Protein AF-A0A354GM57-F1 (afdb_monomer)

Nearest PDB structures (foldseek):
  6i2p-assembly2_B  TM=9.527E-01  e=2.248E-04  Mycobacterium tuberculosis H37Rv
  2fum-assembly1_A  TM=9.411E-01  e=2.368E-04  Mycobacterium tuberculosis H37Rv
  6b2p-assembly1_A-2  TM=9.441E-01  e=2.629E-04  Mycobacterium tuberculosis
  2fum-assembly2_B  TM=9.438E-01  e=5.761E-04  Mycobacterium tuberculosis H37Rv
  1mru-assembly1_A  TM=8.391E-01  e=3.241E-04  Mycobacterium tuberculosis

Foldseek 3Di:
DVVPDDPLVVLQVVLQVVLCVLQVDGLDDDDDPVVVVVCLQPPQGDQSCVRVVVDDPLVSVLSSQSSPNDSVSHPVDVVVSCVSCVVVPPDDDDPDDPVPPPPDDVVVVVPPPDDPPPPPPDDDDPDDDDDDDDDDDDDDDDDDDDDDDDDDDDDDDDDDDDDDDDDDDDDDDDDDDDDDDDDDDDDDDDDDDDDDDDDDDPPDPVVPPPPPPDDPPDDDDDDDDDDDDDDDDDDDDDDDPDDDDDDQDDADDAAPQWAWDQDPQAIWIGGPAWIWGQGPQRATQFIDGPNFTWWDAWFADPVGDTAHIQFWWWQDPVGDIDTWGFPDWDDSHRQWIWTHTPFWIWIWGDHNFFIKIWIWGADQFWIKTKGKTQLQQWFWKQAPVRDIAGPPRADAPVTWDFRDDFWMWIDRFQKIKIKGKDQWDRWTWGWDDHPSTIIMTMTIAGGRGIMMMIIGMGGHPHGDDDDADAQWWAWGDQQLKIWIDALAWIWIQGQQRATQFIGGQLDTWAHAQDLQDRFKFKDDPGTHGFNPWDDNDRQWIKTHDDQWIWIWGDGRFKIKIKIWGQAQAKMKIKGKTDLLFFWKAAPVRDIAGPPRAAPPHDDDDFRQWMWIDRFFKIKIKHRWGDKDDDDVNGIIMTMRIGHHGDITMMMIGIDTDDPVRQVVSCVNRVHDHDHDFQWGWNPPFALDEFEAPFLWKRWGKTKIFGNDWFQFKWKAWAFAGPDDDGRHDIDTADDHTPDGIGIDTHMDTAAAFTKMKMFGHDPRDTPGIDIHRGYFYHAEEEFEAALQRFQLADAWDFAPVQQEWEDQLSHIDGCTPRGHNASCVPPPRRRHYYLRNLLQNLLCVPSVTHYYYYYHYYHLDDLVQLAPPHDSLCSRLVVLPSCADSRHQAYEYDYQQNPQVPALVVSLVSVLRSQVVSCVSRVHNHAYEFEQDHQFFPVRLDRPRSNVSSVVCCVVVSHFYAYHLSVQAQQQHPPRRGGDYGHPNVSNVNSNSRNVRVVVVVCVVNVD

Sequence (1008 aa):
DSHNVDIRCDIYSLGITFYFLLAGHSPFQDGSVAEKLIWHQVRQPKPISEIRPDVPEGLDAVLTKMIAKEPARRYQTPAELAEALAPYTQSPIDPPSDSEIPKVSPAARIAGFSEVNYATPRLPSPNTPTPAPARPASSGGLRQPSSDLDETNGRKDGRTAMVAGSPATMISPLAAPSSHREARGATLDLLRRPPWLLLAGAGAVLAALLLGGIALIIAMSFSHAPTSAPAAASVPSPSNPVTPPLEPSSPGSAVEGVSIQKEDDGLHVRTAKYEALIDPSGCLDSLRAGGVEFLRPGEPLNQGKSVARGAYFYSDKDGHLGAVKMSDVRQTAPNIVTARGDKFDVTYEFNPDGVTLLARNSTDFTAPFYIVLDSASVTDVLLASGERLAVPVAKNAVDPVDPKWDHSTWIAGRSRLDITWQDADGVKIWGPFGAAKSQVWHANVGTYQTAKIHLKPSVAAQEEKPVAPAGGVLLTRQGTTRRAQTDAYEAVVEGDGCLTHLRVDGVEFFKPGVGISRGAYFHQQDTEKLPDVGQPDARVITAQGERAAIRYEFGPEKMTWALENKTNNGMAFYVVFDAAIQAVKNGKDEWVKTPATALPGPLDPKWETTTWYAGRAWVKFTGGSRVWGPWEQKYQVWEASLAPHEKRTITVEVGLSSKEEAEKAAATAGVKPVLPSDLAVFTPLDYQVFQRKTRLNGSVLVHGRIRSAFDNLEYRLTGKPLEGAALEEWQPLPPAPGAKAFDAALSAPAGGWYKLEVRAMKDGKEIAHAAVDHVGVGEVFVGAGQSNSTSCGQERIQPTTGMVSTFSGTDWRLADDPQPGAHDDGLPGCTGGSFWPAFGDAMYEKYHVPIGVAVTGHSGTSINQWQPGGELFLWTVGRMNQLGREGFRAVLWHQGESDTGMPSAEYCGKMTALIQQSRKAAGWDVPWFVAQVSYHNPNDTMTAATRESQKKLWDTGVALEGPDTDTLIGDDRDNNGKGIHFSAKGLRAHGRIWAEKVGAWLDKVLGK

pLDDT: mean 76.46, std 22.53, range [24.78, 98.81]

Mean predicted aligned error: 20.32 Å

Radius of gyration: 37.94 Å; Cα contacts (8 Å, |Δi|>4): 2175; chains: 1; bounding box: 104×126×134 Å

Structure (mmCIF, N/CA/C/O backbone):
data_AF-A0A354GM57-F1
#
_entry.id   AF-A0A354GM57-F1
#
loop_
_atom_site.group_PDB
_atom_site.id
_atom_site.type_symbol
_atom_site.label_atom_id
_atom_site.label_alt_id
_atom_site.label_comp_id
_atom_site.label_asym_id
_atom_site.label_entity_id
_atom_site.label_seq_id
_atom_site.pdbx_PDB_ins_code
_atom_site.Cartn_x
_atom_site.Cartn_y
_atom_site.Cartn_z
_atom_site.occupancy
_atom_site.B_iso_or_equiv
_atom_site.auth_seq_id
_atom_site.auth_comp_id
_atom_site.auth_asym_id
_atom_site.auth_atom_id
_atom_site.pdbx_PDB_model_num
ATOM 1 N N . ASP A 1 1 ? 21.277 27.744 -19.179 1.00 48.50 1 ASP A N 1
ATOM 2 C CA . ASP A 1 1 ? 20.894 26.995 -20.386 1.00 48.50 1 ASP A CA 1
ATOM 3 C C . ASP A 1 1 ? 21.485 25.599 -20.271 1.00 48.50 1 ASP A C 1
ATOM 5 O O . ASP A 1 1 ? 22.673 25.494 -19.990 1.00 48.50 1 ASP A O 1
ATOM 9 N N . SER A 1 2 ? 20.656 24.563 -20.374 1.00 47.88 2 SER A N 1
ATOM 10 C CA . SER A 1 2 ? 21.044 23.155 -20.212 1.00 47.88 2 SER A CA 1
ATOM 11 C C . SER A 1 2 ? 21.584 22.522 -21.498 1.00 47.88 2 SER A C 1
ATOM 13 O O . SER A 1 2 ? 22.304 21.534 -21.420 1.00 47.88 2 SER A O 1
ATOM 15 N N . HIS A 1 3 ? 21.304 23.103 -22.669 1.00 43.41 3 HIS A N 1
ATOM 16 C CA . HIS A 1 3 ? 21.727 22.560 -23.970 1.00 43.41 3 HIS A CA 1
ATOM 17 C C . HIS A 1 3 ? 23.233 22.722 -24.246 1.00 43.41 3 HIS A C 1
ATOM 19 O O . HIS A 1 3 ? 23.750 22.159 -25.204 1.00 43.41 3 HIS A O 1
ATOM 25 N N . ASN A 1 4 ? 23.931 23.492 -23.405 1.00 66.44 4 ASN A N 1
ATOM 26 C CA . ASN A 1 4 ? 25.363 23.785 -23.484 1.00 66.44 4 ASN A CA 1
ATOM 27 C C . ASN A 1 4 ? 26.146 23.203 -22.282 1.00 66.44 4 ASN A C 1
ATOM 29 O O . ASN A 1 4 ? 27.149 23.772 -21.848 1.00 66.44 4 ASN A O 1
ATOM 33 N N . VAL A 1 5 ? 25.662 22.098 -21.700 1.00 81.19 5 VAL A N 1
ATOM 34 C CA . VAL A 1 5 ? 26.350 21.348 -20.633 1.00 81.19 5 VAL A CA 1
ATOM 35 C C . VAL A 1 5 ? 27.269 20.290 -21.250 1.00 81.19 5 VAL A C 1
ATOM 37 O O . VAL A 1 5 ? 26.874 19.576 -22.165 1.00 81.19 5 VAL A O 1
ATOM 40 N N . ASP A 1 6 ? 28.490 20.179 -20.728 1.00 89.19 6 ASP A N 1
ATOM 41 C CA . ASP A 1 6 ? 29.501 19.199 -21.139 1.00 89.19 6 ASP A CA 1
ATOM 42 C C . ASP A 1 6 ? 30.347 18.732 -19.936 1.00 89.19 6 ASP A C 1
ATOM 44 O O . ASP A 1 6 ? 30.116 19.160 -18.803 1.00 89.19 6 ASP A O 1
ATOM 48 N N . ILE A 1 7 ? 31.357 17.889 -20.190 1.00 91.19 7 ILE A N 1
ATOM 49 C CA . ILE A 1 7 ? 32.266 17.275 -19.197 1.00 91.19 7 ILE A CA 1
ATOM 50 C C . ILE A 1 7 ? 32.966 18.270 -18.251 1.00 91.19 7 ILE A C 1
ATOM 52 O O . ILE A 1 7 ? 33.455 17.901 -17.182 1.00 91.19 7 ILE A O 1
ATOM 56 N N . ARG A 1 8 ? 33.012 19.563 -18.600 1.00 94.44 8 ARG A N 1
ATOM 57 C CA . ARG A 1 8 ? 33.543 20.621 -17.726 1.00 94.44 8 ARG A CA 1
ATOM 58 C C . ARG A 1 8 ? 32.589 20.930 -16.567 1.00 94.44 8 ARG A C 1
ATOM 60 O O . ARG A 1 8 ? 32.969 21.663 -15.652 1.00 94.44 8 ARG A O 1
ATOM 67 N N . CYS A 1 9 ? 31.366 20.396 -16.585 1.00 91.81 9 CYS A N 1
ATOM 68 C CA . CYS A 1 9 ? 30.445 20.378 -15.451 1.00 91.81 9 CYS A CA 1
ATOM 69 C C . CYS A 1 9 ? 30.909 19.395 -14.366 1.00 91.81 9 CYS A C 1
ATOM 71 O O . CYS A 1 9 ? 30.947 19.770 -13.196 1.00 91.81 9 CYS A O 1
ATOM 73 N N . ASP A 1 10 ? 31.370 18.201 -14.745 1.00 93.31 10 ASP A N 1
ATOM 74 C CA . ASP A 1 10 ? 31.878 17.192 -13.802 1.00 93.31 10 ASP A CA 1
ATOM 75 C C . ASP A 1 10 ? 33.188 17.638 -13.144 1.00 93.31 10 ASP A C 1
ATOM 77 O O . ASP A 1 10 ? 33.395 17.468 -11.946 1.00 93.31 10 ASP A O 1
ATOM 81 N N . ILE A 1 11 ? 34.044 18.328 -13.905 1.00 96.62 11 ILE A N 1
ATOM 82 C CA . ILE A 1 11 ? 35.249 18.992 -13.380 1.00 96.62 11 ILE A CA 1
ATOM 83 C C . ILE A 1 11 ? 34.883 20.049 -12.319 1.00 96.62 11 ILE A C 1
ATOM 85 O O . ILE A 1 11 ? 35.608 20.215 -11.337 1.00 96.62 11 ILE A O 1
ATOM 89 N N . TYR A 1 12 ? 33.749 20.740 -12.477 1.00 95.31 12 TYR A N 1
ATOM 90 C CA . TYR A 1 12 ? 33.263 21.716 -11.499 1.00 95.31 12 TYR A CA 1
ATOM 91 C C . TYR A 1 12 ? 32.644 21.043 -10.269 1.00 95.31 12 TYR A C 1
ATOM 93 O O . TYR A 1 12 ? 32.977 21.432 -9.151 1.00 95.31 12 TYR A O 1
ATOM 101 N N . SER A 1 13 ? 31.781 20.034 -10.437 1.00 93.75 13 SER A N 1
ATOM 102 C CA . SER A 1 13 ? 31.153 19.328 -9.308 1.00 93.75 13 SER A CA 1
ATOM 103 C C . SER A 1 13 ? 32.197 18.595 -8.459 1.00 93.75 13 SER A C 1
ATOM 105 O O . SER A 1 13 ? 32.200 18.751 -7.237 1.00 93.75 13 SER A O 1
ATOM 107 N N . LEU A 1 14 ? 33.167 17.926 -9.093 1.00 95.69 14 LEU A N 1
ATOM 108 C CA . LEU A 1 14 ? 34.338 17.353 -8.426 1.00 95.69 14 LEU A CA 1
ATOM 109 C C . LEU A 1 14 ? 35.168 18.424 -7.703 1.00 95.69 14 LEU A C 1
ATOM 111 O O . LEU A 1 14 ? 35.652 18.173 -6.605 1.00 95.69 14 LEU A O 1
ATOM 115 N N . GLY A 1 15 ? 35.287 19.631 -8.267 1.00 96.69 15 GLY A N 1
ATOM 116 C CA . GLY A 1 15 ? 35.904 20.781 -7.600 1.00 96.69 15 GLY A CA 1
ATOM 117 C C . GLY A 1 15 ? 35.166 21.210 -6.328 1.00 96.69 15 GLY A C 1
ATOM 118 O O . GLY A 1 15 ? 35.801 21.455 -5.306 1.00 96.69 15 GLY A O 1
ATOM 119 N N . ILE A 1 16 ? 33.829 21.244 -6.338 1.00 96.00 16 ILE A N 1
ATOM 120 C CA . ILE A 1 16 ? 33.028 21.540 -5.136 1.00 96.00 16 ILE A CA 1
ATOM 121 C C . ILE A 1 16 ? 33.174 20.426 -4.084 1.00 96.00 16 ILE A C 1
ATOM 123 O O . ILE A 1 16 ? 33.327 20.727 -2.899 1.00 96.00 16 ILE A O 1
ATOM 127 N N . THR A 1 17 ? 33.207 19.153 -4.494 1.00 94.81 17 THR A N 1
ATOM 128 C CA . THR A 1 17 ? 33.476 18.024 -3.585 1.00 94.81 17 THR A CA 1
ATOM 129 C C . THR A 1 17 ? 34.893 18.079 -3.011 1.00 94.81 17 THR A C 1
ATOM 131 O O . THR A 1 17 ? 35.075 17.880 -1.812 1.00 94.81 17 THR A O 1
ATOM 134 N N . PHE A 1 18 ? 35.906 18.403 -3.818 1.00 94.81 18 PHE A N 1
ATOM 135 C CA . PHE A 1 18 ? 37.287 18.513 -3.348 1.00 94.81 18 PHE A CA 1
ATOM 136 C C . PHE A 1 18 ? 37.462 19.695 -2.384 1.00 94.81 18 PHE A C 1
ATOM 138 O O . PHE A 1 18 ? 38.101 19.550 -1.342 1.00 94.81 18 PHE A O 1
ATOM 145 N N . TYR A 1 19 ? 36.794 20.822 -2.652 1.00 94.75 19 TYR A N 1
ATOM 146 C CA . TYR A 1 19 ? 36.682 21.929 -1.704 1.00 94.75 19 TYR A CA 1
ATOM 147 C C . TYR A 1 19 ? 36.077 21.467 -0.372 1.00 94.75 19 TYR A C 1
ATOM 149 O O . TYR A 1 19 ? 36.625 21.774 0.684 1.00 94.75 19 TYR A O 1
ATOM 157 N N . PHE A 1 20 ? 34.980 20.700 -0.403 1.00 92.56 20 PHE A N 1
ATOM 158 C CA . PHE A 1 20 ? 34.350 20.167 0.808 1.00 92.56 20 PHE A CA 1
ATOM 159 C C . PHE A 1 20 ? 35.302 19.259 1.598 1.00 92.56 20 PHE A C 1
ATOM 161 O O . PHE A 1 20 ? 35.416 19.412 2.810 1.00 92.56 20 PHE A O 1
ATOM 168 N N . LEU A 1 21 ? 36.024 18.356 0.926 1.00 91.88 21 LEU A N 1
ATOM 169 C CA . LEU A 1 21 ? 36.997 17.459 1.565 1.00 91.88 21 LEU A CA 1
ATOM 170 C C . LEU A 1 21 ? 38.179 18.214 2.195 1.00 91.88 21 LEU A C 1
ATOM 172 O O . LEU A 1 21 ? 38.734 17.758 3.191 1.00 91.88 21 LEU A O 1
ATOM 176 N N . LEU A 1 22 ? 38.554 19.376 1.649 1.00 88.94 22 LEU A N 1
ATOM 177 C CA . LEU A 1 22 ? 39.604 20.221 2.219 1.00 88.94 22 LEU A CA 1
ATOM 178 C C . LEU A 1 22 ? 39.091 21.156 3.327 1.00 88.94 22 LEU A C 1
ATOM 180 O O . LEU A 1 22 ? 39.825 21.381 4.284 1.00 88.94 22 LEU A O 1
ATOM 184 N N . ALA A 1 23 ? 37.870 21.687 3.229 1.00 88.31 23 ALA A N 1
ATOM 185 C CA . ALA A 1 23 ? 37.313 22.663 4.176 1.00 88.31 23 ALA A CA 1
ATOM 186 C C . ALA A 1 23 ? 36.472 22.047 5.313 1.00 88.31 23 ALA A C 1
ATOM 188 O O . ALA A 1 23 ? 36.183 22.720 6.300 1.00 88.31 23 ALA A O 1
ATOM 189 N N . GLY A 1 24 ? 36.009 20.803 5.156 1.00 86.62 24 GLY A N 1
ATOM 190 C CA . GLY A 1 24 ? 34.974 20.191 5.999 1.00 86.62 24 GLY A CA 1
ATOM 191 C C . GLY A 1 24 ? 33.560 20.746 5.765 1.00 86.62 24 GLY A C 1
ATOM 192 O O . GLY A 1 24 ? 32.639 20.401 6.502 1.00 86.62 24 GLY A O 1
ATOM 193 N N . HIS A 1 25 ? 33.372 21.628 4.776 1.00 83.75 25 HIS A N 1
ATOM 194 C CA . HIS A 1 25 ? 32.104 22.308 4.511 1.00 83.75 25 HIS A CA 1
ATOM 195 C C . HIS A 1 25 ? 31.969 22.782 3.053 1.00 83.75 25 HIS A C 1
ATOM 197 O O . HIS A 1 25 ? 32.952 22.970 2.339 1.00 83.75 25 HIS A O 1
ATOM 203 N N . SER A 1 26 ? 30.734 23.060 2.619 1.00 89.06 26 SER A N 1
ATOM 204 C CA . SER A 1 26 ? 30.456 23.689 1.316 1.00 89.06 26 SER A CA 1
ATOM 205 C C . SER A 1 26 ? 31.133 25.068 1.197 1.00 89.06 26 SER A C 1
ATOM 207 O O . SER A 1 26 ? 31.157 25.802 2.190 1.00 89.06 26 SER A O 1
ATOM 209 N N . PRO A 1 27 ? 31.606 25.496 0.007 1.00 88.06 27 PRO A N 1
ATOM 210 C CA . PRO A 1 27 ? 32.046 26.879 -0.220 1.00 88.06 27 PRO A CA 1
ATOM 211 C C . PRO A 1 27 ? 30.946 27.928 0.029 1.00 88.06 27 PRO A C 1
ATOM 213 O O . PRO A 1 27 ? 31.255 29.104 0.219 1.00 88.06 27 PRO A O 1
ATOM 216 N N . PHE A 1 28 ? 29.675 27.512 0.059 1.00 90.38 28 PHE A N 1
ATOM 217 C CA . PHE A 1 28 ? 28.519 28.347 0.382 1.00 90.38 28 PHE A CA 1
ATOM 218 C C . PHE A 1 28 ? 27.686 27.688 1.492 1.00 90.38 28 PHE A C 1
ATOM 220 O O . PHE A 1 28 ? 26.851 26.819 1.228 1.00 90.38 28 PHE A O 1
ATOM 227 N N . GLN A 1 29 ? 27.938 28.083 2.743 1.00 78.75 29 GLN A N 1
ATOM 228 C CA . GLN A 1 29 ? 27.232 27.550 3.914 1.00 78.75 29 GLN A CA 1
ATOM 229 C C . GLN A 1 29 ? 25.835 28.178 4.076 1.00 78.75 29 GLN A C 1
ATOM 231 O O . GLN A 1 29 ? 24.847 27.458 4.233 1.00 78.75 29 GLN A O 1
ATOM 236 N N . ASP A 1 30 ? 25.753 29.508 3.985 1.00 82.31 30 ASP A N 1
ATOM 237 C CA . ASP A 1 30 ? 24.553 30.312 4.263 1.00 82.31 30 ASP A CA 1
ATOM 238 C C . ASP A 1 30 ? 23.496 30.255 3.148 1.00 82.31 30 ASP A C 1
ATOM 240 O O . ASP A 1 30 ? 23.795 29.873 2.018 1.00 82.31 30 ASP A O 1
ATOM 244 N N . GLY A 1 31 ? 22.283 30.731 3.439 1.00 76.19 31 GLY A N 1
ATOM 245 C CA . GLY A 1 31 ? 21.235 30.971 2.440 1.00 76.19 31 GLY A CA 1
ATOM 246 C C . GLY A 1 31 ? 20.398 29.746 2.054 1.00 76.19 31 GLY A C 1
ATOM 247 O O . GLY A 1 31 ? 20.739 28.591 2.334 1.00 76.19 31 GLY A O 1
ATOM 248 N N . SER A 1 32 ? 19.269 30.025 1.404 1.00 76.38 32 SER A N 1
ATOM 249 C CA . SER A 1 32 ? 18.342 29.033 0.852 1.00 76.38 32 SER A CA 1
ATOM 250 C C . SER A 1 32 ? 18.930 28.279 -0.349 1.00 76.38 32 SER A C 1
ATOM 252 O O . SER A 1 32 ? 19.927 28.689 -0.948 1.00 76.38 32 SER A O 1
ATOM 254 N N . VAL A 1 33 ? 18.280 27.183 -0.757 1.00 68.12 33 VAL A N 1
ATOM 255 C CA . VAL A 1 33 ? 18.670 26.411 -1.954 1.00 68.12 33 VAL A CA 1
ATOM 256 C C . VAL A 1 33 ? 18.680 27.292 -3.213 1.00 68.12 33 VAL A C 1
ATOM 258 O O . VAL A 1 33 ? 19.613 27.211 -4.008 1.00 68.12 33 VAL A O 1
ATOM 261 N N . ALA A 1 34 ? 17.701 28.191 -3.366 1.00 62.78 34 ALA A N 1
ATOM 262 C CA . ALA A 1 34 ? 17.635 29.120 -4.495 1.00 62.78 34 ALA A CA 1
ATOM 263 C C . ALA A 1 34 ? 18.804 30.125 -4.496 1.00 62.78 34 ALA A C 1
ATOM 265 O O . ALA A 1 34 ? 19.431 30.346 -5.533 1.00 62.78 34 ALA A O 1
ATOM 266 N N . GLU A 1 35 ? 19.154 30.689 -3.337 1.00 69.69 35 GLU A N 1
ATOM 267 C CA . GLU A 1 35 ? 20.312 31.584 -3.207 1.00 69.69 35 GLU A CA 1
ATOM 268 C C . GLU A 1 35 ? 21.626 30.848 -3.481 1.00 69.69 35 GLU A C 1
ATOM 270 O O . GLU A 1 35 ? 22.469 31.364 -4.212 1.00 69.69 35 GLU A O 1
ATOM 275 N N . LYS A 1 36 ? 21.779 29.610 -2.993 1.00 81.62 36 LYS A N 1
ATOM 276 C CA . LYS A 1 36 ? 22.944 28.760 -3.286 1.00 81.62 36 LYS A CA 1
ATOM 277 C C . LYS A 1 36 ? 23.068 28.459 -4.780 1.00 81.62 36 LYS A C 1
ATOM 279 O O . LYS A 1 36 ? 24.159 28.607 -5.326 1.00 81.62 36 LYS A O 1
ATOM 284 N N . LEU A 1 37 ? 21.972 28.133 -5.471 1.00 78.75 37 LEU A N 1
ATOM 285 C CA . LEU A 1 37 ? 21.959 27.945 -6.931 1.00 78.75 37 LEU A CA 1
ATOM 286 C C . LEU A 1 37 ? 22.379 29.215 -7.692 1.00 78.75 37 LEU A C 1
ATOM 288 O O . LEU A 1 37 ? 23.094 29.124 -8.694 1.00 78.75 37 LEU A O 1
ATOM 292 N N . ILE A 1 38 ? 21.996 30.403 -7.211 1.00 81.38 38 ILE A N 1
ATOM 293 C CA . ILE A 1 38 ? 22.457 31.688 -7.763 1.00 81.38 38 ILE A CA 1
ATOM 294 C C . ILE A 1 38 ? 23.948 31.903 -7.457 1.00 81.38 38 ILE A C 1
ATOM 296 O O . ILE A 1 38 ? 24.718 32.266 -8.344 1.00 81.38 38 ILE A O 1
ATOM 300 N N . TRP A 1 39 ? 24.406 31.640 -6.232 1.00 89.25 39 TRP A N 1
ATOM 301 C CA . TRP A 1 39 ? 25.803 31.824 -5.822 1.00 89.25 39 TRP A CA 1
ATOM 302 C C . TRP A 1 39 ? 26.769 30.860 -6.525 1.00 89.25 39 TRP A C 1
ATOM 304 O O . TRP A 1 39 ? 27.871 31.267 -6.903 1.00 89.25 39 TRP A O 1
ATOM 314 N N . HIS A 1 40 ? 26.347 29.628 -6.818 1.00 86.62 40 HIS A N 1
ATOM 315 C CA . HIS A 1 40 ? 27.110 28.717 -7.673 1.00 86.62 40 HIS A CA 1
ATOM 316 C C . HIS A 1 40 ? 27.365 29.303 -9.072 1.00 86.62 40 HIS A C 1
ATOM 318 O O . HIS A 1 40 ? 28.459 29.095 -9.603 1.00 86.62 40 HIS A O 1
ATOM 324 N N . GLN A 1 41 ? 26.460 30.137 -9.597 1.00 82.94 41 GLN A N 1
ATOM 325 C CA . GLN A 1 41 ? 26.657 30.890 -10.841 1.00 82.94 41 GLN A CA 1
ATOM 326 C C . GLN A 1 41 ? 27.506 32.163 -10.639 1.00 82.94 41 GLN A C 1
ATOM 328 O O . GLN A 1 41 ? 28.508 32.330 -11.331 1.00 82.94 41 GLN A O 1
ATOM 333 N N . VAL A 1 42 ? 27.154 33.047 -9.691 1.00 80.25 42 VAL A N 1
ATOM 334 C CA . VAL A 1 42 ? 27.689 34.433 -9.647 1.00 80.25 42 VAL A CA 1
ATOM 335 C C . VAL A 1 42 ? 28.699 34.739 -8.533 1.00 80.25 42 VAL A C 1
ATOM 337 O O . VAL A 1 42 ? 29.530 35.630 -8.695 1.00 80.25 42 VAL A O 1
ATOM 340 N N . ARG A 1 43 ? 28.653 34.043 -7.390 1.00 87.50 43 ARG A N 1
ATOM 341 C CA . ARG A 1 43 ? 29.475 34.357 -6.203 1.00 87.50 43 ARG A CA 1
ATOM 342 C C . ARG A 1 43 ? 30.771 33.556 -6.253 1.00 87.50 43 ARG A C 1
ATOM 344 O O . ARG A 1 43 ? 30.712 32.337 -6.387 1.00 87.50 43 ARG A O 1
ATOM 351 N N . GLN A 1 44 ? 31.934 34.191 -6.124 1.00 87.69 44 GLN A N 1
ATOM 352 C CA . GLN A 1 44 ? 33.180 33.426 -6.004 1.00 87.69 44 GLN A CA 1
ATOM 353 C C . GLN A 1 44 ? 33.264 32.733 -4.631 1.00 87.69 44 GLN A C 1
ATOM 355 O O . GLN A 1 44 ? 32.836 33.321 -3.632 1.00 87.69 44 GLN A O 1
ATOM 360 N N . PRO A 1 45 ? 33.767 31.487 -4.568 1.00 89.44 45 PRO A N 1
ATOM 361 C CA . PRO A 1 45 ? 34.101 30.836 -3.306 1.00 89.44 45 PRO A CA 1
ATOM 362 C C . PRO A 1 45 ? 35.303 31.537 -2.653 1.00 89.44 45 PRO A C 1
ATOM 364 O O . PRO A 1 45 ? 36.066 32.232 -3.325 1.00 89.44 45 PRO A O 1
ATOM 367 N N . LYS A 1 46 ? 35.478 31.352 -1.342 1.00 91.00 46 LYS A N 1
ATOM 368 C CA . LYS A 1 46 ? 36.696 31.783 -0.642 1.00 91.00 46 LYS A CA 1
ATOM 369 C C . LYS A 1 46 ? 37.867 30.878 -1.086 1.00 91.00 46 LYS A C 1
ATOM 371 O O . LYS A 1 46 ? 37.626 29.683 -1.201 1.00 91.00 46 LYS A O 1
ATOM 376 N N . PRO A 1 47 ? 39.093 31.367 -1.345 1.00 91.69 47 PRO A N 1
ATOM 377 C CA . PRO A 1 47 ? 40.246 30.501 -1.630 1.00 91.69 47 PRO A CA 1
ATOM 378 C C . PRO A 1 47 ? 40.480 29.479 -0.510 1.00 91.69 47 PRO A C 1
ATOM 380 O O . PRO A 1 47 ? 40.274 29.804 0.666 1.00 91.69 47 PRO A O 1
ATOM 383 N N . ILE A 1 48 ? 40.906 28.250 -0.838 1.00 94.00 48 ILE A N 1
ATOM 384 C CA . ILE A 1 48 ? 41.028 27.206 0.197 1.00 94.00 48 ILE A CA 1
ATOM 385 C C . ILE A 1 48 ? 42.204 27.482 1.142 1.00 94.00 48 ILE A C 1
ATOM 387 O O . ILE A 1 48 ? 42.101 27.189 2.331 1.00 94.00 48 ILE A O 1
ATOM 391 N N . SER A 1 49 ? 43.261 28.145 0.665 1.00 92.56 49 SER A N 1
ATOM 392 C CA . SER A 1 49 ? 44.385 28.624 1.486 1.00 92.56 49 SER A CA 1
ATOM 393 C C . SER A 1 49 ? 43.966 29.605 2.592 1.00 92.56 49 SER A C 1
ATOM 395 O O . SER A 1 49 ? 44.575 29.618 3.660 1.00 92.56 49 SER A O 1
ATOM 397 N N . GLU A 1 50 ? 42.877 30.366 2.415 1.00 92.19 50 GLU A N 1
ATOM 398 C CA . GLU A 1 50 ? 42.320 31.228 3.471 1.00 92.19 50 GLU A CA 1
ATOM 399 C C . GLU A 1 50 ? 41.486 30.463 4.526 1.00 92.19 50 GLU A C 1
ATOM 401 O O . GLU A 1 50 ? 40.913 31.078 5.432 1.00 92.19 50 GLU A O 1
ATOM 406 N N . ILE A 1 51 ? 41.343 29.142 4.396 1.00 90.88 51 ILE A N 1
ATOM 407 C CA . ILE A 1 51 ? 40.650 28.260 5.354 1.00 90.88 51 ILE A CA 1
ATOM 408 C C . ILE A 1 51 ? 41.631 27.233 5.925 1.00 90.88 51 ILE A C 1
ATOM 410 O O . ILE A 1 51 ? 41.647 26.999 7.132 1.00 90.88 51 ILE A O 1
ATOM 414 N N . ARG A 1 52 ? 42.480 26.667 5.063 1.00 88.25 52 ARG A N 1
ATOM 415 C CA . ARG A 1 52 ? 43.541 25.709 5.377 1.00 88.25 52 ARG A CA 1
ATOM 416 C C . ARG A 1 52 ? 44.878 26.209 4.809 1.00 88.25 52 ARG A C 1
ATOM 418 O O . ARG A 1 52 ? 45.239 25.838 3.693 1.00 88.25 52 ARG A O 1
ATOM 425 N N . PRO A 1 53 ? 45.623 27.046 5.561 1.00 89.44 53 PRO A N 1
ATOM 426 C CA . PRO A 1 53 ? 46.910 27.600 5.121 1.00 89.44 53 PRO A CA 1
ATOM 427 C C . PRO A 1 53 ? 48.027 26.563 4.920 1.00 89.44 53 PRO A C 1
ATOM 429 O O . PRO A 1 53 ? 49.115 26.918 4.479 1.00 89.44 53 PRO A O 1
ATOM 432 N N . ASP A 1 54 ? 47.783 25.299 5.274 1.00 85.94 54 ASP A N 1
ATOM 433 C CA . ASP A 1 54 ? 48.672 24.162 5.038 1.00 85.94 54 ASP A CA 1
ATOM 434 C C . ASP A 1 54 ? 48.454 23.486 3.666 1.00 85.94 54 ASP A C 1
ATOM 436 O O . ASP A 1 54 ? 49.238 22.623 3.273 1.00 85.94 54 ASP A O 1
ATOM 440 N N . VAL A 1 55 ? 47.423 23.886 2.907 1.00 90.12 55 VAL A N 1
ATOM 441 C CA . VAL A 1 55 ? 47.225 23.446 1.517 1.00 90.12 55 VAL A CA 1
ATOM 442 C C . VAL A 1 55 ? 48.287 24.091 0.609 1.00 90.12 55 VAL A C 1
ATOM 444 O O . VAL A 1 55 ? 48.409 25.317 0.607 1.00 90.12 55 VAL A O 1
ATOM 447 N N . PRO A 1 56 ? 49.031 23.315 -0.208 1.00 91.44 56 PRO A N 1
ATOM 448 C CA . PRO A 1 56 ? 50.003 23.871 -1.148 1.00 91.44 56 PRO A CA 1
ATOM 449 C C . PRO A 1 56 ? 49.371 24.857 -2.141 1.00 91.44 56 PRO A C 1
ATOM 451 O O . PRO A 1 56 ? 48.331 24.564 -2.727 1.00 91.44 56 PRO A O 1
ATOM 454 N N . GLU A 1 57 ? 50.041 25.984 -2.400 1.00 89.12 57 GLU A N 1
ATOM 455 C CA . GLU A 1 57 ? 49.564 27.065 -3.287 1.00 89.12 57 GLU A CA 1
ATOM 456 C C . GLU A 1 57 ? 49.102 26.553 -4.663 1.00 89.12 57 GLU A C 1
ATOM 458 O O . GLU A 1 57 ? 48.020 26.895 -5.141 1.00 89.12 57 GLU A O 1
ATOM 463 N N . GLY A 1 58 ? 49.883 25.662 -5.280 1.00 90.31 58 GLY A N 1
ATOM 464 C CA . GLY A 1 58 ? 49.534 25.070 -6.569 1.00 90.31 58 GLY A CA 1
ATOM 465 C C . GLY A 1 58 ? 48.292 24.170 -6.530 1.00 90.31 58 GLY A C 1
ATOM 466 O O . GLY A 1 58 ? 47.634 24.018 -7.556 1.00 90.31 58 GLY A O 1
ATOM 467 N N . LEU A 1 59 ? 47.922 23.614 -5.372 1.00 93.25 59 LEU A N 1
ATOM 468 C CA . LEU A 1 59 ? 46.706 22.814 -5.209 1.00 93.25 59 LEU A CA 1
ATOM 469 C C . LEU A 1 59 ? 45.461 23.703 -5.049 1.00 93.25 59 LEU A C 1
ATOM 471 O O . LEU A 1 59 ? 44.415 23.379 -5.611 1.00 93.25 59 LEU A O 1
ATOM 475 N N . ASP A 1 60 ? 45.584 24.860 -4.383 1.00 94.62 60 ASP A N 1
ATOM 476 C CA . ASP A 1 60 ? 44.550 25.911 -4.406 1.00 94.62 60 ASP A CA 1
ATOM 477 C C . ASP A 1 60 ? 44.375 26.467 -5.833 1.00 94.62 60 ASP A C 1
ATOM 479 O O . ASP A 1 60 ? 43.253 26.637 -6.304 1.00 94.62 60 ASP A O 1
ATOM 483 N N . ALA A 1 61 ? 45.465 26.640 -6.591 1.00 94.62 61 ALA A N 1
ATOM 484 C CA . ALA A 1 61 ? 45.394 27.046 -7.997 1.00 94.62 61 ALA A CA 1
ATOM 485 C C . ALA A 1 61 ? 44.662 26.015 -8.887 1.00 94.62 61 ALA A C 1
ATOM 487 O O . ALA A 1 61 ? 43.825 26.405 -9.708 1.00 94.62 61 ALA A O 1
ATOM 488 N N . VAL A 1 62 ? 44.916 24.709 -8.706 1.00 96.50 62 VAL A N 1
ATOM 489 C CA . VAL A 1 62 ? 44.165 23.627 -9.380 1.00 96.50 62 VAL A CA 1
ATOM 490 C C . VAL A 1 62 ? 42.681 23.694 -9.009 1.00 96.50 62 VAL A C 1
ATOM 492 O O . VAL A 1 62 ? 41.827 23.748 -9.897 1.00 96.50 62 VAL A O 1
ATOM 495 N N . LEU A 1 63 ? 42.367 23.754 -7.712 1.00 96.44 63 LEU A N 1
ATOM 496 C CA . LEU A 1 63 ? 40.998 23.795 -7.196 1.00 96.44 63 LEU A CA 1
ATOM 497 C C . LEU A 1 63 ? 40.226 25.031 -7.688 1.00 96.44 63 LEU A C 1
ATOM 499 O O . LEU A 1 63 ? 39.109 24.912 -8.191 1.00 96.44 63 LEU A O 1
ATOM 503 N N . THR A 1 64 ? 40.850 26.208 -7.619 1.00 95.81 64 THR A N 1
ATOM 504 C CA . THR A 1 64 ? 40.327 27.481 -8.133 1.00 95.81 64 THR A CA 1
ATOM 505 C C . THR A 1 64 ? 40.042 27.401 -9.635 1.00 95.81 64 THR A C 1
ATOM 507 O O . THR A 1 64 ? 39.021 27.919 -10.097 1.00 95.81 64 THR A O 1
ATOM 510 N N . LYS A 1 65 ? 40.884 26.699 -10.410 1.00 96.56 65 LYS A N 1
ATOM 511 C CA . LYS A 1 65 ? 40.640 26.462 -11.839 1.00 96.56 65 LYS A CA 1
ATOM 512 C C . LYS A 1 65 ? 39.479 25.485 -12.079 1.00 96.56 65 LYS A C 1
ATOM 514 O O . LYS A 1 65 ? 38.687 25.723 -12.987 1.00 96.56 65 LYS A O 1
ATOM 519 N N . MET A 1 66 ? 39.318 24.433 -11.269 1.00 97.25 66 MET A N 1
ATOM 520 C CA . MET A 1 66 ? 38.170 23.508 -11.354 1.00 97.25 66 MET A CA 1
ATOM 521 C C . MET A 1 66 ? 36.831 24.232 -11.127 1.00 97.25 66 MET A C 1
ATOM 523 O O . MET A 1 66 ? 35.903 24.095 -11.925 1.00 97.25 66 MET A O 1
ATOM 527 N N . ILE A 1 67 ? 36.744 25.049 -10.072 1.00 96.12 67 ILE A N 1
ATOM 528 C CA . ILE A 1 67 ? 35.506 25.731 -9.644 1.00 96.12 67 ILE A CA 1
ATOM 529 C C . ILE A 1 67 ? 35.259 27.081 -10.346 1.00 96.12 67 ILE A C 1
ATOM 531 O O . ILE A 1 67 ? 34.347 27.828 -9.974 1.00 96.12 67 ILE A O 1
ATOM 535 N N . ALA A 1 68 ? 36.035 27.399 -11.389 1.00 95.50 68 ALA A N 1
ATOM 536 C CA . ALA A 1 68 ? 35.881 28.618 -12.175 1.00 95.50 68 ALA A CA 1
ATOM 537 C C . ALA A 1 68 ? 34.479 28.715 -12.812 1.00 95.50 68 ALA A C 1
ATOM 539 O O . ALA A 1 68 ? 33.944 27.743 -13.353 1.00 95.50 68 ALA A O 1
ATOM 540 N N . LYS A 1 69 ? 33.863 29.903 -12.767 1.00 92.25 69 LYS A N 1
ATOM 541 C CA . LYS A 1 69 ? 32.476 30.100 -13.233 1.00 92.25 69 LYS A CA 1
ATOM 542 C C . LYS A 1 69 ? 32.323 29.894 -14.740 1.00 92.25 69 LYS A C 1
ATOM 544 O O . LYS A 1 69 ? 31.442 29.157 -15.164 1.00 92.25 69 LYS A O 1
ATOM 549 N N . GLU A 1 70 ? 33.216 30.483 -15.528 1.00 91.31 70 GLU A N 1
ATOM 550 C CA . GLU A 1 70 ? 33.284 30.295 -16.980 1.00 91.31 70 GLU A CA 1
ATOM 551 C C . GLU A 1 70 ? 33.899 28.921 -17.325 1.00 91.31 70 GLU A C 1
ATOM 553 O O . GLU A 1 70 ? 35.064 28.693 -16.986 1.00 91.31 70 GLU A O 1
ATOM 558 N N . PRO A 1 71 ? 33.195 28.016 -18.040 1.00 91.94 71 PRO A N 1
ATOM 559 C CA . PRO A 1 71 ? 33.729 26.695 -18.399 1.00 91.94 71 PRO A CA 1
ATOM 560 C C . PRO A 1 71 ? 35.027 26.753 -19.220 1.00 91.94 71 PRO A C 1
ATOM 562 O O . PRO A 1 71 ? 35.902 25.905 -19.063 1.00 91.94 71 PRO A O 1
ATOM 565 N N . ALA A 1 72 ? 35.204 27.798 -20.034 1.00 93.31 72 ALA A N 1
ATOM 566 C CA . ALA A 1 72 ? 36.422 28.038 -20.812 1.00 93.31 72 ALA A CA 1
ATOM 567 C C . ALA A 1 72 ? 37.675 28.328 -19.956 1.00 93.31 72 ALA A C 1
ATOM 569 O O . ALA A 1 72 ? 38.787 28.257 -20.471 1.00 93.31 72 ALA A O 1
ATOM 570 N N . ARG A 1 73 ? 37.522 28.642 -18.658 1.00 94.94 73 ARG A N 1
ATOM 571 C CA . ARG A 1 73 ? 38.649 28.826 -17.723 1.00 94.94 73 ARG A CA 1
ATOM 572 C C . ARG A 1 73 ? 39.005 27.558 -16.938 1.00 94.94 73 ARG A C 1
ATOM 574 O O . ARG A 1 73 ? 40.048 27.537 -16.291 1.00 94.94 73 ARG A O 1
ATOM 581 N N . ARG A 1 74 ? 38.170 26.513 -16.991 1.00 96.88 74 ARG A N 1
ATOM 582 C CA . ARG A 1 74 ? 38.421 25.221 -16.327 1.00 96.88 74 ARG A CA 1
ATOM 583 C C . ARG A 1 74 ? 39.495 24.418 -17.065 1.00 96.88 74 ARG A C 1
ATOM 585 O O . ARG A 1 74 ? 39.974 24.811 -18.130 1.00 96.88 74 ARG A O 1
ATOM 592 N N . TYR A 1 75 ? 39.879 23.274 -16.513 1.00 97.00 75 TYR A N 1
ATOM 593 C CA . TYR A 1 75 ? 40.429 22.192 -17.337 1.00 97.00 75 TYR A CA 1
ATOM 594 C C . TYR A 1 75 ? 39.368 21.776 -18.362 1.00 97.00 75 TYR A C 1
ATOM 596 O O . TYR A 1 75 ? 38.182 21.750 -18.026 1.00 97.00 75 TYR A O 1
ATOM 604 N N . GLN A 1 76 ? 39.761 21.548 -19.615 1.00 96.25 76 GLN A N 1
ATOM 605 C CA . GLN A 1 76 ? 38.805 21.231 -20.681 1.00 96.25 76 GLN A CA 1
ATOM 606 C C . GLN A 1 76 ? 38.498 19.727 -20.739 1.00 96.25 76 GLN A C 1
ATOM 608 O O . GLN A 1 76 ? 37.414 19.344 -21.172 1.00 96.25 76 GLN A O 1
ATOM 613 N N . THR A 1 77 ? 39.399 18.893 -20.217 1.00 95.38 77 THR A N 1
ATOM 614 C CA . THR A 1 77 ? 39.236 17.444 -20.058 1.00 95.38 77 THR A CA 1
ATOM 615 C C . THR A 1 77 ? 39.624 16.973 -18.645 1.00 95.38 77 THR A C 1
ATOM 617 O O . THR A 1 77 ? 40.473 17.591 -17.995 1.00 95.38 77 THR A O 1
ATOM 620 N N . PRO A 1 78 ? 39.070 15.842 -18.159 1.00 94.69 78 PRO A N 1
ATOM 621 C CA . PRO A 1 78 ? 39.524 15.207 -16.918 1.00 94.69 78 PRO A CA 1
ATOM 622 C C . PRO A 1 78 ? 40.990 14.742 -16.953 1.00 94.69 78 PRO A C 1
ATOM 624 O O . PRO A 1 78 ? 41.609 14.618 -15.900 1.00 94.69 78 PRO A O 1
ATOM 627 N N . ALA A 1 79 ? 41.561 14.514 -18.142 1.00 92.81 79 ALA A N 1
ATOM 628 C CA . ALA A 1 79 ? 42.965 14.138 -18.303 1.00 92.81 79 ALA A CA 1
ATOM 629 C C . ALA A 1 79 ? 43.914 15.282 -17.901 1.00 92.81 79 ALA A C 1
ATOM 631 O O . ALA A 1 79 ? 44.799 15.067 -17.080 1.00 92.81 79 ALA A O 1
ATOM 632 N N . GLU A 1 80 ? 43.671 16.513 -18.374 1.00 95.12 80 GLU A N 1
ATOM 633 C CA . GLU A 1 80 ? 44.450 17.693 -17.949 1.00 95.12 80 GLU A CA 1
ATOM 634 C C . GLU A 1 80 ? 44.372 17.927 -16.430 1.00 95.12 80 GLU A C 1
ATOM 636 O O . GLU A 1 80 ? 45.327 18.397 -15.812 1.00 95.12 80 GLU A O 1
ATOM 641 N N . LEU A 1 81 ? 43.218 17.626 -15.820 1.00 96.69 81 LEU A N 1
ATOM 642 C CA . LEU A 1 81 ? 43.035 17.707 -14.372 1.00 96.69 81 LEU A CA 1
ATOM 643 C C . LEU A 1 81 ? 43.859 16.631 -13.648 1.00 96.69 81 LEU A C 1
ATOM 645 O O . LEU A 1 81 ? 44.509 16.936 -12.651 1.00 96.69 81 LEU A O 1
ATOM 649 N N . ALA A 1 82 ? 43.861 15.392 -14.144 1.00 93.81 82 ALA A N 1
ATOM 650 C CA . ALA A 1 82 ? 44.662 14.309 -13.578 1.00 93.81 82 ALA A CA 1
ATOM 651 C C . ALA A 1 82 ? 46.170 14.604 -13.673 1.00 93.81 82 ALA A C 1
ATOM 653 O O . ALA A 1 82 ? 46.885 14.431 -12.688 1.00 93.81 82 ALA A O 1
ATOM 654 N N . GLU A 1 83 ? 46.643 15.132 -14.807 1.00 93.94 83 GLU A N 1
ATOM 655 C CA . GLU A 1 83 ? 48.027 15.604 -14.972 1.00 93.94 83 GLU A CA 1
ATOM 656 C C . GLU A 1 83 ? 48.372 16.733 -13.989 1.00 93.94 83 GLU A C 1
ATOM 658 O O . GLU A 1 83 ? 49.442 16.721 -13.383 1.00 93.94 83 GLU A O 1
ATOM 663 N N . ALA A 1 84 ? 47.455 17.682 -13.770 1.00 94.44 84 ALA A N 1
ATOM 664 C CA . ALA A 1 84 ? 47.654 18.777 -12.822 1.00 94.44 84 ALA A CA 1
ATOM 665 C C . ALA A 1 84 ? 47.604 18.341 -11.343 1.00 94.44 84 ALA A C 1
ATOM 667 O O . ALA A 1 84 ? 48.198 19.007 -10.493 1.00 94.44 84 ALA A O 1
ATOM 668 N N . LEU A 1 85 ? 46.925 17.233 -11.026 1.00 94.06 85 LEU A N 1
ATOM 669 C CA . LEU A 1 85 ? 46.875 16.641 -9.684 1.00 94.06 85 LEU A CA 1
ATOM 670 C C . LEU A 1 85 ? 48.044 15.682 -9.399 1.00 94.06 85 LEU A C 1
ATOM 672 O O . LEU A 1 85 ? 48.431 15.535 -8.240 1.00 94.06 85 LEU A O 1
ATOM 676 N N . ALA A 1 86 ? 48.640 15.072 -10.427 1.00 91.94 86 ALA A N 1
ATOM 677 C CA . ALA A 1 86 ? 49.704 14.072 -10.299 1.00 91.94 86 ALA A CA 1
ATOM 678 C C . ALA A 1 86 ? 50.923 14.474 -9.430 1.00 91.94 86 ALA A C 1
ATOM 680 O O . ALA A 1 86 ? 51.473 13.587 -8.773 1.00 91.94 86 ALA A O 1
ATOM 681 N N . PRO A 1 87 ? 51.362 15.751 -9.339 1.00 90.25 87 PRO A N 1
ATOM 682 C CA . PRO A 1 87 ? 52.427 16.148 -8.410 1.00 90.25 87 PRO A CA 1
ATOM 683 C C . PRO A 1 87 ? 52.069 15.950 -6.929 1.00 90.25 87 PRO A C 1
ATOM 685 O O . PRO A 1 87 ? 52.954 15.720 -6.109 1.00 90.25 87 PRO A O 1
ATOM 688 N N . TYR A 1 88 ? 50.781 16.012 -6.581 1.00 86.75 88 TYR A N 1
ATOM 689 C CA . TYR A 1 88 ? 50.291 15.951 -5.198 1.00 86.75 88 TYR A CA 1
ATOM 690 C C . TYR A 1 88 ? 49.976 14.523 -4.730 1.00 86.75 88 TYR A C 1
ATOM 692 O O . TYR A 1 88 ? 49.733 14.309 -3.546 1.00 86.75 88 TYR A O 1
ATOM 700 N N . THR A 1 89 ? 50.021 13.535 -5.630 1.00 82.44 89 THR A N 1
ATOM 701 C CA . THR A 1 89 ? 49.775 12.113 -5.325 1.00 82.44 89 THR A CA 1
ATOM 702 C C . THR A 1 89 ? 51.061 11.302 -5.110 1.00 82.44 89 THR A C 1
ATOM 704 O O . THR A 1 89 ? 51.003 10.077 -5.069 1.00 82.44 89 THR A O 1
ATOM 707 N N . GLN A 1 90 ? 52.229 11.953 -5.033 1.00 72.62 90 GLN A N 1
ATOM 708 C CA . GLN A 1 90 ? 53.539 11.280 -4.959 1.00 72.62 90 GLN A CA 1
ATOM 709 C C . GLN A 1 90 ? 53.992 10.936 -3.530 1.00 72.62 90 GLN A C 1
ATOM 711 O O . GLN A 1 90 ? 54.925 10.154 -3.359 1.00 72.62 90 GLN A O 1
ATOM 716 N N . SER A 1 91 ? 53.352 11.503 -2.505 1.00 67.06 91 SER A N 1
ATOM 717 C CA . SER A 1 91 ? 53.613 11.149 -1.107 1.00 67.06 91 SER A CA 1
ATOM 718 C C . SER A 1 91 ? 52.847 9.878 -0.734 1.00 67.06 91 SER A C 1
ATOM 720 O O . SER A 1 91 ? 51.617 9.883 -0.833 1.00 67.06 91 SER A O 1
ATOM 722 N N . PRO A 1 92 ? 53.511 8.811 -0.249 1.00 57.81 92 PRO A N 1
ATOM 723 C CA . PRO A 1 92 ? 52.821 7.722 0.426 1.00 57.81 92 PRO A CA 1
ATOM 724 C C . PRO A 1 92 ? 52.084 8.279 1.646 1.00 57.81 92 PRO A C 1
ATOM 726 O O . PRO A 1 92 ? 52.699 8.880 2.526 1.00 57.81 92 PRO A O 1
ATOM 729 N N . ILE A 1 93 ? 50.767 8.099 1.681 1.00 61.25 93 ILE A N 1
ATOM 730 C CA . ILE A 1 93 ? 49.964 8.333 2.878 1.00 61.25 93 ILE A CA 1
ATOM 731 C C . ILE A 1 93 ? 49.924 6.994 3.610 1.00 61.25 93 ILE A C 1
ATOM 733 O O . ILE A 1 93 ? 49.352 6.034 3.089 1.00 61.25 93 ILE A O 1
ATOM 737 N N . ASP A 1 94 ? 50.555 6.919 4.783 1.00 54.91 94 ASP A N 1
ATOM 738 C CA . ASP A 1 94 ? 50.386 5.768 5.672 1.00 54.91 94 ASP A CA 1
ATOM 739 C C . ASP A 1 94 ? 48.889 5.597 5.990 1.00 54.91 94 ASP A C 1
ATOM 741 O O . ASP A 1 94 ? 48.189 6.598 6.184 1.00 54.91 94 ASP A O 1
ATOM 745 N N . PRO A 1 95 ? 48.358 4.360 6.016 1.00 51.72 95 PRO A N 1
ATOM 746 C CA . PRO A 1 95 ? 46.942 4.145 6.282 1.00 51.72 95 PRO A CA 1
ATOM 747 C C . PRO A 1 95 ? 46.561 4.741 7.649 1.00 51.72 95 PRO A C 1
ATOM 749 O O . PRO A 1 95 ? 47.323 4.579 8.608 1.00 51.72 95 PRO A O 1
ATOM 752 N N . PRO A 1 96 ? 45.400 5.418 7.762 1.00 55.75 96 PRO A N 1
ATOM 753 C CA . PRO A 1 96 ? 44.954 6.002 9.025 1.00 55.75 96 PRO A CA 1
ATOM 754 C C . PRO A 1 96 ? 44.862 4.923 10.105 1.00 55.75 96 PRO A C 1
ATOM 756 O O . PRO A 1 96 ? 44.547 3.768 9.812 1.00 55.75 96 PRO A O 1
ATOM 759 N N . SER A 1 97 ? 45.131 5.294 11.357 1.00 62.25 97 SER A N 1
ATOM 760 C CA . SER A 1 97 ? 45.168 4.320 12.450 1.00 62.25 97 SER A CA 1
ATOM 761 C C . SER A 1 97 ? 43.802 3.652 12.675 1.00 62.25 97 SER A C 1
ATOM 763 O O . SER A 1 97 ? 42.758 4.242 12.395 1.00 62.25 97 SER A O 1
ATOM 765 N N . ASP A 1 98 ? 43.774 2.459 13.280 1.00 56.22 98 ASP A N 1
ATOM 766 C CA . ASP A 1 98 ? 42.523 1.772 13.673 1.00 56.22 98 ASP A CA 1
ATOM 767 C C . ASP A 1 98 ? 41.621 2.615 14.610 1.00 56.22 98 ASP A C 1
ATOM 769 O O . ASP A 1 98 ? 40.436 2.320 14.797 1.00 56.22 98 ASP A O 1
ATOM 773 N N . SER A 1 99 ? 42.178 3.667 15.219 1.00 54.78 99 SER A N 1
ATOM 774 C CA . SER A 1 99 ? 41.469 4.693 15.994 1.00 54.78 99 SER A CA 1
ATOM 775 C C . SER A 1 99 ? 40.773 5.763 15.142 1.00 54.78 99 SER A C 1
ATOM 777 O O . SER A 1 99 ? 39.797 6.349 15.607 1.00 54.78 99 SER A O 1
ATOM 779 N N . GLU A 1 100 ? 41.263 6.023 13.930 1.00 47.66 100 GLU A N 1
ATOM 780 C CA . GLU A 1 100 ? 40.791 7.065 13.005 1.00 47.66 100 GLU A CA 1
ATOM 781 C C . GLU A 1 100 ? 39.925 6.498 11.870 1.00 47.66 100 GLU A C 1
ATOM 783 O O . GLU A 1 100 ? 39.085 7.214 11.322 1.00 47.66 100 GLU A O 1
ATOM 788 N N . ILE A 1 101 ? 40.078 5.210 11.538 1.00 51.12 101 ILE A N 1
ATOM 789 C CA . ILE A 1 101 ? 39.194 4.509 10.599 1.00 51.12 101 ILE A CA 1
ATOM 790 C C . ILE A 1 101 ? 37.747 4.539 11.136 1.00 51.12 101 ILE A C 1
ATOM 792 O O . ILE A 1 101 ? 37.490 4.050 12.244 1.00 51.12 101 ILE A O 1
ATOM 796 N N . PRO A 1 102 ? 36.762 5.048 10.365 1.00 41.28 102 PRO A N 1
ATOM 797 C CA . PRO A 1 102 ? 35.364 5.037 10.777 1.00 41.28 102 PRO A CA 1
ATOM 798 C C . PRO A 1 102 ? 34.877 3.611 11.054 1.00 41.28 102 PRO A C 1
ATOM 800 O O . PRO A 1 102 ? 34.881 2.749 10.173 1.00 41.28 102 PRO A O 1
ATOM 803 N N . LYS A 1 103 ? 34.427 3.355 12.287 1.00 50.97 103 LYS A N 1
ATOM 804 C CA . LYS A 1 103 ? 33.924 2.040 12.707 1.00 50.97 103 LYS A CA 1
ATOM 805 C C . LYS A 1 103 ? 32.600 1.739 12.008 1.00 50.97 103 LYS A C 1
ATOM 807 O O . LYS A 1 103 ? 31.534 2.119 12.487 1.00 50.97 103 LYS A O 1
ATOM 812 N N . VAL A 1 104 ? 32.699 1.069 10.859 1.00 43.50 104 VAL A N 1
ATOM 813 C CA . VAL A 1 104 ? 31.568 0.727 9.987 1.00 43.50 104 VAL A CA 1
ATOM 814 C C . VAL A 1 104 ? 30.469 0.023 10.782 1.00 43.50 104 VAL A C 1
ATOM 816 O O . VAL A 1 104 ? 30.743 -0.907 11.546 1.00 43.50 104 VAL A O 1
ATOM 819 N N . SER A 1 105 ? 29.225 0.471 10.606 1.00 41.00 105 SER A N 1
ATOM 820 C CA . SER A 1 105 ? 28.090 -0.033 11.378 1.00 41.00 105 SER A CA 1
ATOM 821 C C . SER A 1 105 ? 27.831 -1.526 11.106 1.00 41.00 105 SER A C 1
ATOM 823 O O . SER A 1 105 ? 28.166 -2.028 10.027 1.00 41.00 105 SER A O 1
ATOM 825 N N . PRO A 1 106 ? 27.187 -2.263 12.035 1.00 39.81 106 PRO A N 1
ATOM 826 C CA . PRO A 1 106 ? 26.860 -3.676 11.825 1.00 39.81 106 PRO A CA 1
ATOM 827 C C . PRO A 1 106 ? 26.068 -3.946 10.536 1.00 39.81 106 PRO A C 1
ATOM 829 O O . PRO A 1 106 ? 26.272 -4.978 9.903 1.00 39.81 106 PRO A O 1
ATOM 832 N N . ALA A 1 107 ? 25.237 -2.995 10.093 1.00 38.88 107 ALA A N 1
ATOM 833 C CA . ALA A 1 107 ? 24.496 -3.084 8.835 1.00 38.88 107 ALA A CA 1
ATOM 834 C C . ALA A 1 107 ? 25.415 -3.237 7.605 1.00 38.88 107 ALA A C 1
ATOM 836 O O . ALA A 1 107 ? 25.120 -4.038 6.721 1.00 38.88 107 ALA A O 1
ATOM 837 N N . ALA A 1 108 ? 26.564 -2.551 7.575 1.00 38.62 108 ALA A N 1
ATOM 838 C CA . ALA A 1 108 ? 27.533 -2.673 6.484 1.00 38.62 108 ALA A CA 1
ATOM 839 C C . ALA A 1 108 ? 28.231 -4.046 6.455 1.00 38.62 108 ALA A C 1
ATOM 841 O O . ALA A 1 108 ? 28.605 -4.523 5.388 1.00 38.62 108 ALA A O 1
ATOM 842 N N . ARG A 1 109 ? 28.365 -4.714 7.611 1.00 42.16 109 ARG A N 1
ATOM 843 C CA . ARG A 1 109 ? 28.925 -6.076 7.706 1.00 42.16 109 ARG A CA 1
ATOM 844 C C . ARG A 1 109 ? 27.933 -7.164 7.280 1.00 42.16 109 ARG A C 1
ATOM 846 O O . ARG A 1 109 ? 28.353 -8.225 6.837 1.00 42.16 109 ARG A O 1
ATOM 853 N N . ILE A 1 110 ? 26.631 -6.897 7.384 1.00 41.75 110 ILE A N 1
ATOM 854 C CA . ILE A 1 110 ? 25.560 -7.813 6.951 1.00 41.75 110 ILE A CA 1
ATOM 855 C C . ILE A 1 110 ? 25.379 -7.789 5.419 1.00 41.75 110 ILE A C 1
ATOM 857 O O . ILE A 1 110 ? 24.865 -8.744 4.846 1.00 41.75 110 ILE A O 1
ATOM 861 N N . ALA A 1 111 ? 25.856 -6.742 4.735 1.00 34.53 111 ALA A N 1
ATOM 862 C CA . ALA A 1 111 ? 25.678 -6.520 3.296 1.00 34.53 111 ALA A CA 1
ATOM 863 C C . ALA A 1 111 ? 26.465 -7.469 2.357 1.00 34.53 111 ALA A C 1
ATOM 865 O O . ALA A 1 111 ? 26.481 -7.251 1.149 1.00 34.53 111 ALA A O 1
ATOM 866 N N . GLY A 1 112 ? 27.110 -8.521 2.872 1.00 33.97 112 GLY A N 1
ATOM 867 C CA . GLY A 1 112 ? 27.640 -9.605 2.035 1.00 33.97 112 GLY A CA 1
ATOM 868 C C . GLY A 1 112 ? 28.898 -9.280 1.223 1.00 33.97 112 GLY A C 1
ATOM 869 O O . GLY A 1 112 ? 29.238 -10.042 0.318 1.00 33.97 112 GLY A O 1
ATOM 870 N N . PHE A 1 113 ? 29.630 -8.212 1.559 1.00 31.58 113 PHE A N 1
ATOM 871 C CA . PHE A 1 113 ? 31.029 -8.071 1.145 1.00 31.58 113 PHE A CA 1
ATOM 872 C C . PHE A 1 113 ? 31.882 -9.125 1.865 1.00 31.58 113 PHE A C 1
ATOM 874 O O . PHE A 1 113 ? 32.538 -8.840 2.867 1.00 31.58 113 PHE A O 1
ATOM 881 N N . SER A 1 114 ? 31.865 -10.357 1.348 1.00 31.31 114 SER A N 1
ATOM 882 C CA . SER A 1 114 ? 32.910 -11.345 1.620 1.00 31.31 114 SER A CA 1
ATOM 883 C C . SER A 1 114 ? 34.267 -10.699 1.369 1.00 31.31 114 SER A C 1
ATOM 885 O O . SER A 1 114 ? 34.421 -9.966 0.390 1.00 31.31 114 SER A O 1
ATOM 887 N N . GLU A 1 115 ? 35.241 -10.968 2.238 1.00 32.69 115 GLU A N 1
ATOM 888 C CA . GLU A 1 115 ? 36.566 -10.358 2.154 1.00 32.69 115 GLU A CA 1
ATOM 889 C C . GLU A 1 115 ? 37.161 -10.548 0.755 1.00 32.69 115 GLU A C 1
ATOM 891 O O . GLU A 1 115 ? 37.577 -11.650 0.374 1.00 32.69 115 GLU A O 1
ATOM 896 N N . VAL A 1 116 ? 37.244 -9.450 -0.005 1.00 28.97 116 VAL A N 1
ATOM 897 C CA . VAL A 1 116 ? 38.149 -9.372 -1.147 1.00 28.97 116 VAL A CA 1
ATOM 898 C C . VAL A 1 116 ? 39.539 -9.452 -0.546 1.00 28.97 116 VAL A C 1
ATOM 900 O O . VAL A 1 116 ? 40.098 -8.457 -0.088 1.00 28.97 116 VAL A O 1
ATOM 903 N N . ASN A 1 117 ? 40.063 -10.675 -0.492 1.00 27.95 117 ASN A N 1
ATOM 904 C CA . ASN A 1 117 ? 41.428 -10.934 -0.089 1.00 27.95 117 ASN A CA 1
ATOM 905 C C . ASN A 1 117 ? 42.328 -10.099 -0.998 1.00 27.95 117 ASN A C 1
ATOM 907 O O . ASN A 1 117 ? 42.542 -10.447 -2.162 1.00 27.95 117 ASN A O 1
ATOM 911 N N . TYR A 1 118 ? 42.873 -9.011 -0.451 1.00 27.80 118 TYR A N 1
ATOM 912 C CA . TYR A 1 118 ? 44.019 -8.313 -1.012 1.00 27.80 118 TYR A CA 1
ATOM 913 C C . TYR A 1 118 ? 45.222 -9.248 -0.897 1.00 27.80 118 TYR A C 1
ATOM 915 O O . TYR A 1 118 ? 46.088 -9.098 -0.035 1.00 27.80 118 TYR A O 1
ATOM 923 N N . ALA A 1 119 ? 45.242 -10.255 -1.774 1.00 26.94 119 ALA A N 1
ATOM 924 C CA . ALA A 1 119 ? 46.373 -11.123 -2.005 1.00 26.94 119 ALA A CA 1
ATOM 925 C C . ALA A 1 119 ? 47.540 -10.219 -2.397 1.00 26.94 119 ALA A C 1
ATOM 927 O O . ALA A 1 119 ? 47.608 -9.715 -3.520 1.00 26.94 119 ALA A O 1
ATOM 928 N N . THR A 1 120 ? 48.411 -9.958 -1.423 1.00 30.56 120 THR A N 1
ATOM 929 C CA . THR A 1 120 ? 49.520 -9.019 -1.552 1.00 30.56 120 THR A CA 1
ATOM 930 C C . THR A 1 120 ? 50.323 -9.424 -2.784 1.00 30.56 120 THR A C 1
ATOM 932 O O . THR A 1 120 ? 50.717 -10.596 -2.851 1.00 30.56 120 THR A O 1
ATOM 935 N N . PRO A 1 121 ? 50.550 -8.533 -3.771 1.00 28.59 121 PRO A N 1
ATOM 936 C CA . PRO A 1 121 ? 51.249 -8.905 -4.992 1.00 28.59 121 PRO A CA 1
ATOM 937 C C . PRO A 1 121 ? 52.620 -9.490 -4.655 1.00 28.59 121 PRO A C 1
ATOM 939 O O . PRO A 1 121 ? 53.537 -8.773 -4.251 1.00 28.59 121 PRO A O 1
ATOM 942 N N . ARG A 1 122 ? 52.759 -10.816 -4.777 1.00 28.45 122 ARG A N 1
ATOM 943 C CA . ARG A 1 122 ? 54.035 -11.485 -4.525 1.00 28.45 122 ARG A CA 1
ATOM 944 C C . ARG A 1 122 ? 55.002 -11.032 -5.606 1.00 28.45 122 ARG A C 1
ATOM 946 O O . ARG A 1 122 ? 54.853 -11.417 -6.764 1.00 28.45 122 ARG A O 1
ATOM 953 N N . LEU A 1 123 ? 55.980 -10.219 -5.212 1.00 30.22 123 LEU A N 1
ATOM 954 C CA . LEU A 1 123 ? 57.085 -9.825 -6.076 1.00 30.22 123 LEU A CA 1
ATOM 955 C C . LEU A 1 123 ? 57.705 -11.086 -6.708 1.00 30.22 123 LEU A C 1
ATOM 957 O O . LEU A 1 123 ? 57.974 -12.049 -5.979 1.00 30.22 123 LEU A O 1
ATOM 961 N N . PRO A 1 124 ? 57.928 -11.117 -8.036 1.00 28.52 124 PRO A N 1
ATOM 962 C CA . PRO A 1 124 ? 58.558 -12.259 -8.683 1.00 28.52 124 PRO A CA 1
ATOM 963 C C . PRO A 1 124 ? 59.926 -12.555 -8.059 1.00 28.52 124 PRO A C 1
ATOM 965 O O . PRO A 1 124 ? 60.764 -11.665 -7.921 1.00 28.52 124 PRO A O 1
ATOM 968 N N . SER A 1 125 ? 60.168 -13.815 -7.690 1.00 30.47 125 SER A N 1
ATOM 969 C CA . SER A 1 125 ? 61.499 -14.238 -7.241 1.00 30.47 125 SER A CA 1
ATOM 970 C C . SER A 1 125 ? 62.484 -14.194 -8.424 1.00 30.47 125 SER A C 1
ATOM 972 O O . SER A 1 125 ? 62.124 -14.644 -9.513 1.00 30.47 125 SER A O 1
ATOM 974 N N . PRO A 1 126 ? 63.719 -13.685 -8.254 1.00 30.70 126 PRO A N 1
ATOM 975 C CA . PRO A 1 126 ? 64.575 -13.237 -9.363 1.00 30.70 126 PRO A CA 1
ATOM 976 C C . PRO A 1 126 ? 65.308 -14.364 -10.132 1.00 30.70 126 PRO A C 1
ATOM 978 O O . PRO A 1 126 ? 66.428 -14.160 -10.586 1.00 30.70 126 PRO A O 1
ATOM 981 N N . ASN A 1 127 ? 64.716 -15.559 -10.267 1.00 35.31 127 ASN A N 1
ATOM 982 C CA . ASN A 1 127 ? 65.360 -16.751 -10.844 1.00 35.31 127 ASN A CA 1
ATOM 983 C C . ASN A 1 127 ? 64.404 -17.633 -11.685 1.00 35.31 127 ASN A C 1
ATOM 985 O O . ASN A 1 127 ? 64.157 -18.783 -11.331 1.00 35.31 127 ASN A O 1
ATOM 989 N N . THR A 1 128 ? 63.934 -17.133 -12.836 1.00 31.31 128 THR A N 1
ATOM 990 C CA . THR A 1 128 ? 63.447 -17.976 -13.954 1.00 31.31 128 THR A CA 1
ATOM 991 C C . THR A 1 128 ? 63.799 -17.301 -15.295 1.00 31.31 128 THR A C 1
ATOM 993 O O . THR A 1 128 ? 63.569 -16.096 -15.407 1.00 31.31 128 THR A O 1
ATOM 996 N N . PRO A 1 129 ? 64.349 -17.998 -16.315 1.00 30.86 129 PRO A N 1
ATOM 997 C CA . PRO A 1 129 ? 64.779 -17.351 -17.563 1.00 30.86 129 PRO A CA 1
ATOM 998 C C . PRO A 1 129 ? 63.637 -16.946 -18.513 1.00 30.86 129 PRO A C 1
ATOM 1000 O O . PRO A 1 129 ? 62.652 -17.666 -18.669 1.00 30.86 129 PRO A O 1
ATOM 1003 N N . THR A 1 130 ? 63.819 -15.824 -19.214 1.00 29.97 130 THR A N 1
ATOM 1004 C CA . THR A 1 130 ? 62.850 -15.230 -20.154 1.00 29.97 130 THR A CA 1
ATOM 1005 C C . THR A 1 130 ? 62.910 -15.848 -21.565 1.00 29.97 130 THR A C 1
ATOM 1007 O O . THR A 1 130 ? 63.983 -15.847 -22.173 1.00 29.97 130 THR A O 1
ATOM 1010 N N . PRO A 1 131 ? 61.781 -16.279 -22.165 1.00 30.09 131 PRO A N 1
ATOM 1011 C CA . PRO A 1 131 ? 61.672 -16.513 -23.609 1.00 30.09 131 PRO A CA 1
ATOM 1012 C C . PRO A 1 131 ? 61.599 -15.185 -24.387 1.00 30.09 131 PRO A C 1
ATOM 1014 O O . PRO A 1 131 ? 60.900 -14.260 -23.978 1.00 30.09 131 PRO A O 1
ATOM 1017 N N . ALA A 1 132 ? 62.304 -15.073 -25.516 1.00 31.09 132 ALA A N 1
ATOM 1018 C CA . ALA A 1 132 ? 62.398 -13.820 -26.273 1.00 31.09 132 ALA A CA 1
ATOM 1019 C C . ALA A 1 132 ? 61.099 -13.454 -27.039 1.00 31.09 132 ALA A C 1
ATOM 1021 O O . ALA A 1 132 ? 60.420 -14.349 -27.547 1.00 31.09 132 ALA A O 1
ATOM 1022 N N . PRO A 1 133 ? 60.765 -12.154 -27.186 1.00 32.28 133 PRO A N 1
ATOM 1023 C CA . PRO A 1 133 ? 59.575 -11.709 -27.911 1.00 32.28 133 PRO A CA 1
ATOM 1024 C C . PRO A 1 133 ? 59.735 -11.809 -29.437 1.00 32.28 133 PRO A C 1
ATOM 1026 O O . PRO A 1 133 ? 60.799 -11.529 -29.994 1.00 32.28 133 PRO A O 1
ATOM 1029 N N . ALA A 1 134 ? 58.645 -12.144 -30.131 1.00 29.86 134 ALA A N 1
ATOM 1030 C CA . ALA A 1 134 ? 58.581 -12.112 -31.590 1.00 29.86 134 ALA A CA 1
ATOM 1031 C C . ALA A 1 134 ? 58.499 -10.668 -32.127 1.00 29.86 134 ALA A C 1
ATOM 1033 O O . ALA A 1 134 ? 57.880 -9.795 -31.520 1.00 29.86 134 ALA A O 1
ATOM 1034 N N . ARG A 1 135 ? 59.108 -10.414 -33.294 1.00 28.78 135 ARG A N 1
ATOM 1035 C CA . ARG A 1 135 ? 59.048 -9.109 -33.977 1.00 28.78 135 ARG A CA 1
ATOM 1036 C C . ARG A 1 135 ? 57.666 -8.858 -34.606 1.00 28.78 135 ARG A C 1
ATOM 1038 O O . ARG A 1 135 ? 57.151 -9.769 -35.253 1.00 28.78 135 ARG A O 1
ATOM 1045 N N . PRO A 1 136 ? 57.138 -7.620 -34.573 1.00 30.23 136 PRO A N 1
ATOM 1046 C CA . PRO A 1 136 ? 56.134 -7.187 -35.540 1.00 30.23 136 PRO A CA 1
ATOM 1047 C C . PRO A 1 136 ? 56.771 -7.017 -36.932 1.00 30.23 136 PRO A C 1
ATOM 1049 O O . PRO A 1 136 ? 57.932 -6.618 -37.052 1.00 30.23 136 PRO A O 1
ATOM 1052 N N . ALA A 1 137 ? 56.008 -7.302 -37.987 1.00 28.17 137 ALA A N 1
ATOM 1053 C CA . ALA A 1 137 ? 56.398 -7.018 -39.369 1.00 28.17 137 ALA A CA 1
ATOM 1054 C C . ALA A 1 137 ? 55.972 -5.598 -39.783 1.00 28.17 137 ALA A C 1
ATOM 1056 O O . ALA A 1 137 ? 54.993 -5.062 -39.267 1.00 28.17 137 ALA A O 1
ATOM 1057 N N . SER A 1 138 ? 56.685 -4.995 -40.737 1.00 27.06 138 SER A N 1
ATOM 1058 C CA . SER A 1 138 ? 56.396 -3.657 -41.265 1.00 27.06 138 SER A CA 1
ATOM 1059 C C . SER A 1 138 ? 56.494 -3.613 -42.792 1.00 27.06 138 SER A C 1
ATOM 1061 O O . SER A 1 138 ? 57.345 -4.289 -43.369 1.00 27.06 138 SER A O 1
ATOM 1063 N N . SER A 1 139 ? 55.637 -2.814 -43.446 1.00 29.88 139 SER A N 1
ATOM 1064 C CA . SER A 1 139 ? 55.932 -1.952 -44.621 1.00 29.88 139 SER A CA 1
ATOM 1065 C C . SER A 1 139 ? 54.658 -1.515 -45.376 1.00 29.88 139 SER A C 1
ATOM 1067 O O . SER A 1 139 ? 53.694 -2.266 -45.444 1.00 29.88 139 SER A O 1
ATOM 1069 N N . GLY A 1 140 ? 54.690 -0.304 -45.963 1.00 25.44 140 GLY A N 1
ATOM 1070 C CA . GLY A 1 140 ? 53.696 0.236 -46.917 1.00 25.44 140 GLY A CA 1
ATOM 1071 C C . GLY A 1 140 ? 52.354 0.710 -46.320 1.00 25.44 140 GLY A C 1
ATOM 1072 O O . GLY A 1 140 ? 51.586 -0.091 -45.816 1.00 25.44 140 GLY A O 1
ATOM 1073 N N . GLY A 1 141 ? 51.954 1.988 -46.360 1.00 24.78 141 GLY A N 1
ATOM 1074 C CA . GLY A 1 141 ? 52.678 3.218 -46.707 1.00 24.78 141 GLY A CA 1
ATOM 1075 C C . GLY A 1 141 ? 52.450 3.757 -48.128 1.00 24.78 141 GLY A C 1
ATOM 1076 O O . GLY A 1 141 ? 52.980 3.168 -49.063 1.00 24.78 141 GLY A O 1
ATOM 1077 N N . LEU A 1 142 ? 51.762 4.911 -48.260 1.00 26.31 142 LEU A N 1
ATOM 1078 C CA . LEU A 1 142 ? 52.093 6.046 -49.160 1.00 26.31 142 LEU A CA 1
ATOM 1079 C C . LEU A 1 142 ? 51.058 7.208 -49.107 1.00 26.31 142 LEU A C 1
ATOM 1081 O O . LEU A 1 142 ? 49.860 6.971 -49.145 1.00 26.31 142 LEU A O 1
ATOM 1085 N N . ARG A 1 143 ? 51.581 8.449 -49.176 1.00 24.94 143 ARG A N 1
ATOM 1086 C CA . ARG A 1 143 ? 51.000 9.706 -49.735 1.00 24.94 143 ARG A CA 1
ATOM 1087 C C . ARG A 1 143 ? 49.799 10.426 -49.077 1.00 24.94 143 ARG A C 1
ATOM 1089 O O . ARG A 1 143 ? 48.655 10.008 -49.180 1.00 24.94 143 ARG A O 1
ATOM 1096 N N . GLN A 1 144 ? 50.084 11.655 -48.624 1.00 28.67 144 GLN A N 1
ATOM 1097 C CA . GLN A 1 144 ? 49.215 12.837 -48.796 1.00 28.67 144 GLN A CA 1
ATOM 1098 C C . GLN A 1 144 ? 49.195 13.294 -50.276 1.00 28.67 144 GLN A C 1
ATOM 1100 O O . GLN A 1 144 ? 50.101 12.936 -51.040 1.00 28.67 144 GLN A O 1
ATOM 1105 N N . PRO A 1 145 ? 48.186 14.082 -50.683 1.00 32.41 145 PRO A N 1
ATOM 1106 C CA . PRO A 1 145 ? 48.361 15.524 -50.975 1.00 32.41 145 PRO A CA 1
ATOM 1107 C C . PRO A 1 145 ? 47.483 16.378 -50.026 1.00 32.41 145 PRO A C 1
ATOM 1109 O O . PRO A 1 145 ? 46.467 15.881 -49.553 1.00 32.41 145 PRO A O 1
ATOM 1112 N N . SER A 1 146 ? 47.873 17.554 -49.518 1.00 27.77 146 SER A N 1
ATOM 1113 C CA . SER A 1 146 ? 48.348 18.826 -50.119 1.00 27.77 146 SER A CA 1
ATOM 1114 C C . SER A 1 146 ? 47.217 19.784 -50.529 1.00 27.77 146 SER A C 1
ATOM 1116 O O . SER A 1 146 ? 46.143 19.353 -50.933 1.00 27.77 146 SER A O 1
ATOM 1118 N N . SER A 1 147 ? 47.469 21.083 -50.360 1.00 30.28 147 SER A N 1
ATOM 1119 C CA . SER A 1 147 ? 46.514 22.192 -50.471 1.00 30.28 147 SER A CA 1
ATOM 1120 C C . SER A 1 147 ? 46.355 22.747 -51.896 1.00 30.28 147 SER A C 1
ATOM 1122 O O . SER A 1 147 ? 47.019 22.296 -52.827 1.00 30.28 147 SER A O 1
ATOM 1124 N N . ASP A 1 148 ? 45.501 23.774 -51.987 1.00 28.70 148 ASP A N 1
ATOM 1125 C CA . ASP A 1 148 ? 45.429 24.810 -53.027 1.00 28.70 148 ASP A CA 1
ATOM 1126 C C . ASP A 1 148 ? 44.788 24.440 -54.377 1.00 28.70 148 ASP A C 1
ATOM 1128 O O . ASP A 1 148 ? 45.329 23.677 -55.173 1.00 28.70 148 ASP A O 1
ATOM 1132 N N . LEU A 1 149 ? 43.661 25.100 -54.676 1.00 29.02 149 LEU A N 1
ATOM 1133 C CA . LEU A 1 149 ? 43.554 26.041 -55.802 1.00 29.02 149 LEU A CA 1
ATOM 1134 C C . LEU A 1 149 ? 42.328 26.967 -55.631 1.00 29.02 149 LEU A C 1
ATOM 1136 O O . LEU A 1 149 ? 41.458 26.701 -54.802 1.00 29.02 149 LEU A O 1
ATOM 1140 N N . ASP A 1 150 ? 42.309 28.074 -56.377 1.00 26.67 150 ASP A N 1
ATOM 1141 C CA . ASP A 1 150 ? 41.485 29.274 -56.134 1.00 26.67 150 ASP A CA 1
ATOM 1142 C C . ASP A 1 150 ? 40.582 29.637 -57.346 1.00 26.67 150 ASP A C 1
ATOM 1144 O O . ASP A 1 150 ? 40.711 29.033 -58.408 1.00 26.67 150 ASP A O 1
ATOM 1148 N N . GLU A 1 151 ? 39.706 30.638 -57.173 1.00 30.09 151 GLU A N 1
ATOM 1149 C CA . GLU A 1 151 ? 38.909 31.403 -58.163 1.00 30.09 151 GLU A CA 1
ATOM 1150 C C . GLU A 1 151 ? 38.027 30.626 -59.189 1.00 30.09 151 GLU A C 1
ATOM 1152 O O . GLU A 1 151 ? 38.477 29.832 -60.007 1.00 30.09 151 GLU A O 1
ATOM 1157 N N . THR A 1 152 ? 36.730 30.930 -59.362 1.00 27.89 152 THR A N 1
ATOM 1158 C CA . THR A 1 152 ? 36.296 32.150 -60.083 1.00 27.89 152 THR A CA 1
ATOM 1159 C C . THR A 1 152 ? 34.763 32.378 -60.096 1.00 27.89 152 THR A C 1
ATOM 1161 O O . THR A 1 152 ? 33.966 31.458 -60.229 1.00 27.89 152 THR A O 1
ATOM 1164 N N . ASN A 1 153 ? 34.384 33.663 -60.041 1.00 28.28 153 ASN A N 1
ATOM 1165 C CA . ASN A 1 153 ? 33.196 34.364 -60.587 1.00 28.28 153 ASN A CA 1
ATOM 1166 C C . ASN A 1 153 ? 31.889 33.641 -61.030 1.00 28.28 153 ASN A C 1
ATOM 1168 O O . ASN A 1 153 ? 31.863 32.863 -61.977 1.00 28.28 153 ASN A O 1
ATOM 1172 N N . GLY A 1 154 ? 30.752 34.186 -60.560 1.00 26.31 154 GLY A N 1
ATOM 1173 C CA . GLY A 1 154 ? 29.427 34.133 -61.214 1.00 26.31 154 GLY A CA 1
ATOM 1174 C C . GLY A 1 154 ? 28.403 35.021 -60.477 1.00 26.31 154 GLY A C 1
ATOM 1175 O O . GLY A 1 154 ? 28.257 34.885 -59.267 1.00 26.31 154 GLY A O 1
ATOM 1176 N N . ARG A 1 155 ? 27.744 35.996 -61.135 1.00 26.55 155 ARG A N 1
ATOM 1177 C CA . ARG A 1 155 ? 27.034 37.105 -60.438 1.00 26.55 155 ARG A CA 1
ATOM 1178 C C . ARG A 1 155 ? 25.774 37.603 -61.170 1.00 26.55 155 ARG A C 1
ATOM 1180 O O . ARG A 1 155 ? 25.796 37.653 -62.396 1.00 26.55 155 ARG A O 1
ATOM 1187 N N . LYS A 1 156 ? 24.820 38.155 -60.386 1.00 28.33 156 LYS A N 1
ATOM 1188 C CA . LYS A 1 156 ? 23.530 38.821 -60.744 1.00 28.33 156 LYS A CA 1
ATOM 1189 C C . LYS A 1 156 ? 22.332 37.854 -60.849 1.00 28.33 156 LYS A C 1
ATOM 1191 O O . LYS A 1 156 ? 22.552 36.683 -61.119 1.00 28.33 156 LYS A O 1
ATOM 1196 N N . ASP A 1 157 ? 21.073 38.233 -60.586 1.00 29.70 157 ASP A N 1
ATOM 1197 C CA . ASP A 1 157 ? 20.403 39.536 -60.314 1.00 29.70 157 ASP A CA 1
ATOM 1198 C C . ASP A 1 157 ? 19.534 39.469 -59.016 1.00 29.70 157 ASP A C 1
ATOM 1200 O O . ASP A 1 157 ? 19.415 38.404 -58.423 1.00 29.70 157 ASP A O 1
ATOM 1204 N N . GLY A 1 158 ? 18.898 40.524 -58.471 1.00 28.44 158 GLY A N 1
ATOM 1205 C CA . GLY A 1 158 ? 18.955 41.951 -58.830 1.00 28.44 158 GLY A CA 1
ATOM 1206 C C . GLY A 1 158 ? 17.829 42.863 -58.279 1.00 28.44 158 GLY A C 1
ATOM 1207 O O . GLY A 1 158 ? 17.129 43.467 -59.081 1.00 28.44 158 GLY A O 1
ATOM 1208 N N . ARG A 1 159 ? 17.770 43.096 -56.946 1.00 31.09 159 ARG A N 1
ATOM 1209 C CA . ARG A 1 159 ? 17.027 44.203 -56.251 1.00 31.09 159 ARG A CA 1
ATOM 1210 C C . ARG A 1 159 ? 15.478 44.106 -56.244 1.00 31.09 159 ARG A C 1
ATOM 1212 O O . ARG A 1 159 ? 14.921 43.327 -56.999 1.00 31.09 159 ARG A O 1
ATOM 1219 N N . THR A 1 160 ? 14.691 44.822 -55.418 1.00 28.05 160 THR A N 1
ATOM 1220 C CA . THR A 1 160 ? 14.870 45.811 -54.302 1.00 28.05 160 THR A CA 1
ATOM 1221 C C . THR A 1 160 ? 13.632 45.674 -53.371 1.00 28.05 160 THR A C 1
ATOM 1223 O O . THR A 1 160 ? 12.646 45.106 -53.824 1.00 28.05 160 THR A O 1
ATOM 1226 N N . ALA A 1 161 ? 13.499 46.168 -52.129 1.00 30.20 161 ALA A N 1
ATOM 1227 C CA . ALA A 1 161 ? 14.310 46.955 -51.172 1.00 30.20 161 ALA A CA 1
ATOM 1228 C C . ALA A 1 161 ? 13.906 46.491 -49.731 1.00 30.20 161 ALA A C 1
ATOM 1230 O O . ALA A 1 161 ? 13.610 45.309 -49.610 1.00 30.20 161 ALA A O 1
ATOM 1231 N N . MET A 1 162 ? 13.795 47.214 -48.596 1.00 27.92 162 MET A N 1
ATOM 1232 C CA . MET A 1 162 ? 14.126 48.540 -47.988 1.00 27.92 162 MET A CA 1
ATOM 1233 C C . MET A 1 162 ? 13.920 48.317 -46.448 1.00 27.92 162 MET A C 1
ATOM 1235 O O . MET A 1 162 ? 13.103 47.469 -46.108 1.00 27.92 162 MET A O 1
ATOM 1239 N N . VAL A 1 163 ? 14.488 49.007 -45.444 1.00 28.50 163 VAL A N 1
ATOM 1240 C CA . VAL A 1 163 ? 15.606 49.968 -45.279 1.00 28.50 163 VAL A CA 1
ATOM 1241 C C . VAL A 1 163 ? 15.906 50.109 -43.755 1.00 28.50 163 VAL A C 1
ATOM 1243 O O . VAL A 1 163 ? 15.165 49.556 -42.950 1.00 28.50 163 VAL A O 1
ATOM 1246 N N . ALA A 1 164 ? 16.919 50.904 -43.372 1.00 29.02 164 ALA A N 1
ATOM 1247 C CA . ALA A 1 164 ? 17.319 51.302 -42.001 1.00 29.02 164 ALA A CA 1
ATOM 1248 C C . ALA A 1 164 ? 18.000 50.226 -41.108 1.00 29.02 164 ALA A C 1
ATOM 1250 O O . ALA A 1 164 ? 17.670 49.050 -41.167 1.00 29.02 164 ALA A O 1
ATOM 1251 N N . GLY A 1 165 ? 18.975 50.576 -40.252 1.00 27.05 165 GLY A N 1
ATOM 1252 C CA . GLY A 1 165 ? 19.653 51.879 -40.113 1.00 27.05 165 GLY A CA 1
ATOM 1253 C C . GLY A 1 165 ? 20.404 52.070 -38.781 1.00 27.05 165 GLY A C 1
ATOM 1254 O O . GLY A 1 165 ? 19.801 52.491 -37.801 1.00 27.05 165 GLY A O 1
ATOM 1255 N N . SER A 1 166 ? 21.715 51.812 -38.764 1.00 27.05 166 SER A N 1
ATOM 1256 C CA . SER A 1 166 ? 22.651 52.008 -37.624 1.00 27.05 166 SER A CA 1
ATOM 1257 C C . SER A 1 166 ? 23.611 53.201 -37.915 1.00 27.05 166 SER A C 1
ATOM 1259 O O . SER A 1 166 ? 23.405 53.827 -38.959 1.00 27.05 166 SER A O 1
ATOM 1261 N N . PRO A 1 167 ? 24.703 53.512 -37.154 1.00 51.06 167 PRO A N 1
ATOM 1262 C CA . PRO A 1 167 ? 25.198 52.998 -35.852 1.00 51.06 167 PRO A CA 1
ATOM 1263 C C . PRO A 1 167 ? 25.788 54.065 -34.860 1.00 51.06 167 PRO A C 1
ATOM 1265 O O . PRO A 1 167 ? 25.957 55.225 -35.216 1.00 51.06 167 PRO A O 1
ATOM 1268 N N . ALA A 1 168 ? 26.269 53.598 -33.686 1.00 27.20 168 ALA A N 1
ATOM 1269 C CA . ALA A 1 168 ? 27.342 54.191 -32.836 1.00 27.20 168 ALA A CA 1
ATOM 1270 C C . ALA A 1 168 ? 27.066 55.576 -32.159 1.00 27.20 168 ALA A C 1
ATOM 1272 O O . ALA A 1 168 ? 26.063 56.214 -32.443 1.00 27.20 168 ALA A O 1
ATOM 1273 N N . THR A 1 169 ? 27.845 56.103 -31.188 1.00 27.70 169 THR A N 1
ATOM 1274 C CA . THR A 1 169 ? 29.200 55.774 -30.656 1.00 27.70 169 THR A CA 1
ATOM 1275 C C . THR A 1 169 ? 29.309 56.070 -29.134 1.00 27.70 169 THR A C 1
ATOM 1277 O O . THR A 1 169 ? 28.438 56.725 -28.572 1.00 27.70 169 THR A O 1
ATOM 1280 N N . MET A 1 170 ? 30.378 55.612 -28.462 1.00 31.23 170 MET A N 1
ATOM 1281 C CA . MET A 1 170 ? 30.745 55.962 -27.067 1.00 31.23 170 MET A CA 1
ATOM 1282 C C . MET A 1 170 ? 31.157 57.439 -26.878 1.00 31.23 170 MET A C 1
ATOM 1284 O O . MET A 1 170 ? 31.628 58.040 -27.838 1.00 31.23 170 MET A O 1
ATOM 1288 N N . ILE A 1 171 ? 31.106 57.952 -25.630 1.00 28.44 171 ILE A N 1
ATOM 1289 C CA . ILE A 1 171 ? 32.148 58.762 -24.931 1.00 28.44 171 ILE A CA 1
ATOM 1290 C C . ILE A 1 171 ? 31.671 59.149 -23.505 1.00 28.44 171 ILE A C 1
ATOM 1292 O O . ILE A 1 171 ? 30.495 59.436 -23.306 1.00 28.44 171 ILE A O 1
ATOM 1296 N N . SER A 1 172 ? 32.592 59.203 -22.531 1.00 28.95 172 SER A N 1
ATOM 1297 C CA . SER A 1 172 ? 32.402 59.799 -21.184 1.00 28.95 172 SER A CA 1
ATOM 1298 C C . SER A 1 172 ? 33.273 61.056 -21.038 1.00 28.95 172 SER A C 1
ATOM 1300 O O . SER A 1 172 ? 34.331 61.103 -21.670 1.00 28.95 172 SER A O 1
ATOM 1302 N N . PRO A 1 173 ? 32.914 62.044 -20.186 1.00 40.28 173 PRO A N 1
ATOM 1303 C CA . PRO A 1 173 ? 33.780 62.275 -19.011 1.00 40.28 173 PRO A CA 1
ATOM 1304 C C . PRO A 1 173 ? 33.131 62.893 -17.738 1.00 40.28 173 PRO A C 1
ATOM 1306 O O . PRO A 1 173 ? 32.189 63.668 -17.807 1.00 40.28 173 PRO A O 1
ATOM 1309 N N . LEU A 1 174 ? 33.763 62.577 -16.597 1.00 26.25 174 LEU A N 1
ATOM 1310 C CA . LEU A 1 174 ? 34.033 63.351 -15.359 1.00 26.25 174 LEU A CA 1
ATOM 1311 C C . LEU A 1 174 ? 33.030 64.330 -14.675 1.00 26.25 174 LEU A C 1
ATOM 1313 O O . LEU A 1 174 ? 32.442 65.213 -15.283 1.00 26.25 174 LEU A O 1
ATOM 1317 N N . ALA A 1 175 ? 33.169 64.313 -13.334 1.00 25.45 175 ALA A N 1
ATOM 1318 C CA . ALA A 1 175 ? 33.129 65.424 -12.357 1.00 25.45 175 ALA A CA 1
ATOM 1319 C C . ALA A 1 175 ? 31.850 65.703 -11.527 1.00 25.45 175 ALA A C 1
ATOM 1321 O O . ALA A 1 175 ? 30.733 65.783 -12.020 1.00 25.45 175 ALA A O 1
ATOM 1322 N N . ALA A 1 176 ? 32.088 65.929 -10.226 1.00 29.50 176 ALA A N 1
ATOM 1323 C CA . ALA A 1 176 ? 31.210 66.597 -9.252 1.00 29.50 176 ALA A CA 1
ATOM 1324 C C . ALA A 1 176 ? 31.817 67.982 -8.903 1.00 29.50 176 ALA A C 1
ATOM 1326 O O . ALA A 1 176 ? 32.961 68.226 -9.308 1.00 29.50 176 ALA A O 1
ATOM 1327 N N . PRO A 1 177 ? 31.136 68.885 -8.155 1.00 39.84 177 PRO A N 1
ATOM 1328 C CA . PRO A 1 177 ? 31.298 68.855 -6.682 1.00 39.84 177 PRO A CA 1
ATOM 1329 C C . PRO A 1 177 ? 30.163 69.481 -5.814 1.00 39.84 177 PRO A C 1
ATOM 1331 O O . PRO A 1 177 ? 29.370 70.282 -6.291 1.00 39.84 177 PRO A O 1
ATOM 1334 N N . SER A 1 178 ? 30.250 69.264 -4.484 1.00 30.17 178 SER A N 1
ATOM 1335 C CA . SER A 1 178 ? 29.876 70.195 -3.371 1.00 30.17 178 SER A CA 1
ATOM 1336 C C . SER A 1 178 ? 28.412 70.670 -3.156 1.00 30.17 178 SER A C 1
ATOM 1338 O O . SER A 1 178 ? 27.652 70.778 -4.103 1.00 30.17 178 SER A O 1
ATOM 1340 N N . SER A 1 179 ? 27.962 71.075 -1.950 1.00 29.91 179 SER A N 1
ATOM 1341 C CA . SER A 1 179 ? 28.350 70.776 -0.542 1.00 29.91 179 SER A CA 1
ATOM 1342 C C . SER A 1 179 ? 27.330 71.393 0.460 1.00 29.91 179 SER A C 1
ATOM 1344 O O . SER A 1 179 ? 26.552 72.256 0.069 1.00 29.91 179 SER A O 1
ATOM 1346 N N . HIS A 1 180 ? 27.437 71.036 1.761 1.00 31.19 180 HIS A N 1
ATOM 1347 C CA . HIS A 1 180 ? 26.981 71.820 2.946 1.00 31.19 180 HIS A CA 1
ATOM 1348 C C . HIS A 1 180 ? 25.457 71.951 3.225 1.00 31.19 180 HIS A C 1
ATOM 1350 O O . HIS A 1 180 ? 24.664 71.827 2.305 1.00 31.19 180 HIS A O 1
ATOM 1356 N N . ARG A 1 181 ? 24.931 72.196 4.451 1.00 32.31 181 ARG A N 1
ATOM 1357 C CA . ARG A 1 181 ? 25.347 72.323 5.900 1.00 32.31 181 ARG A CA 1
ATOM 1358 C C . ARG A 1 181 ? 24.029 72.181 6.740 1.00 32.31 181 ARG A C 1
ATOM 1360 O O . ARG A 1 181 ? 22.976 72.204 6.118 1.00 32.31 181 ARG A O 1
ATOM 1367 N N . GLU A 1 182 ? 23.875 72.051 8.070 1.00 31.09 182 GLU A N 1
ATOM 1368 C CA . GLU A 1 182 ? 24.633 71.951 9.353 1.00 31.09 182 GLU A CA 1
ATOM 1369 C C . GLU A 1 182 ? 23.599 71.462 10.432 1.00 31.09 182 GLU A C 1
ATOM 1371 O O . GLU A 1 182 ? 22.406 71.551 10.161 1.00 31.09 182 GLU A O 1
ATOM 1376 N N . ALA A 1 183 ? 23.859 71.070 11.694 1.00 29.89 183 ALA A N 1
ATOM 1377 C CA . ALA A 1 183 ? 24.917 70.321 12.405 1.00 29.89 183 ALA A CA 1
ATOM 1378 C C . ALA A 1 183 ? 24.491 70.168 13.906 1.00 29.89 183 ALA A C 1
ATOM 1380 O O . ALA A 1 183 ? 23.311 70.326 14.210 1.00 29.89 183 ALA A O 1
ATOM 1381 N N . ARG A 1 184 ? 25.448 69.953 14.838 1.00 28.06 184 ARG A N 1
ATOM 1382 C CA . ARG A 1 184 ? 25.304 69.603 16.286 1.00 28.06 184 ARG A CA 1
ATOM 1383 C C . ARG A 1 184 ? 24.873 68.133 16.503 1.00 28.06 184 ARG A C 1
ATOM 1385 O O . ARG A 1 184 ? 23.871 67.718 15.943 1.00 28.06 184 ARG A O 1
ATOM 1392 N N . GLY A 1 185 ? 25.561 67.264 17.259 1.00 26.11 185 GLY A N 1
ATOM 1393 C CA . GLY A 1 185 ? 26.779 67.390 18.090 1.00 26.11 185 GLY A CA 1
ATOM 1394 C C . GLY A 1 185 ? 26.487 67.749 19.560 1.00 26.11 185 GLY A C 1
ATOM 1395 O O . GLY A 1 185 ? 25.599 68.560 19.795 1.00 26.11 185 GLY A O 1
ATOM 1396 N N . ALA A 1 186 ? 27.196 67.249 20.585 1.00 30.28 186 ALA A N 1
ATOM 1397 C CA . ALA A 1 186 ? 28.269 66.229 20.691 1.00 30.28 186 ALA A CA 1
ATOM 1398 C C . ALA A 1 186 ? 28.407 65.813 22.198 1.00 30.28 186 ALA A C 1
ATOM 1400 O O . ALA A 1 186 ? 27.752 66.429 23.033 1.00 30.28 186 ALA A O 1
ATOM 1401 N N . THR A 1 187 ? 29.198 64.835 22.680 1.00 29.55 187 THR A N 1
ATOM 1402 C CA . THR A 1 187 ? 30.259 63.989 22.072 1.00 29.55 187 THR A CA 1
ATOM 1403 C C . THR A 1 187 ? 30.039 62.499 22.477 1.00 29.55 187 THR A C 1
ATOM 1405 O O . THR A 1 187 ? 28.950 62.038 22.166 1.00 29.55 187 THR A O 1
ATOM 1408 N N . LEU A 1 188 ? 30.866 61.655 23.137 1.00 27.59 188 LEU A N 1
ATOM 1409 C CA . LEU A 1 188 ? 32.252 61.632 23.682 1.00 27.59 188 LEU A CA 1
ATOM 1410 C C . LEU A 1 188 ? 32.699 60.142 23.824 1.00 27.59 188 LEU A C 1
ATOM 1412 O O . LEU A 1 188 ? 31.839 59.278 23.971 1.00 27.59 188 LEU A O 1
ATOM 1416 N N . ASP A 1 189 ? 34.003 59.835 23.799 1.00 28.88 189 ASP A N 1
ATOM 1417 C CA . ASP A 1 189 ? 34.603 58.481 23.921 1.00 28.88 189 ASP A CA 1
ATOM 1418 C C . ASP A 1 189 ? 35.921 58.533 24.741 1.00 28.88 189 ASP A C 1
ATOM 1420 O O . ASP A 1 189 ? 36.583 59.573 24.745 1.00 28.88 189 ASP A O 1
ATOM 1424 N N . LEU A 1 190 ? 36.299 57.460 25.465 1.00 25.36 190 LEU A N 1
ATOM 1425 C CA . LEU A 1 190 ? 37.410 57.482 26.443 1.00 25.36 190 LEU A CA 1
ATOM 1426 C C . LEU A 1 190 ? 38.174 56.145 26.692 1.00 25.36 190 LEU A C 1
ATOM 1428 O O . LEU A 1 190 ? 38.341 55.678 27.813 1.00 25.36 190 LEU A O 1
ATOM 1432 N N . LEU A 1 191 ? 38.721 55.573 25.617 1.00 30.62 191 LEU A N 1
ATOM 1433 C CA . LEU A 1 191 ? 40.095 55.020 25.509 1.00 30.62 191 LEU A CA 1
ATOM 1434 C C . LEU A 1 191 ? 40.755 54.163 26.647 1.00 30.62 191 LEU A C 1
ATOM 1436 O O . LEU A 1 191 ? 41.383 54.689 27.558 1.00 30.62 191 LEU A O 1
ATOM 1440 N N . ARG A 1 192 ? 40.939 52.863 26.328 1.00 30.88 192 ARG A N 1
ATOM 1441 C CA . ARG A 1 192 ? 42.223 52.082 26.313 1.00 30.88 192 ARG A CA 1
ATOM 1442 C C . ARG A 1 192 ? 42.930 51.533 27.598 1.00 30.88 192 ARG A C 1
ATOM 1444 O O . ARG A 1 192 ? 43.682 52.253 28.240 1.00 30.88 192 ARG A O 1
ATOM 1451 N N . ARG A 1 193 ? 43.034 50.177 27.608 1.00 30.78 193 ARG A N 1
ATOM 1452 C CA . ARG A 1 193 ? 44.257 49.308 27.783 1.00 30.78 193 ARG A CA 1
ATOM 1453 C C . ARG A 1 193 ? 44.872 49.084 29.193 1.00 30.78 193 ARG A C 1
ATOM 1455 O O . ARG A 1 193 ? 44.760 49.974 30.023 1.00 30.78 193 ARG A O 1
ATOM 1462 N N . PRO A 1 194 ? 45.707 48.023 29.410 1.00 39.66 194 PRO A N 1
ATOM 1463 C CA . PRO A 1 194 ? 45.852 46.678 28.781 1.00 39.66 194 PRO A CA 1
ATOM 1464 C C . PRO A 1 194 ? 45.880 45.528 29.868 1.00 39.66 194 PRO A C 1
ATOM 1466 O O . PRO A 1 194 ? 45.397 45.784 30.966 1.00 39.66 194 PRO A O 1
ATOM 1469 N N . PRO A 1 195 ? 46.364 44.272 29.630 1.00 45.38 195 PRO A N 1
ATOM 1470 C CA . PRO A 1 195 ? 45.966 43.114 30.464 1.00 45.38 195 PRO A CA 1
ATOM 1471 C C . PRO A 1 195 ? 47.091 42.295 31.155 1.00 45.38 195 PRO A C 1
ATOM 1473 O O . PRO A 1 195 ? 47.871 41.633 30.474 1.00 45.38 195 PRO A O 1
ATOM 1476 N N . TRP A 1 196 ? 47.128 42.251 32.496 1.00 30.22 196 TRP A N 1
ATOM 1477 C CA . TRP A 1 196 ? 47.671 41.140 33.320 1.00 30.22 196 TRP A CA 1
ATOM 1478 C C . TRP A 1 196 ? 47.348 41.350 34.818 1.00 30.22 196 TRP A C 1
ATOM 1480 O O . TRP A 1 196 ? 47.037 42.469 35.216 1.00 30.22 196 TRP A O 1
ATOM 1490 N N . LEU A 1 197 ? 47.469 40.279 35.625 1.00 30.33 197 LEU A N 1
ATOM 1491 C CA . LEU A 1 197 ? 47.102 40.160 37.058 1.00 30.33 197 LEU A CA 1
ATOM 1492 C C . LEU A 1 197 ? 45.572 40.154 37.330 1.00 30.33 197 LEU A C 1
ATOM 1494 O O . LEU A 1 197 ? 44.842 40.962 36.774 1.00 30.33 197 LEU A O 1
ATOM 1498 N N . LEU A 1 198 ? 45.013 39.293 38.194 1.00 27.48 198 LEU A N 1
ATOM 1499 C CA . LEU A 1 198 ? 45.548 38.062 38.801 1.00 27.48 198 LEU A CA 1
ATOM 1500 C C . LEU A 1 198 ? 44.408 37.084 39.178 1.00 27.48 198 LEU A C 1
ATOM 1502 O O . LEU A 1 198 ? 43.232 37.435 39.190 1.00 27.48 198 LEU A O 1
ATOM 1506 N N . LEU A 1 199 ? 44.794 35.850 39.502 1.00 32.44 199 LEU A N 1
ATOM 1507 C CA . LEU A 1 199 ? 43.952 34.721 39.910 1.00 32.44 199 LEU A CA 1
ATOM 1508 C C . LEU A 1 199 ? 43.102 34.991 41.172 1.00 32.44 199 LEU A C 1
ATOM 1510 O O . LEU A 1 199 ? 43.655 35.069 42.265 1.00 32.44 199 LEU A O 1
ATOM 1514 N N . ALA A 1 200 ? 41.770 34.983 41.041 1.00 30.77 200 ALA A N 1
ATOM 1515 C CA . ALA A 1 200 ? 40.817 34.572 42.086 1.00 30.77 200 ALA A CA 1
ATOM 1516 C C . ALA A 1 200 ? 39.423 34.341 41.462 1.00 30.77 200 ALA A C 1
ATOM 1518 O O . ALA A 1 200 ? 38.865 35.255 40.865 1.00 30.77 200 ALA A O 1
ATOM 1519 N N . GLY A 1 201 ? 38.845 33.136 41.579 1.00 31.73 201 GLY A N 1
ATOM 1520 C CA . GLY A 1 201 ? 37.496 32.862 41.042 1.00 31.73 201 GLY A CA 1
ATOM 1521 C C . GLY A 1 201 ? 37.122 31.384 40.876 1.00 31.73 201 GLY A C 1
ATOM 1522 O O . GLY A 1 201 ? 35.949 31.028 40.968 1.00 31.73 201 GLY A O 1
ATOM 1523 N N . ALA A 1 202 ? 38.107 30.497 40.714 1.00 36.31 202 ALA A N 1
ATOM 1524 C CA . ALA A 1 202 ? 37.891 29.050 40.734 1.00 36.31 202 ALA A CA 1
ATOM 1525 C C . ALA A 1 202 ? 37.628 28.557 42.174 1.00 36.31 202 ALA A C 1
ATOM 1527 O O . ALA A 1 202 ? 38.541 28.098 42.854 1.00 36.31 202 ALA A O 1
ATOM 1528 N N . GLY A 1 203 ? 36.387 28.697 42.659 1.00 34.03 203 GLY A N 1
ATOM 1529 C CA . GLY A 1 203 ? 36.025 28.278 44.024 1.00 34.03 203 GLY A CA 1
ATOM 1530 C C . GLY A 1 203 ? 34.532 28.177 44.371 1.00 34.03 203 GLY A C 1
ATOM 1531 O O . GLY A 1 203 ? 34.199 27.536 45.360 1.00 34.03 203 GLY A O 1
ATOM 1532 N N . ALA A 1 204 ? 33.617 28.755 43.581 1.00 35.50 204 ALA A N 1
ATOM 1533 C CA . ALA A 1 204 ? 32.214 28.912 44.001 1.00 35.50 204 ALA A CA 1
ATOM 1534 C C . ALA A 1 204 ? 31.267 27.724 43.704 1.00 35.50 204 ALA A C 1
ATOM 1536 O O . ALA A 1 204 ? 30.185 27.669 44.276 1.00 35.50 204 ALA A O 1
ATOM 1537 N N . VAL A 1 205 ? 31.639 26.783 42.824 1.00 36.06 205 VAL A N 1
ATOM 1538 C CA . VAL A 1 205 ? 30.729 25.703 42.357 1.00 36.06 205 VAL A CA 1
ATOM 1539 C C . VAL A 1 205 ? 31.115 24.314 42.893 1.00 36.06 205 VAL A C 1
ATOM 1541 O O . VAL A 1 205 ? 30.259 23.450 43.056 1.00 36.06 205 VAL A O 1
ATOM 1544 N N . LEU A 1 206 ? 32.382 24.104 43.264 1.00 32.34 206 LEU A N 1
ATOM 1545 C CA . LEU A 1 206 ? 32.881 22.822 43.791 1.00 32.34 206 LEU A CA 1
ATOM 1546 C C . LEU A 1 206 ? 32.524 22.563 45.270 1.00 32.34 206 LEU A C 1
ATOM 1548 O O . LEU A 1 206 ? 32.685 21.446 45.750 1.00 32.34 206 LEU A O 1
ATOM 1552 N N . ALA A 1 207 ? 32.007 23.567 45.987 1.00 34.28 207 ALA A N 1
ATOM 1553 C CA . ALA A 1 207 ? 31.640 23.455 47.402 1.00 34.28 207 ALA A CA 1
ATOM 1554 C C . ALA A 1 207 ? 30.228 22.875 47.648 1.00 34.28 207 ALA A C 1
ATOM 1556 O O . ALA A 1 207 ? 29.950 22.389 48.742 1.00 34.28 207 ALA A O 1
ATOM 1557 N N . ALA A 1 208 ? 29.337 22.899 46.649 1.00 37.44 208 ALA A N 1
ATOM 1558 C CA . ALA A 1 208 ? 27.933 22.497 46.812 1.00 37.44 208 ALA A CA 1
ATOM 1559 C C . ALA A 1 208 ? 27.682 20.979 46.675 1.00 37.44 208 ALA A C 1
ATOM 1561 O O . ALA A 1 208 ? 26.629 20.495 47.078 1.00 37.44 208 ALA A O 1
A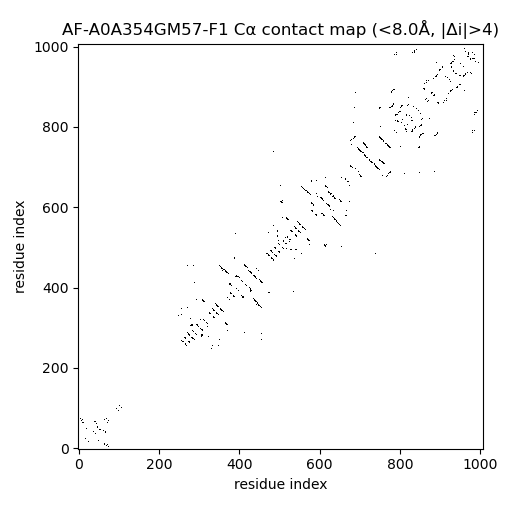TOM 1562 N N . LEU A 1 209 ? 28.643 20.219 46.133 1.00 38.72 209 LEU A N 1
ATOM 1563 C CA . LEU A 1 209 ? 28.528 18.769 45.894 1.00 38.72 209 LEU A CA 1
ATOM 1564 C C . LEU A 1 209 ? 29.351 17.910 46.876 1.00 38.72 209 LEU A C 1
ATOM 1566 O O . LEU A 1 209 ? 29.479 16.705 46.683 1.00 38.72 209 LEU A O 1
ATOM 1570 N N . LEU A 1 210 ? 29.887 18.514 47.944 1.00 34.72 210 LEU A N 1
ATOM 1571 C CA . LEU A 1 210 ? 30.721 17.845 48.957 1.00 34.72 210 LEU A CA 1
ATOM 1572 C C . LEU A 1 210 ? 30.153 17.904 50.389 1.00 34.72 210 LEU A C 1
ATOM 1574 O O . LEU A 1 210 ? 30.827 17.499 51.331 1.00 34.72 210 LEU A O 1
ATOM 1578 N N . LEU A 1 211 ? 28.906 18.362 50.558 1.00 35.38 211 LEU A N 1
ATOM 1579 C CA . LEU A 1 211 ? 28.219 18.484 51.858 1.00 35.38 211 LEU A CA 1
ATOM 1580 C C . LEU A 1 211 ? 26.837 17.792 51.886 1.00 35.38 211 LEU A C 1
ATOM 1582 O O . LEU A 1 211 ? 25.926 18.230 52.581 1.00 35.38 211 LEU A O 1
ATOM 1586 N N . GLY A 1 212 ? 26.684 16.703 51.123 1.00 33.12 212 GLY A N 1
ATOM 1587 C CA . GLY A 1 212 ? 25.512 15.807 51.172 1.00 33.12 212 GLY A CA 1
ATOM 1588 C C . GLY A 1 212 ? 25.819 14.373 51.633 1.00 33.12 212 GLY A C 1
ATOM 1589 O O . GLY A 1 212 ? 24.906 13.626 51.974 1.00 33.12 212 GLY A O 1
ATOM 1590 N N . GLY A 1 213 ? 27.096 13.980 51.658 1.00 36.38 213 GLY A N 1
ATOM 1591 C CA . GLY A 1 213 ? 27.562 12.716 52.232 1.00 36.38 213 GLY A CA 1
ATOM 1592 C C . GLY A 1 213 ? 28.140 12.915 53.636 1.00 36.38 213 GLY A C 1
ATOM 1593 O O . GLY A 1 213 ? 28.565 14.012 53.978 1.00 36.38 213 GLY A O 1
ATOM 1594 N N . ILE A 1 214 ? 28.216 11.832 54.419 1.00 36.81 214 ILE A N 1
ATOM 1595 C CA . ILE A 1 214 ? 28.754 11.807 55.798 1.00 36.81 214 ILE A CA 1
ATOM 1596 C C . ILE A 1 214 ? 27.866 12.558 56.819 1.00 36.81 214 ILE A C 1
ATOM 1598 O O . ILE A 1 214 ? 28.314 13.434 57.552 1.00 36.81 214 ILE A O 1
ATOM 1602 N N . ALA A 1 215 ? 26.594 12.153 56.913 1.00 28.27 215 ALA A N 1
ATOM 1603 C CA . ALA A 1 215 ? 25.698 12.521 58.023 1.00 28.27 215 ALA A CA 1
ATOM 1604 C C . ALA A 1 215 ? 24.761 11.374 58.482 1.00 28.27 215 ALA A C 1
ATOM 1606 O O . ALA A 1 215 ? 23.727 11.624 59.094 1.00 28.27 215 ALA A O 1
ATOM 1607 N N . LEU A 1 216 ? 25.106 10.108 58.191 1.00 29.59 216 LEU A N 1
ATOM 1608 C CA . LEU A 1 216 ? 24.339 8.931 58.642 1.00 29.59 216 LEU A CA 1
ATOM 1609 C C . LEU A 1 216 ? 25.232 7.724 58.999 1.00 29.59 216 LEU A C 1
ATOM 1611 O O . LEU A 1 216 ? 24.908 6.575 58.711 1.00 29.59 216 LEU A O 1
ATOM 1615 N N . ILE A 1 217 ? 26.383 7.987 59.622 1.00 28.14 217 ILE A N 1
ATOM 1616 C CA . ILE A 1 217 ? 27.255 6.968 60.220 1.00 28.14 217 ILE A CA 1
ATOM 1617 C C . ILE A 1 217 ? 27.598 7.422 61.646 1.00 28.14 217 ILE A C 1
ATOM 1619 O O . ILE A 1 217 ? 27.973 8.571 61.851 1.00 28.14 217 ILE A O 1
ATOM 1623 N N . ILE A 1 218 ? 27.477 6.495 62.604 1.00 27.62 218 ILE A N 1
ATOM 1624 C CA . ILE A 1 218 ? 27.686 6.667 64.056 1.00 27.62 218 ILE A CA 1
ATOM 1625 C C . ILE A 1 218 ? 26.632 7.558 64.742 1.00 27.62 218 ILE A C 1
ATOM 1627 O O . ILE A 1 218 ? 26.855 8.718 65.077 1.00 27.62 218 ILE A O 1
ATOM 1631 N N . ALA A 1 219 ? 25.510 6.923 65.089 1.00 27.31 219 ALA A N 1
ATOM 1632 C CA . ALA A 1 219 ? 24.763 7.238 66.301 1.00 27.31 219 ALA A CA 1
ATOM 1633 C C . ALA A 1 219 ? 24.671 5.967 67.170 1.00 27.31 219 ALA A C 1
ATOM 1635 O O . ALA A 1 219 ? 23.883 5.073 66.891 1.00 27.31 219 ALA A O 1
ATOM 1636 N N . MET A 1 220 ? 25.508 5.922 68.210 1.00 27.38 220 MET A N 1
ATOM 1637 C CA . MET A 1 220 ? 25.450 5.037 69.389 1.00 27.38 220 MET A CA 1
ATOM 1638 C C . MET A 1 220 ? 25.512 3.508 69.187 1.00 27.38 220 MET A C 1
ATOM 1640 O O . MET A 1 220 ? 24.528 2.811 68.966 1.00 27.38 220 MET A O 1
ATOM 1644 N N . SER A 1 221 ? 26.719 2.995 69.422 1.00 27.38 221 SER A N 1
ATOM 1645 C CA . SER A 1 221 ? 27.065 1.603 69.714 1.00 27.38 221 SER A CA 1
ATOM 1646 C C . SER A 1 221 ? 26.296 1.003 70.900 1.00 27.38 221 SER A C 1
ATOM 1648 O O . SER A 1 221 ? 26.016 1.709 71.864 1.00 27.38 221 SER A O 1
ATOM 1650 N N . PHE A 1 222 ? 26.192 -0.330 70.936 1.00 29.91 222 PHE A N 1
ATOM 1651 C CA . PHE A 1 222 ? 26.716 -1.115 72.066 1.00 29.91 222 PHE A CA 1
ATOM 1652 C C . PHE A 1 222 ? 27.176 -2.505 71.596 1.00 29.91 222 PHE A C 1
ATOM 1654 O O . PHE A 1 222 ? 26.745 -2.994 70.554 1.00 29.91 222 PHE A O 1
ATOM 1661 N N . SER A 1 223 ? 28.098 -3.112 72.344 1.00 29.55 223 SER A N 1
ATOM 1662 C CA . SER A 1 223 ? 28.852 -4.310 71.943 1.00 29.55 223 SER A CA 1
ATOM 1663 C C . SER A 1 223 ? 28.559 -5.502 72.859 1.00 29.55 223 SER A C 1
ATOM 1665 O O . SER A 1 223 ? 28.306 -5.285 74.043 1.00 29.55 223 SER A O 1
ATOM 1667 N N . HIS A 1 224 ? 28.681 -6.733 72.340 1.00 30.39 224 HIS A N 1
ATOM 1668 C CA . HIS A 1 224 ? 29.572 -7.818 72.819 1.00 30.39 224 HIS A CA 1
ATOM 1669 C C . HIS A 1 224 ? 29.149 -9.206 72.283 1.00 30.39 224 HIS A C 1
ATOM 1671 O O . HIS A 1 224 ? 27.993 -9.452 71.959 1.00 30.39 224 HIS A O 1
ATOM 1677 N N . ALA A 1 225 ? 30.122 -10.115 72.215 1.00 27.06 225 ALA A N 1
ATOM 1678 C CA . ALA A 1 225 ? 30.019 -11.553 71.928 1.00 27.06 225 ALA A CA 1
ATOM 1679 C C . ALA A 1 225 ? 31.150 -12.253 72.733 1.00 27.06 225 ALA A C 1
ATOM 1681 O O . ALA A 1 225 ? 31.821 -11.554 73.500 1.00 27.06 225 ALA A O 1
ATOM 1682 N N . PRO A 1 226 ? 31.527 -13.528 72.501 1.00 54.62 226 PRO A N 1
ATOM 1683 C CA . PRO A 1 226 ? 30.788 -14.742 72.099 1.00 54.62 226 PRO A CA 1
ATOM 1684 C C . PRO A 1 226 ? 30.840 -15.810 73.243 1.00 54.62 226 PRO A C 1
ATOM 1686 O O . PRO A 1 226 ? 31.334 -15.523 74.328 1.00 54.62 226 PRO A O 1
ATOM 1689 N N . THR A 1 227 ? 30.361 -17.060 73.127 1.00 28.64 227 THR A N 1
ATOM 1690 C CA . THR A 1 227 ? 31.128 -18.221 72.593 1.00 28.64 227 THR A CA 1
ATOM 1691 C C . THR A 1 227 ? 30.465 -19.577 72.924 1.00 28.64 227 THR A C 1
ATOM 1693 O O . THR A 1 227 ? 29.654 -19.679 73.840 1.00 28.64 227 THR A O 1
ATOM 1696 N N . SER A 1 228 ? 30.978 -20.629 72.265 1.00 28.11 228 SER A N 1
ATOM 1697 C CA . SER A 1 228 ? 31.010 -22.051 72.671 1.00 28.11 228 SER A CA 1
ATOM 1698 C C . SER A 1 228 ? 29.843 -22.968 72.274 1.00 28.11 228 SER A C 1
ATOM 1700 O O . SER A 1 228 ? 28.684 -22.575 72.198 1.00 28.11 228 SER A O 1
ATOM 1702 N N . ALA A 1 229 ? 30.214 -24.223 72.005 1.00 32.44 229 ALA A N 1
ATOM 1703 C CA . ALA A 1 229 ? 29.357 -25.359 71.681 1.00 32.44 229 ALA A CA 1
ATOM 1704 C C . ALA A 1 229 ? 29.886 -26.614 72.412 1.00 32.44 229 ALA A C 1
ATOM 1706 O O . ALA A 1 229 ? 31.073 -26.649 72.750 1.00 32.44 229 ALA A O 1
ATOM 1707 N N . PRO A 1 230 ? 29.063 -27.656 72.626 1.00 35.47 230 PRO A N 1
ATOM 1708 C CA . PRO A 1 230 ? 29.522 -28.997 72.986 1.00 35.47 230 PRO A CA 1
ATOM 1709 C C . PRO A 1 230 ? 29.531 -29.964 71.780 1.00 35.47 230 PRO A C 1
ATOM 1711 O O . PRO A 1 230 ? 29.039 -29.648 70.698 1.00 35.47 230 PRO A O 1
ATOM 1714 N N . ALA A 1 231 ? 30.132 -31.144 71.969 1.00 27.97 231 ALA A N 1
ATOM 1715 C CA . ALA A 1 231 ? 30.449 -32.111 70.911 1.00 27.97 231 ALA A CA 1
ATOM 1716 C C . ALA A 1 231 ? 29.381 -33.214 70.696 1.00 27.97 231 ALA A C 1
ATOM 1718 O O . ALA A 1 231 ? 28.361 -33.267 71.380 1.00 27.97 231 ALA A O 1
ATOM 1719 N N . ALA A 1 232 ? 29.627 -34.090 69.715 1.00 35.34 232 ALA A N 1
ATOM 1720 C CA . ALA A 1 232 ? 28.686 -35.088 69.192 1.00 35.34 232 ALA A CA 1
ATOM 1721 C C . ALA A 1 232 ? 28.588 -36.403 69.998 1.00 35.34 232 ALA A C 1
ATOM 1723 O O . ALA A 1 232 ? 29.527 -36.782 70.699 1.00 35.34 232 ALA A O 1
ATOM 1724 N N . ALA A 1 233 ? 27.497 -37.159 69.792 1.00 27.83 233 ALA A N 1
ATOM 1725 C CA . ALA A 1 233 ? 27.370 -38.559 70.216 1.00 27.83 233 ALA A CA 1
ATOM 1726 C C . ALA A 1 233 ? 26.418 -39.400 69.325 1.00 27.83 233 ALA A C 1
ATOM 1728 O O . ALA A 1 233 ? 25.237 -39.091 69.226 1.00 27.83 233 ALA A O 1
ATOM 1729 N N . SER A 1 234 ? 26.948 -40.509 68.781 1.00 27.16 234 SER A N 1
ATOM 1730 C CA . SER A 1 234 ? 26.286 -41.782 68.379 1.00 27.16 234 SER A CA 1
ATOM 1731 C C . SER A 1 234 ? 25.097 -41.837 67.384 1.00 27.16 234 SER A C 1
ATOM 1733 O O . SER A 1 234 ? 24.129 -41.094 67.458 1.00 27.16 234 SER A O 1
ATOM 1735 N N . VAL A 1 235 ? 25.160 -42.847 66.501 1.00 35.22 235 VAL A N 1
ATOM 1736 C CA . VAL A 1 235 ? 24.146 -43.272 65.502 1.00 35.22 235 VAL A CA 1
ATOM 1737 C C . VAL A 1 235 ? 23.103 -44.234 66.127 1.00 35.22 235 VAL A C 1
ATOM 1739 O O . VAL A 1 235 ? 23.378 -44.777 67.200 1.00 35.22 235 VAL A O 1
ATOM 1742 N N . PRO A 1 236 ? 21.939 -44.499 65.485 1.00 27.56 236 PRO A N 1
ATOM 1743 C CA . PRO A 1 236 ? 21.861 -45.623 64.529 1.00 27.56 236 PRO A CA 1
ATOM 1744 C C . PRO A 1 236 ? 20.988 -45.377 63.274 1.00 27.56 236 PRO A C 1
ATOM 1746 O O . PRO A 1 236 ? 20.023 -44.618 63.299 1.00 27.56 236 PRO A O 1
ATOM 1749 N N . SER A 1 237 ? 21.296 -46.082 62.179 1.00 31.34 237 SER A N 1
ATOM 1750 C CA . SER A 1 237 ? 20.431 -46.194 60.985 1.00 31.34 237 SER A CA 1
ATOM 1751 C C . SER A 1 237 ? 19.287 -47.198 61.212 1.00 31.34 237 SER A C 1
ATOM 1753 O O . SER A 1 237 ? 19.421 -48.077 62.067 1.00 31.34 237 SER A O 1
ATOM 1755 N N . PRO A 1 238 ? 18.206 -47.157 60.404 1.00 34.62 238 PRO A N 1
ATOM 1756 C CA . PRO A 1 238 ? 18.096 -48.199 59.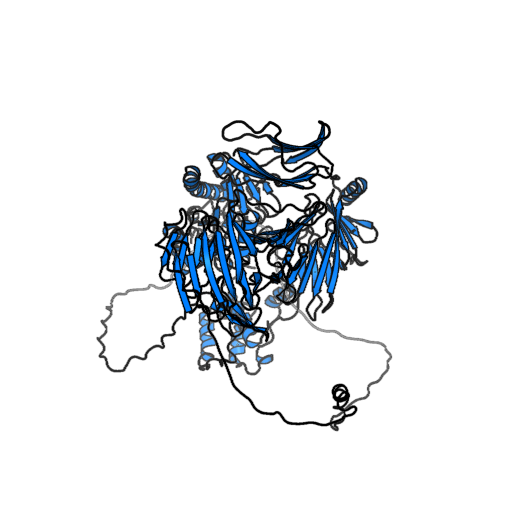368 1.00 34.62 238 PRO A CA 1
ATOM 1757 C C . PRO A 1 238 ? 17.408 -47.803 58.035 1.00 34.62 238 PRO A C 1
ATOM 1759 O O . PRO A 1 238 ? 16.569 -46.914 57.974 1.00 34.62 238 PRO A O 1
ATOM 1762 N N . SER A 1 239 ? 17.731 -48.588 56.996 1.00 25.98 239 SER A N 1
ATOM 1763 C CA . SER A 1 239 ? 16.918 -48.948 55.808 1.00 25.98 239 SER A CA 1
ATOM 1764 C C . SER A 1 239 ? 16.220 -47.869 54.953 1.00 25.98 239 SER A C 1
ATOM 1766 O O . SER A 1 239 ? 15.154 -47.366 55.300 1.00 25.98 239 SER A O 1
ATOM 1768 N N . ASN A 1 240 ? 16.703 -47.716 53.712 1.00 30.00 240 ASN A N 1
ATOM 1769 C CA . ASN A 1 240 ? 15.891 -47.258 52.577 1.00 30.00 240 ASN A CA 1
ATOM 1770 C C . ASN A 1 240 ? 14.834 -48.316 52.194 1.00 30.00 240 ASN A C 1
ATOM 1772 O O . ASN A 1 240 ? 15.190 -49.495 52.098 1.00 30.00 240 ASN A O 1
ATOM 1776 N N . PRO A 1 241 ? 13.608 -47.925 51.805 1.00 31.64 241 PRO A N 1
ATOM 1777 C CA . PRO A 1 241 ? 12.825 -48.679 50.836 1.00 31.64 241 PRO A CA 1
ATOM 1778 C C . PRO A 1 241 ? 13.339 -48.352 49.423 1.00 31.64 241 PRO A C 1
ATOM 1780 O O . PRO A 1 241 ? 13.101 -47.266 48.899 1.00 31.64 241 PRO A O 1
ATOM 1783 N N . VAL A 1 242 ? 14.072 -49.275 48.796 1.00 33.03 242 VAL A N 1
ATOM 1784 C CA . VAL A 1 242 ? 14.442 -49.140 47.377 1.00 33.03 242 VAL A CA 1
ATOM 1785 C C . VAL A 1 242 ? 13.257 -49.581 46.524 1.00 33.03 242 VAL A C 1
ATOM 1787 O O . VAL A 1 242 ? 13.018 -50.776 46.362 1.00 33.03 242 VAL A O 1
ATOM 1790 N N . THR A 1 243 ? 12.528 -48.622 45.956 1.00 31.34 243 THR A N 1
ATOM 1791 C CA . THR A 1 243 ? 11.622 -48.902 44.835 1.00 31.34 243 THR A CA 1
ATOM 1792 C C . THR A 1 243 ? 12.480 -49.291 43.624 1.00 31.34 243 THR A C 1
ATOM 1794 O O . THR A 1 243 ? 13.389 -48.529 43.280 1.00 31.34 243 THR A O 1
ATOM 1797 N N . PRO A 1 244 ? 12.264 -50.456 42.986 1.00 32.94 244 PRO A N 1
ATOM 1798 C CA . PRO A 1 244 ? 13.061 -50.856 41.831 1.00 32.94 244 PRO A CA 1
ATOM 1799 C C . PRO A 1 244 ? 12.818 -49.913 40.639 1.00 32.94 244 PRO A C 1
ATOM 1801 O O . PRO A 1 244 ? 11.737 -49.325 40.537 1.00 32.94 244 PRO A O 1
ATOM 1804 N N . PRO A 1 245 ? 13.786 -49.774 39.712 1.00 35.31 245 PRO A N 1
ATOM 1805 C CA . PRO A 1 245 ? 13.542 -49.104 38.441 1.00 35.31 245 PRO A CA 1
ATOM 1806 C C . PRO A 1 245 ? 12.391 -49.786 37.697 1.00 35.31 245 PRO A C 1
ATOM 1808 O O . PRO A 1 245 ? 12.331 -51.014 37.648 1.00 35.31 245 PRO A O 1
ATOM 1811 N N . LEU A 1 246 ? 11.505 -48.995 37.089 1.00 33.38 246 LEU A N 1
ATOM 1812 C CA . LEU A 1 246 ? 10.552 -49.522 36.115 1.00 33.38 246 LEU A CA 1
ATOM 1813 C C . LEU A 1 246 ? 11.336 -50.126 34.944 1.00 33.38 246 LEU A C 1
ATOM 1815 O O . LEU A 1 246 ? 12.181 -49.452 34.350 1.00 33.38 246 LEU A O 1
ATOM 1819 N N . GLU A 1 247 ? 11.065 -51.392 34.632 1.00 30.53 247 GLU A N 1
ATOM 1820 C CA . GLU A 1 247 ? 11.627 -52.043 33.451 1.00 30.53 247 GLU A CA 1
ATOM 1821 C C . GLU A 1 247 ? 11.172 -51.305 32.180 1.00 30.53 247 GLU A C 1
ATOM 1823 O O . GLU A 1 247 ? 10.037 -50.817 32.128 1.00 30.53 247 GLU A O 1
ATOM 1828 N N . PRO A 1 248 ? 12.021 -51.212 31.140 1.00 33.56 248 PRO A N 1
ATOM 1829 C CA . PRO A 1 248 ? 11.597 -50.666 29.862 1.00 33.56 248 PRO A CA 1
ATOM 1830 C C . PRO A 1 248 ? 10.508 -51.566 29.272 1.00 33.56 248 PRO A C 1
ATOM 1832 O O . PRO A 1 248 ? 10.757 -52.722 28.921 1.00 33.56 248 PRO A O 1
ATOM 1835 N N . SER A 1 249 ? 9.296 -51.027 29.154 1.00 32.72 249 SER A N 1
ATOM 1836 C CA . SER A 1 249 ? 8.212 -51.673 28.424 1.00 32.72 249 SER A CA 1
ATOM 1837 C C . SER A 1 249 ? 8.629 -51.946 26.975 1.00 32.72 249 SER A C 1
ATOM 1839 O O . SER A 1 249 ? 9.462 -51.244 26.397 1.00 32.72 249 SER A O 1
ATOM 1841 N N . SER A 1 250 ? 8.061 -53.004 26.388 1.00 35.62 250 SER A N 1
ATOM 1842 C CA . SER A 1 250 ? 8.338 -53.405 25.005 1.00 35.62 250 SER A CA 1
ATOM 1843 C C . SER A 1 250 ? 8.171 -52.226 24.035 1.00 35.62 250 SER A C 1
ATOM 1845 O O . SER A 1 250 ? 7.284 -51.400 24.262 1.00 35.62 250 SER A O 1
ATOM 1847 N N . PRO A 1 251 ? 8.973 -52.140 22.952 1.00 39.00 251 PRO A N 1
ATOM 1848 C CA . PRO A 1 251 ? 8.906 -51.025 22.011 1.00 39.00 251 PRO A CA 1
ATOM 1849 C C . PRO A 1 251 ? 7.480 -50.872 21.478 1.00 39.00 251 PRO A C 1
ATOM 1851 O O . PRO A 1 251 ? 6.971 -51.746 20.775 1.00 39.00 251 PRO A O 1
ATOM 1854 N N . GLY A 1 252 ? 6.831 -49.775 21.873 1.00 39.31 252 GLY A N 1
ATOM 1855 C CA . GLY A 1 252 ? 5.437 -49.510 21.541 1.00 39.31 252 GLY A CA 1
ATOM 1856 C C . GLY A 1 252 ? 5.218 -49.407 20.034 1.00 39.31 252 GLY A C 1
ATOM 1857 O O . GLY A 1 252 ? 6.122 -49.035 19.283 1.00 39.31 252 GLY A O 1
ATOM 1858 N N . SER A 1 253 ? 3.998 -49.710 19.593 1.00 47.47 253 SER A N 1
ATOM 1859 C CA . SER A 1 253 ? 3.566 -49.425 18.225 1.00 47.47 253 SER A CA 1
ATOM 1860 C C . SER A 1 253 ? 3.794 -47.950 17.887 1.00 47.47 253 SER A C 1
ATOM 1862 O O . SER A 1 253 ? 3.580 -47.083 18.736 1.00 47.47 253 SER A O 1
ATOM 1864 N N . ALA A 1 254 ? 4.193 -47.663 16.647 1.00 58.78 254 ALA A N 1
ATOM 1865 C CA . ALA A 1 254 ? 4.305 -46.289 16.168 1.00 58.78 254 ALA A CA 1
ATOM 1866 C C . ALA A 1 254 ? 2.980 -45.535 16.380 1.00 58.78 254 ALA A C 1
ATOM 1868 O O . ALA A 1 254 ? 1.908 -46.074 16.098 1.00 58.78 254 ALA A O 1
ATOM 1869 N N . VAL A 1 255 ? 3.059 -44.298 16.875 1.00 73.75 255 VAL A N 1
ATOM 1870 C CA . VAL A 1 255 ? 1.882 -43.438 17.038 1.00 73.75 255 VAL A CA 1
ATOM 1871 C C . VAL A 1 255 ? 1.450 -42.955 15.659 1.00 73.75 255 VAL A C 1
ATOM 1873 O O . VAL A 1 255 ? 2.206 -42.280 14.959 1.00 73.75 255 VAL A O 1
ATOM 1876 N N . GLU A 1 256 ? 0.239 -43.331 15.255 1.00 77.06 256 GLU A N 1
ATOM 1877 C CA . GLU A 1 256 ? -0.309 -42.991 13.946 1.00 77.06 256 GLU A CA 1
ATOM 1878 C C . GLU A 1 256 ? -0.347 -41.464 13.754 1.00 77.06 256 GLU A C 1
ATOM 1880 O O . GLU A 1 256 ? -0.831 -40.725 14.608 1.00 77.06 256 GLU A O 1
ATOM 1885 N N . GLY A 1 257 ? 0.213 -40.982 12.640 1.00 81.94 257 GLY A N 1
ATOM 1886 C CA . GLY A 1 257 ? 0.306 -39.550 12.334 1.00 81.94 257 GLY A CA 1
ATOM 1887 C C . GLY A 1 257 ? 1.515 -38.802 12.918 1.00 81.94 257 GLY A C 1
ATOM 1888 O O . GLY A 1 257 ? 1.634 -37.605 12.654 1.00 81.94 257 GLY A O 1
ATOM 1889 N N . VAL A 1 258 ? 2.426 -39.464 13.649 1.00 91.50 258 VAL A N 1
ATOM 1890 C CA . VAL A 1 258 ? 3.686 -38.866 14.141 1.00 91.50 258 VAL A CA 1
ATOM 1891 C C . VAL A 1 258 ? 4.897 -39.595 13.553 1.00 91.50 258 VAL A C 1
ATOM 1893 O O . VAL A 1 258 ? 5.066 -40.797 13.745 1.00 91.50 258 VAL A O 1
ATOM 1896 N N . SER A 1 259 ? 5.778 -38.862 12.868 1.00 91.38 259 SER A N 1
ATOM 1897 C CA . SER A 1 259 ? 7.073 -39.367 12.397 1.00 91.38 259 SER A CA 1
ATOM 1898 C C . SER A 1 259 ? 8.209 -38.578 13.041 1.00 91.38 259 SER A C 1
ATOM 1900 O O . SER A 1 259 ? 8.194 -37.351 12.986 1.00 91.38 259 SER A O 1
ATOM 1902 N N . ILE A 1 260 ? 9.190 -39.273 13.624 1.00 93.19 260 ILE A N 1
ATOM 1903 C CA . ILE A 1 260 ? 10.455 -38.687 14.087 1.00 93.19 260 ILE A CA 1
ATOM 1904 C C . ILE A 1 260 ? 11.588 -39.274 13.240 1.00 93.19 260 ILE A C 1
ATOM 1906 O O . ILE A 1 260 ? 11.699 -40.494 13.111 1.00 93.19 260 ILE A O 1
ATOM 1910 N N . GLN A 1 261 ? 12.420 -38.410 12.662 1.00 91.50 261 GLN A N 1
ATOM 1911 C CA . GLN A 1 261 ? 13.579 -38.762 11.843 1.00 91.50 261 GLN A CA 1
ATOM 1912 C C . GLN A 1 261 ? 14.827 -38.091 12.418 1.00 91.50 261 GLN A C 1
ATOM 1914 O O . GLN A 1 261 ? 14.764 -36.957 12.886 1.00 91.50 261 GLN A O 1
ATOM 1919 N N . LYS A 1 262 ? 15.963 -38.795 12.410 1.00 91.31 262 LYS A N 1
ATOM 1920 C CA . LYS A 1 262 ? 17.243 -38.237 12.855 1.00 91.31 262 LYS A CA 1
ATOM 1921 C C . LYS A 1 262 ? 18.058 -37.790 11.648 1.00 91.31 262 LYS A C 1
ATOM 1923 O O . LYS A 1 262 ? 18.373 -38.613 10.792 1.00 91.31 262 LYS A O 1
ATOM 1928 N N . GLU A 1 263 ? 18.418 -36.516 11.637 1.00 91.12 263 GLU A N 1
ATOM 1929 C CA . GLU A 1 263 ? 19.240 -35.856 10.621 1.00 91.12 263 GLU A CA 1
ATOM 1930 C C . GLU A 1 263 ? 20.470 -35.223 11.322 1.00 91.12 263 GLU A C 1
ATOM 1932 O O . GLU A 1 263 ? 20.605 -35.318 12.549 1.00 91.12 263 GLU A O 1
ATOM 1937 N N . ASP A 1 264 ? 21.413 -34.635 10.579 1.00 83.81 264 ASP A N 1
ATOM 1938 C CA . ASP A 1 264 ? 22.674 -34.121 11.158 1.00 83.81 264 ASP A CA 1
ATOM 1939 C C . ASP A 1 264 ? 22.467 -32.911 12.095 1.00 83.81 264 ASP A C 1
ATOM 1941 O O . ASP A 1 264 ? 23.272 -32.668 12.997 1.00 83.81 264 ASP A O 1
ATOM 1945 N N . ASP A 1 265 ? 21.373 -32.171 11.905 1.00 81.56 265 ASP A N 1
ATOM 1946 C CA . ASP A 1 265 ? 20.965 -30.993 12.676 1.00 81.56 265 ASP A CA 1
ATOM 1947 C C . ASP A 1 265 ? 19.933 -31.295 13.781 1.00 81.56 265 ASP A C 1
ATOM 1949 O O . ASP A 1 265 ? 19.534 -30.376 14.495 1.00 81.56 265 ASP A O 1
ATOM 1953 N N . GLY A 1 266 ? 19.531 -32.560 13.983 1.00 89.38 266 GLY A N 1
ATOM 1954 C CA . GLY A 1 266 ? 18.704 -32.961 15.128 1.00 89.38 266 GLY A CA 1
ATOM 1955 C C . GLY A 1 266 ? 17.691 -34.083 14.874 1.00 89.38 266 GLY A C 1
ATOM 1956 O O . GLY A 1 266 ? 17.885 -34.982 14.055 1.00 89.38 266 GLY A O 1
ATOM 1957 N N . LEU A 1 267 ? 16.603 -34.057 15.646 1.00 92.50 267 LEU A N 1
ATOM 1958 C CA . LEU A 1 267 ? 15.444 -34.943 15.529 1.00 92.50 267 LEU A CA 1
ATOM 1959 C C . LEU A 1 267 ? 14.270 -34.161 14.926 1.00 92.50 267 LEU A C 1
ATOM 1961 O O . LEU A 1 267 ? 13.594 -33.404 15.626 1.00 92.50 267 LEU A O 1
ATOM 1965 N N . HIS A 1 268 ? 14.035 -34.348 13.628 1.00 92.88 268 HIS A N 1
ATOM 1966 C CA . HIS A 1 268 ? 12.919 -33.757 12.890 1.00 92.88 268 HIS A CA 1
ATOM 1967 C C . HIS A 1 268 ? 11.634 -34.518 13.186 1.00 92.88 268 HIS A C 1
ATOM 1969 O O . HIS A 1 268 ? 11.571 -35.735 13.015 1.00 92.88 268 HIS A O 1
ATOM 1975 N N . VAL A 1 269 ? 10.588 -33.800 13.579 1.00 93.44 269 VAL A N 1
ATOM 1976 C CA . VAL A 1 269 ? 9.249 -34.338 13.824 1.00 93.44 269 VAL A CA 1
ATOM 1977 C C . VAL A 1 269 ? 8.300 -33.802 12.761 1.00 93.44 269 VAL A C 1
ATOM 1979 O O . VAL A 1 269 ? 8.208 -32.592 12.561 1.00 93.44 269 VAL A O 1
ATOM 1982 N N . ARG A 1 270 ? 7.572 -34.691 12.084 1.00 91.88 270 ARG A N 1
ATOM 1983 C CA . ARG A 1 270 ? 6.588 -34.331 11.053 1.00 91.88 270 ARG A CA 1
ATOM 1984 C C . ARG A 1 270 ? 5.241 -34.985 11.370 1.00 91.88 270 ARG A C 1
ATOM 1986 O O . ARG A 1 270 ? 5.179 -36.177 11.678 1.00 91.88 270 ARG A O 1
ATOM 1993 N N . THR A 1 271 ? 4.174 -34.192 11.299 1.00 91.88 271 THR A N 1
ATOM 1994 C CA . THR A 1 271 ? 2.774 -34.608 11.494 1.00 91.88 271 THR A CA 1
ATOM 1995 C C . THR A 1 271 ? 1.891 -34.015 10.389 1.00 91.88 271 THR A C 1
ATOM 1997 O O . THR A 1 271 ? 2.356 -33.226 9.569 1.00 91.88 271 THR A O 1
ATOM 2000 N N . ALA A 1 272 ? 0.596 -34.341 10.375 1.00 85.25 272 ALA A N 1
ATOM 2001 C CA . ALA A 1 272 ? -0.357 -33.744 9.433 1.00 85.25 272 ALA A CA 1
ATOM 2002 C C . ALA A 1 272 ? -0.705 -32.263 9.722 1.00 85.25 272 ALA A C 1
ATOM 2004 O O . ALA A 1 272 ? -1.332 -31.617 8.881 1.00 85.25 272 ALA A O 1
ATOM 2005 N N . LYS A 1 273 ? -0.343 -31.725 10.899 1.00 86.00 273 LYS A N 1
ATOM 2006 C CA . LYS A 1 273 ? -0.688 -30.353 11.331 1.00 86.00 273 LYS A CA 1
ATOM 2007 C C . LYS A 1 273 ? 0.522 -29.442 11.522 1.00 86.00 273 LYS A C 1
ATOM 2009 O O . LYS A 1 273 ? 0.410 -28.237 11.293 1.00 86.00 273 LYS A O 1
ATOM 2014 N N . TYR A 1 274 ? 1.652 -30.007 11.942 1.00 93.81 274 TYR A N 1
ATOM 2015 C CA . TYR A 1 274 ? 2.856 -29.256 12.278 1.00 93.81 274 TYR A CA 1
ATOM 2016 C C . TYR A 1 274 ? 4.155 -30.027 12.009 1.00 93.81 274 TYR A C 1
ATOM 2018 O O . TYR A 1 274 ? 4.186 -31.263 11.996 1.00 93.81 274 TYR A O 1
ATOM 2026 N N . GLU A 1 275 ? 5.236 -29.266 11.866 1.00 93.06 275 GLU A N 1
ATOM 2027 C CA . GLU A 1 275 ? 6.621 -29.744 11.858 1.00 93.06 275 GLU A CA 1
ATOM 2028 C C . GLU A 1 275 ? 7.346 -29.200 13.096 1.00 93.06 275 GLU A C 1
ATOM 2030 O O . GLU A 1 275 ? 7.013 -28.117 13.583 1.00 93.06 275 GLU A O 1
ATOM 2035 N N . ALA A 1 276 ? 8.330 -29.932 13.614 1.00 92.44 276 ALA A N 1
ATOM 2036 C CA . ALA A 1 276 ? 9.183 -29.479 14.708 1.00 92.44 276 ALA A CA 1
ATOM 2037 C C . ALA A 1 276 ? 10.599 -30.065 14.608 1.00 92.44 276 ALA A C 1
ATOM 2039 O O . ALA A 1 276 ? 10.822 -31.045 13.899 1.00 92.44 276 ALA A O 1
ATOM 2040 N N . LEU A 1 277 ? 11.548 -29.490 15.346 1.00 90.00 277 LEU A N 1
ATOM 2041 C CA . LEU A 1 277 ? 12.932 -29.969 15.439 1.00 90.00 277 LEU A CA 1
ATOM 2042 C C . LEU A 1 277 ? 13.379 -29.963 16.903 1.00 90.00 277 LEU A C 1
ATOM 2044 O O . LEU A 1 277 ? 13.198 -28.951 17.574 1.00 90.00 277 LEU A O 1
ATOM 2048 N N . ILE A 1 278 ? 13.979 -31.054 17.390 1.00 89.50 278 ILE A N 1
ATOM 2049 C CA . ILE A 1 278 ? 14.819 -31.027 18.600 1.00 89.50 278 ILE A CA 1
ATOM 2050 C C . ILE A 1 278 ? 16.285 -31.018 18.166 1.00 89.50 278 ILE A C 1
ATOM 2052 O O . ILE A 1 278 ? 16.723 -31.962 17.510 1.00 89.50 278 ILE A O 1
ATOM 2056 N N . ASP A 1 279 ? 17.040 -29.981 18.522 1.00 84.69 279 ASP A N 1
ATOM 2057 C CA . ASP A 1 279 ? 18.449 -29.847 18.130 1.00 84.69 279 ASP A CA 1
ATOM 2058 C C . ASP A 1 279 ? 19.387 -30.792 18.926 1.00 84.69 279 ASP A C 1
ATOM 2060 O O . ASP A 1 279 ? 18.976 -31.436 19.902 1.00 84.69 279 ASP A O 1
ATOM 2064 N N . PRO A 1 280 ? 20.689 -30.870 18.581 1.00 84.88 280 PRO A N 1
ATOM 2065 C CA . PRO A 1 280 ? 21.660 -31.667 19.326 1.00 84.88 280 PRO A CA 1
ATOM 2066 C C . PRO A 1 280 ? 21.963 -31.130 20.738 1.00 84.88 280 PRO A C 1
ATOM 2068 O O . PRO A 1 280 ? 22.631 -31.824 21.505 1.00 84.88 280 PRO A O 1
ATOM 2071 N N . SER A 1 281 ? 21.502 -29.921 21.099 1.00 76.69 281 SER A N 1
ATOM 2072 C CA . SER A 1 281 ? 21.563 -29.386 22.469 1.00 76.69 281 SER A CA 1
ATOM 2073 C C . SER A 1 281 ? 20.327 -29.718 23.316 1.00 76.69 281 SER A C 1
ATOM 2075 O O . SER A 1 281 ? 20.304 -29.392 24.504 1.00 76.69 281 SER A O 1
ATOM 2077 N N . GLY A 1 282 ? 19.337 -30.414 22.742 1.00 79.44 282 GLY A N 1
ATOM 2078 C CA . GLY A 1 282 ? 18.123 -30.866 23.419 1.00 79.44 282 GLY A CA 1
ATOM 2079 C C . GLY A 1 282 ? 17.018 -29.814 23.523 1.00 79.44 282 GLY A C 1
ATOM 2080 O O . GLY A 1 282 ? 16.111 -29.990 24.338 1.00 79.44 282 GLY A O 1
ATOM 2081 N N . CYS A 1 283 ? 17.085 -28.742 22.732 1.00 80.88 283 CYS A N 1
ATOM 2082 C CA . CYS A 1 283 ? 16.115 -27.648 22.675 1.00 80.88 283 CYS A CA 1
ATOM 2083 C C . CYS A 1 283 ? 15.106 -27.840 21.532 1.00 80.88 283 CYS A C 1
ATOM 2085 O O . CYS A 1 283 ? 15.446 -28.383 20.482 1.00 80.88 283 CYS A O 1
ATOM 2087 N N . LEU A 1 284 ? 13.871 -27.360 21.720 1.00 85.88 284 LEU A N 1
ATOM 2088 C CA . LEU A 1 284 ? 12.851 -27.307 20.666 1.00 85.88 284 LEU A CA 1
ATOM 2089 C C . LEU A 1 284 ? 13.168 -26.170 19.684 1.00 85.88 284 LEU A C 1
ATOM 2091 O O . LEU A 1 284 ? 12.763 -25.029 19.888 1.00 85.88 284 LEU A O 1
ATOM 2095 N N . ASP A 1 285 ? 13.908 -26.484 18.626 1.00 80.62 285 ASP A N 1
ATOM 2096 C CA . ASP A 1 285 ? 14.494 -25.493 17.726 1.00 80.62 285 ASP A CA 1
ATOM 2097 C C . ASP A 1 285 ? 13.505 -24.948 16.680 1.00 80.62 285 ASP A C 1
ATOM 2099 O O . ASP A 1 285 ? 13.595 -23.807 16.235 1.00 80.62 285 ASP A O 1
ATOM 2103 N N . SER A 1 286 ? 12.509 -25.738 16.290 1.00 85.69 286 SER A N 1
ATOM 2104 C CA . SER A 1 286 ? 11.482 -25.309 15.337 1.00 85.69 286 SER A CA 1
ATOM 2105 C C . SER A 1 286 ? 10.112 -25.804 15.771 1.00 85.69 286 SER A C 1
ATOM 2107 O O . SER A 1 286 ? 9.995 -26.897 16.330 1.00 85.69 286 SER A O 1
ATOM 2109 N N . LEU A 1 287 ? 9.083 -24.998 15.505 1.00 91.56 287 LEU A N 1
ATOM 2110 C CA . LEU A 1 287 ? 7.683 -25.393 15.608 1.00 91.56 287 LEU A CA 1
ATOM 2111 C C . LEU A 1 287 ? 6.883 -24.621 14.553 1.00 91.56 287 LEU A C 1
ATOM 2113 O O . LEU A 1 287 ? 6.670 -23.410 14.672 1.00 91.56 287 LEU A O 1
ATOM 2117 N N . ARG A 1 288 ? 6.444 -25.332 13.510 1.00 89.81 288 ARG A N 1
ATOM 2118 C CA . ARG A 1 288 ? 5.811 -24.761 12.313 1.00 89.81 288 ARG A CA 1
ATOM 2119 C C . ARG A 1 288 ? 4.406 -25.279 12.101 1.00 89.81 288 ARG A C 1
ATOM 2121 O O . ARG A 1 288 ? 4.201 -26.485 12.133 1.00 89.81 288 ARG A O 1
ATOM 2128 N N . ALA A 1 289 ? 3.473 -24.400 11.745 1.00 90.38 289 ALA A N 1
ATOM 2129 C CA . ALA A 1 289 ? 2.164 -24.793 11.213 1.00 90.38 289 ALA A CA 1
ATOM 2130 C C . ALA A 1 289 ? 1.852 -24.016 9.932 1.00 90.38 289 ALA A C 1
ATOM 2132 O O . ALA A 1 289 ? 2.100 -22.812 9.846 1.00 90.38 289 ALA A O 1
ATOM 2133 N N . GLY A 1 290 ? 1.325 -24.700 8.912 1.00 80.38 290 GLY A N 1
ATOM 2134 C CA . GLY A 1 290 ? 0.985 -24.079 7.623 1.00 80.38 290 GLY A CA 1
ATOM 2135 C C . GLY A 1 290 ? 2.174 -23.450 6.881 1.00 80.38 290 GLY A C 1
ATOM 2136 O O . GLY A 1 290 ? 1.971 -22.530 6.094 1.00 80.38 290 GLY A O 1
ATOM 2137 N N . GLY A 1 291 ? 3.403 -23.904 7.160 1.00 79.75 291 GLY A N 1
ATOM 2138 C CA . GLY A 1 291 ? 4.648 -23.323 6.641 1.00 79.75 291 GLY A CA 1
ATOM 2139 C C . GLY A 1 291 ? 5.157 -22.089 7.402 1.00 79.75 291 GLY A C 1
ATOM 2140 O O . GLY A 1 291 ? 6.184 -21.532 7.022 1.00 79.75 291 GLY A O 1
ATOM 2141 N N . VAL A 1 292 ? 4.476 -21.663 8.471 1.00 81.25 292 VAL A N 1
ATOM 2142 C CA . VAL A 1 292 ? 4.868 -20.515 9.302 1.00 81.25 292 VAL A CA 1
ATOM 2143 C C . VAL A 1 292 ? 5.602 -20.994 10.554 1.00 81.25 292 VAL A C 1
ATOM 2145 O O . VAL A 1 292 ? 5.084 -21.837 11.281 1.00 81.25 292 VAL A O 1
ATOM 2148 N N . GLU A 1 293 ? 6.793 -20.447 10.799 1.00 87.94 293 GLU A N 1
ATOM 2149 C CA . GLU A 1 293 ? 7.614 -20.670 11.999 1.00 87.94 293 GLU A CA 1
ATOM 2150 C C . GLU A 1 293 ? 7.143 -19.784 13.158 1.00 87.94 293 GLU A C 1
ATOM 2152 O O . GLU A 1 293 ? 6.990 -18.573 12.982 1.00 87.94 293 GLU A O 1
ATOM 2157 N N . PHE A 1 294 ? 6.955 -20.371 14.344 1.00 87.06 294 PHE A N 1
ATOM 2158 C CA . PHE A 1 294 ? 6.623 -19.624 15.565 1.00 87.06 294 PHE A CA 1
ATOM 2159 C C . PHE A 1 294 ? 7.848 -19.293 16.424 1.00 87.06 294 PHE A C 1
ATOM 2161 O O . PHE A 1 294 ? 7.825 -18.300 17.154 1.00 87.06 294 PHE A O 1
ATOM 2168 N N . LEU A 1 295 ? 8.907 -20.110 16.369 1.00 85.38 295 LEU A N 1
ATOM 2169 C CA . LEU A 1 295 ? 10.059 -19.997 17.267 1.00 85.38 295 LEU A CA 1
ATOM 2170 C C . LEU A 1 295 ? 11.184 -19.156 16.655 1.00 85.38 295 LEU A C 1
ATOM 2172 O O . LEU A 1 295 ? 11.562 -19.312 15.493 1.00 85.38 295 LEU A O 1
ATOM 2176 N N . ARG A 1 296 ? 11.748 -18.253 17.459 1.00 73.25 296 ARG A N 1
ATOM 2177 C CA . ARG A 1 296 ? 12.786 -17.319 17.004 1.00 73.25 296 ARG A CA 1
ATOM 2178 C C . ARG A 1 296 ? 14.165 -18.004 16.876 1.00 73.25 296 ARG A C 1
ATOM 2180 O O . ARG A 1 296 ? 14.560 -18.723 17.795 1.00 73.25 296 ARG A O 1
ATOM 2187 N N . PRO A 1 297 ? 14.944 -17.721 15.806 1.00 59.81 297 PRO A N 1
ATOM 2188 C CA . PRO A 1 297 ? 16.394 -17.935 15.742 1.00 59.81 297 PRO A CA 1
ATOM 2189 C C . PRO A 1 297 ? 17.163 -17.553 17.017 1.00 59.81 297 PRO A C 1
ATOM 2191 O O . PRO A 1 297 ? 16.877 -16.531 17.633 1.00 59.81 297 PRO A O 1
ATOM 2194 N N . GLY A 1 298 ? 18.164 -18.353 17.392 1.00 57.59 298 GLY A N 1
ATOM 2195 C CA . GLY A 1 298 ? 19.016 -18.078 18.546 1.00 57.59 298 GLY A CA 1
ATOM 2196 C C . GLY A 1 298 ? 19.760 -16.748 18.397 1.00 57.59 298 GLY A C 1
ATOM 2197 O O . GLY A 1 298 ? 20.427 -16.512 17.392 1.00 57.59 298 GLY A O 1
ATOM 2198 N N . GLU A 1 299 ? 19.642 -15.884 19.403 1.00 52.59 299 GLU A N 1
ATOM 2199 C CA . GLU A 1 299 ? 20.326 -14.588 19.492 1.00 52.59 299 GLU A CA 1
ATOM 2200 C C . GLU A 1 299 ? 21.335 -14.630 20.663 1.00 52.59 299 GLU A C 1
ATOM 2202 O O . GLU A 1 299 ? 21.142 -15.391 21.621 1.00 52.59 299 GLU A O 1
ATOM 2207 N N . PRO A 1 300 ? 22.412 -13.824 20.646 1.00 51.16 300 PRO A N 1
ATOM 2208 C CA . PRO A 1 300 ? 23.331 -13.738 21.775 1.00 51.16 300 PRO A CA 1
ATOM 2209 C C . PRO A 1 300 ? 22.677 -13.047 22.981 1.00 51.16 300 PRO A C 1
ATOM 2211 O O . PRO A 1 300 ? 22.211 -11.909 22.896 1.00 51.16 300 PRO A O 1
ATOM 2214 N N . LEU A 1 301 ? 22.719 -13.706 24.140 1.00 50.44 301 LEU A N 1
ATOM 2215 C CA . LEU A 1 301 ? 22.506 -13.058 25.434 1.00 50.44 301 LEU A CA 1
ATOM 2216 C C . LEU A 1 301 ? 23.607 -12.015 25.693 1.00 50.44 301 LEU A C 1
ATOM 2218 O O . LEU A 1 301 ? 24.736 -12.135 25.199 1.00 50.44 301 LEU A O 1
ATOM 2222 N N . ASN A 1 302 ? 23.317 -11.032 26.553 1.00 44.50 302 ASN A N 1
ATOM 2223 C CA . ASN A 1 302 ? 24.362 -10.204 27.162 1.00 44.50 302 ASN A CA 1
ATOM 2224 C C . ASN A 1 302 ? 25.466 -11.109 27.746 1.00 44.50 302 ASN A C 1
ATOM 2226 O O . ASN A 1 302 ? 25.172 -12.164 28.302 1.00 44.50 302 ASN A O 1
ATOM 2230 N N . GLN A 1 303 ? 26.729 -10.685 27.623 1.00 41.44 303 GLN A N 1
ATOM 2231 C CA . GLN A 1 303 ? 27.943 -11.502 27.836 1.00 41.44 303 GLN A CA 1
ATOM 2232 C C . GLN A 1 303 ? 28.289 -12.508 26.710 1.00 41.44 303 GLN A C 1
ATOM 2234 O O . GLN A 1 303 ? 29.246 -13.264 26.854 1.00 41.44 303 GLN A O 1
ATOM 2239 N N . GLY A 1 304 ? 27.586 -12.500 25.569 1.00 42.66 304 GLY A N 1
ATOM 2240 C CA . GLY A 1 304 ? 28.055 -13.149 24.334 1.00 42.66 304 GLY A CA 1
ATOM 2241 C C . GLY A 1 304 ? 27.846 -14.665 24.250 1.00 42.66 304 GLY A C 1
ATOM 2242 O O . GLY A 1 304 ? 28.517 -15.330 23.464 1.00 42.66 304 GLY A O 1
ATOM 2243 N N . LYS A 1 305 ? 26.922 -15.228 25.037 1.00 48.28 305 LYS A N 1
ATOM 2244 C CA . LYS A 1 305 ? 26.512 -16.638 24.925 1.00 48.28 305 LYS A CA 1
ATOM 2245 C C . LYS A 1 305 ? 25.303 -16.744 23.996 1.00 48.28 305 LYS A C 1
ATOM 2247 O O . LYS A 1 305 ? 24.284 -16.114 24.266 1.00 48.28 305 LYS A O 1
ATOM 2252 N N . SER A 1 306 ? 25.391 -17.548 22.938 1.00 50.03 306 SER A N 1
ATOM 2253 C CA . SER A 1 306 ? 24.211 -17.886 22.130 1.00 50.03 306 SER A CA 1
ATOM 2254 C C . SER A 1 306 ? 23.306 -18.848 22.895 1.00 50.03 306 SER A C 1
ATOM 2256 O O . SER A 1 306 ? 23.791 -19.815 23.483 1.00 50.03 306 SER A O 1
ATOM 2258 N N . VAL A 1 307 ? 21.999 -18.611 22.839 1.00 53.62 307 VAL A N 1
ATOM 2259 C CA . VAL A 1 307 ? 20.983 -19.659 23.020 1.00 53.62 307 VAL A CA 1
ATOM 2260 C C . VAL A 1 307 ? 20.682 -20.317 21.664 1.00 53.62 307 VAL A C 1
ATOM 2262 O O . VAL A 1 307 ? 20.952 -19.715 20.622 1.00 53.62 307 VAL A O 1
ATOM 2265 N N . ALA A 1 308 ? 20.166 -21.550 21.668 1.00 50.28 308 ALA A N 1
ATOM 2266 C CA . ALA A 1 308 ? 19.547 -22.171 20.488 1.00 50.28 308 ALA A CA 1
ATOM 2267 C C . ALA A 1 308 ? 18.118 -21.617 20.274 1.00 50.28 308 ALA A C 1
ATOM 2269 O O . ALA A 1 308 ? 17.667 -20.758 21.044 1.00 50.28 308 ALA A O 1
ATOM 2270 N N . ARG A 1 309 ? 17.386 -22.064 19.244 1.00 54.62 309 ARG A N 1
ATOM 2271 C CA . ARG A 1 309 ? 15.973 -21.668 19.107 1.00 54.62 309 ARG A CA 1
ATOM 2272 C C . ARG A 1 309 ? 15.114 -22.404 20.140 1.00 54.62 309 ARG A C 1
ATOM 2274 O O . ARG A 1 309 ? 15.465 -23.498 20.575 1.00 54.62 309 ARG A O 1
ATOM 2281 N N . GLY A 1 310 ? 14.038 -21.751 20.592 1.00 54.97 310 GLY A N 1
ATOM 2282 C CA . GLY A 1 310 ? 13.141 -22.259 21.648 1.00 54.97 310 GLY A CA 1
ATOM 2283 C C . GLY A 1 310 ? 13.840 -22.718 22.939 1.00 54.97 310 GLY A C 1
ATOM 2284 O O . GLY A 1 310 ? 13.290 -23.532 23.678 1.00 54.97 310 GLY A O 1
ATOM 2285 N N . ALA A 1 311 ? 15.062 -22.236 23.187 1.00 54.28 311 ALA A N 1
ATOM 2286 C CA . ALA A 1 311 ? 15.982 -22.836 24.142 1.00 54.28 311 ALA A CA 1
ATOM 2287 C C . ALA A 1 311 ? 15.762 -22.405 25.592 1.00 54.28 311 ALA A C 1
ATOM 2289 O O . ALA A 1 311 ? 15.355 -21.282 25.894 1.00 54.28 311 ALA A O 1
ATOM 2290 N N . TYR A 1 312 ? 16.143 -23.302 26.497 1.00 62.47 312 TYR A N 1
ATOM 2291 C CA . TYR A 1 312 ? 15.978 -23.125 27.932 1.00 62.47 312 TYR A CA 1
ATOM 2292 C C . TYR A 1 312 ? 17.136 -22.329 28.519 1.00 62.47 312 TYR A C 1
ATOM 2294 O O . TYR A 1 312 ? 18.303 -22.719 28.442 1.00 62.47 312 TYR A O 1
ATOM 2302 N N . PHE A 1 313 ? 16.798 -21.217 29.157 1.00 60.12 313 PHE A N 1
ATOM 2303 C CA . PHE A 1 313 ? 17.699 -20.454 30.005 1.00 60.12 313 PHE A CA 1
ATOM 2304 C C . PHE A 1 313 ? 17.077 -20.305 31.390 1.00 60.12 313 PHE A C 1
ATOM 2306 O O . PHE A 1 313 ? 15.865 -20.209 31.524 1.00 60.12 313 PHE A O 1
ATOM 2313 N N . TYR A 1 314 ? 17.905 -20.312 32.426 1.00 62.12 314 TYR A N 1
ATOM 2314 C CA . TYR A 1 314 ? 17.490 -20.081 33.806 1.00 62.12 314 TYR A CA 1
ATOM 2315 C C . TYR A 1 314 ? 17.995 -18.705 34.254 1.00 62.12 314 TYR A C 1
ATOM 2317 O O . TYR A 1 314 ? 19.023 -18.236 33.765 1.00 62.12 314 TYR A O 1
ATOM 2325 N N . SER A 1 315 ? 17.302 -18.088 35.211 1.00 60.72 315 SER A N 1
ATOM 2326 C CA . SER A 1 315 ? 17.911 -17.104 36.112 1.00 60.72 315 SER A CA 1
ATOM 2327 C C . SER A 1 315 ? 18.294 -17.829 37.394 1.00 60.72 315 SER A C 1
ATOM 2329 O O . SER A 1 315 ? 17.482 -18.601 37.908 1.00 60.72 315 SER A O 1
ATOM 2331 N N . ASP A 1 316 ? 19.495 -17.601 37.926 1.00 64.62 316 ASP A N 1
ATOM 2332 C CA . ASP A 1 316 ? 19.772 -17.964 39.319 1.00 64.62 316 ASP A CA 1
ATOM 2333 C C . ASP A 1 316 ? 19.152 -16.955 40.299 1.00 64.62 316 ASP A C 1
ATOM 2335 O O . ASP A 1 316 ? 18.598 -15.920 39.910 1.00 64.62 316 ASP A O 1
ATOM 2339 N N . LYS A 1 317 ? 19.249 -17.290 41.590 1.00 61.75 317 LYS A N 1
ATOM 2340 C CA . LYS A 1 317 ? 18.803 -16.481 42.735 1.00 61.75 317 LYS A CA 1
ATOM 2341 C C . LYS A 1 317 ? 19.407 -15.066 42.781 1.00 61.75 317 LYS A C 1
ATOM 2343 O O . LYS A 1 317 ? 18.837 -14.197 43.431 1.00 61.75 317 LYS A O 1
ATOM 2348 N N . ASP A 1 318 ? 20.553 -14.861 42.128 1.00 65.06 318 ASP A N 1
ATOM 2349 C CA . ASP A 1 318 ? 21.306 -13.606 42.104 1.00 65.06 318 ASP A CA 1
ATOM 2350 C C . ASP A 1 318 ? 21.020 -12.807 40.807 1.00 65.06 318 ASP A C 1
ATOM 2352 O O . ASP A 1 318 ? 21.549 -11.714 40.611 1.00 65.06 318 ASP A O 1
ATOM 2356 N N . GLY A 1 319 ? 20.141 -13.327 39.934 1.00 60.16 319 GLY A N 1
ATOM 2357 C CA . GLY A 1 319 ? 19.648 -12.672 38.719 1.00 60.16 319 GLY A CA 1
ATOM 2358 C C . GLY A 1 319 ? 20.421 -12.997 37.436 1.00 60.16 319 GLY A C 1
ATOM 2359 O O . GLY A 1 319 ? 20.148 -12.389 36.397 1.00 60.16 319 GLY A O 1
ATOM 2360 N N . HIS A 1 320 ? 21.393 -13.916 37.462 1.00 63.00 320 HIS A N 1
ATOM 2361 C CA . HIS A 1 320 ? 22.215 -14.197 36.283 1.00 63.00 320 HIS A CA 1
ATOM 2362 C C . HIS A 1 320 ? 21.516 -15.156 35.321 1.00 63.00 320 HIS A C 1
ATOM 2364 O O . HIS A 1 320 ? 21.165 -16.280 35.685 1.00 63.00 320 HIS A O 1
ATOM 2370 N N . LEU A 1 321 ? 21.388 -14.733 34.061 1.00 61.84 321 LEU A N 1
ATOM 2371 C CA . LEU A 1 321 ? 20.866 -15.567 32.983 1.00 61.84 321 LEU A CA 1
ATOM 2372 C C . LEU A 1 321 ? 21.937 -16.534 32.458 1.00 61.84 321 LEU A C 1
ATOM 2374 O O . LEU A 1 321 ? 23.030 -16.121 32.060 1.00 61.84 321 LEU A O 1
ATOM 2378 N N . GLY A 1 322 ? 21.600 -17.821 32.389 1.00 63.50 322 GLY A N 1
ATOM 2379 C CA . GLY A 1 322 ? 22.439 -18.853 31.783 1.00 63.50 322 GLY A CA 1
ATOM 2380 C C . GLY A 1 322 ? 21.629 -19.810 30.915 1.00 63.50 322 GLY A C 1
ATOM 2381 O O . GLY A 1 322 ? 20.547 -20.234 31.304 1.00 63.50 322 GLY A O 1
ATOM 2382 N N . ALA A 1 323 ? 22.159 -20.184 29.750 1.00 66.44 323 ALA A N 1
ATOM 2383 C CA . ALA A 1 323 ? 21.601 -21.284 28.965 1.00 66.44 323 ALA A CA 1
ATOM 2384 C C . ALA A 1 323 ? 21.775 -22.614 29.723 1.00 66.44 323 ALA A C 1
ATOM 2386 O O . ALA A 1 323 ? 22.839 -22.872 30.295 1.00 66.44 323 ALA A O 1
ATOM 2387 N N . VAL A 1 324 ? 20.742 -23.454 29.720 1.00 68.62 324 VAL A N 1
ATOM 2388 C CA . VAL A 1 324 ? 20.810 -24.836 30.208 1.00 68.62 324 VAL A CA 1
ATOM 2389 C C . VAL A 1 324 ? 21.417 -25.686 29.099 1.00 68.62 324 VAL A C 1
ATOM 2391 O O . VAL A 1 324 ? 20.960 -25.629 27.960 1.00 68.62 324 VAL A O 1
ATOM 2394 N N . LYS A 1 325 ? 22.440 -26.486 29.413 1.00 67.38 325 LYS A N 1
ATOM 2395 C CA . LYS A 1 325 ? 22.993 -27.447 28.454 1.00 67.38 325 LYS A CA 1
ATOM 2396 C C . LYS A 1 325 ? 22.443 -28.832 28.764 1.00 67.38 325 LYS A C 1
ATOM 2398 O O . LYS A 1 325 ? 22.841 -29.431 29.764 1.00 67.38 325 LYS A O 1
ATOM 2403 N N . MET A 1 326 ? 21.601 -29.365 27.881 1.00 79.88 326 MET A N 1
ATOM 2404 C CA . MET A 1 326 ? 21.269 -30.785 27.943 1.00 79.88 326 MET A CA 1
ATOM 2405 C C . MET A 1 326 ? 22.500 -31.588 27.500 1.00 79.88 326 MET A C 1
ATOM 2407 O O . MET A 1 326 ? 23.189 -31.239 26.539 1.00 79.88 326 MET A O 1
ATOM 2411 N N . SER A 1 327 ? 22.836 -32.620 28.265 1.00 77.12 327 SER A N 1
ATOM 2412 C CA . SER A 1 327 ? 24.016 -33.470 28.077 1.00 77.12 327 SER A CA 1
ATOM 2413 C C . SER A 1 327 ? 23.663 -34.874 27.587 1.00 77.12 327 SER A C 1
ATOM 2415 O O . SER A 1 327 ? 24.538 -35.575 27.082 1.00 77.12 327 SER A O 1
ATOM 2417 N N . ASP A 1 328 ? 22.390 -35.265 27.693 1.00 87.06 328 ASP A N 1
ATOM 2418 C CA . ASP A 1 328 ? 21.875 -36.564 27.270 1.00 87.06 328 ASP A CA 1
ATOM 2419 C C . ASP A 1 328 ? 20.518 -36.382 26.569 1.00 87.06 328 ASP A C 1
ATOM 2421 O O . ASP A 1 328 ? 19.509 -36.106 27.219 1.00 87.06 328 ASP A O 1
ATOM 2425 N N . VAL A 1 329 ? 20.502 -36.499 25.236 1.00 89.81 329 VAL A N 1
ATOM 2426 C CA . VAL A 1 329 ? 19.306 -36.342 24.387 1.00 89.81 329 VAL A CA 1
ATOM 2427 C C . VAL A 1 329 ? 19.003 -37.676 23.712 1.00 89.81 329 VAL A C 1
ATOM 2429 O O . VAL A 1 329 ? 19.834 -38.209 22.974 1.00 89.81 329 VAL A O 1
ATOM 2432 N N . ARG A 1 330 ? 17.820 -38.242 23.974 1.00 90.75 330 ARG A N 1
ATOM 2433 C CA . ARG A 1 330 ? 17.418 -39.573 23.489 1.00 90.75 330 ARG A CA 1
ATOM 2434 C C . ARG A 1 330 ? 15.959 -39.596 23.066 1.00 90.75 330 ARG A C 1
ATOM 2436 O O . ARG A 1 330 ? 15.098 -39.147 23.812 1.00 90.75 330 ARG A O 1
ATOM 2443 N N . GLN A 1 331 ? 15.676 -40.220 21.928 1.00 92.19 331 GLN A N 1
ATOM 2444 C CA . GLN A 1 331 ? 14.341 -40.740 21.644 1.00 92.19 331 GLN A CA 1
ATOM 2445 C C . GLN A 1 331 ? 14.137 -42.001 22.500 1.00 92.19 331 GLN A C 1
ATOM 2447 O O . GLN A 1 331 ? 14.915 -42.949 22.393 1.00 92.19 331 GLN A O 1
ATOM 2452 N N . THR A 1 332 ? 13.151 -41.990 23.396 1.00 89.88 332 THR A N 1
ATOM 2453 C CA . THR A 1 332 ? 12.898 -43.064 24.379 1.00 89.88 332 THR A CA 1
ATOM 2454 C C . THR A 1 332 ? 11.665 -43.902 24.051 1.00 89.88 332 THR A C 1
ATOM 2456 O O . THR A 1 332 ? 11.568 -45.040 24.502 1.00 89.88 332 THR A O 1
ATOM 2459 N N . ALA A 1 333 ? 10.760 -43.376 23.226 1.00 90.12 333 ALA A N 1
ATOM 2460 C CA . ALA A 1 333 ? 9.649 -44.096 22.604 1.00 90.12 333 ALA A CA 1
ATOM 2461 C C . ALA A 1 333 ? 9.417 -43.530 21.184 1.00 90.12 333 ALA A C 1
ATOM 2463 O O . ALA A 1 333 ? 9.981 -42.478 20.868 1.00 90.12 333 ALA A O 1
ATOM 2464 N N . PRO A 1 334 ? 8.595 -44.157 20.316 1.00 89.06 334 PRO A N 1
ATOM 2465 C CA . PRO A 1 334 ? 8.411 -43.707 18.930 1.00 89.06 334 PRO A CA 1
ATOM 2466 C C . PRO A 1 334 ? 8.072 -42.216 18.785 1.00 89.06 334 PRO A C 1
ATOM 2468 O O . PRO A 1 334 ? 8.561 -41.572 17.862 1.00 89.06 334 PRO A O 1
ATOM 2471 N N . ASN A 1 335 ? 7.307 -41.663 19.729 1.00 93.62 335 ASN A N 1
ATOM 2472 C CA . ASN A 1 335 ? 6.886 -40.263 19.777 1.00 93.62 335 ASN A CA 1
ATOM 2473 C C . ASN A 1 335 ? 7.441 -39.470 20.982 1.00 93.62 335 ASN A C 1
ATOM 2475 O O . ASN A 1 335 ? 6.987 -38.350 21.215 1.00 93.62 335 ASN A O 1
ATOM 2479 N N . ILE A 1 336 ? 8.382 -40.024 21.762 1.00 94.69 336 ILE A N 1
ATOM 2480 C CA . ILE A 1 336 ? 8.906 -39.383 22.983 1.00 94.69 336 ILE A CA 1
ATOM 2481 C C . ILE A 1 336 ? 10.409 -39.133 22.867 1.00 94.69 336 ILE A C 1
ATOM 2483 O O . ILE A 1 336 ? 11.185 -40.052 22.594 1.00 94.69 336 ILE A O 1
ATOM 2487 N N . VAL A 1 337 ? 10.818 -37.894 23.143 1.00 93.38 337 VAL A N 1
ATOM 2488 C CA . VAL A 1 337 ? 12.220 -37.472 23.254 1.00 93.38 337 VAL A CA 1
ATOM 2489 C C . VAL A 1 337 ? 12.466 -36.932 24.662 1.00 93.38 337 VAL A C 1
ATOM 2491 O O . VAL A 1 337 ? 11.730 -36.077 25.140 1.00 93.38 337 VAL A O 1
ATOM 2494 N N . THR A 1 338 ? 13.516 -37.400 25.331 1.00 92.69 338 THR A N 1
ATOM 2495 C CA . THR A 1 338 ? 13.979 -36.866 26.620 1.00 92.69 338 THR A CA 1
ATOM 2496 C C . THR A 1 338 ? 15.321 -36.172 26.442 1.00 92.69 338 THR A C 1
ATOM 2498 O O . THR A 1 338 ? 16.248 -36.780 25.902 1.00 92.69 338 THR A O 1
ATOM 2501 N N . ALA A 1 339 ? 15.443 -34.950 26.948 1.00 89.81 339 ALA A N 1
ATOM 2502 C CA . ALA A 1 339 ? 16.685 -34.197 27.034 1.00 89.81 339 ALA A CA 1
ATOM 2503 C C . ALA A 1 339 ? 16.980 -33.878 28.509 1.00 89.81 339 ALA A C 1
ATOM 2505 O O . ALA A 1 339 ? 16.149 -33.280 29.190 1.00 89.81 339 ALA A O 1
ATOM 2506 N N . ARG A 1 340 ? 18.136 -34.316 29.018 1.00 88.12 340 ARG A N 1
ATOM 2507 C CA . ARG A 1 340 ? 18.525 -34.166 30.432 1.00 88.12 340 ARG A CA 1
ATOM 2508 C C . ARG A 1 340 ? 19.704 -33.223 30.593 1.00 88.12 340 ARG A C 1
ATOM 2510 O O . ARG A 1 340 ? 20.673 -33.335 29.840 1.00 88.12 340 ARG A O 1
ATOM 2517 N N . GLY A 1 341 ? 19.639 -32.328 31.572 1.00 82.75 341 GLY A N 1
ATOM 2518 C CA . GLY A 1 341 ? 20.620 -31.266 31.800 1.00 82.75 341 GLY A CA 1
ATOM 2519 C C . GLY A 1 341 ? 21.080 -31.158 33.251 1.00 82.75 341 GLY A C 1
ATOM 2520 O O . GLY A 1 341 ? 20.750 -31.973 34.105 1.00 82.75 341 GLY A O 1
ATOM 2521 N N . ASP A 1 342 ? 21.874 -30.127 33.535 1.00 76.38 342 ASP A N 1
ATOM 2522 C CA . ASP A 1 342 ? 22.420 -29.866 34.873 1.00 76.38 342 ASP A CA 1
ATOM 2523 C C . ASP A 1 342 ? 21.433 -29.155 35.819 1.00 76.38 342 ASP A C 1
ATOM 2525 O O . ASP A 1 342 ? 21.656 -29.124 37.028 1.00 76.38 342 ASP A O 1
ATOM 2529 N N . LYS A 1 343 ? 20.356 -28.572 35.273 1.00 76.94 343 LYS A N 1
ATOM 2530 C CA . LYS A 1 343 ? 19.333 -27.810 36.022 1.00 76.94 343 LYS A CA 1
ATOM 2531 C C . LYS A 1 343 ? 17.892 -28.171 35.676 1.00 76.94 343 LYS A C 1
ATOM 2533 O O . LYS A 1 343 ? 17.012 -27.957 36.502 1.00 76.94 343 LYS A O 1
ATOM 2538 N N . PHE A 1 344 ? 17.656 -28.716 34.486 1.00 81.62 344 PHE A N 1
ATOM 2539 C CA . PHE A 1 344 ? 16.342 -29.158 34.035 1.00 81.62 344 PHE A CA 1
ATOM 2540 C C . PHE A 1 344 ? 16.443 -30.500 33.314 1.00 81.62 344 PHE A C 1
ATOM 2542 O O . PHE A 1 344 ? 17.403 -30.730 32.580 1.00 81.62 344 PHE A O 1
ATOM 2549 N N . ASP A 1 345 ? 15.406 -31.322 33.459 1.00 87.38 345 ASP A N 1
ATOM 2550 C CA . ASP A 1 345 ? 15.096 -32.408 32.528 1.00 87.38 345 ASP A CA 1
ATOM 2551 C C . ASP A 1 345 ? 13.831 -32.029 31.746 1.00 87.38 345 ASP A C 1
ATOM 2553 O O . ASP A 1 345 ? 12.831 -31.622 32.341 1.00 87.38 345 ASP A O 1
ATOM 2557 N N . VAL A 1 346 ? 13.850 -32.181 30.421 1.00 88.81 346 VAL A N 1
ATOM 2558 C CA . VAL A 1 346 ? 12.699 -31.923 29.543 1.00 88.81 346 VAL A CA 1
ATOM 2559 C C . VAL A 1 346 ? 12.309 -33.211 28.823 1.00 88.81 346 VAL A C 1
ATOM 2561 O O . VAL A 1 346 ? 13.136 -33.856 28.178 1.00 88.81 346 VAL A O 1
ATOM 2564 N N . THR A 1 347 ? 11.037 -33.596 28.920 1.00 93.19 347 THR A N 1
ATOM 2565 C CA . THR A 1 347 ? 10.456 -34.679 28.109 1.00 93.19 347 THR A CA 1
ATOM 2566 C C . THR A 1 347 ? 9.450 -34.100 27.128 1.00 93.19 347 THR A C 1
ATOM 2568 O O . THR A 1 347 ? 8.477 -33.481 27.552 1.00 93.19 347 THR A O 1
ATOM 2571 N N . TYR A 1 348 ? 9.677 -34.326 25.838 1.00 93.88 348 TYR A N 1
ATOM 2572 C CA . TYR A 1 348 ? 8.766 -34.009 24.747 1.00 93.88 348 TYR A CA 1
ATOM 2573 C C . TYR A 1 348 ? 7.962 -35.255 24.383 1.00 93.88 348 TYR A C 1
ATOM 2575 O O . TYR A 1 348 ? 8.540 -36.277 24.016 1.00 93.88 348 TYR A O 1
ATOM 2583 N N . GLU A 1 349 ? 6.641 -35.162 24.441 1.00 96.00 349 GLU A N 1
ATOM 2584 C CA . GLU A 1 349 ? 5.708 -36.168 23.939 1.00 96.00 349 GLU A CA 1
ATOM 2585 C C . GLU A 1 349 ? 4.953 -35.564 22.749 1.00 96.00 349 GLU A C 1
ATOM 2587 O O . GLU A 1 349 ? 4.102 -34.681 22.899 1.00 96.00 349 GLU A O 1
ATOM 2592 N N . PHE A 1 350 ? 5.303 -36.015 21.547 1.00 94.62 350 PHE A N 1
ATOM 2593 C CA . PHE A 1 350 ? 4.712 -35.543 20.299 1.00 94.62 350 PHE A CA 1
ATOM 2594 C C . PHE A 1 350 ? 3.425 -36.318 19.991 1.00 94.62 350 PHE A C 1
ATOM 2596 O O . PHE A 1 350 ? 3.372 -37.542 20.110 1.00 94.62 350 PHE A O 1
ATOM 2603 N N . ASN A 1 351 ? 2.383 -35.605 19.579 1.00 93.75 351 ASN A N 1
ATOM 2604 C CA . ASN A 1 351 ? 1.063 -36.137 19.244 1.00 93.75 351 ASN A CA 1
ATOM 2605 C C . ASN A 1 351 ? 0.596 -35.505 17.919 1.00 93.75 351 ASN A C 1
ATOM 2607 O O . ASN A 1 351 ? 1.058 -34.416 17.592 1.00 93.75 351 ASN A O 1
ATOM 2611 N N . PRO A 1 352 ? -0.353 -36.093 17.166 1.00 90.69 352 PRO A N 1
ATOM 2612 C CA . PRO A 1 352 ? -0.810 -35.520 15.888 1.00 90.69 352 PRO A CA 1
ATOM 2613 C C . PRO A 1 352 ? -1.351 -34.077 15.967 1.00 90.69 352 PRO A C 1
ATOM 2615 O O . PRO A 1 352 ? -1.366 -33.371 14.960 1.00 90.69 352 PRO A O 1
ATOM 2618 N N . ASP A 1 353 ? -1.768 -33.642 17.162 1.00 89.56 353 ASP A N 1
ATOM 2619 C CA . ASP A 1 353 ? -2.377 -32.335 17.444 1.00 89.56 353 ASP A CA 1
ATOM 2620 C C . ASP A 1 353 ? -1.462 -31.349 18.203 1.00 89.56 353 ASP A C 1
ATOM 2622 O O . ASP A 1 353 ? -1.881 -30.226 18.490 1.00 89.56 353 ASP A O 1
ATOM 2626 N N . GLY A 1 354 ? -0.233 -31.741 18.557 1.00 92.56 354 GLY A N 1
ATOM 2627 C CA . GLY A 1 354 ? 0.716 -30.880 19.270 1.00 92.56 354 GLY A CA 1
ATOM 2628 C C . GLY A 1 354 ? 1.758 -31.639 20.094 1.00 92.56 354 GLY A C 1
ATOM 2629 O O . GLY A 1 354 ? 1.796 -32.867 20.105 1.00 92.56 354 GLY A O 1
ATOM 2630 N N . VAL A 1 355 ? 2.591 -30.901 20.828 1.00 94.50 355 VAL A N 1
ATOM 2631 C CA . VAL A 1 355 ? 3.620 -31.455 21.723 1.00 94.50 355 VAL A CA 1
ATOM 2632 C C . VAL A 1 355 ? 3.326 -31.116 23.185 1.00 94.50 355 VAL A C 1
ATOM 2634 O O . VAL A 1 355 ? 3.020 -29.972 23.527 1.00 94.50 355 VAL A O 1
ATOM 2637 N N . THR A 1 356 ? 3.436 -32.116 24.059 1.00 93.88 356 THR A N 1
ATOM 2638 C CA . THR A 1 356 ? 3.474 -31.939 25.516 1.00 93.88 356 THR A CA 1
ATOM 2639 C C . THR A 1 356 ? 4.931 -31.872 25.964 1.00 93.88 356 THR A C 1
ATOM 2641 O O . THR A 1 356 ? 5.725 -32.739 25.609 1.00 93.88 356 THR A O 1
ATOM 2644 N N . LEU A 1 357 ? 5.280 -30.868 26.761 1.00 91.50 357 LEU A N 1
ATOM 2645 C CA . LEU A 1 357 ? 6.568 -30.726 27.425 1.00 91.50 357 LEU A CA 1
ATOM 2646 C C . LEU A 1 357 ? 6.372 -30.954 28.926 1.00 91.50 357 LEU A C 1
ATOM 2648 O O . LEU A 1 357 ? 5.563 -30.276 29.559 1.00 91.50 357 LEU A O 1
ATOM 2652 N N . LEU A 1 358 ? 7.137 -31.878 29.500 1.00 91.38 358 LEU A N 1
ATOM 2653 C CA . LEU A 1 358 ? 7.299 -32.029 30.946 1.00 91.38 358 LEU A CA 1
ATOM 2654 C C . LEU A 1 358 ? 8.665 -31.453 31.318 1.00 91.38 358 LEU A C 1
ATOM 2656 O O . LEU A 1 358 ? 9.690 -32.086 31.062 1.00 91.38 358 LEU A O 1
ATOM 2660 N N . ALA A 1 359 ? 8.671 -30.243 31.872 1.00 88.06 359 ALA A N 1
ATOM 2661 C CA . ALA A 1 359 ? 9.867 -29.510 32.265 1.00 88.06 359 ALA A CA 1
ATOM 2662 C C . ALA A 1 359 ? 10.076 -29.641 33.778 1.00 88.06 359 ALA A C 1
ATOM 2664 O O . ALA A 1 359 ? 9.456 -28.936 34.578 1.00 88.06 359 ALA A O 1
ATOM 2665 N N . ARG A 1 360 ? 10.947 -30.569 34.176 1.00 89.25 360 ARG A N 1
ATOM 2666 C CA . ARG A 1 360 ? 11.326 -30.785 35.571 1.00 89.25 360 ARG A CA 1
ATOM 2667 C C . ARG A 1 360 ? 12.461 -29.851 35.953 1.00 89.25 360 ARG A C 1
ATOM 2669 O O . ARG A 1 360 ? 13.531 -29.928 35.357 1.00 89.25 360 ARG A O 1
ATOM 2676 N N . ASN A 1 361 ? 12.249 -29.031 36.976 1.00 86.88 361 ASN A N 1
ATOM 2677 C CA . ASN A 1 361 ? 13.326 -28.315 37.648 1.00 86.88 361 ASN A CA 1
ATOM 2678 C C . ASN A 1 361 ? 14.088 -29.293 38.560 1.00 86.88 361 ASN A C 1
ATOM 2680 O O . ASN A 1 361 ? 13.479 -30.048 39.322 1.00 86.88 361 ASN A O 1
ATOM 2684 N N . SER A 1 362 ? 15.416 -29.270 38.485 1.00 85.12 362 SER A N 1
ATOM 2685 C CA . SER A 1 362 ? 16.320 -30.115 39.274 1.00 85.12 362 SER A CA 1
ATOM 2686 C C . SER A 1 362 ? 17.222 -29.308 40.221 1.00 85.12 362 SER A C 1
ATOM 2688 O O . SER A 1 362 ? 18.127 -29.884 40.823 1.00 85.12 362 SER A O 1
ATOM 2690 N N . THR A 1 363 ? 16.988 -27.999 40.385 1.00 83.06 363 THR A N 1
ATOM 2691 C CA . THR A 1 363 ? 17.709 -27.141 41.343 1.00 83.06 363 THR A CA 1
ATOM 2692 C C . THR A 1 363 ? 16.950 -26.954 42.662 1.00 83.06 363 THR A C 1
ATOM 2694 O O . THR A 1 363 ? 15.765 -27.273 42.792 1.00 83.06 363 THR A O 1
ATOM 2697 N N . ASP A 1 364 ? 17.652 -26.405 43.657 1.00 83.44 364 ASP A N 1
ATOM 2698 C CA . ASP A 1 364 ? 17.138 -26.041 44.977 1.00 83.44 364 ASP A CA 1
ATOM 2699 C C . ASP A 1 364 ? 16.335 -24.721 44.995 1.00 83.44 364 ASP A C 1
ATOM 2701 O O . ASP A 1 364 ? 15.732 -24.383 46.016 1.00 83.44 364 ASP A O 1
ATOM 2705 N N . PHE A 1 365 ? 16.246 -24.004 43.870 1.00 80.62 365 PHE A N 1
ATOM 2706 C CA . PHE A 1 365 ? 15.532 -22.729 43.731 1.00 80.62 365 PHE A CA 1
ATOM 2707 C C . PHE A 1 365 ? 14.463 -22.776 42.630 1.00 80.62 365 PHE A C 1
ATOM 2709 O O . PHE A 1 365 ? 14.587 -23.506 41.652 1.00 80.62 365 PHE A O 1
ATOM 2716 N N . THR A 1 366 ? 13.420 -21.950 42.747 1.00 80.50 366 THR A N 1
ATOM 2717 C CA . THR A 1 366 ? 12.438 -21.753 41.670 1.00 80.50 366 THR A CA 1
ATOM 2718 C C . THR A 1 366 ? 13.132 -21.214 40.421 1.00 80.50 366 THR A C 1
ATOM 2720 O O . THR A 1 366 ? 13.670 -20.107 40.442 1.00 80.50 366 THR A O 1
ATOM 2723 N N . ALA A 1 367 ? 13.109 -21.984 39.334 1.00 77.56 367 ALA A N 1
ATOM 2724 C CA . ALA A 1 367 ? 13.792 -21.659 38.090 1.00 77.56 367 ALA A CA 1
ATOM 2725 C C . ALA A 1 367 ? 12.767 -21.309 36.992 1.00 77.56 367 ALA A C 1
ATOM 2727 O O . ALA A 1 367 ? 11.783 -22.034 36.817 1.00 77.56 367 ALA A O 1
ATOM 2728 N N . PRO A 1 368 ? 12.957 -20.209 36.243 1.00 76.50 368 PRO A N 1
ATOM 2729 C CA . PRO A 1 368 ? 12.073 -19.864 35.139 1.00 76.50 368 PRO A CA 1
ATOM 2730 C C . PRO A 1 368 ? 12.333 -20.750 33.912 1.00 76.50 368 PRO A C 1
ATOM 2732 O O . PRO A 1 368 ? 13.464 -21.147 33.638 1.00 76.50 368 PRO A O 1
ATOM 2735 N N . PHE A 1 369 ? 11.265 -21.023 33.171 1.00 78.31 369 PHE A N 1
ATOM 2736 C CA . PHE A 1 369 ? 11.227 -21.722 31.892 1.00 78.31 369 PHE A CA 1
ATOM 2737 C C . PHE A 1 369 ? 10.656 -20.769 30.834 1.00 78.31 369 PHE A C 1
ATOM 2739 O O . PHE A 1 369 ? 9.713 -20.025 31.117 1.00 78.31 369 PHE A O 1
ATOM 2746 N N . TYR A 1 370 ? 11.206 -20.790 29.619 1.00 79.31 370 TYR A N 1
ATOM 2747 C CA . TYR A 1 370 ? 10.913 -19.793 28.587 1.00 79.31 370 TYR A CA 1
ATOM 2748 C C . TYR A 1 370 ? 10.619 -20.411 27.220 1.00 79.31 370 TYR A C 1
ATOM 2750 O O . TYR A 1 370 ? 11.167 -21.452 26.865 1.00 79.31 370 TYR A O 1
ATOM 2758 N N . ILE A 1 371 ? 9.807 -19.709 26.428 1.00 81.31 371 ILE A N 1
ATOM 2759 C CA . ILE A 1 371 ? 9.589 -19.953 24.998 1.00 81.31 371 ILE A CA 1
ATOM 2760 C C . ILE A 1 371 ? 9.749 -18.611 24.274 1.00 81.31 371 ILE A C 1
ATOM 2762 O O . ILE A 1 371 ? 9.060 -17.645 24.604 1.00 81.31 371 ILE A O 1
ATOM 2766 N N . VAL A 1 372 ? 10.665 -18.538 23.302 1.00 80.19 372 VAL A N 1
ATOM 2767 C CA . VAL A 1 372 ? 10.974 -17.303 22.557 1.00 80.19 372 VAL A CA 1
ATOM 2768 C C . VAL A 1 372 ? 10.326 -17.342 21.173 1.00 80.19 372 VAL A C 1
ATOM 2770 O O . VAL A 1 372 ? 10.640 -18.204 20.350 1.00 80.19 372 VAL A O 1
ATOM 2773 N N . LEU A 1 373 ? 9.433 -16.387 20.924 1.00 82.88 373 LEU A N 1
ATOM 2774 C CA . LEU A 1 373 ? 8.565 -16.325 19.751 1.00 82.88 373 LEU A CA 1
ATOM 2775 C C . LEU A 1 373 ? 9.043 -15.263 18.752 1.00 82.88 373 LEU A C 1
ATOM 2777 O O . LEU A 1 373 ? 9.551 -14.201 19.136 1.00 82.88 373 LEU A O 1
ATOM 2781 N N . ASP A 1 374 ? 8.890 -15.554 17.460 1.00 77.25 374 ASP A N 1
ATOM 2782 C CA . ASP A 1 374 ? 9.369 -14.691 16.380 1.00 77.25 374 ASP A CA 1
ATOM 2783 C C . ASP A 1 374 ? 8.429 -13.501 16.118 1.00 77.25 374 ASP A C 1
ATOM 2785 O O . ASP A 1 374 ? 7.422 -13.616 15.425 1.00 77.25 374 ASP A O 1
ATOM 2789 N N . SER A 1 375 ? 8.801 -12.314 16.610 1.00 69.69 375 SER A N 1
ATOM 2790 C CA . SER A 1 375 ? 8.076 -11.042 16.398 1.00 69.69 375 SER A CA 1
ATOM 2791 C C . SER A 1 375 ? 7.995 -10.562 14.931 1.00 69.69 375 SER A C 1
ATOM 2793 O O . SER A 1 375 ? 7.504 -9.452 14.676 1.00 69.69 375 SER A O 1
ATOM 2795 N N . ALA A 1 376 ? 8.525 -11.335 13.974 1.00 64.50 376 ALA A N 1
ATOM 2796 C CA . ALA A 1 376 ? 8.419 -11.075 12.541 1.00 64.50 376 ALA A CA 1
ATOM 2797 C C . ALA A 1 376 ? 7.301 -11.896 11.868 1.00 64.50 376 ALA A C 1
ATOM 2799 O O . ALA A 1 376 ? 6.666 -11.370 10.954 1.00 64.50 376 ALA A O 1
ATOM 2800 N N . SER A 1 377 ? 7.025 -13.125 12.327 1.00 70.94 377 SER A N 1
ATOM 2801 C CA . SER A 1 377 ? 5.892 -13.949 11.875 1.00 70.94 377 SER A CA 1
ATOM 2802 C C . SER A 1 377 ? 4.644 -13.808 12.757 1.00 70.94 377 SER A C 1
ATOM 2804 O O . SER A 1 377 ? 3.530 -13.744 12.235 1.00 70.94 377 SER A O 1
ATOM 2806 N N . VAL A 1 378 ? 4.817 -13.738 14.081 1.00 77.69 378 VAL A N 1
ATOM 2807 C CA . VAL A 1 378 ? 3.722 -13.691 15.058 1.00 77.69 378 VAL A CA 1
ATOM 2808 C C . VAL A 1 378 ? 3.232 -12.249 15.211 1.00 77.69 378 VAL A C 1
ATOM 2810 O O . VAL A 1 378 ? 3.981 -11.360 15.624 1.00 77.69 378 VAL A O 1
ATOM 2813 N N . THR A 1 379 ? 1.970 -12.005 14.855 1.00 69.69 379 THR A N 1
ATOM 2814 C CA . THR A 1 379 ? 1.361 -10.666 14.782 1.00 69.69 379 THR A CA 1
ATOM 2815 C C . THR A 1 379 ? 0.546 -10.304 16.015 1.00 69.69 379 THR A C 1
ATOM 2817 O O . THR A 1 379 ? 0.482 -9.125 16.368 1.00 69.69 379 THR A O 1
ATOM 2820 N N . ASP A 1 380 ? -0.048 -11.292 16.686 1.00 76.50 380 ASP A N 1
ATOM 2821 C CA . ASP A 1 380 ? -0.939 -11.098 17.832 1.00 76.50 380 ASP A CA 1
ATOM 2822 C C . ASP A 1 380 ? -0.802 -12.235 18.858 1.00 76.50 380 ASP A C 1
ATOM 2824 O O . ASP A 1 380 ? -0.406 -13.354 18.524 1.00 76.50 380 ASP A O 1
ATOM 2828 N N . VAL A 1 381 ? -1.245 -11.970 20.086 1.00 79.75 381 VAL A N 1
ATOM 2829 C CA . VAL A 1 381 ? -1.673 -12.987 21.051 1.00 79.75 381 VAL A CA 1
ATOM 2830 C C . VAL A 1 381 ? -3.126 -12.726 21.453 1.00 79.75 381 VAL A C 1
ATOM 2832 O O . VAL A 1 381 ? -3.520 -11.586 21.687 1.00 79.75 381 VAL A O 1
ATOM 2835 N N . LEU A 1 382 ? -3.930 -13.780 21.533 1.00 77.44 382 LEU A N 1
ATOM 2836 C CA . LEU A 1 382 ? -5.246 -13.783 22.160 1.00 77.44 382 LEU A CA 1
ATOM 2837 C C . LEU A 1 382 ? -5.093 -14.383 23.562 1.00 77.44 382 LEU A C 1
ATOM 2839 O O . LEU A 1 382 ? -4.604 -15.505 23.715 1.00 77.44 382 LEU A O 1
ATOM 2843 N N . LEU A 1 383 ? -5.478 -13.627 24.585 1.00 72.12 383 LEU A N 1
ATOM 2844 C CA . LEU A 1 383 ? -5.500 -14.091 25.971 1.00 72.12 383 LEU A CA 1
ATOM 2845 C C . LEU A 1 383 ? -6.796 -14.864 26.261 1.00 72.12 383 LEU A C 1
ATOM 2847 O O . LEU A 1 383 ? -7.814 -14.649 25.600 1.00 72.12 383 LEU A O 1
ATOM 2851 N N . ALA A 1 384 ? -6.799 -15.693 27.310 1.00 66.00 384 ALA A N 1
ATOM 2852 C CA . ALA A 1 384 ? -7.986 -16.424 27.775 1.00 66.00 384 ALA A CA 1
ATOM 2853 C C . ALA A 1 384 ? -9.205 -15.526 28.110 1.00 66.00 384 ALA A C 1
ATOM 2855 O O . ALA A 1 384 ? -10.336 -16.003 28.162 1.00 66.00 384 ALA A O 1
ATOM 2856 N N . SER A 1 385 ? -8.997 -14.218 28.301 1.00 58.38 385 SER A N 1
ATOM 2857 C CA . SER A 1 385 ? -10.047 -13.198 28.455 1.00 58.38 385 SER A CA 1
ATOM 2858 C C . SER A 1 385 ? -10.799 -12.852 27.158 1.00 58.38 385 SER A C 1
ATOM 2860 O O . SER A 1 385 ? -11.779 -12.111 27.209 1.00 58.38 385 SER A O 1
ATOM 2862 N N . GLY A 1 386 ? -10.334 -13.330 25.998 1.00 61.38 386 GLY A N 1
ATOM 2863 C CA . GLY A 1 386 ? -10.767 -12.864 24.676 1.00 61.38 386 GLY A CA 1
ATOM 2864 C C . GLY A 1 386 ? -10.084 -11.565 24.222 1.00 61.38 386 GLY A C 1
ATOM 2865 O O . GLY A 1 386 ? -10.397 -11.045 23.153 1.00 61.38 386 GLY A O 1
ATOM 2866 N N . GLU A 1 387 ? -9.148 -11.031 25.008 1.00 62.09 387 GLU A N 1
ATOM 2867 C CA . GLU A 1 387 ? -8.377 -9.835 24.665 1.00 62.09 387 GLU A CA 1
ATOM 2868 C C . GLU A 1 387 ? -7.284 -10.167 23.639 1.00 62.09 387 GLU A C 1
ATOM 2870 O O . GLU A 1 387 ? -6.395 -10.979 23.905 1.00 62.09 387 GLU A O 1
ATOM 2875 N N . ARG A 1 388 ? -7.350 -9.544 22.455 1.00 70.25 388 ARG A N 1
ATOM 2876 C CA . ARG A 1 388 ? -6.348 -9.688 21.388 1.00 70.25 388 ARG A CA 1
ATOM 2877 C C . ARG A 1 388 ? -5.354 -8.529 21.446 1.00 70.25 388 ARG A C 1
ATOM 2879 O O . ARG A 1 388 ? -5.715 -7.385 21.175 1.00 70.25 388 ARG A O 1
ATOM 2886 N N . LEU A 1 389 ? -4.106 -8.838 21.780 1.00 66.75 389 LEU A N 1
ATOM 2887 C CA . LEU A 1 389 ? -2.997 -7.894 21.895 1.00 66.75 389 LEU A CA 1
ATOM 2888 C C . LEU A 1 389 ? -2.040 -8.077 20.714 1.00 66.75 389 LEU A C 1
ATOM 2890 O O . LEU A 1 389 ? -1.549 -9.178 20.467 1.00 66.75 389 LEU A O 1
ATOM 2894 N N . ALA A 1 390 ? -1.750 -6.998 19.988 1.00 63.28 390 ALA A N 1
ATOM 2895 C CA . ALA A 1 390 ? -0.761 -7.026 18.913 1.00 63.28 390 ALA A CA 1
ATOM 2896 C C . ALA A 1 390 ? 0.662 -7.217 19.473 1.00 63.28 390 ALA A C 1
ATOM 2898 O O . ALA A 1 390 ? 0.991 -6.728 20.551 1.00 63.28 390 ALA A O 1
ATOM 2899 N N . VAL A 1 391 ? 1.529 -7.891 18.718 1.00 64.75 391 VAL A N 1
ATOM 2900 C CA . VAL A 1 391 ? 2.945 -8.093 19.061 1.00 64.75 391 VAL A CA 1
ATOM 2901 C C . VAL A 1 391 ? 3.776 -6.861 18.642 1.00 64.75 391 VAL A C 1
ATOM 2903 O O . VAL A 1 391 ? 3.729 -6.466 17.465 1.00 64.75 391 VAL A O 1
ATOM 2906 N N . PRO A 1 392 ? 4.589 -6.255 19.539 1.00 58.28 392 PRO A N 1
ATOM 2907 C CA . PRO A 1 392 ? 4.945 -6.693 20.898 1.00 58.28 392 PRO A CA 1
ATOM 2908 C C . PRO A 1 392 ? 3.906 -6.350 21.980 1.00 58.28 392 PRO A C 1
ATOM 2910 O O . PRO A 1 392 ? 3.304 -5.284 21.963 1.00 58.28 392 PRO A O 1
ATOM 2913 N N . VAL A 1 393 ? 3.775 -7.250 22.957 1.00 59.94 393 VAL A N 1
ATOM 2914 C CA . VAL A 1 393 ? 2.697 -7.302 23.960 1.00 59.94 393 VAL A CA 1
ATOM 2915 C C . VAL A 1 393 ? 3.050 -6.550 25.253 1.00 59.94 393 VAL A C 1
ATOM 2917 O O . VAL A 1 393 ? 2.167 -6.057 25.949 1.00 59.94 393 VAL A O 1
ATOM 2920 N N . ALA A 1 394 ? 4.341 -6.446 25.581 1.00 60.09 394 ALA A N 1
ATOM 2921 C CA . ALA A 1 394 ? 4.849 -5.787 26.788 1.00 60.09 394 ALA A CA 1
ATOM 2922 C C . ALA A 1 394 ? 6.070 -4.899 26.484 1.00 60.09 394 ALA A C 1
ATOM 2924 O O . ALA A 1 394 ? 6.615 -4.932 25.376 1.00 60.09 394 ALA A O 1
ATOM 2925 N N . LYS A 1 395 ? 6.508 -4.101 27.472 1.00 54.28 395 LYS A N 1
ATOM 2926 C CA . LYS A 1 395 ? 7.562 -3.082 27.284 1.00 54.28 395 LYS A CA 1
ATOM 2927 C C . LYS A 1 395 ? 8.975 -3.547 27.642 1.00 54.28 395 LYS A C 1
ATOM 2929 O O . LYS A 1 395 ? 9.931 -2.981 27.115 1.00 54.28 395 LYS A O 1
ATOM 2934 N N . ASN A 1 396 ? 9.118 -4.478 28.589 1.00 63.16 396 ASN A N 1
ATOM 2935 C CA . ASN A 1 396 ? 10.367 -5.156 28.978 1.00 63.16 396 ASN A CA 1
ATOM 2936 C C . ASN A 1 396 ? 10.054 -6.262 30.016 1.00 63.16 396 ASN A C 1
ATOM 2938 O O . ASN A 1 396 ? 8.899 -6.477 30.369 1.00 63.16 396 ASN A O 1
ATOM 2942 N N . ALA A 1 397 ? 11.077 -6.950 30.537 1.00 59.94 397 ALA A N 1
ATOM 2943 C CA . ALA A 1 397 ? 10.929 -7.984 31.573 1.00 59.94 397 ALA A CA 1
ATOM 2944 C C . ALA A 1 397 ? 10.504 -7.464 32.971 1.00 59.94 397 ALA A C 1
ATOM 2946 O O . ALA A 1 397 ? 10.125 -8.264 33.826 1.00 59.94 397 ALA A O 1
ATOM 2947 N N . VAL A 1 398 ? 10.589 -6.150 33.223 1.00 60.31 398 VAL A N 1
ATOM 2948 C CA . VAL A 1 398 ? 10.225 -5.502 34.503 1.00 60.31 398 VAL A CA 1
ATOM 2949 C C . VAL A 1 398 ? 8.751 -5.074 34.519 1.00 60.31 398 VAL A C 1
ATOM 2951 O O . VAL A 1 398 ? 8.129 -5.074 35.576 1.00 60.31 398 VAL A O 1
ATOM 2954 N N . ASP A 1 399 ? 8.184 -4.789 33.343 1.00 63.62 399 ASP A N 1
ATOM 2955 C CA . ASP A 1 399 ? 6.769 -4.465 33.098 1.00 63.62 399 ASP A CA 1
ATOM 2956 C C . ASP A 1 399 ? 6.112 -5.550 32.204 1.00 63.62 399 ASP A C 1
ATOM 2958 O O . ASP A 1 399 ? 5.812 -5.284 31.033 1.00 63.62 399 ASP A O 1
ATOM 2962 N N . PRO A 1 400 ? 5.980 -6.807 32.694 1.00 67.88 400 PRO A N 1
ATOM 2963 C CA . PRO A 1 400 ? 5.407 -7.924 31.945 1.00 67.88 400 PRO A CA 1
ATOM 2964 C C . PRO A 1 400 ? 3.874 -7.888 31.947 1.00 67.88 400 PRO A C 1
ATOM 2966 O O . PRO A 1 400 ? 3.251 -7.467 32.923 1.00 67.88 400 PRO A O 1
ATOM 2969 N N . VAL A 1 401 ? 3.258 -8.458 30.911 1.00 69.88 401 VAL A N 1
ATOM 2970 C CA . VAL A 1 401 ? 1.840 -8.833 30.972 1.00 69.88 401 VAL A CA 1
ATOM 2971 C C . VAL A 1 401 ? 1.709 -10.122 31.785 1.00 69.88 401 VAL A C 1
ATOM 2973 O O . VAL A 1 401 ? 2.420 -11.099 31.545 1.00 69.88 401 VAL A O 1
ATOM 2976 N N . ASP A 1 402 ? 0.803 -10.100 32.759 1.00 68.25 402 ASP A N 1
ATOM 2977 C CA . ASP A 1 402 ? 0.392 -11.222 33.609 1.00 68.25 402 ASP A CA 1
ATOM 2978 C C . ASP A 1 402 ? -0.891 -11.838 33.013 1.00 68.25 402 ASP A C 1
ATOM 2980 O O . ASP A 1 402 ? -1.983 -11.308 33.259 1.00 68.25 402 ASP A O 1
ATOM 2984 N N . PRO A 1 403 ? -0.794 -12.891 32.170 1.00 62.53 403 PRO A N 1
ATOM 2985 C CA . PRO A 1 403 ? -1.953 -13.649 31.720 1.00 62.53 403 PRO A CA 1
ATOM 2986 C C . PRO A 1 403 ? -2.520 -14.430 32.907 1.00 62.53 403 PRO A C 1
ATOM 2988 O O . PRO A 1 403 ? -2.158 -15.575 33.175 1.00 62.53 403 PRO A O 1
ATOM 2991 N N . LYS A 1 404 ? -3.433 -13.789 33.634 1.00 55.84 404 LYS A N 1
ATOM 2992 C CA . LYS A 1 404 ? -4.220 -14.452 34.671 1.00 55.84 404 LYS A CA 1
ATOM 2993 C C . LYS A 1 404 ? -5.080 -15.523 33.996 1.00 55.84 404 LYS A C 1
ATOM 2995 O O . LYS A 1 404 ? -5.866 -15.192 33.108 1.00 55.84 404 LYS A O 1
ATOM 3000 N N . TRP A 1 405 ? -4.940 -16.761 34.477 1.00 60.62 405 TRP A N 1
ATOM 3001 C CA . TRP A 1 405 ? -5.500 -18.013 33.932 1.00 60.62 405 TRP A CA 1
ATOM 3002 C C . TRP A 1 405 ? -4.718 -18.626 32.748 1.00 60.62 405 TRP A C 1
ATOM 3004 O O . TRP A 1 405 ? -3.818 -18.021 32.179 1.00 60.62 405 TRP A O 1
ATOM 3014 N N . ASP A 1 406 ? -5.003 -19.895 32.458 1.00 66.00 406 ASP A N 1
ATOM 3015 C CA . ASP A 1 406 ? -4.054 -20.951 32.059 1.00 66.00 406 ASP A CA 1
ATOM 3016 C C . ASP A 1 406 ? -3.815 -21.142 30.543 1.00 66.00 406 ASP A C 1
ATOM 3018 O O . ASP A 1 406 ? -3.337 -22.197 30.108 1.00 66.00 406 ASP A O 1
ATOM 3022 N N . HIS A 1 407 ? -4.136 -20.136 29.720 1.00 81.38 407 HIS A N 1
ATOM 3023 C CA . HIS A 1 407 ? -4.112 -20.241 28.254 1.00 81.38 407 HIS A CA 1
ATOM 3024 C C . HIS A 1 407 ? -3.731 -18.936 27.526 1.00 81.38 407 HIS A C 1
ATOM 3026 O O . HIS A 1 407 ? -4.107 -17.833 27.925 1.00 81.38 407 HIS A O 1
ATOM 3032 N N . SER A 1 408 ? -3.012 -19.080 26.406 1.00 85.62 408 SER A N 1
ATOM 3033 C CA . SER A 1 408 ? -2.804 -18.034 25.390 1.00 85.62 408 SER A CA 1
ATOM 3034 C C . SER A 1 408 ? -2.740 -18.635 23.976 1.00 85.62 408 SER A C 1
ATOM 3036 O O . SER A 1 408 ? -2.127 -19.688 23.792 1.00 85.62 408 SER A O 1
ATOM 3038 N N . THR A 1 409 ? -3.312 -17.962 22.972 1.00 89.19 409 THR A N 1
ATOM 3039 C CA . THR A 1 409 ? -3.223 -18.342 21.546 1.00 89.19 409 THR A CA 1
ATOM 3040 C C . THR A 1 409 ? -2.392 -17.320 20.781 1.00 89.19 409 THR A C 1
ATOM 3042 O O . THR A 1 409 ? -2.785 -16.163 20.663 1.00 89.19 409 THR A O 1
ATOM 3045 N N . TRP A 1 410 ? -1.274 -17.731 20.198 1.00 88.38 410 TRP A N 1
ATOM 3046 C CA . TRP A 1 410 ? -0.410 -16.859 19.398 1.00 88.38 410 TRP A CA 1
ATOM 3047 C C . TRP A 1 410 ? -0.755 -16.986 17.915 1.00 88.38 410 TRP A C 1
ATOM 3049 O O . TRP A 1 410 ? -0.949 -18.097 17.423 1.00 88.38 410 TRP A O 1
ATOM 3059 N N . ILE A 1 411 ? -0.865 -15.862 17.205 1.00 85.56 411 ILE A N 1
ATOM 3060 C CA . ILE A 1 411 ? -1.428 -15.793 15.848 1.00 85.56 411 ILE A CA 1
ATOM 3061 C C . ILE A 1 411 ? -0.363 -15.308 14.862 1.00 85.56 411 ILE A C 1
ATOM 3063 O O . ILE A 1 411 ? 0.304 -14.301 15.095 1.00 85.56 411 ILE A O 1
ATOM 3067 N N . ALA A 1 412 ? -0.236 -16.020 13.743 1.00 79.31 412 ALA A N 1
ATOM 3068 C CA . ALA A 1 412 ? 0.654 -15.702 12.634 1.00 79.31 412 ALA A CA 1
ATOM 3069 C C . ALA A 1 412 ? -0.113 -15.878 11.306 1.00 79.31 412 ALA A C 1
ATOM 3071 O O . ALA A 1 412 ? -0.077 -16.929 10.656 1.00 79.31 412 ALA A O 1
ATOM 3072 N N . GLY A 1 4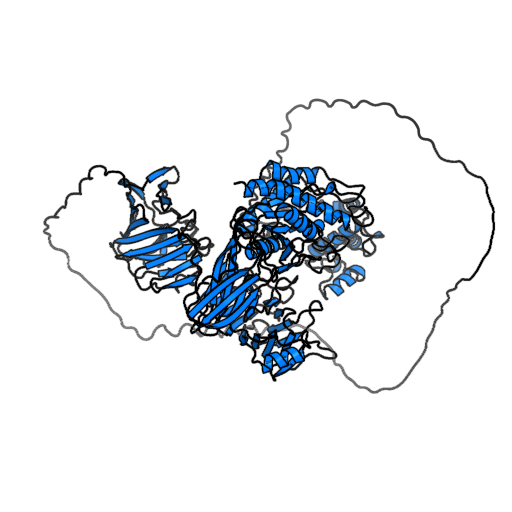13 ? -0.900 -14.858 10.947 1.00 75.25 413 GLY A N 1
ATOM 3073 C CA . GLY A 1 413 ? -1.858 -14.911 9.838 1.00 75.25 413 GLY A CA 1
ATOM 3074 C C . GLY A 1 413 ? -2.939 -15.976 10.063 1.00 75.25 413 GLY A C 1
ATOM 3075 O O . GLY A 1 413 ? -3.717 -15.898 11.013 1.00 75.25 413 GLY A O 1
ATOM 3076 N N . ARG A 1 414 ? -2.981 -17.011 9.209 1.00 79.25 414 ARG A N 1
ATOM 3077 C CA . ARG A 1 414 ? -3.882 -18.170 9.396 1.00 79.25 414 ARG A CA 1
ATOM 3078 C C . ARG A 1 414 ? -3.371 -19.205 10.399 1.00 79.25 414 ARG A C 1
ATOM 3080 O O . ARG A 1 414 ? -4.172 -20.019 10.860 1.00 79.25 414 ARG A O 1
ATOM 3087 N N . SER A 1 415 ? -2.078 -19.222 10.710 1.00 87.25 415 SER A N 1
ATOM 3088 C CA . SER A 1 415 ? -1.503 -20.196 11.640 1.00 87.25 415 SER A CA 1
ATOM 3089 C C . SER A 1 415 ? -1.683 -19.729 13.085 1.00 87.25 415 SER A C 1
ATOM 3091 O O . SER A 1 415 ? -1.582 -18.537 13.377 1.00 87.25 415 SER A O 1
ATOM 3093 N N . ARG A 1 416 ? -1.933 -20.670 14.000 1.00 91.19 416 ARG A N 1
ATOM 3094 C CA . ARG A 1 416 ? -2.040 -20.417 15.445 1.00 91.19 416 ARG A CA 1
ATOM 3095 C C . ARG A 1 416 ? -1.158 -21.372 16.238 1.00 91.19 416 ARG A C 1
ATOM 3097 O O . ARG A 1 416 ? -0.908 -22.491 15.793 1.00 91.19 416 ARG A O 1
ATOM 3104 N N . LEU A 1 417 ? -0.756 -20.942 17.427 1.00 92.31 417 LEU A N 1
ATOM 3105 C CA . LEU A 1 417 ? -0.085 -21.752 18.434 1.00 92.31 417 LEU A CA 1
ATOM 3106 C C . LEU A 1 417 ? -0.759 -21.524 19.791 1.00 92.31 417 LEU A C 1
ATOM 3108 O O . LEU A 1 417 ? -0.563 -20.483 20.418 1.00 92.31 417 LEU A O 1
ATOM 3112 N N . ASP A 1 418 ? -1.548 -22.495 20.243 1.00 92.25 418 ASP A N 1
ATOM 3113 C CA . ASP A 1 418 ? -2.100 -22.492 21.598 1.00 92.25 418 ASP A CA 1
ATOM 3114 C C . ASP A 1 418 ? -1.048 -22.982 22.598 1.00 92.25 418 ASP A C 1
ATOM 3116 O O . ASP A 1 418 ? -0.468 -24.057 22.420 1.00 92.25 418 ASP A O 1
ATOM 3120 N N . ILE A 1 419 ? -0.831 -22.203 23.659 1.00 90.44 419 ILE A N 1
ATOM 3121 C CA . ILE A 1 419 ? 0.040 -22.527 24.791 1.00 90.44 419 ILE A CA 1
ATOM 3122 C C . ILE A 1 419 ? -0.833 -22.599 26.047 1.00 90.44 419 ILE A C 1
ATOM 3124 O O . ILE A 1 419 ? -1.426 -21.597 26.453 1.00 90.44 419 ILE A O 1
ATOM 3128 N N . THR A 1 420 ? -0.901 -23.783 26.659 1.00 89.25 420 THR A N 1
ATOM 3129 C CA . THR A 1 420 ? -1.595 -24.038 27.939 1.00 89.25 420 THR A CA 1
ATOM 3130 C C . THR A 1 420 ? -0.655 -24.725 28.918 1.00 89.25 420 THR A C 1
ATOM 3132 O O . THR A 1 420 ? 0.155 -25.550 28.486 1.00 89.25 420 THR A O 1
ATOM 3135 N N . TRP A 1 421 ? -0.779 -24.459 30.217 1.00 87.69 421 TRP A N 1
ATOM 3136 C CA . TRP A 1 421 ? 0.139 -24.985 31.233 1.00 87.69 421 TRP A CA 1
ATOM 3137 C C . TRP A 1 421 ? -0.574 -25.545 32.469 1.00 87.69 421 TRP A C 1
ATOM 3139 O O . TRP A 1 421 ? -1.698 -25.178 32.792 1.00 87.69 421 TRP A O 1
ATOM 3149 N N . GLN A 1 422 ? 0.106 -26.457 33.158 1.00 84.44 422 GLN A N 1
ATOM 3150 C CA . GLN A 1 422 ? -0.293 -27.083 34.416 1.00 84.44 422 GLN A CA 1
ATOM 3151 C C . GLN A 1 422 ? 0.931 -27.132 35.343 1.00 84.44 422 GLN A C 1
ATOM 3153 O O . GLN A 1 422 ? 2.066 -27.239 34.868 1.00 84.44 422 GLN A O 1
ATOM 3158 N N . ASP A 1 423 ? 0.695 -27.036 36.653 1.00 79.31 423 ASP A N 1
ATOM 3159 C CA . ASP A 1 423 ? 1.721 -27.136 37.704 1.00 79.31 423 ASP A CA 1
ATOM 3160 C C . ASP A 1 423 ? 2.895 -26.138 37.545 1.00 79.31 423 ASP A C 1
ATOM 3162 O O . ASP A 1 423 ? 4.057 -26.460 37.797 1.00 79.31 423 ASP A O 1
ATOM 3166 N N . ALA A 1 424 ? 2.587 -24.911 37.101 1.00 74.81 424 ALA A N 1
ATOM 3167 C CA . ALA A 1 424 ? 3.555 -23.840 36.859 1.00 74.81 424 ALA A CA 1
ATOM 3168 C C . ALA A 1 424 ? 3.017 -22.469 37.309 1.00 74.81 424 ALA A C 1
ATOM 3170 O O . ALA A 1 424 ? 1.892 -22.098 36.969 1.00 74.81 424 ALA A O 1
ATOM 3171 N N . ASP A 1 425 ? 3.839 -21.707 38.035 1.00 75.12 425 ASP A N 1
ATOM 3172 C CA . ASP A 1 425 ? 3.433 -20.479 38.733 1.00 75.12 425 ASP A CA 1
ATOM 3173 C C . ASP A 1 425 ? 3.932 -19.194 38.055 1.00 75.12 425 ASP A C 1
ATOM 3175 O O . ASP A 1 425 ? 4.975 -19.160 37.395 1.00 75.12 425 ASP A O 1
ATOM 3179 N N . GLY A 1 426 ? 3.226 -18.083 38.294 1.00 73.88 426 GLY A N 1
ATOM 3180 C CA . GLY A 1 426 ? 3.675 -16.731 37.933 1.00 73.88 426 GLY A CA 1
ATOM 3181 C C . GLY A 1 426 ? 4.023 -16.564 36.451 1.00 73.88 426 GLY A C 1
ATOM 3182 O O . GLY A 1 426 ? 5.067 -15.983 36.132 1.00 73.88 426 GLY A O 1
ATOM 3183 N N . VAL A 1 427 ? 3.183 -17.126 35.577 1.00 79.88 427 VAL A N 1
ATOM 3184 C CA . VAL A 1 427 ? 3.338 -17.073 34.120 1.00 79.88 427 VAL A CA 1
ATOM 3185 C C . VAL A 1 427 ? 3.259 -15.632 33.622 1.00 79.88 427 VAL A C 1
ATOM 3187 O O . VAL A 1 427 ? 2.496 -14.823 34.141 1.00 79.88 427 VAL A O 1
ATOM 3190 N N . LYS A 1 428 ? 4.105 -15.290 32.649 1.00 79.12 428 LYS A N 1
ATOM 3191 C CA . LYS A 1 428 ? 4.308 -13.923 32.156 1.00 79.12 428 LYS A CA 1
ATOM 3192 C C . LYS A 1 428 ? 4.539 -13.909 30.652 1.00 79.12 428 LYS A C 1
ATOM 3194 O O . LYS A 1 428 ? 5.172 -14.808 30.103 1.00 79.12 428 LYS A O 1
ATOM 3199 N N . ILE A 1 429 ? 4.103 -12.835 30.008 1.00 79.81 429 ILE A N 1
ATOM 3200 C CA . ILE A 1 429 ? 4.450 -12.505 28.626 1.00 79.81 429 ILE A CA 1
ATOM 3201 C C . ILE A 1 429 ? 5.256 -11.208 28.643 1.00 79.81 429 ILE A C 1
ATOM 3203 O O . ILE A 1 429 ? 4.803 -10.194 29.178 1.00 79.81 429 ILE A O 1
ATOM 3207 N N . TRP A 1 430 ? 6.467 -11.235 28.083 1.00 74.19 430 TRP A N 1
ATOM 3208 C CA . TRP A 1 430 ? 7.347 -10.070 28.066 1.00 74.19 430 TRP A CA 1
ATOM 3209 C C . TRP A 1 430 ? 8.243 -9.975 26.825 1.00 74.19 430 TRP A C 1
ATOM 3211 O O . TRP A 1 430 ? 8.405 -10.910 26.048 1.00 74.19 430 TRP A O 1
ATOM 3221 N N . GLY A 1 431 ? 8.818 -8.795 26.627 1.00 71.25 431 GLY A N 1
ATOM 3222 C CA . GLY A 1 431 ? 9.719 -8.436 25.533 1.00 71.25 431 GLY A CA 1
ATOM 3223 C C . GLY A 1 431 ? 9.839 -6.909 25.465 1.00 71.25 431 GLY A C 1
ATOM 3224 O O . GLY A 1 431 ? 9.229 -6.244 26.299 1.00 71.25 431 GLY A O 1
ATOM 3225 N N . PRO A 1 432 ? 10.599 -6.322 24.526 1.00 67.25 432 PRO A N 1
ATOM 3226 C CA . PRO A 1 432 ? 11.444 -6.982 23.535 1.00 67.25 432 PRO A CA 1
ATOM 3227 C C . PRO A 1 432 ? 12.633 -7.722 24.165 1.00 67.25 432 PRO A C 1
ATOM 3229 O O . PRO A 1 432 ? 13.276 -7.216 25.083 1.00 67.25 432 PRO A O 1
ATOM 3232 N N . PHE A 1 433 ? 12.952 -8.902 23.635 1.00 63.03 433 PHE A N 1
ATOM 3233 C CA . PHE A 1 433 ? 14.148 -9.675 23.981 1.00 63.03 433 PHE A CA 1
ATOM 3234 C C . PHE A 1 433 ? 15.115 -9.749 22.789 1.00 63.03 433 PHE A C 1
ATOM 3236 O O . PHE A 1 433 ? 14.699 -10.010 21.659 1.00 63.03 433 PHE A O 1
ATOM 3243 N N . GLY A 1 434 ? 16.407 -9.522 23.046 1.00 60.69 434 GLY A N 1
ATOM 3244 C CA . GLY A 1 434 ? 17.455 -9.499 22.018 1.00 60.69 434 GLY A CA 1
ATOM 3245 C C . GLY A 1 434 ? 17.328 -8.352 21.003 1.00 60.69 434 GLY A C 1
ATOM 3246 O O . GLY A 1 434 ? 16.410 -7.530 21.056 1.00 60.69 434 GLY A O 1
ATOM 3247 N N . ALA A 1 435 ? 18.257 -8.302 20.044 1.00 53.78 435 ALA A N 1
ATOM 3248 C CA . ALA A 1 435 ? 18.263 -7.284 18.987 1.00 53.78 435 ALA A CA 1
ATOM 3249 C C . ALA A 1 435 ? 17.044 -7.394 18.047 1.00 53.78 435 ALA A C 1
ATOM 3251 O O . ALA A 1 435 ? 16.548 -6.383 17.553 1.00 53.78 435 ALA A O 1
ATOM 3252 N N . ALA A 1 436 ? 16.517 -8.608 17.855 1.00 52.34 436 ALA A N 1
ATOM 3253 C CA . ALA A 1 436 ? 15.335 -8.889 17.038 1.00 52.34 436 ALA A CA 1
ATOM 3254 C C . ALA A 1 436 ? 13.991 -8.437 17.651 1.00 52.34 436 ALA A C 1
ATOM 3256 O O . ALA A 1 436 ? 12.950 -8.603 17.015 1.00 52.34 436 ALA A O 1
ATOM 3257 N N . LYS A 1 437 ? 13.987 -7.871 18.868 1.00 64.38 437 LYS A N 1
ATOM 3258 C CA . LYS A 1 437 ? 12.776 -7.471 19.608 1.00 64.38 437 LYS A CA 1
ATOM 3259 C C . LYS A 1 437 ? 11.751 -8.614 19.781 1.00 64.38 437 LYS A C 1
ATOM 3261 O O . LYS A 1 437 ? 10.538 -8.399 19.716 1.00 64.38 437 LYS A O 1
ATOM 3266 N N . SER A 1 438 ? 12.242 -9.828 20.027 1.00 71.69 438 SER A N 1
ATOM 3267 C CA . SER A 1 438 ? 11.453 -11.055 20.219 1.00 71.69 438 SER A CA 1
ATOM 3268 C C . SER A 1 438 ? 10.465 -10.938 21.385 1.00 71.69 438 SER A C 1
ATOM 3270 O O . SER A 1 438 ? 10.679 -10.137 22.300 1.00 71.69 438 SER A O 1
ATOM 3272 N N . GLN A 1 439 ? 9.399 -11.739 21.377 1.00 78.25 439 GLN A N 1
ATOM 3273 C CA . GLN A 1 439 ? 8.551 -11.943 22.558 1.00 78.25 439 GLN A CA 1
ATOM 3274 C C . GLN A 1 439 ? 8.954 -13.221 23.288 1.00 78.25 439 GLN A C 1
ATOM 3276 O O . GLN A 1 439 ? 9.502 -14.149 22.695 1.00 78.25 439 GLN A O 1
ATOM 3281 N N . VAL A 1 440 ? 8.686 -13.250 24.587 1.00 78.56 440 VAL A N 1
ATOM 3282 C CA . VAL A 1 440 ? 9.027 -14.341 25.488 1.00 78.56 440 VAL A CA 1
ATOM 3283 C C . VAL A 1 440 ? 7.796 -14.682 26.320 1.00 78.56 440 VAL A C 1
ATOM 3285 O O . VAL A 1 440 ? 7.276 -13.839 27.052 1.00 78.56 440 VAL A O 1
ATOM 3288 N N . TRP A 1 441 ? 7.345 -15.928 26.220 1.00 83.62 441 TRP A N 1
ATOM 3289 C CA . TRP A 1 441 ? 6.443 -16.536 27.195 1.00 83.62 441 TRP A CA 1
ATOM 3290 C C . TRP A 1 441 ? 7.297 -17.186 28.298 1.00 83.62 441 TRP A C 1
ATOM 3292 O O . TRP A 1 441 ? 8.320 -17.809 28.008 1.00 83.62 441 TRP A O 1
ATOM 3302 N N . HIS A 1 442 ? 6.918 -16.992 29.560 1.00 82.69 442 HIS A N 1
ATOM 3303 C CA . HIS A 1 442 ? 7.677 -17.342 30.770 1.00 82.69 442 HIS A CA 1
ATOM 3304 C C . HIS A 1 442 ? 6.763 -18.093 31.732 1.00 82.69 442 HIS A C 1
ATOM 3306 O O . HIS A 1 442 ? 5.686 -17.589 32.028 1.00 82.69 442 HIS A O 1
ATOM 3312 N N . ALA A 1 443 ? 7.224 -19.191 32.329 1.00 83.31 443 ALA A N 1
ATOM 3313 C CA . ALA A 1 443 ? 6.601 -19.816 33.501 1.00 83.31 443 ALA A CA 1
ATOM 3314 C C . ALA A 1 443 ? 7.646 -20.097 34.593 1.00 83.31 443 ALA A C 1
ATOM 3316 O O . ALA A 1 443 ? 8.785 -20.424 34.271 1.00 83.31 443 ALA A O 1
ATOM 3317 N N . ASN A 1 444 ? 7.300 -19.983 35.880 1.00 83.44 444 ASN A N 1
ATOM 3318 C CA . ASN A 1 444 ? 8.206 -20.393 36.960 1.00 83.44 444 ASN A CA 1
ATOM 3319 C C . ASN A 1 444 ? 7.944 -21.851 37.343 1.00 83.44 444 ASN A C 1
ATOM 3321 O O . ASN A 1 444 ? 6.800 -22.236 37.586 1.00 83.44 444 ASN A O 1
ATOM 3325 N N . VAL A 1 445 ? 9.013 -22.639 37.450 1.00 85.56 445 VAL A N 1
ATOM 3326 C CA . VAL A 1 445 ? 8.967 -24.031 37.907 1.00 85.56 445 VAL A CA 1
ATOM 3327 C C . VAL A 1 445 ? 9.599 -24.095 39.295 1.00 85.56 445 VAL A C 1
ATOM 3329 O O . VAL A 1 445 ? 10.785 -23.795 39.458 1.00 85.56 445 VAL A O 1
ATOM 3332 N N . GLY A 1 446 ? 8.817 -24.442 40.318 1.00 84.25 446 GLY A N 1
ATOM 3333 C CA . GLY A 1 446 ? 9.303 -24.469 41.698 1.00 84.25 446 GLY A CA 1
ATOM 3334 C C . GLY A 1 446 ? 10.418 -25.491 41.930 1.00 84.25 446 GLY A C 1
ATOM 3335 O O . GLY A 1 446 ? 10.630 -26.410 41.135 1.00 84.25 446 GLY A O 1
ATOM 3336 N N . THR A 1 447 ? 11.144 -25.322 43.034 1.00 86.44 447 THR A N 1
ATOM 3337 C CA . THR A 1 447 ? 12.197 -26.234 43.508 1.00 86.44 447 THR A CA 1
ATOM 3338 C C . THR A 1 447 ? 11.755 -27.705 43.432 1.00 86.44 447 THR A C 1
ATOM 3340 O O . THR A 1 447 ? 10.772 -28.096 44.060 1.00 86.44 447 THR A O 1
ATOM 3343 N N . TYR A 1 448 ? 12.483 -28.518 42.659 1.00 87.31 448 TYR A N 1
ATOM 3344 C CA . TYR A 1 448 ? 12.207 -29.941 42.375 1.00 87.31 448 TYR A CA 1
ATOM 3345 C C . TYR A 1 448 ? 10.834 -30.297 41.755 1.00 87.31 448 TYR A C 1
ATOM 3347 O O . TYR A 1 448 ? 10.496 -31.483 41.666 1.00 87.31 448 TYR A O 1
ATOM 3355 N N . GLN A 1 449 ? 10.042 -29.315 41.309 1.00 89.31 449 GLN A N 1
ATOM 3356 C CA . GLN A 1 449 ? 8.737 -29.530 40.671 1.00 89.31 449 GLN A CA 1
ATOM 3357 C C . GLN A 1 449 ? 8.859 -29.821 39.165 1.00 89.31 449 GLN A C 1
ATOM 3359 O O . GLN A 1 449 ? 9.929 -29.716 38.565 1.00 89.31 449 GLN A O 1
ATOM 3364 N N . THR A 1 450 ? 7.747 -30.215 38.539 1.00 88.62 450 THR A N 1
ATOM 3365 C CA . THR A 1 450 ? 7.643 -30.417 37.086 1.00 88.62 450 THR A CA 1
ATOM 3366 C C . THR A 1 450 ? 6.479 -29.605 36.547 1.00 88.62 450 THR A C 1
ATOM 3368 O O . THR A 1 450 ? 5.336 -29.904 36.871 1.00 88.62 450 THR A O 1
ATOM 3371 N N . ALA A 1 451 ? 6.779 -28.614 35.711 1.00 86.62 451 ALA A N 1
ATOM 3372 C CA . ALA A 1 451 ? 5.773 -27.894 34.945 1.00 86.62 451 ALA A CA 1
ATOM 3373 C C . ALA A 1 451 ? 5.393 -28.707 33.705 1.00 86.62 451 ALA A C 1
ATOM 3375 O O . ALA A 1 451 ? 6.255 -29.294 33.041 1.00 86.62 451 ALA A O 1
ATOM 3376 N N . LYS A 1 452 ? 4.106 -28.713 33.364 1.00 90.25 452 LYS A N 1
ATOM 3377 C CA . LYS A 1 452 ? 3.573 -29.407 32.192 1.00 90.25 452 LYS A CA 1
ATOM 3378 C C . LYS A 1 452 ? 2.973 -28.392 31.229 1.00 90.25 452 LYS A C 1
ATOM 3380 O O . LYS A 1 452 ? 2.039 -27.680 31.576 1.00 90.25 452 LYS A O 1
ATOM 3385 N N . ILE A 1 453 ? 3.514 -28.315 30.020 1.00 89.19 453 ILE A N 1
ATOM 3386 C CA . ILE A 1 453 ? 3.162 -27.302 29.019 1.00 89.19 453 ILE A CA 1
ATOM 3387 C C . ILE A 1 453 ? 2.710 -28.024 27.753 1.00 89.19 453 ILE A C 1
ATOM 3389 O O . ILE A 1 453 ? 3.402 -28.913 27.269 1.00 89.19 453 ILE A O 1
ATOM 3393 N N . HIS A 1 454 ? 1.563 -27.649 27.196 1.00 92.06 454 HIS A N 1
ATOM 3394 C CA . HIS A 1 454 ? 1.113 -28.141 25.896 1.00 92.06 454 HIS A CA 1
ATOM 3395 C C . HIS A 1 454 ? 1.216 -27.027 24.858 1.00 92.06 454 HIS A C 1
ATOM 3397 O O . HIS A 1 454 ? 0.712 -25.924 25.079 1.00 92.06 454 HIS A O 1
ATOM 3403 N N . LEU A 1 455 ? 1.827 -27.351 23.720 1.00 93.56 455 LEU A N 1
ATOM 3404 C CA . LEU A 1 455 ? 1.919 -26.509 22.534 1.00 93.56 455 LEU A CA 1
ATOM 3405 C C . LEU A 1 455 ? 1.096 -27.170 21.427 1.00 93.56 455 LEU A C 1
ATOM 3407 O O . LEU A 1 455 ? 1.445 -28.263 20.975 1.00 93.56 455 LEU A O 1
ATOM 3411 N N . LYS A 1 456 ? -0.000 -26.538 20.999 1.00 94.75 456 LYS A N 1
ATOM 3412 C CA . LYS A 1 456 ? -0.899 -27.066 19.956 1.00 94.75 456 LYS A CA 1
ATOM 3413 C C . LYS A 1 456 ? -0.905 -26.128 18.746 1.00 94.75 456 LYS A C 1
ATOM 3415 O O . LYS A 1 456 ? -1.596 -25.108 18.769 1.00 94.75 456 LYS A O 1
ATOM 3420 N N . PRO A 1 457 ? -0.123 -26.427 17.696 1.00 93.31 457 PRO A N 1
ATOM 3421 C CA . PRO A 1 457 ? -0.148 -25.651 16.467 1.00 93.31 457 PRO A CA 1
ATOM 3422 C C . PRO A 1 457 ? -1.379 -26.005 15.621 1.00 93.31 457 PRO A C 1
ATOM 3424 O O . PRO A 1 457 ? -1.777 -27.168 15.529 1.00 93.31 457 PRO A O 1
ATOM 3427 N N . SER A 1 458 ? -1.978 -25.017 14.961 1.00 90.25 458 SER A N 1
ATOM 3428 C CA . SER A 1 458 ? -3.110 -25.223 14.051 1.00 90.25 458 SER A CA 1
ATOM 3429 C C . SER A 1 458 ? -3.116 -24.217 12.894 1.00 90.25 458 SER A C 1
ATOM 3431 O O . SER A 1 458 ? -2.353 -23.251 12.882 1.00 90.25 458 SER A O 1
ATOM 3433 N N . VAL A 1 459 ? -3.964 -24.457 11.889 1.00 83.12 459 VAL A N 1
ATOM 3434 C CA . VAL A 1 459 ? -4.139 -23.572 10.728 1.00 83.12 459 VAL A CA 1
ATOM 3435 C C . VAL A 1 459 ? -5.628 -23.355 10.487 1.00 83.12 459 VAL A C 1
ATOM 3437 O O . VAL A 1 459 ? -6.382 -24.309 10.303 1.00 83.12 459 VAL A O 1
ATOM 3440 N N . ALA A 1 460 ? -6.054 -22.096 10.472 1.00 74.19 460 ALA A N 1
ATOM 3441 C CA . ALA A 1 460 ? -7.437 -21.713 10.237 1.00 74.19 460 ALA A CA 1
ATOM 3442 C C . ALA A 1 460 ? -7.812 -21.771 8.744 1.00 74.19 460 ALA A C 1
ATOM 3444 O O . ALA A 1 460 ? -7.001 -21.479 7.856 1.00 74.19 460 ALA A O 1
ATOM 3445 N N . ALA A 1 461 ? -9.072 -22.115 8.461 1.00 60.44 461 ALA A N 1
ATOM 3446 C CA . ALA A 1 461 ? -9.605 -22.170 7.097 1.00 60.44 461 ALA A CA 1
ATOM 3447 C C . ALA A 1 461 ? -9.585 -20.792 6.405 1.00 60.44 461 ALA A C 1
ATOM 3449 O O . ALA A 1 461 ? -9.293 -20.697 5.215 1.00 60.44 461 ALA A O 1
ATOM 3450 N N . GLN A 1 462 ? -9.835 -19.728 7.171 1.00 45.28 462 GLN A N 1
ATOM 3451 C CA . GLN A 1 462 ? -9.727 -18.329 6.760 1.00 45.28 462 GLN A CA 1
ATOM 3452 C C . GLN A 1 462 ? -8.935 -17.540 7.812 1.00 45.28 462 GLN A C 1
ATOM 3454 O O . GLN A 1 462 ? -8.699 -18.023 8.919 1.00 45.28 462 GLN A O 1
ATOM 3459 N N . GLU A 1 463 ? -8.490 -16.341 7.452 1.00 50.94 463 GLU A N 1
ATOM 3460 C CA . GLU A 1 463 ? -7.784 -15.434 8.356 1.00 50.94 463 GLU A CA 1
ATOM 3461 C C . GLU A 1 463 ? -8.797 -14.649 9.201 1.00 50.94 463 GLU A C 1
ATOM 3463 O O . GLU A 1 463 ? -9.643 -13.936 8.661 1.00 50.94 463 GLU A O 1
ATOM 3468 N N . GLU A 1 464 ? -8.740 -14.798 10.527 1.00 48.41 464 GLU A N 1
ATOM 3469 C CA . GLU A 1 464 ? -9.628 -14.079 11.447 1.00 48.41 464 GLU A CA 1
ATOM 3470 C C . GLU A 1 464 ? -9.205 -12.611 11.546 1.00 48.41 464 GLU A C 1
ATOM 3472 O O . GLU A 1 464 ? -8.336 -12.239 12.347 1.00 48.41 464 GLU A O 1
ATOM 3477 N N . LYS A 1 465 ? -9.854 -11.775 10.724 1.00 48.78 465 LYS A N 1
ATOM 3478 C CA . LYS A 1 465 ? -9.803 -10.318 10.849 1.00 48.78 465 LYS A CA 1
ATOM 3479 C C . LYS A 1 465 ? -10.190 -9.916 12.280 1.00 48.78 465 LYS A C 1
ATOM 3481 O O . LYS A 1 465 ? -11.245 -10.342 12.755 1.00 48.78 465 LYS A O 1
ATOM 3486 N N . PRO A 1 466 ? -9.377 -9.103 12.974 1.00 50.78 466 PRO A N 1
ATOM 3487 C CA . PRO A 1 466 ? -9.772 -8.545 14.259 1.00 50.78 466 PRO A CA 1
ATOM 3488 C C . PRO A 1 466 ? -11.050 -7.711 14.109 1.00 50.78 466 PRO A C 1
ATOM 3490 O O . PRO A 1 466 ? -11.146 -6.886 13.202 1.00 50.78 466 PRO A O 1
ATOM 3493 N N . VAL A 1 467 ? -12.014 -7.896 15.010 1.00 49.88 467 VAL A N 1
ATOM 3494 C CA . VAL A 1 467 ? -13.226 -7.069 15.081 1.00 49.88 467 VAL A CA 1
ATOM 3495 C C . VAL A 1 467 ? -13.056 -6.072 16.221 1.00 49.88 467 VAL A C 1
ATOM 3497 O O . VAL A 1 467 ? -12.684 -6.456 17.330 1.00 49.88 467 VAL A O 1
ATOM 3500 N N . ALA A 1 468 ? -13.319 -4.791 15.963 1.00 49.38 468 ALA A N 1
ATOM 3501 C CA . ALA A 1 468 ? -13.313 -3.780 17.013 1.00 49.38 468 ALA A CA 1
ATOM 3502 C C . ALA A 1 468 ? -14.442 -4.066 18.026 1.00 49.38 468 ALA A C 1
ATOM 3504 O O . ALA A 1 468 ? -15.590 -4.239 17.604 1.00 49.38 468 ALA A O 1
ATOM 3505 N N . PRO A 1 469 ? -14.180 -4.086 19.348 1.00 50.53 469 PRO A N 1
ATOM 3506 C CA . PRO A 1 469 ? -15.265 -4.057 20.323 1.00 50.53 469 PRO A CA 1
ATOM 3507 C C . PRO A 1 469 ? -16.057 -2.752 20.144 1.00 50.53 469 PRO A C 1
ATOM 3509 O O . PRO A 1 469 ? -15.464 -1.700 19.902 1.00 50.53 469 PRO A O 1
ATOM 3512 N N . ALA A 1 470 ? -17.388 -2.812 20.238 1.00 49.91 470 ALA A N 1
ATOM 3513 C CA . ALA A 1 470 ? -18.265 -1.671 19.953 1.00 49.91 470 ALA A CA 1
ATOM 3514 C C . ALA A 1 470 ? -17.951 -0.460 20.856 1.00 49.91 470 ALA A C 1
ATOM 3516 O O . ALA A 1 470 ? -17.766 -0.619 22.064 1.00 49.91 470 ALA A O 1
ATOM 3517 N N . GLY A 1 471 ? -17.871 0.747 20.281 1.00 57.59 471 GLY A N 1
ATOM 3518 C CA . GLY A 1 471 ? -17.395 1.944 20.986 1.00 57.59 471 GLY A CA 1
ATOM 3519 C C . GLY A 1 471 ? -15.906 1.900 21.364 1.00 57.59 471 GLY A C 1
ATOM 3520 O O . GLY A 1 471 ? -15.457 2.678 22.205 1.00 57.59 471 GLY A O 1
ATOM 3521 N N . GLY A 1 472 ? -15.143 0.968 20.793 1.00 69.19 472 GLY A N 1
ATOM 3522 C CA . GLY A 1 472 ? -13.730 0.746 21.068 1.00 69.19 472 GLY A CA 1
ATOM 3523 C C . GLY A 1 472 ? -12.795 1.295 19.994 1.00 69.19 472 GLY A C 1
ATOM 3524 O O . GLY A 1 472 ? -13.152 2.117 19.150 1.00 69.19 472 GLY A O 1
ATOM 3525 N N . VAL A 1 473 ? -11.554 0.819 20.060 1.00 76.00 473 VAL A N 1
ATOM 3526 C CA . VAL A 1 473 ? -10.485 1.125 19.109 1.00 76.00 473 VAL A CA 1
ATOM 3527 C C . VAL A 1 473 ? -9.776 -0.174 18.789 1.00 76.00 473 VAL A C 1
ATOM 3529 O O . VAL A 1 473 ? -9.412 -0.918 19.699 1.00 76.00 473 VAL A O 1
ATOM 3532 N N . LEU A 1 474 ? -9.572 -0.424 17.503 1.00 73.56 474 LEU A N 1
ATOM 3533 C CA . LEU A 1 474 ? -8.815 -1.549 16.994 1.00 73.56 474 LEU A CA 1
ATOM 3534 C C . LEU A 1 474 ? -7.520 -1.037 16.356 1.00 73.56 474 LEU A C 1
ATOM 3536 O O . LEU A 1 474 ? -7.567 -0.316 15.360 1.00 73.56 474 LEU A O 1
ATOM 3540 N N . LEU A 1 475 ? -6.371 -1.426 16.911 1.00 69.44 475 LEU A N 1
ATOM 3541 C CA . LEU A 1 475 ? -5.072 -1.268 16.257 1.00 69.44 475 LEU A CA 1
ATOM 3542 C C . LEU A 1 475 ? -4.681 -2.578 15.568 1.00 69.44 475 LEU A C 1
ATOM 3544 O O . LEU A 1 475 ? -4.524 -3.607 16.219 1.00 69.44 475 LEU A O 1
ATOM 3548 N N . THR A 1 476 ? -4.474 -2.521 14.255 1.00 61.41 476 THR A N 1
ATOM 3549 C CA . THR A 1 476 ? -3.976 -3.638 13.435 1.00 61.41 476 THR A CA 1
ATOM 3550 C C . THR A 1 476 ? -2.605 -3.314 12.842 1.00 61.41 476 THR A C 1
ATOM 3552 O O . THR A 1 476 ? -2.215 -2.146 12.730 1.00 61.41 476 THR A O 1
ATOM 3555 N N . ARG A 1 477 ? -1.854 -4.350 12.455 1.00 58.91 477 ARG A N 1
ATOM 3556 C CA . ARG A 1 477 ? -0.515 -4.241 11.861 1.00 58.91 477 ARG A CA 1
ATOM 3557 C C . ARG A 1 477 ? -0.479 -4.944 10.507 1.00 58.91 477 ARG A C 1
ATOM 3559 O O . ARG A 1 477 ? -0.899 -6.089 10.401 1.00 58.91 477 ARG A O 1
ATOM 3566 N N . GLN A 1 478 ? 0.087 -4.282 9.499 1.00 49.72 478 GLN A N 1
ATOM 3567 C CA . GLN A 1 478 ? 0.322 -4.853 8.172 1.00 49.72 478 GLN A CA 1
ATOM 3568 C C . GLN A 1 478 ? 1.768 -4.543 7.763 1.00 49.72 478 GLN A C 1
ATOM 3570 O O . GLN A 1 478 ? 2.095 -3.430 7.353 1.00 49.72 478 GLN A O 1
ATOM 3575 N N . GLY A 1 479 ? 2.664 -5.518 7.948 1.00 52.50 479 GLY A N 1
ATOM 3576 C CA . GLY A 1 479 ? 4.107 -5.327 7.772 1.00 52.50 479 GLY A CA 1
ATOM 3577 C C . GLY A 1 479 ? 4.691 -4.331 8.784 1.00 52.50 479 GLY A C 1
ATOM 3578 O O . GLY A 1 479 ? 4.707 -4.587 9.996 1.00 52.50 479 GLY A O 1
ATOM 3579 N N . THR A 1 480 ? 5.192 -3.199 8.286 1.00 56.25 480 THR A N 1
ATOM 3580 C CA . THR A 1 480 ? 5.670 -2.070 9.103 1.00 56.25 480 THR A CA 1
ATOM 3581 C C . THR A 1 480 ? 4.542 -1.117 9.511 1.00 56.25 480 THR A C 1
ATOM 3583 O O . THR A 1 480 ? 4.589 -0.556 10.606 1.00 56.25 480 THR A O 1
ATOM 3586 N N . THR A 1 481 ? 3.509 -0.981 8.680 1.00 60.34 481 THR A N 1
ATOM 3587 C CA . THR A 1 481 ? 2.373 -0.071 8.870 1.00 60.34 481 THR A CA 1
ATOM 3588 C C . THR A 1 481 ? 1.471 -0.502 10.031 1.00 60.34 481 THR A C 1
ATOM 3590 O O . THR A 1 481 ? 1.286 -1.695 10.299 1.00 60.34 481 THR A O 1
ATOM 3593 N N . ARG A 1 482 ? 0.877 0.479 10.716 1.00 72.19 482 ARG A N 1
ATOM 3594 C CA . ARG A 1 482 ? -0.208 0.305 11.692 1.00 72.19 482 ARG A CA 1
ATOM 3595 C C . ARG A 1 482 ? -1.468 1.016 11.211 1.00 72.19 482 ARG A C 1
ATOM 3597 O O . ARG A 1 482 ? -1.381 2.120 10.677 1.00 72.19 482 ARG A O 1
ATOM 3604 N N . ARG A 1 483 ? -2.636 0.420 11.448 1.00 78.25 483 ARG A N 1
ATOM 3605 C CA . ARG A 1 483 ? -3.944 1.011 11.133 1.00 78.25 483 ARG A CA 1
ATOM 3606 C C . ARG A 1 483 ? -4.829 1.003 12.371 1.00 78.25 483 ARG A C 1
ATOM 3608 O O . ARG A 1 483 ? -5.106 -0.062 12.921 1.00 78.25 483 ARG A O 1
ATOM 3615 N N . ALA A 1 484 ? -5.264 2.188 12.780 1.00 81.81 484 ALA A N 1
ATOM 3616 C CA . ALA A 1 484 ? -6.287 2.391 13.791 1.00 81.81 484 ALA A CA 1
ATOM 3617 C C . ALA A 1 484 ? -7.669 2.445 13.134 1.00 81.81 484 ALA A C 1
ATOM 3619 O O . ALA A 1 484 ? -7.841 3.075 12.088 1.00 81.81 484 ALA A O 1
ATOM 3620 N N . GLN A 1 485 ? -8.655 1.812 13.760 1.00 79.12 485 GLN A N 1
ATOM 3621 C CA . GLN A 1 485 ? -10.038 1.779 13.300 1.00 79.12 485 GLN A CA 1
ATOM 3622 C C . GLN A 1 485 ? -10.983 1.907 14.500 1.00 79.12 485 GLN A C 1
ATOM 3624 O O . GLN A 1 485 ? -10.805 1.235 15.517 1.00 79.12 485 GLN A O 1
ATOM 3629 N N . THR A 1 486 ? -11.969 2.793 14.388 1.00 79.50 486 THR A N 1
ATOM 3630 C CA . THR A 1 486 ? -13.002 3.050 15.407 1.00 79.50 486 THR A CA 1
ATOM 3631 C C . THR A 1 486 ? -14.369 3.157 14.733 1.00 79.50 486 THR A C 1
ATOM 3633 O O . THR A 1 486 ? -14.452 3.112 13.507 1.00 79.50 486 THR A O 1
ATOM 3636 N N . ASP A 1 487 ? -15.447 3.365 15.490 1.00 73.62 487 ASP A N 1
ATOM 3637 C CA . ASP A 1 487 ? -16.763 3.646 14.898 1.00 73.62 487 ASP A CA 1
ATOM 3638 C C . ASP A 1 487 ? -16.802 5.000 14.146 1.00 73.62 487 ASP A C 1
ATOM 3640 O O . ASP A 1 487 ? -17.532 5.138 13.160 1.00 73.62 487 ASP A O 1
ATOM 3644 N N . ALA A 1 488 ? -15.960 5.979 14.515 1.00 80.25 488 ALA A N 1
ATOM 3645 C CA . ALA A 1 488 ? -15.969 7.336 13.945 1.00 80.25 488 ALA A CA 1
ATOM 3646 C C . ALA A 1 488 ? -14.901 7.603 12.862 1.00 80.25 488 ALA A C 1
ATOM 3648 O O . ALA A 1 488 ? -15.188 8.310 11.895 1.00 80.25 488 ALA A O 1
ATOM 3649 N N . TYR A 1 489 ? -13.701 7.009 12.951 1.00 86.50 489 TYR A N 1
ATOM 3650 C CA . TYR A 1 489 ? -12.615 7.251 11.983 1.00 86.50 489 TYR A CA 1
ATOM 3651 C C . TYR A 1 489 ? -11.747 6.020 11.685 1.00 86.50 489 TYR A C 1
ATOM 3653 O O . TYR A 1 489 ? -11.948 4.937 12.239 1.00 86.50 489 TYR A O 1
ATOM 3661 N N . GLU A 1 490 ? -10.799 6.188 10.763 1.00 86.00 490 GLU A N 1
ATOM 3662 C CA . GLU A 1 490 ? -9.651 5.306 10.531 1.00 86.00 490 GLU A CA 1
ATOM 3663 C C . GLU A 1 490 ? -8.391 6.152 10.387 1.00 86.00 490 GLU A C 1
ATOM 3665 O O . GLU A 1 490 ? -8.440 7.224 9.785 1.00 86.00 490 GLU A O 1
ATOM 3670 N N . ALA A 1 491 ? -7.266 5.679 10.913 1.00 88.69 491 ALA A N 1
ATOM 3671 C CA . ALA A 1 491 ? -5.978 6.352 10.780 1.00 88.69 491 ALA A CA 1
ATOM 3672 C C . ALA A 1 491 ? -4.874 5.349 10.432 1.00 88.69 491 ALA A C 1
ATOM 3674 O O . ALA A 1 491 ? -4.925 4.196 10.863 1.00 88.69 491 ALA A O 1
ATOM 3675 N N . VAL A 1 492 ? -3.868 5.775 9.669 1.00 83.31 492 VAL A N 1
ATOM 3676 C CA . VAL A 1 492 ? -2.739 4.923 9.260 1.00 83.31 492 VAL A CA 1
ATOM 3677 C C . VAL A 1 492 ? -1.423 5.586 9.641 1.00 83.31 492 VAL A C 1
ATOM 3679 O O . VAL A 1 492 ? -1.180 6.725 9.255 1.00 83.31 492 VAL A O 1
ATOM 3682 N N . VAL A 1 493 ? -0.569 4.862 10.368 1.00 83.00 493 VAL A N 1
ATOM 3683 C CA . VAL A 1 493 ? 0.812 5.264 10.669 1.00 83.00 493 VAL A CA 1
ATOM 3684 C C . VAL A 1 493 ? 1.760 4.348 9.897 1.00 83.00 493 VAL A C 1
ATOM 3686 O O . VAL A 1 493 ? 1.719 3.125 10.063 1.00 83.00 493 VAL A O 1
ATOM 3689 N N . GLU A 1 494 ? 2.594 4.925 9.036 1.00 77.44 494 GLU A N 1
ATOM 3690 C CA . GLU A 1 494 ? 3.563 4.186 8.219 1.00 77.44 494 GLU A CA 1
ATOM 3691 C C . GLU A 1 494 ? 4.808 3.759 9.015 1.00 77.44 494 GLU A C 1
ATOM 3693 O O . GLU A 1 494 ? 5.020 4.142 10.167 1.00 77.44 494 GLU A O 1
ATOM 3698 N N . GLY A 1 495 ? 5.650 2.925 8.396 1.00 66.44 495 GLY A N 1
ATOM 3699 C CA . GLY A 1 495 ? 6.879 2.399 9.004 1.00 66.44 495 GLY A CA 1
ATOM 3700 C C . GLY A 1 495 ? 7.968 3.436 9.308 1.00 66.44 495 GLY A C 1
ATOM 3701 O O . GLY A 1 495 ? 8.973 3.083 9.917 1.00 66.44 495 GLY A O 1
ATOM 3702 N N . ASP A 1 496 ? 7.783 4.689 8.889 1.00 73.81 496 ASP A N 1
ATOM 3703 C CA . ASP A 1 496 ? 8.617 5.843 9.241 1.00 73.81 496 ASP A CA 1
ATOM 3704 C C . ASP A 1 496 ? 7.992 6.723 10.342 1.00 73.81 496 ASP A C 1
ATOM 3706 O O . ASP A 1 496 ? 8.544 7.771 10.673 1.00 73.81 496 ASP A O 1
ATOM 3710 N N . GLY A 1 497 ? 6.852 6.309 10.905 1.00 81.19 497 GLY A N 1
ATOM 3711 C CA . GLY A 1 497 ? 6.150 7.000 11.982 1.00 81.19 497 GLY A CA 1
ATOM 3712 C C . GLY A 1 497 ? 5.258 8.166 11.560 1.00 81.19 497 GLY A C 1
ATOM 3713 O O . GLY A 1 497 ? 4.601 8.740 12.434 1.00 81.19 497 GLY A O 1
ATOM 3714 N N . CYS A 1 498 ? 5.189 8.513 10.271 1.00 85.81 498 CYS A N 1
ATOM 3715 C CA . CYS A 1 498 ? 4.258 9.528 9.773 1.00 85.81 498 CYS A CA 1
ATOM 3716 C C . CYS A 1 498 ? 2.819 8.991 9.798 1.00 85.81 498 CYS A C 1
ATOM 3718 O O . CYS A 1 498 ? 2.582 7.825 9.472 1.00 85.81 498 CYS A O 1
ATOM 3720 N N . LEU A 1 499 ? 1.847 9.834 10.163 1.00 89.81 499 LEU A N 1
ATOM 3721 C CA . LEU A 1 499 ? 0.424 9.491 10.067 1.00 89.81 499 LEU A CA 1
ATOM 3722 C C . LEU A 1 499 ? -0.086 9.967 8.702 1.00 89.81 499 LEU A C 1
ATOM 3724 O O . LEU A 1 499 ? -0.290 11.163 8.487 1.00 89.81 499 LEU A O 1
ATOM 3728 N N . THR A 1 500 ? -0.243 9.030 7.768 1.00 82.88 500 THR A N 1
ATOM 3729 C CA . THR A 1 500 ? -0.362 9.332 6.332 1.00 82.88 500 THR A CA 1
ATOM 3730 C C . THR A 1 500 ? -1.802 9.375 5.821 1.00 82.88 500 THR A C 1
ATOM 3732 O O . THR A 1 500 ? -2.071 10.053 4.832 1.00 82.88 500 THR A O 1
ATOM 3735 N N . HIS A 1 501 ? -2.739 8.747 6.540 1.00 83.00 501 HIS A N 1
ATOM 3736 C CA . HIS A 1 501 ? -4.177 8.770 6.251 1.00 83.00 501 HIS A CA 1
ATOM 3737 C C . HIS A 1 501 ? -4.998 9.034 7.518 1.00 83.00 501 HIS A C 1
ATOM 3739 O O . HIS A 1 501 ? -4.755 8.393 8.542 1.00 83.00 501 HIS A O 1
ATOM 3745 N N . LEU A 1 502 ? -6.018 9.890 7.427 1.00 91.62 502 LEU A N 1
ATOM 3746 C CA . LEU A 1 502 ? -7.050 10.077 8.450 1.00 91.62 502 LEU A CA 1
ATOM 3747 C C . LEU A 1 502 ? -8.411 10.193 7.757 1.00 91.62 502 LEU A C 1
ATOM 3749 O O . LEU A 1 502 ? -8.712 11.206 7.127 1.00 91.62 502 LEU A O 1
ATOM 3753 N N . ARG A 1 503 ? -9.245 9.159 7.895 1.00 86.06 503 ARG A N 1
ATOM 3754 C CA . ARG A 1 503 ? -10.558 9.065 7.246 1.00 86.06 503 ARG A CA 1
ATOM 3755 C C . ARG A 1 503 ? -11.679 9.167 8.261 1.00 86.06 503 ARG A C 1
ATOM 3757 O O . ARG A 1 503 ? -11.725 8.372 9.195 1.00 86.06 503 ARG A O 1
ATOM 3764 N N . VAL A 1 504 ? -12.612 10.089 8.048 1.00 86.69 504 VAL A N 1
ATOM 3765 C CA . VAL A 1 504 ? -13.813 10.261 8.881 1.00 86.69 504 VAL A CA 1
ATOM 3766 C C . VAL A 1 504 ? -15.032 10.034 7.994 1.00 86.69 504 VAL A C 1
ATOM 3768 O O . VAL A 1 504 ? -15.208 10.733 6.999 1.00 86.69 504 VAL A O 1
ATOM 3771 N N . ASP A 1 505 ? -15.834 9.012 8.312 1.00 77.25 505 ASP A N 1
ATOM 3772 C CA . ASP A 1 505 ? -16.975 8.566 7.487 1.00 77.25 505 ASP A CA 1
ATOM 3773 C C . ASP A 1 505 ? -16.619 8.452 5.985 1.00 77.25 505 ASP A C 1
ATOM 3775 O O . ASP A 1 505 ? -17.274 9.007 5.099 1.00 77.25 505 ASP A O 1
ATOM 3779 N N . GLY A 1 506 ? -15.502 7.764 5.719 1.00 71.50 506 GLY A N 1
ATOM 3780 C CA . GLY A 1 506 ? -14.949 7.500 4.386 1.00 71.50 506 GLY A CA 1
ATOM 3781 C C . GLY A 1 506 ? -14.150 8.649 3.767 1.00 71.50 506 GLY A C 1
ATOM 3782 O O . GLY A 1 506 ? -13.340 8.407 2.876 1.00 71.50 506 GLY A O 1
ATOM 3783 N N . VAL A 1 507 ? -14.325 9.882 4.247 1.00 78.75 507 VAL A N 1
ATOM 3784 C CA . VAL A 1 507 ? -13.680 11.072 3.683 1.00 78.75 507 VAL A CA 1
ATOM 3785 C C . VAL A 1 507 ? -12.246 11.185 4.195 1.00 78.75 507 VAL A C 1
ATOM 3787 O O . VAL A 1 507 ? -12.036 11.291 5.401 1.00 78.75 507 VAL A O 1
ATOM 3790 N N . GLU A 1 508 ? -11.269 11.160 3.289 1.00 85.69 508 GLU A N 1
ATOM 3791 C CA . GLU A 1 508 ? -9.846 11.380 3.584 1.00 85.69 508 GLU A CA 1
ATOM 3792 C C . GLU A 1 508 ? -9.572 12.859 3.890 1.00 85.69 508 GLU A C 1
ATOM 3794 O O . GLU A 1 508 ? -9.950 13.741 3.120 1.00 85.69 508 GLU A O 1
ATOM 3799 N N . PHE A 1 509 ? -8.899 13.128 5.011 1.00 90.56 509 PHE A N 1
ATOM 3800 C CA . PHE A 1 509 ? -8.518 14.483 5.418 1.00 90.56 509 PHE A CA 1
ATOM 3801 C C . PHE A 1 509 ? -7.096 14.840 4.998 1.00 90.56 509 PHE A C 1
ATOM 3803 O O . PHE A 1 509 ? -6.829 15.999 4.681 1.00 90.56 509 PHE A O 1
ATOM 3810 N N . PHE A 1 510 ? -6.169 13.883 5.028 1.00 90.00 510 PHE A N 1
ATOM 3811 C CA . PHE A 1 510 ? -4.746 14.153 4.818 1.00 90.00 510 PHE A CA 1
ATOM 3812 C C . PHE A 1 510 ? -4.340 13.881 3.377 1.00 90.00 510 PHE A C 1
ATOM 3814 O O . PHE A 1 510 ? -4.883 12.987 2.731 1.00 90.00 510 PHE A O 1
ATOM 3821 N N . LYS A 1 511 ? -3.347 14.624 2.883 1.00 82.19 511 LYS A N 1
ATOM 3822 C CA . LYS A 1 511 ? -2.723 14.339 1.593 1.00 82.19 511 LYS A CA 1
ATOM 3823 C C . LYS A 1 511 ? -1.498 13.428 1.788 1.00 82.19 511 LYS A C 1
ATOM 3825 O O . LYS A 1 511 ? -0.439 13.919 2.189 1.00 82.19 511 LYS A O 1
ATOM 3830 N N . PRO A 1 512 ? -1.588 12.118 1.496 1.00 62.34 512 PRO A N 1
ATOM 3831 C CA . PRO A 1 512 ? -0.413 11.261 1.405 1.00 62.34 512 PRO A CA 1
ATOM 3832 C C . PRO A 1 512 ? 0.329 11.488 0.083 1.00 62.34 512 PRO A C 1
ATOM 3834 O O . PRO A 1 512 ? -0.260 11.909 -0.920 1.00 62.34 512 PRO A O 1
ATOM 3837 N N . GLY A 1 513 ? 1.608 11.109 0.077 1.00 59.00 513 GLY A N 1
ATOM 3838 C CA . GLY A 1 513 ? 2.377 10.899 -1.149 1.00 59.00 513 GLY A CA 1
ATOM 3839 C C . GLY A 1 513 ? 2.710 12.165 -1.936 1.00 59.00 513 GLY A C 1
ATOM 3840 O O . GLY A 1 513 ? 2.674 12.129 -3.160 1.00 59.00 513 GLY A O 1
ATOM 3841 N N . VAL A 1 514 ? 3.019 13.269 -1.256 1.00 50.72 514 VAL A N 1
ATOM 3842 C CA . VAL A 1 514 ? 3.637 14.448 -1.883 1.00 50.72 514 VAL A CA 1
ATOM 3843 C C . VAL A 1 514 ? 5.157 14.347 -1.720 1.00 50.72 514 VAL A C 1
ATOM 3845 O O . VAL A 1 514 ? 5.624 13.770 -0.738 1.00 50.72 514 VAL A O 1
ATOM 3848 N N . GLY A 1 515 ? 5.944 14.914 -2.640 1.00 51.06 515 GLY A N 1
ATOM 3849 C CA . GLY A 1 515 ? 7.387 14.638 -2.780 1.00 51.06 515 GLY A CA 1
ATOM 3850 C C . GLY A 1 515 ? 8.279 14.865 -1.545 1.00 51.06 515 GLY A C 1
ATOM 3851 O O . GLY A 1 515 ? 9.397 14.367 -1.514 1.00 51.06 515 GLY A O 1
ATOM 3852 N N . ILE A 1 516 ? 7.797 15.575 -0.516 1.00 49.41 516 ILE A N 1
ATOM 3853 C CA . ILE A 1 516 ? 8.455 15.702 0.802 1.00 49.41 516 ILE A CA 1
ATOM 3854 C C . ILE A 1 516 ? 7.495 15.521 2.000 1.00 49.41 516 ILE A C 1
ATOM 3856 O O . ILE A 1 516 ? 7.885 15.775 3.140 1.00 49.41 516 ILE A O 1
ATOM 3860 N N . SER A 1 517 ? 6.239 15.110 1.774 1.00 53.75 517 SER A N 1
ATOM 3861 C CA . SER A 1 517 ? 5.180 15.081 2.798 1.00 53.75 517 SER A CA 1
ATOM 3862 C C . SER A 1 517 ? 4.232 13.884 2.666 1.00 53.75 517 SER A C 1
ATOM 3864 O O . SER A 1 517 ? 3.767 13.543 1.577 1.00 53.75 517 SER A O 1
ATOM 3866 N N . ARG A 1 518 ? 3.891 13.271 3.805 1.00 65.56 518 ARG A N 1
ATOM 3867 C CA . ARG A 1 518 ? 2.928 12.166 3.902 1.00 65.56 518 ARG A CA 1
ATOM 3868 C C . ARG A 1 518 ? 1.933 12.426 5.035 1.00 65.56 518 ARG A C 1
ATOM 3870 O O . ARG A 1 518 ? 2.066 11.866 6.117 1.00 65.56 518 ARG A O 1
ATOM 3877 N N . GLY A 1 519 ? 0.957 13.303 4.808 1.00 76.56 519 GLY A N 1
ATOM 3878 C CA . GLY A 1 519 ? -0.017 13.685 5.834 1.00 76.56 519 GLY A CA 1
ATOM 3879 C C . GLY A 1 519 ? 0.621 14.468 6.987 1.00 76.56 519 GLY A C 1
ATOM 3880 O O . GLY A 1 519 ? 0.792 15.681 6.867 1.00 76.56 519 GLY A O 1
ATOM 3881 N N . ALA A 1 520 ? 0.951 13.791 8.093 1.00 85.19 520 ALA A N 1
ATOM 3882 C CA . ALA A 1 520 ? 1.467 14.390 9.327 1.00 85.19 520 ALA A CA 1
ATOM 3883 C C . ALA A 1 520 ? 2.924 13.979 9.645 1.00 85.19 520 ALA A C 1
ATOM 3885 O O . ALA A 1 520 ? 3.218 12.787 9.760 1.00 85.19 520 ALA A O 1
ATOM 3886 N N . TYR A 1 521 ? 3.826 14.960 9.803 1.00 91.12 521 TYR A N 1
ATOM 3887 C CA . TYR A 1 521 ? 5.286 14.759 9.884 1.00 91.12 521 TYR A CA 1
ATOM 3888 C C . TYR A 1 521 ? 6.028 15.928 10.570 1.00 91.12 521 TYR A C 1
ATOM 3890 O O . TYR A 1 521 ? 5.521 17.049 10.622 1.00 91.12 521 TYR A O 1
ATOM 3898 N N . PHE A 1 522 ? 7.251 15.694 11.070 1.00 92.38 522 PHE A N 1
ATOM 3899 C CA . PHE A 1 522 ? 8.140 16.764 11.560 1.00 92.38 522 PHE A CA 1
ATOM 3900 C C . PHE A 1 522 ? 9.067 17.291 10.460 1.00 92.38 522 PHE A C 1
ATOM 3902 O O . PHE A 1 522 ? 9.458 16.556 9.553 1.00 92.38 522 PHE A O 1
ATOM 3909 N N . HIS A 1 523 ? 9.478 18.551 10.593 1.00 88.94 523 HIS A N 1
ATOM 3910 C CA . HIS A 1 523 ? 10.415 19.220 9.699 1.00 88.94 523 HIS A CA 1
ATOM 3911 C C . HIS A 1 523 ? 11.278 20.240 10.458 1.00 88.94 523 HIS A C 1
ATOM 3913 O O . HIS A 1 523 ? 10.766 21.039 11.248 1.00 88.94 523 HIS A O 1
ATOM 3919 N N . GLN A 1 524 ? 12.579 20.283 10.166 1.00 84.25 524 GLN A N 1
ATOM 3920 C CA . GLN A 1 524 ? 13.489 21.315 10.690 1.00 84.25 524 GLN A CA 1
ATOM 3921 C C . GLN A 1 524 ? 14.394 21.886 9.594 1.00 84.25 524 GLN A C 1
ATOM 3923 O O . GLN A 1 524 ? 14.352 23.084 9.326 1.00 84.25 524 GLN A O 1
ATOM 3928 N N . GLN A 1 525 ? 15.174 21.020 8.951 1.00 77.88 525 GLN A N 1
ATOM 3929 C CA . GLN A 1 525 ? 15.945 21.325 7.737 1.00 77.88 525 GLN A CA 1
ATOM 3930 C C . GLN A 1 525 ? 15.360 20.553 6.553 1.00 77.88 525 GLN A C 1
ATOM 3932 O O . GLN A 1 525 ? 15.077 21.144 5.517 1.00 77.88 525 GLN A O 1
ATOM 3937 N N . ASP A 1 526 ? 15.085 19.273 6.796 1.00 78.56 526 ASP A N 1
ATOM 3938 C CA . ASP A 1 526 ? 14.371 18.342 5.930 1.00 78.56 526 ASP A CA 1
ATOM 3939 C C . ASP A 1 526 ? 13.226 17.688 6.732 1.00 78.56 526 ASP A C 1
ATOM 3941 O O . ASP A 1 526 ? 13.057 17.954 7.930 1.00 78.56 526 ASP A O 1
ATOM 3945 N N . THR A 1 527 ? 12.468 16.798 6.089 1.00 82.12 527 THR A N 1
ATOM 3946 C CA . THR A 1 527 ? 11.466 15.933 6.733 1.00 82.12 527 THR A CA 1
ATOM 3947 C C . THR A 1 527 ? 12.127 14.877 7.627 1.00 82.12 527 THR A C 1
ATOM 3949 O O . THR A 1 527 ? 12.981 14.111 7.178 1.00 82.12 527 THR A O 1
ATOM 3952 N N . GLU A 1 528 ? 11.711 14.801 8.893 1.00 85.75 528 GLU A N 1
ATOM 3953 C CA . GLU A 1 528 ? 12.209 13.798 9.841 1.00 85.75 528 GLU A CA 1
ATOM 3954 C C . GLU A 1 528 ? 11.557 12.430 9.606 1.00 85.75 528 GLU A C 1
ATOM 3956 O O . GLU A 1 528 ? 10.337 12.330 9.474 1.00 85.75 528 GLU A O 1
ATOM 3961 N N . LYS A 1 529 ? 12.358 11.360 9.659 1.00 80.62 529 LYS A N 1
ATOM 3962 C CA . LYS A 1 529 ? 11.869 9.973 9.727 1.00 80.62 529 LYS A CA 1
ATOM 3963 C C . LYS A 1 529 ? 11.985 9.466 11.165 1.00 80.62 529 LYS A C 1
ATOM 3965 O O . LYS A 1 529 ? 12.987 9.720 11.836 1.00 80.62 529 LYS A O 1
ATOM 3970 N N . LEU A 1 530 ? 10.979 8.732 11.633 1.00 86.81 530 LEU A N 1
ATOM 3971 C CA . LEU A 1 530 ? 10.867 8.207 12.997 1.00 86.81 530 LEU A CA 1
ATOM 3972 C C . LEU A 1 530 ? 10.862 6.658 12.986 1.00 86.81 530 LEU A C 1
ATOM 3974 O O . LEU A 1 530 ? 9.853 6.041 13.329 1.00 86.81 530 LEU A O 1
ATOM 3978 N N . PRO A 1 531 ? 11.964 6.005 12.561 1.00 74.94 531 PRO A N 1
ATOM 3979 C CA . PRO A 1 531 ? 11.984 4.579 12.220 1.00 74.94 531 PRO A CA 1
ATOM 3980 C C . PRO A 1 531 ? 11.751 3.619 13.399 1.00 74.94 531 PRO A C 1
ATOM 3982 O O . PRO A 1 531 ? 11.424 2.454 13.172 1.00 74.94 531 PRO A O 1
ATOM 3985 N N . ASP A 1 532 ? 11.903 4.058 14.653 1.00 76.75 532 ASP A N 1
ATOM 3986 C CA . ASP A 1 532 ? 11.585 3.227 15.822 1.00 76.75 532 ASP A CA 1
ATOM 3987 C C . ASP A 1 532 ? 10.076 3.271 16.124 1.00 76.75 532 ASP A C 1
ATOM 3989 O O . ASP A 1 532 ? 9.629 3.890 17.092 1.00 76.75 532 ASP A O 1
ATOM 3993 N N . VAL A 1 533 ? 9.281 2.639 15.250 1.00 76.25 533 VAL A N 1
ATOM 3994 C CA . VAL A 1 533 ? 7.819 2.531 15.385 1.00 76.25 533 VAL A CA 1
ATOM 3995 C C . VAL A 1 533 ? 7.446 1.355 16.297 1.00 76.25 533 VAL A C 1
ATOM 3997 O O . VAL A 1 533 ? 7.567 0.181 15.933 1.00 76.25 533 VAL A O 1
ATOM 4000 N N . GLY A 1 534 ? 6.955 1.682 17.489 1.00 69.50 534 GLY A N 1
ATOM 4001 C CA . GLY A 1 534 ? 6.468 0.761 18.515 1.00 69.50 534 GLY A CA 1
ATOM 4002 C C . GLY A 1 534 ? 4.979 0.937 18.826 1.00 69.50 534 GLY A C 1
ATOM 4003 O O . GLY A 1 534 ? 4.355 1.931 18.460 1.00 69.50 534 GLY A O 1
ATOM 4004 N N . GLN A 1 535 ? 4.410 -0.037 19.532 1.00 71.75 535 GLN A N 1
ATOM 4005 C CA . GLN A 1 535 ? 3.009 -0.055 19.959 1.00 71.75 535 GLN A CA 1
ATOM 4006 C C . GLN A 1 535 ?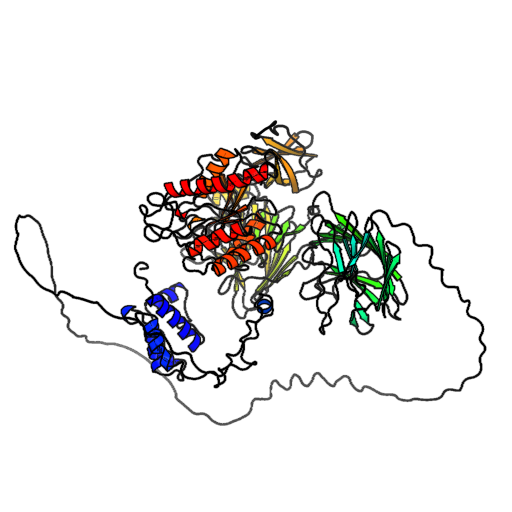 2.968 -0.483 21.437 1.00 71.75 535 GLN A C 1
ATOM 4008 O O . GLN A 1 535 ? 2.902 -1.675 21.712 1.00 71.75 535 GLN A O 1
ATOM 4013 N N . PRO A 1 536 ? 3.137 0.447 22.399 1.00 64.31 536 PRO A N 1
ATOM 4014 C CA . PRO A 1 536 ? 3.344 0.110 23.814 1.00 64.31 536 PRO A CA 1
ATOM 4015 C C . PRO A 1 536 ? 2.051 -0.145 24.613 1.00 64.31 536 PRO A C 1
ATOM 4017 O O . PRO A 1 536 ? 2.128 -0.303 25.832 1.00 64.31 536 PRO A O 1
ATOM 4020 N N . ASP A 1 537 ? 0.890 -0.103 23.953 1.00 64.88 537 ASP A N 1
ATOM 4021 C CA . ASP A 1 537 ? -0.453 -0.334 24.500 1.00 64.88 537 ASP A CA 1
ATOM 4022 C C . ASP A 1 537 ? -1.435 -0.610 23.335 1.00 64.88 537 ASP A C 1
ATOM 4024 O O . ASP A 1 537 ? -1.177 -0.218 22.191 1.00 64.88 537 ASP A O 1
ATOM 4028 N N . ALA A 1 538 ? -2.572 -1.261 23.610 1.00 65.25 538 ALA A N 1
ATOM 4029 C CA . ALA A 1 538 ? -3.599 -1.607 22.620 1.00 65.25 538 ALA A CA 1
ATOM 4030 C C . ALA A 1 538 ? -4.203 -0.401 21.860 1.00 65.25 538 ALA A C 1
ATOM 4032 O O . ALA A 1 538 ? -4.817 -0.589 20.811 1.00 65.25 538 ALA A O 1
ATOM 4033 N N . ARG A 1 539 ? -4.023 0.829 22.361 1.00 80.25 539 ARG A N 1
ATOM 4034 C CA . ARG A 1 539 ? -4.520 2.091 21.785 1.00 80.25 539 ARG A CA 1
ATOM 4035 C C . ARG A 1 539 ? -3.422 3.110 21.470 1.00 80.25 539 ARG A C 1
ATOM 4037 O O . ARG A 1 539 ? -3.739 4.261 21.166 1.00 80.25 539 ARG A O 1
ATOM 4044 N N . VAL A 1 540 ? -2.144 2.731 21.539 1.00 82.62 540 VAL A N 1
ATOM 4045 C CA . VAL A 1 540 ? -1.016 3.674 21.435 1.00 82.62 540 VAL A CA 1
ATOM 4046 C C . VAL A 1 540 ? -0.014 3.247 20.372 1.00 82.62 540 VAL A C 1
ATOM 4048 O O . VAL A 1 540 ? 0.441 2.108 20.360 1.00 82.62 540 VAL A O 1
ATOM 4051 N N . ILE A 1 541 ? 0.419 4.197 19.544 1.00 84.19 541 ILE A N 1
ATOM 4052 C CA . ILE A 1 541 ? 1.572 4.045 18.648 1.00 84.19 541 ILE A CA 1
ATOM 4053 C C . ILE A 1 541 ? 2.616 5.092 19.036 1.00 84.19 541 ILE A C 1
ATOM 4055 O O . ILE A 1 541 ? 2.318 6.281 19.121 1.00 84.19 541 ILE A O 1
ATOM 4059 N N . THR A 1 542 ? 3.853 4.663 19.249 1.00 89.38 542 THR A N 1
ATOM 4060 C CA . THR A 1 542 ? 5.016 5.544 19.426 1.00 89.38 542 THR A CA 1
ATOM 4061 C C . THR A 1 542 ? 5.907 5.450 18.204 1.00 89.38 542 THR A C 1
ATOM 4063 O O . THR A 1 542 ? 6.173 4.341 17.751 1.00 89.38 542 THR A O 1
ATOM 4066 N N . ALA A 1 543 ? 6.436 6.566 17.719 1.00 89.62 543 ALA A N 1
ATOM 4067 C CA . ALA A 1 543 ? 7.494 6.564 16.718 1.00 89.62 543 ALA A CA 1
ATOM 4068 C C . ALA A 1 543 ? 8.617 7.516 17.137 1.00 89.62 543 ALA A C 1
ATOM 4070 O O . ALA A 1 543 ? 8.355 8.623 17.616 1.00 89.62 543 ALA A O 1
ATOM 4071 N N . GLN A 1 544 ? 9.871 7.089 16.983 1.00 91.69 544 GLN A N 1
ATOM 4072 C CA . GLN A 1 544 ? 11.033 7.887 17.375 1.00 91.69 544 GLN A CA 1
ATOM 4073 C C . GLN A 1 544 ? 12.110 7.935 16.294 1.00 91.69 544 GLN A C 1
ATOM 4075 O O . GLN A 1 544 ? 12.409 6.936 15.641 1.00 91.69 544 GLN A O 1
ATOM 4080 N N . GLY A 1 545 ? 12.738 9.103 16.175 1.00 89.56 545 GLY A N 1
ATOM 4081 C CA . GLY A 1 545 ? 14.004 9.311 15.481 1.00 89.56 545 GLY A CA 1
ATOM 4082 C C . GLY A 1 545 ? 15.017 10.004 16.398 1.00 89.56 545 GLY A C 1
ATOM 4083 O O . GLY A 1 545 ? 14.785 10.171 17.602 1.00 89.56 545 GLY A O 1
ATOM 4084 N N . GLU A 1 546 ? 16.139 10.428 15.818 1.00 90.38 546 GLU A N 1
ATOM 4085 C CA . GLU A 1 546 ? 17.211 11.132 16.536 1.00 90.38 546 GLU A CA 1
ATOM 4086 C C . GLU A 1 546 ? 16.776 12.538 16.974 1.00 90.38 546 GLU A C 1
ATOM 4088 O O . GLU A 1 546 ? 16.936 12.908 18.135 1.00 90.38 546 GLU A O 1
ATOM 4093 N N . ARG A 1 547 ? 16.174 13.305 16.053 1.00 93.94 547 ARG A N 1
ATOM 4094 C CA . ARG A 1 547 ? 15.797 14.714 16.261 1.00 93.94 547 ARG A CA 1
ATOM 4095 C C . ARG A 1 547 ? 14.396 14.908 16.861 1.00 93.94 547 ARG A C 1
ATOM 4097 O O . ARG A 1 547 ? 14.126 15.969 17.419 1.00 93.94 547 ARG A O 1
ATOM 4104 N N . ALA A 1 548 ? 13.521 13.902 16.798 1.00 96.31 548 ALA A N 1
ATOM 4105 C CA . ALA A 1 548 ? 12.122 14.014 17.225 1.00 96.31 548 ALA A CA 1
ATOM 4106 C C . ALA A 1 548 ? 11.527 12.696 17.762 1.00 96.31 548 ALA A C 1
ATOM 4108 O O . ALA A 1 548 ? 12.099 11.612 17.602 1.00 96.31 548 ALA A O 1
ATOM 4109 N N . ALA A 1 549 ? 10.358 12.787 18.397 1.00 96.88 549 ALA A N 1
ATOM 4110 C CA . ALA A 1 549 ? 9.488 11.653 18.708 1.00 96.88 549 ALA A CA 1
ATOM 4111 C C . ALA A 1 549 ? 8.004 12.057 18.707 1.00 96.88 549 ALA A C 1
ATOM 4113 O O . ALA A 1 549 ? 7.656 13.221 18.906 1.00 96.88 549 ALA A O 1
ATOM 4114 N N . ILE A 1 550 ? 7.128 11.069 18.516 1.00 97.88 550 ILE A N 1
ATOM 4115 C CA . ILE A 1 550 ? 5.676 11.211 18.641 1.00 97.88 550 ILE A CA 1
ATOM 4116 C C . ILE A 1 550 ? 5.063 10.007 19.356 1.00 97.88 550 ILE A C 1
ATOM 4118 O O . ILE A 1 550 ? 5.496 8.866 19.182 1.00 97.88 550 ILE A O 1
ATOM 4122 N N . ARG A 1 551 ? 4.016 10.258 20.142 1.00 96.81 551 ARG A N 1
ATOM 4123 C CA . ARG A 1 551 ? 3.130 9.232 20.698 1.00 96.81 551 ARG A CA 1
ATOM 4124 C C . ARG A 1 551 ? 1.688 9.557 20.330 1.00 96.81 551 ARG A C 1
ATOM 4126 O O . ARG A 1 551 ? 1.093 10.463 20.913 1.00 96.81 551 ARG A O 1
ATOM 4133 N N . TYR A 1 552 ? 1.138 8.795 19.395 1.00 97.00 552 TYR A N 1
ATOM 4134 C CA . TYR A 1 552 ? -0.277 8.790 19.051 1.00 97.00 552 TYR A CA 1
ATOM 4135 C C . TYR A 1 552 ? -1.048 7.922 20.051 1.00 97.00 552 TYR A C 1
ATOM 4137 O O . TYR A 1 552 ? -0.682 6.772 20.289 1.00 97.00 552 TYR A O 1
ATOM 4145 N N . GLU A 1 553 ? -2.132 8.447 20.604 1.00 95.19 553 GLU A N 1
ATOM 4146 C CA . GLU A 1 553 ? -3.133 7.701 21.363 1.00 95.19 553 GLU A CA 1
ATOM 4147 C C . GLU A 1 553 ? -4.481 7.816 20.661 1.00 95.19 553 GLU A C 1
ATOM 4149 O O . GLU A 1 553 ? -4.893 8.913 20.273 1.00 95.19 553 GLU A O 1
ATOM 4154 N N . PHE A 1 554 ? -5.157 6.684 20.505 1.00 91.44 554 PHE A N 1
ATOM 4155 C CA . PHE A 1 554 ? -6.399 6.556 19.760 1.00 91.44 554 PHE A CA 1
ATOM 4156 C C . PHE A 1 554 ? -7.548 6.240 20.727 1.00 91.44 554 PHE A C 1
ATOM 4158 O O . PHE A 1 554 ? -7.548 5.218 21.411 1.00 91.44 554 PHE A O 1
ATOM 4165 N N . GLY A 1 555 ? -8.540 7.125 20.791 1.00 88.62 555 GLY A N 1
ATOM 4166 C CA . GLY A 1 555 ? -9.848 6.900 21.411 1.00 88.62 555 GLY A CA 1
ATOM 4167 C C . GLY A 1 555 ? -10.953 6.822 20.346 1.00 88.62 555 GLY A C 1
ATOM 4168 O O . GLY A 1 555 ? -10.664 7.039 19.170 1.00 88.62 555 GLY A O 1
ATOM 4169 N N . PRO A 1 556 ? -12.216 6.535 20.714 1.00 83.69 556 PRO A N 1
ATOM 4170 C CA . PRO A 1 556 ? -13.274 6.237 19.740 1.00 83.69 556 PRO A CA 1
ATOM 4171 C C . PRO A 1 556 ? -13.589 7.390 18.772 1.00 83.69 556 PRO A C 1
ATOM 4173 O O . PRO A 1 556 ? -13.693 7.164 17.569 1.00 83.69 556 PRO A O 1
ATOM 4176 N N . GLU A 1 557 ? -13.660 8.626 19.279 1.00 88.69 557 GLU A N 1
ATOM 4177 C CA . GLU A 1 557 ? -14.002 9.852 18.520 1.00 88.69 557 GLU A CA 1
ATOM 4178 C C . GLU A 1 557 ? -12.908 10.940 18.614 1.00 88.69 557 GLU A C 1
ATOM 4180 O O . GLU A 1 557 ? -13.053 12.058 18.120 1.00 88.69 557 GLU A O 1
ATOM 4185 N N . LYS A 1 558 ? -11.790 10.627 19.277 1.00 94.19 558 LYS A N 1
ATOM 4186 C CA . LYS A 1 558 ? -10.696 11.561 19.557 1.00 94.19 558 LYS A CA 1
ATOM 4187 C C . LYS A 1 558 ? -9.356 10.837 19.589 1.00 94.19 558 LYS A C 1
ATOM 4189 O O . LYS A 1 558 ? -9.259 9.732 20.113 1.00 94.19 558 LYS A O 1
ATOM 4194 N N . MET A 1 559 ? -8.316 11.512 19.119 1.00 96.94 559 MET A N 1
ATOM 4195 C CA . MET A 1 559 ? -6.915 11.155 19.303 1.00 96.94 559 MET A CA 1
ATOM 4196 C C . MET A 1 559 ? -6.185 12.202 20.155 1.00 96.94 559 MET A C 1
ATOM 4198 O O . MET A 1 559 ? -6.569 13.377 20.211 1.00 96.94 559 MET A O 1
ATOM 4202 N N . THR A 1 560 ? -5.084 11.777 20.767 1.00 97.50 560 THR A N 1
ATOM 4203 C CA . THR A 1 560 ? -4.132 12.645 21.470 1.00 97.50 560 THR A CA 1
ATOM 4204 C C . THR A 1 560 ? -2.734 12.356 20.935 1.00 97.50 560 THR A C 1
ATOM 4206 O O . THR A 1 560 ? -2.294 11.211 20.978 1.00 97.50 560 THR A O 1
ATOM 4209 N N . TRP A 1 561 ? -2.026 13.358 20.414 1.00 98.00 561 TRP A N 1
ATOM 4210 C CA . TRP A 1 561 ? -0.670 13.196 19.880 1.00 98.00 561 TRP A CA 1
ATOM 4211 C C . TRP A 1 561 ? 0.314 13.984 20.747 1.00 98.00 561 TRP A C 1
ATOM 4213 O O . TRP A 1 561 ? 0.278 15.212 20.761 1.00 98.00 561 TRP A O 1
ATOM 4223 N N . ALA A 1 562 ? 1.194 13.302 21.478 1.00 97.94 562 ALA A N 1
ATOM 4224 C CA . ALA A 1 562 ? 2.290 13.958 22.188 1.00 97.94 562 ALA A CA 1
ATOM 4225 C C . ALA A 1 562 ? 3.502 14.068 21.253 1.00 97.94 562 ALA A C 1
ATOM 4227 O O . ALA A 1 562 ? 4.113 13.055 20.914 1.00 97.94 562 ALA A O 1
ATOM 4228 N N . LEU A 1 563 ? 3.807 15.291 20.823 1.00 98.12 563 LEU A N 1
ATOM 4229 C CA . LEU A 1 563 ? 4.963 15.666 20.011 1.00 98.12 563 LEU A CA 1
ATOM 4230 C C . LEU A 1 563 ? 6.166 15.963 20.914 1.00 98.12 563 LEU A C 1
ATOM 4232 O O . LEU A 1 563 ? 5.995 16.557 21.978 1.00 98.12 563 LEU A O 1
ATOM 4236 N N . GLU A 1 564 ? 7.376 15.633 20.470 1.00 98.06 564 GLU A N 1
ATOM 4237 C CA . GLU A 1 564 ? 8.625 15.951 21.168 1.00 98.06 564 GLU A CA 1
ATOM 4238 C C . GLU A 1 564 ? 9.728 16.346 20.180 1.00 98.06 564 GLU A C 1
ATOM 4240 O O . GLU A 1 564 ? 10.147 15.544 19.343 1.00 98.06 564 GLU A O 1
ATOM 4245 N N . ASN A 1 565 ? 10.231 17.575 20.318 1.00 97.62 565 ASN A N 1
ATOM 4246 C CA . ASN A 1 565 ? 11.464 18.033 19.681 1.00 97.62 565 ASN A CA 1
ATOM 4247 C C . ASN A 1 565 ? 12.648 17.686 20.596 1.00 97.62 565 ASN A C 1
ATOM 4249 O O . ASN A 1 565 ? 12.664 18.103 21.750 1.00 97.62 565 ASN A O 1
ATOM 4253 N N . LYS A 1 566 ? 13.651 16.958 20.092 1.00 96.69 566 LYS A N 1
ATOM 4254 C CA . LYS A 1 566 ? 14.853 16.558 20.857 1.00 96.69 566 LYS A CA 1
ATOM 4255 C C . LYS A 1 566 ? 16.062 17.473 20.602 1.00 96.69 566 LYS A C 1
ATOM 4257 O O . LYS A 1 566 ? 17.160 17.203 21.086 1.00 96.69 566 LYS A O 1
ATOM 4262 N N . THR A 1 567 ? 15.901 18.518 19.787 1.00 96.12 567 THR A N 1
ATOM 4263 C CA . THR A 1 567 ? 17.009 19.352 19.297 1.00 96.12 567 THR A CA 1
ATOM 4264 C C . THR A 1 567 ? 17.149 20.676 20.050 1.00 96.12 567 THR A C 1
ATOM 4266 O O . THR A 1 567 ? 16.204 21.192 20.644 1.00 96.12 567 THR A O 1
ATOM 4269 N N . ASN A 1 568 ? 18.337 21.279 19.937 1.00 95.81 568 ASN A N 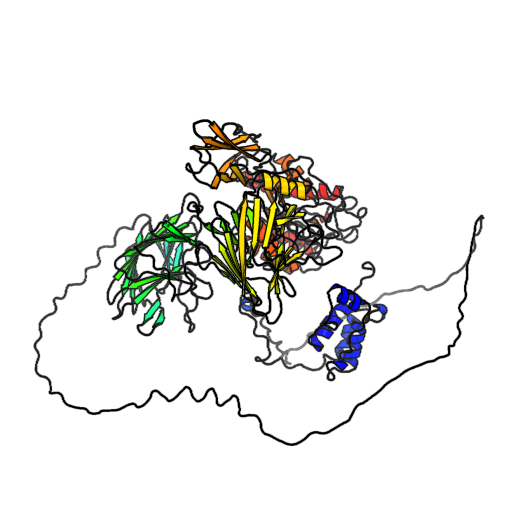1
ATOM 4270 C CA . ASN A 1 568 ? 18.625 22.642 20.402 1.00 95.81 568 ASN A CA 1
ATOM 4271 C C . ASN A 1 568 ? 18.007 23.747 19.512 1.00 95.81 568 ASN A C 1
ATOM 4273 O O . ASN A 1 568 ? 18.177 24.927 19.807 1.00 95.81 568 ASN A O 1
ATOM 4277 N N . ASN A 1 569 ? 17.310 23.381 18.432 1.00 94.19 569 ASN A N 1
ATOM 4278 C CA . ASN A 1 569 ? 16.722 24.290 17.448 1.00 94.19 569 ASN A CA 1
ATOM 4279 C C . ASN A 1 569 ? 15.186 24.225 17.509 1.00 94.19 569 ASN A C 1
ATOM 4281 O O . ASN A 1 569 ? 14.618 23.263 18.023 1.00 94.19 569 ASN A O 1
ATOM 4285 N N . GLY A 1 570 ? 14.496 25.228 16.961 1.00 92.56 570 GLY A N 1
ATOM 4286 C CA . GLY A 1 570 ? 13.049 25.131 16.734 1.00 92.56 570 GLY A CA 1
ATOM 4287 C C . GLY A 1 570 ? 12.717 24.067 15.679 1.00 92.56 570 GLY A C 1
ATOM 4288 O O . GLY A 1 570 ? 13.512 23.821 14.771 1.00 92.56 570 GLY A O 1
ATOM 4289 N N . MET A 1 571 ? 11.558 23.425 15.789 1.00 94.44 571 MET A N 1
ATOM 4290 C CA . MET A 1 571 ? 11.113 22.365 14.876 1.00 94.44 571 MET A CA 1
ATOM 4291 C C . MET A 1 571 ? 9.629 22.534 14.560 1.00 94.44 571 MET A C 1
ATOM 4293 O O . MET A 1 571 ? 8.840 22.813 15.455 1.00 94.44 571 MET A O 1
ATOM 4297 N N . ALA A 1 572 ? 9.228 22.348 13.306 1.00 92.31 572 ALA A N 1
ATOM 4298 C CA . ALA A 1 572 ? 7.821 22.327 12.930 1.00 92.31 572 ALA A CA 1
ATOM 4299 C C . ALA A 1 572 ? 7.284 20.890 12.922 1.00 92.31 572 ALA A C 1
ATOM 4301 O O . ALA A 1 572 ? 7.994 19.950 12.564 1.00 92.31 572 ALA A O 1
ATOM 4302 N N . PHE A 1 573 ? 6.011 20.732 13.267 1.00 94.56 573 PHE A N 1
ATOM 4303 C CA . PHE A 1 573 ? 5.214 19.563 12.924 1.00 94.56 573 PHE A CA 1
ATOM 4304 C C . PHE A 1 573 ? 4.076 20.017 12.010 1.00 94.56 573 PHE A C 1
ATOM 4306 O O . PHE A 1 573 ? 3.295 20.898 12.380 1.00 94.56 573 PHE A O 1
ATOM 4313 N N . TYR A 1 574 ? 4.012 19.446 10.811 1.00 91.88 574 TYR A N 1
ATOM 4314 C CA . TYR A 1 574 ? 3.070 19.812 9.761 1.00 91.88 574 TYR A CA 1
ATOM 4315 C C . TYR A 1 574 ? 1.994 18.740 9.588 1.00 91.88 574 TYR A C 1
ATOM 4317 O O . TYR A 1 574 ? 2.269 17.549 9.715 1.00 91.88 574 TYR A O 1
ATOM 4325 N N . VAL A 1 575 ? 0.789 19.175 9.221 1.00 92.62 575 VAL A N 1
ATOM 4326 C CA . VAL A 1 575 ? -0.291 18.339 8.680 1.00 92.62 575 VAL A CA 1
ATOM 4327 C C . VAL A 1 575 ? -0.727 18.950 7.352 1.00 92.62 575 VAL A C 1
ATOM 4329 O O . VAL A 1 575 ? -1.150 20.108 7.323 1.00 92.62 575 VAL A O 1
ATOM 4332 N N . VAL A 1 576 ? -0.623 18.192 6.258 1.00 89.50 576 VAL A N 1
ATOM 4333 C CA . VAL A 1 576 ? -1.076 18.620 4.924 1.00 89.50 576 VAL A CA 1
ATOM 4334 C C . VAL A 1 576 ? -2.445 18.022 4.629 1.00 89.50 576 VAL A C 1
ATOM 4336 O O . VAL A 1 576 ? -2.617 16.801 4.633 1.00 89.50 576 VAL A O 1
ATOM 4339 N N . PHE A 1 577 ? -3.414 18.889 4.348 1.00 90.12 577 PHE A N 1
ATOM 4340 C CA . PHE A 1 577 ? -4.783 18.502 4.019 1.00 90.12 577 PHE A CA 1
ATOM 4341 C C . PHE A 1 577 ? -4.967 18.237 2.523 1.00 90.12 577 PHE A C 1
ATOM 4343 O O . PHE A 1 577 ? -4.390 18.934 1.683 1.00 90.12 577 PHE A O 1
ATOM 4350 N N . ASP A 1 578 ? -5.804 17.254 2.188 1.00 86.25 578 ASP A N 1
ATOM 4351 C CA . ASP A 1 578 ? -6.200 16.998 0.801 1.00 86.25 578 ASP A CA 1
ATOM 4352 C C . ASP A 1 578 ? -7.122 18.106 0.251 1.00 86.25 578 ASP A C 1
ATOM 4354 O O . ASP A 1 578 ? -7.789 18.820 0.998 1.00 86.25 578 ASP A O 1
ATOM 4358 N N . ALA A 1 579 ? -7.191 18.248 -1.074 1.00 79.81 579 ALA A N 1
ATOM 4359 C CA . ALA A 1 579 ? -8.061 19.215 -1.747 1.00 79.81 579 ALA A CA 1
ATOM 4360 C C . ALA A 1 579 ? -9.575 18.917 -1.604 1.00 79.81 579 ALA A C 1
ATOM 4362 O O . ALA A 1 579 ? -10.404 19.767 -1.943 1.00 79.81 579 ALA A O 1
ATOM 4363 N N . ALA A 1 580 ? -9.956 17.748 -1.076 1.00 76.81 580 ALA A N 1
ATOM 4364 C CA . ALA A 1 580 ? -11.306 17.476 -0.576 1.00 76.81 580 ALA A CA 1
ATOM 4365 C C . ALA A 1 580 ? -11.701 18.361 0.630 1.00 76.81 580 ALA A C 1
ATOM 4367 O O . ALA A 1 580 ? -12.890 18.567 0.883 1.00 76.81 580 ALA A O 1
ATOM 4368 N N . ILE A 1 581 ? -10.723 18.919 1.353 1.00 88.19 581 ILE A N 1
ATOM 4369 C CA . ILE A 1 581 ? -10.927 19.848 2.468 1.00 88.19 581 ILE A CA 1
ATOM 4370 C C . ILE A 1 581 ? -11.146 21.249 1.906 1.00 88.19 581 ILE A C 1
ATOM 4372 O O . ILE A 1 581 ? -10.247 21.847 1.311 1.00 88.19 581 ILE A O 1
ATOM 4376 N N . GLN A 1 582 ? -12.359 21.772 2.090 1.00 83.94 582 GLN A N 1
ATOM 4377 C CA . GLN A 1 582 ? -12.874 22.920 1.326 1.00 83.94 582 GLN A CA 1
ATOM 4378 C C . GLN A 1 582 ? -13.262 24.132 2.193 1.00 83.94 582 GLN A C 1
ATOM 4380 O O . GLN A 1 582 ? -13.392 25.250 1.681 1.00 83.94 582 GLN A O 1
ATOM 4385 N N . ALA A 1 583 ? -13.400 23.938 3.507 1.00 91.50 583 ALA A N 1
ATOM 4386 C CA . ALA A 1 583 ? -13.583 25.015 4.473 1.00 91.50 583 ALA A CA 1
ATOM 4387 C C . ALA A 1 583 ? -12.925 24.684 5.822 1.00 91.50 583 ALA A C 1
ATOM 4389 O O . ALA A 1 583 ? -12.769 23.519 6.193 1.00 91.50 583 ALA A O 1
ATOM 4390 N N . VAL A 1 584 ? -12.574 25.722 6.579 1.00 92.31 584 VAL A N 1
ATOM 4391 C CA . VAL A 1 584 ? -12.020 25.627 7.934 1.00 92.31 584 VAL A CA 1
ATOM 4392 C C . VAL A 1 584 ? -12.626 26.711 8.828 1.00 92.31 584 VAL A C 1
ATOM 4394 O O . VAL A 1 584 ? -12.765 27.856 8.406 1.00 92.31 584 VAL A O 1
ATOM 4397 N N . LYS A 1 585 ? -12.989 26.362 10.064 1.00 90.88 585 LYS A N 1
ATOM 4398 C CA . LYS A 1 585 ? -13.247 27.320 11.148 1.00 90.88 585 LYS A CA 1
ATOM 4399 C C . LYS A 1 585 ? -11.969 27.521 11.957 1.00 90.88 585 LYS A C 1
ATOM 4401 O O . LYS A 1 585 ? -11.304 26.539 12.297 1.00 90.88 585 LYS A O 1
ATOM 4406 N N . ASN A 1 586 ? -11.656 28.757 12.330 1.00 87.00 586 ASN A N 1
ATOM 4407 C CA . ASN A 1 586 ? -10.627 29.024 13.341 1.00 87.00 586 ASN A CA 1
ATOM 4408 C C . ASN A 1 586 ? -11.199 28.928 14.776 1.00 87.00 586 ASN A C 1
ATOM 4410 O O . ASN A 1 586 ? -12.389 28.686 14.974 1.00 87.00 586 ASN A O 1
ATOM 4414 N N . GLY A 1 587 ? -10.359 29.155 15.791 1.00 81.31 587 GLY A N 1
ATOM 4415 C CA . GLY A 1 587 ? -10.733 29.114 17.214 1.00 81.31 587 GLY A CA 1
ATOM 4416 C C . GLY A 1 587 ? -11.721 30.189 17.705 1.00 81.31 587 GLY A C 1
ATOM 4417 O O . GLY A 1 587 ? -11.917 30.304 18.911 1.00 81.31 587 GLY A O 1
ATOM 4418 N N . LYS A 1 588 ? -12.321 30.981 16.807 1.00 84.31 588 LYS A N 1
ATOM 4419 C CA . LYS A 1 588 ? -13.419 31.927 17.077 1.00 84.31 588 LYS A CA 1
ATOM 4420 C C . LYS A 1 588 ? -14.706 31.581 16.302 1.00 84.31 588 LYS A C 1
ATOM 4422 O O . LYS A 1 588 ? -15.585 32.429 16.181 1.00 84.31 588 LYS A O 1
ATOM 4427 N N . ASP A 1 589 ? -14.776 30.387 15.707 1.00 84.50 589 ASP A N 1
ATOM 4428 C CA . ASP A 1 589 ? -15.822 29.952 14.764 1.00 84.50 589 ASP A CA 1
ATOM 4429 C C . ASP A 1 589 ? -15.932 30.799 13.469 1.00 84.50 589 ASP A C 1
ATOM 4431 O O . ASP A 1 589 ? -16.906 30.686 12.720 1.00 84.50 589 ASP A O 1
ATOM 4435 N N . GLU A 1 590 ? -14.913 31.608 13.146 1.00 88.06 590 GLU A N 1
ATOM 4436 C CA . GLU A 1 590 ? -14.830 32.342 11.875 1.00 88.06 590 GLU A CA 1
ATOM 4437 C C . GLU A 1 590 ? -14.510 31.352 10.733 1.00 88.06 590 GLU A C 1
ATOM 4439 O O . GLU A 1 590 ? -13.480 30.670 10.762 1.00 88.06 590 GLU A O 1
ATOM 4444 N N . TRP A 1 591 ? -15.393 31.264 9.730 1.00 89.00 591 TRP A N 1
ATOM 4445 C CA . TRP A 1 591 ? -15.236 30.391 8.558 1.00 89.00 591 TRP A CA 1
ATOM 4446 C C . TRP A 1 591 ? -14.299 30.996 7.505 1.00 89.00 591 TRP A C 1
ATOM 4448 O O . TRP A 1 591 ? -14.434 32.162 7.132 1.00 89.00 591 TRP A O 1
ATOM 4458 N N . VAL A 1 592 ? -13.407 30.171 6.957 1.00 88.81 592 VAL A N 1
ATOM 4459 C CA . VAL A 1 592 ? -12.465 30.520 5.887 1.00 88.81 592 VAL A CA 1
ATOM 4460 C C . VAL A 1 592 ? -12.474 29.419 4.821 1.00 88.81 592 VAL A C 1
ATOM 4462 O O . VAL A 1 592 ? -12.505 28.228 5.138 1.00 88.81 592 VAL A O 1
ATOM 4465 N N . LYS A 1 593 ? -12.449 29.805 3.541 1.00 89.62 593 LYS A N 1
ATOM 4466 C CA . LYS A 1 593 ? -12.292 28.872 2.416 1.00 89.62 593 LYS A CA 1
ATOM 4467 C C . LYS A 1 593 ? -10.851 28.365 2.342 1.00 89.62 593 LYS A C 1
ATOM 4469 O O . LYS A 1 593 ? -9.918 29.148 2.506 1.00 89.62 593 LYS A O 1
ATOM 4474 N N . THR A 1 594 ? -10.667 27.083 2.043 1.00 87.12 594 THR A N 1
ATOM 4475 C CA . THR A 1 594 ? -9.345 26.506 1.764 1.00 87.12 594 THR A CA 1
ATOM 4476 C C . THR A 1 594 ? -9.047 26.462 0.253 1.00 87.12 594 THR A C 1
ATOM 4478 O O . THR A 1 594 ? -9.971 26.283 -0.548 1.00 87.12 594 THR A O 1
ATOM 4481 N N . PRO A 1 595 ? -7.774 26.613 -0.169 1.00 83.06 595 PRO A N 1
ATOM 4482 C CA . PRO A 1 595 ? -6.619 27.044 0.623 1.00 83.06 595 PRO A CA 1
ATOM 4483 C C . PRO A 1 595 ? -6.782 28.467 1.188 1.00 83.06 595 PRO A C 1
ATOM 4485 O O . PRO A 1 595 ? -7.190 29.385 0.480 1.00 83.06 595 PRO A O 1
ATOM 4488 N N . ALA A 1 596 ? -6.471 28.644 2.473 1.00 76.06 596 ALA A N 1
ATOM 4489 C CA . ALA A 1 596 ? -6.586 29.922 3.165 1.00 76.06 596 ALA A CA 1
ATOM 4490 C C . ALA A 1 596 ? -5.355 30.786 2.844 1.00 76.06 596 ALA A C 1
ATOM 4492 O O . ALA A 1 596 ? -4.274 30.588 3.405 1.00 76.06 596 ALA A O 1
ATOM 4493 N N . THR A 1 597 ? -5.525 31.719 1.905 1.00 65.62 597 THR A N 1
ATOM 4494 C CA . THR A 1 597 ? -4.472 32.604 1.385 1.00 65.62 597 THR A CA 1
ATOM 4495 C C . THR A 1 597 ? -4.207 33.797 2.305 1.00 65.62 597 THR A C 1
ATOM 4497 O O . THR A 1 597 ? -5.092 34.622 2.528 1.00 65.62 597 THR A O 1
ATOM 4500 N N . ALA A 1 598 ? -2.964 33.945 2.763 1.00 55.19 598 ALA A N 1
ATOM 4501 C CA . ALA A 1 598 ? -2.522 35.046 3.620 1.00 55.19 598 ALA A CA 1
ATOM 4502 C C . ALA A 1 598 ? -1.932 36.220 2.806 1.00 55.19 598 ALA A C 1
ATOM 4504 O O . ALA A 1 598 ? -0.715 36.399 2.757 1.00 55.19 598 ALA A O 1
ATOM 4505 N N . LEU A 1 599 ? -2.773 37.019 2.132 1.00 39.84 599 LEU A N 1
ATOM 4506 C CA . LEU A 1 599 ? -2.334 38.239 1.434 1.00 39.84 599 LEU A CA 1
ATOM 4507 C C . LEU A 1 599 ? -3.343 39.397 1.572 1.00 39.84 599 LEU A C 1
ATOM 4509 O O . LEU A 1 599 ? -4.533 39.166 1.366 1.00 39.84 599 LEU A O 1
ATOM 4513 N N . PRO A 1 600 ? -2.896 40.648 1.827 1.00 44.31 600 PRO A N 1
ATOM 4514 C CA . PRO A 1 600 ? -1.524 41.093 2.096 1.00 44.31 600 PRO A CA 1
ATOM 4515 C C . PRO A 1 600 ? -1.241 41.217 3.610 1.00 44.31 600 PRO A C 1
ATOM 4517 O O . PRO A 1 600 ? -1.358 42.295 4.189 1.00 44.31 600 PRO A O 1
ATOM 4520 N N . GLY A 1 601 ? -0.840 40.122 4.261 1.00 45.19 601 GLY A N 1
ATOM 4521 C CA . GLY A 1 601 ? -0.443 40.116 5.675 1.00 45.19 601 GLY A CA 1
ATOM 4522 C C . GLY A 1 601 ? -0.405 38.701 6.265 1.00 45.19 601 GLY A C 1
ATOM 4523 O O . GLY A 1 601 ? -1.038 37.806 5.705 1.00 45.19 601 GLY A O 1
ATOM 4524 N N . PRO A 1 602 ? 0.333 38.464 7.367 1.00 44.19 602 PRO A N 1
ATOM 4525 C CA . PRO A 1 602 ? 0.335 37.169 8.040 1.00 44.19 602 PRO A CA 1
ATOM 4526 C C . PRO A 1 602 ? -1.032 36.869 8.674 1.00 44.19 602 PRO A C 1
ATOM 4528 O O . PRO A 1 602 ? -1.695 37.763 9.197 1.00 44.19 602 PRO A O 1
ATOM 4531 N N . LEU A 1 603 ? -1.422 35.591 8.679 1.00 49.44 603 LEU A N 1
ATOM 4532 C CA . LEU A 1 603 ? -2.542 35.101 9.484 1.00 49.44 603 LEU A CA 1
ATOM 4533 C C . LEU A 1 603 ? -2.122 35.050 10.964 1.00 49.44 603 LEU A C 1
ATOM 4535 O O . LEU A 1 603 ? -1.499 34.086 11.401 1.00 49.44 603 LEU A O 1
ATOM 4539 N N . ASP A 1 604 ? -2.476 36.094 11.711 1.00 54.22 604 ASP A N 1
ATOM 4540 C CA . ASP A 1 604 ? -2.488 36.152 13.179 1.00 54.22 604 ASP A CA 1
ATOM 4541 C C . ASP A 1 604 ? -3.874 36.724 13.570 1.00 54.22 604 ASP A C 1
ATOM 4543 O O . ASP A 1 604 ? -4.298 37.718 12.971 1.00 54.22 604 ASP A O 1
ATOM 4547 N N . PRO A 1 605 ? -4.688 36.082 14.432 1.00 54.97 605 PRO A N 1
ATOM 4548 C CA . PRO A 1 605 ? -4.335 35.343 15.642 1.00 54.97 605 PRO A CA 1
ATOM 4549 C C . PRO A 1 605 ? -3.690 33.982 15.388 1.00 54.97 605 PRO A C 1
ATOM 4551 O O . PRO A 1 605 ? -3.932 33.354 14.360 1.00 54.97 605 PRO A O 1
ATOM 4554 N N . LYS A 1 606 ? -2.976 33.469 16.392 1.00 65.56 606 LYS A N 1
ATOM 4555 C CA . LYS A 1 606 ? -2.575 32.063 16.478 1.00 65.56 606 LYS A CA 1
ATOM 4556 C C . LYS A 1 606 ? -3.775 31.136 16.232 1.00 65.56 606 LYS A C 1
ATOM 4558 O O . LYS A 1 606 ? -4.764 31.177 16.968 1.00 65.56 606 LYS A O 1
ATOM 4563 N N . TRP A 1 607 ? -3.681 30.241 15.254 1.00 77.38 607 TRP A N 1
ATOM 4564 C CA . TRP A 1 607 ? -4.703 29.210 15.022 1.00 77.38 607 TRP A CA 1
ATOM 4565 C C . TRP A 1 607 ? -4.414 27.980 15.903 1.00 77.38 607 TRP A C 1
ATOM 4567 O O . TRP A 1 607 ? -4.179 26.876 15.418 1.00 77.38 607 TRP A O 1
ATOM 4577 N N . GLU A 1 608 ? -4.409 28.191 17.228 1.00 85.06 608 GLU A N 1
ATOM 4578 C CA . GLU A 1 608 ? -4.187 27.131 18.229 1.00 85.06 608 GLU A CA 1
ATOM 4579 C C . GLU A 1 608 ? -5.285 26.055 18.168 1.00 85.06 608 GLU A C 1
ATOM 4581 O O . GLU A 1 608 ? -5.008 24.882 18.416 1.00 85.06 608 GLU A O 1
ATOM 4586 N N . THR A 1 609 ? -6.512 26.442 17.794 1.00 91.81 609 THR A N 1
ATOM 4587 C CA . THR A 1 609 ? -7.640 25.540 17.504 1.00 91.81 609 THR A CA 1
ATOM 4588 C C . THR A 1 609 ? -8.178 25.799 16.097 1.00 91.81 609 THR A C 1
ATOM 4590 O O . THR A 1 609 ? -8.349 26.954 15.703 1.00 91.81 609 THR A O 1
ATOM 4593 N N . THR A 1 610 ? -8.463 24.730 15.350 1.00 93.50 610 THR A N 1
ATOM 4594 C CA . THR A 1 610 ? -8.993 24.771 13.973 1.00 93.50 610 THR A CA 1
ATOM 4595 C C . THR A 1 610 ? -9.894 23.572 13.701 1.00 93.50 610 THR A C 1
ATOM 4597 O O . THR A 1 610 ? -9.467 22.449 13.975 1.00 93.50 610 THR A O 1
ATOM 4600 N N . THR A 1 611 ? -11.065 23.772 13.094 1.00 95.25 611 THR A N 1
ATOM 4601 C CA . THR A 1 611 ? -11.957 22.681 12.658 1.00 95.25 611 THR A CA 1
ATOM 4602 C C . THR A 1 611 ? -12.081 22.675 11.141 1.00 95.25 611 THR A C 1
ATOM 4604 O O . THR A 1 611 ? -12.560 23.640 10.551 1.00 95.25 611 THR A O 1
ATOM 4607 N N . TRP A 1 612 ? -11.646 21.591 10.512 1.00 94.50 612 TRP A N 1
ATOM 4608 C CA . TRP A 1 612 ? -11.571 21.408 9.064 1.00 94.50 612 TRP A CA 1
ATOM 4609 C C . TRP A 1 612 ? -12.773 20.615 8.572 1.00 94.50 612 TRP A C 1
ATOM 4611 O O . TRP A 1 612 ? -13.169 19.658 9.232 1.00 94.50 612 TRP A O 1
ATOM 4621 N N . TYR A 1 613 ? -13.328 20.990 7.420 1.00 92.25 613 TYR A N 1
ATOM 4622 C CA . TYR A 1 613 ? -14.564 20.423 6.884 1.00 92.25 613 TYR A CA 1
ATOM 4623 C C . TYR A 1 613 ? -14.374 19.911 5.450 1.00 92.25 613 TYR A C 1
ATOM 4625 O O . TYR A 1 613 ? -13.948 20.650 4.556 1.00 92.25 613 TYR A O 1
ATOM 4633 N N . ALA A 1 614 ? -14.785 18.662 5.228 1.00 86.19 614 ALA A N 1
ATOM 4634 C CA . ALA A 1 614 ? -14.966 18.062 3.909 1.00 86.19 614 ALA A CA 1
ATOM 4635 C C . ALA A 1 614 ? -16.411 17.547 3.805 1.00 86.19 614 ALA A C 1
ATOM 4637 O O . ALA A 1 614 ? -16.730 16.396 4.115 1.00 86.19 614 ALA A O 1
ATOM 4638 N N . GLY A 1 615 ? -17.316 18.457 3.430 1.00 78.00 615 GLY A N 1
ATOM 4639 C CA . GLY A 1 615 ? -18.752 18.203 3.315 1.00 78.00 615 GLY A CA 1
ATOM 4640 C C . GLY A 1 615 ? -19.390 17.722 4.624 1.00 78.00 615 GLY A C 1
ATOM 4641 O O . GLY A 1 615 ? -19.687 18.516 5.521 1.00 78.00 615 GLY A O 1
ATOM 4642 N N . ARG A 1 616 ? -19.612 16.407 4.712 1.00 78.81 616 ARG A N 1
ATOM 4643 C CA . ARG A 1 616 ? -20.332 15.742 5.808 1.00 78.81 616 ARG A CA 1
ATOM 4644 C C . ARG A 1 616 ? -19.500 15.474 7.060 1.00 78.81 616 ARG A C 1
ATOM 4646 O O . ARG A 1 616 ? -20.081 15.210 8.108 1.00 78.81 616 ARG A O 1
ATOM 4653 N N . ALA A 1 617 ? -18.177 15.508 6.945 1.00 89.25 617 ALA A N 1
ATOM 4654 C CA . ALA A 1 617 ? -17.250 15.150 8.011 1.00 89.25 617 ALA A CA 1
ATOM 4655 C C . ALA A 1 617 ? -16.380 16.344 8.422 1.00 89.25 617 ALA A C 1
ATOM 4657 O O . ALA A 1 617 ? -16.108 17.239 7.611 1.00 89.25 617 ALA A O 1
ATOM 4658 N N . TRP A 1 618 ? -15.896 16.317 9.665 1.00 93.44 618 TRP A N 1
ATOM 4659 C CA . TRP A 1 618 ? -14.928 17.281 10.177 1.00 93.44 618 TRP A CA 1
ATOM 4660 C C . TRP A 1 618 ? -13.847 16.650 11.062 1.00 93.44 618 TRP A C 1
ATOM 4662 O O . TRP A 1 618 ? -14.047 15.610 11.693 1.00 93.44 618 TRP A O 1
ATOM 4672 N N . VAL A 1 619 ? -12.702 17.334 11.131 1.00 96.62 619 VAL A N 1
ATOM 4673 C CA . VAL A 1 619 ? -11.599 17.051 12.061 1.00 96.62 619 VAL A CA 1
ATOM 4674 C C . VAL A 1 619 ? -11.172 18.355 12.730 1.00 96.62 619 VAL A C 1
ATOM 4676 O O . VAL A 1 619 ? -10.894 19.348 12.056 1.00 96.62 619 VAL A O 1
ATOM 4679 N N . LYS A 1 620 ? -11.103 18.364 14.061 1.00 96.69 620 LYS A N 1
ATOM 4680 C CA . LYS A 1 620 ? -10.729 19.515 14.885 1.00 96.69 620 LYS A CA 1
ATOM 4681 C C . LYS A 1 620 ? -9.379 19.282 15.550 1.00 96.69 620 LYS A C 1
ATOM 4683 O O . LYS A 1 620 ? -9.234 18.390 16.379 1.00 96.69 620 LYS A O 1
ATOM 4688 N N . PHE A 1 621 ? -8.415 20.134 15.229 1.00 96.38 621 PHE A N 1
ATOM 4689 C CA . PHE A 1 621 ? -7.096 20.176 15.853 1.00 96.38 621 PHE A CA 1
ATOM 4690 C C . PHE A 1 621 ? -7.065 21.231 16.954 1.00 96.38 621 PHE A C 1
ATOM 4692 O O . PHE A 1 621 ? -7.565 22.338 16.760 1.00 96.38 621 PHE A O 1
ATOM 4699 N N . THR A 1 622 ? -6.433 20.903 18.080 1.00 95.06 622 THR A N 1
ATOM 4700 C CA . THR A 1 622 ? -6.178 21.802 19.216 1.00 95.06 622 THR A CA 1
ATOM 4701 C C . THR A 1 622 ? -4.728 21.626 19.679 1.00 95.06 622 THR A C 1
ATOM 4703 O O . THR A 1 622 ? -4.297 20.493 19.887 1.00 95.06 622 THR A O 1
ATOM 4706 N N . GLY A 1 623 ? -3.982 22.722 19.847 1.00 91.62 623 GLY A N 1
ATOM 4707 C CA . GLY A 1 623 ? -2.535 22.740 20.131 1.00 91.62 623 GLY A CA 1
ATOM 4708 C C . GLY A 1 623 ? -1.659 23.224 18.961 1.00 91.62 623 GLY A C 1
ATOM 4709 O O . GLY A 1 623 ? -0.434 23.088 19.008 1.00 91.62 623 GLY A O 1
ATOM 4710 N N . GLY A 1 624 ? -2.275 23.767 17.906 1.00 89.69 624 GLY A N 1
ATOM 4711 C CA . GLY A 1 624 ? -1.575 24.301 16.735 1.00 89.69 624 GLY A CA 1
ATOM 4712 C C . GLY A 1 624 ? -0.819 25.601 17.012 1.00 89.69 624 GLY A C 1
ATOM 4713 O O . GLY A 1 624 ? -0.784 26.116 18.128 1.00 89.69 624 GLY A O 1
ATOM 4714 N N . SER A 1 625 ? -0.203 26.154 15.974 1.00 87.75 625 SER A N 1
ATOM 4715 C CA . SER A 1 625 ? 0.471 27.457 16.015 1.00 87.75 625 SER A CA 1
ATOM 4716 C C . SER A 1 625 ? -0.019 28.363 14.890 1.00 87.75 625 SER A C 1
ATOM 4718 O O . SER A 1 625 ? -0.411 29.500 15.152 1.00 87.75 625 SER A O 1
ATOM 4720 N N . ARG A 1 626 ? -0.066 27.857 13.651 1.00 85.50 626 ARG A N 1
ATOM 4721 C CA . ARG A 1 626 ? -0.578 28.600 12.489 1.00 85.50 626 ARG A CA 1
ATOM 4722 C C . ARG A 1 626 ? -1.100 27.675 11.390 1.00 85.50 626 ARG A C 1
ATOM 4724 O O . ARG A 1 626 ? -0.929 26.459 11.435 1.00 85.50 626 ARG A O 1
ATOM 4731 N N . VAL A 1 627 ? -1.698 28.290 10.376 1.00 87.12 627 VAL A N 1
ATOM 4732 C CA . VAL A 1 627 ? -2.155 27.657 9.137 1.00 87.12 627 VAL A CA 1
ATOM 4733 C C . VAL A 1 627 ? -1.637 28.473 7.956 1.00 87.12 627 VAL A C 1
ATOM 4735 O O . VAL A 1 627 ? -1.679 29.702 7.998 1.00 87.12 627 VAL A O 1
ATOM 4738 N N . TRP A 1 628 ? -1.131 27.811 6.914 1.00 83.50 628 TRP A N 1
ATOM 4739 C CA . TRP A 1 628 ? -0.555 28.472 5.739 1.00 83.50 628 TRP A CA 1
ATOM 4740 C C . TRP A 1 628 ? -0.724 27.658 4.450 1.00 83.50 628 TRP A C 1
ATOM 4742 O O . TRP A 1 628 ? -0.930 26.445 4.467 1.00 83.50 628 TRP A O 1
ATOM 4752 N N . GLY A 1 629 ? -0.676 28.357 3.317 1.00 80.00 629 GLY A N 1
ATOM 4753 C CA . GLY A 1 629 ? -0.884 27.795 1.987 1.00 80.00 629 GLY A CA 1
ATOM 4754 C C . GLY A 1 629 ? -1.116 28.891 0.933 1.00 80.00 629 GLY A C 1
ATOM 4755 O O . GLY A 1 629 ? -1.094 30.078 1.273 1.00 80.00 629 GLY A O 1
ATOM 4756 N N . PRO A 1 630 ? -1.348 28.515 -0.337 1.00 83.00 630 PRO A N 1
ATOM 4757 C CA . PRO A 1 630 ? -1.404 27.141 -0.828 1.00 83.00 630 PRO A CA 1
ATOM 4758 C C . PRO A 1 630 ? -0.007 26.527 -1.010 1.00 83.00 630 PRO A C 1
ATOM 4760 O O . PRO A 1 630 ? 0.834 27.062 -1.734 1.00 83.00 630 PRO A O 1
ATOM 4763 N N . TRP A 1 631 ? 0.232 25.373 -0.391 1.00 74.94 631 TRP A N 1
ATOM 4764 C CA . TRP A 1 631 ? 1.404 24.550 -0.681 1.00 74.94 631 TRP A CA 1
ATOM 4765 C C . TRP A 1 631 ? 1.188 23.788 -1.997 1.00 74.94 631 TRP A C 1
ATOM 4767 O O . TRP A 1 631 ? 0.066 23.381 -2.304 1.00 74.94 631 TRP A O 1
ATOM 4777 N N . GLU A 1 632 ? 2.232 23.697 -2.826 1.00 73.44 632 GLU A N 1
ATOM 4778 C CA . GLU A 1 632 ? 2.158 23.221 -4.223 1.00 73.44 632 GLU A CA 1
ATOM 4779 C C . GLU A 1 632 ? 0.985 23.818 -5.031 1.00 73.44 632 GLU A C 1
ATOM 4781 O O . GLU A 1 632 ? 0.350 23.149 -5.840 1.00 73.44 632 GLU A O 1
ATOM 4786 N N . GLN A 1 633 ? 0.658 25.094 -4.781 1.00 72.00 633 GLN A N 1
ATOM 4787 C CA . GLN A 1 633 ? -0.477 25.816 -5.385 1.00 72.00 633 GLN A CA 1
ATOM 4788 C C . GLN A 1 633 ? -1.877 25.225 -5.094 1.00 72.00 633 GLN A C 1
ATOM 4790 O O . GLN A 1 633 ? -2.868 25.790 -5.556 1.00 72.00 633 GLN A O 1
ATOM 4795 N N . LYS A 1 634 ? -1.993 24.149 -4.297 1.00 76.00 634 LYS A N 1
ATOM 4796 C CA . LYS A 1 634 ? -3.233 23.362 -4.160 1.00 76.00 634 LYS A CA 1
ATOM 4797 C C . LYS A 1 634 ? -3.631 22.984 -2.727 1.00 76.00 634 LYS A C 1
ATOM 4799 O O . LYS A 1 634 ? -4.826 22.943 -2.445 1.00 76.00 634 LYS A O 1
ATOM 4804 N N . TYR A 1 635 ? -2.683 22.701 -1.836 1.00 84.81 635 TYR A N 1
ATOM 4805 C CA . TYR A 1 635 ? -2.954 22.116 -0.514 1.00 84.81 635 TYR A CA 1
ATOM 4806 C C . TYR A 1 635 ? -2.852 23.146 0.618 1.00 84.81 635 TYR A C 1
ATOM 4808 O O . TYR A 1 635 ? -2.140 24.145 0.497 1.00 84.81 635 TYR A O 1
ATOM 4816 N N . GLN A 1 636 ? -3.534 22.901 1.740 1.00 89.56 636 GLN A N 1
ATOM 4817 C CA . GLN A 1 636 ? -3.379 23.707 2.957 1.00 89.56 636 GLN A CA 1
ATOM 4818 C C . GLN A 1 636 ? -2.542 22.956 3.993 1.00 89.56 636 GLN A C 1
ATOM 4820 O O . GLN A 1 636 ? -2.714 21.751 4.178 1.00 89.56 636 GLN A O 1
ATOM 4825 N N . VAL A 1 637 ? -1.677 23.684 4.700 1.00 89.44 637 VAL A N 1
ATOM 4826 C CA . VAL A 1 637 ? -0.850 23.162 5.790 1.00 89.44 637 VAL A CA 1
ATOM 4827 C C . VAL A 1 637 ? -1.321 23.739 7.124 1.00 89.44 637 VAL A C 1
ATOM 4829 O O . VAL A 1 637 ? -1.546 24.946 7.258 1.00 89.44 637 VAL A O 1
ATOM 4832 N N . TRP A 1 638 ? -1.451 22.874 8.124 1.00 92.31 638 TRP A N 1
ATOM 4833 C CA . TRP A 1 638 ? -1.536 23.234 9.539 1.00 92.31 638 TRP A CA 1
ATOM 4834 C C . TRP A 1 638 ? -0.202 22.928 10.213 1.00 92.31 638 TRP A C 1
ATOM 4836 O O . TRP A 1 638 ? 0.451 21.938 9.886 1.00 92.31 638 TRP A O 1
ATOM 4846 N N . GLU A 1 639 ? 0.215 23.786 11.137 1.00 92.00 639 GLU A N 1
ATOM 4847 C CA . GLU A 1 639 ? 1.531 23.719 11.762 1.00 92.00 639 GLU A CA 1
ATOM 4848 C C . GLU A 1 639 ? 1.441 23.891 13.278 1.00 92.00 639 GLU A C 1
ATOM 4850 O O . GLU A 1 639 ? 0.865 24.868 13.766 1.00 92.00 639 GLU A O 1
ATOM 4855 N N . ALA A 1 640 ? 2.112 23.001 14.009 1.00 93.19 640 ALA A N 1
ATOM 4856 C CA . ALA A 1 640 ? 2.537 23.221 15.386 1.00 93.19 640 ALA A CA 1
ATOM 4857 C C . ALA A 1 640 ? 4.055 23.478 15.409 1.00 93.19 640 ALA A C 1
ATOM 4859 O O . ALA A 1 640 ? 4.848 22.581 15.127 1.00 93.19 640 ALA A O 1
ATOM 4860 N N . SER A 1 641 ? 4.467 24.703 15.737 1.00 92.12 641 SER A N 1
ATOM 4861 C CA . SER A 1 641 ? 5.881 25.104 15.799 1.00 92.12 641 SER A CA 1
ATOM 4862 C C . SER A 1 641 ? 6.403 24.894 17.226 1.00 92.12 641 SER A C 1
ATOM 4864 O O . SER A 1 641 ? 5.960 25.592 18.140 1.00 92.12 641 SER A O 1
ATOM 4866 N N . LEU A 1 642 ? 7.307 23.936 17.434 1.00 95.25 642 LEU A N 1
ATOM 4867 C CA . LEU A 1 642 ? 7.904 23.577 18.725 1.00 95.25 642 LEU A CA 1
ATOM 4868 C C . LEU A 1 642 ? 9.209 24.341 18.992 1.00 95.25 642 LEU A C 1
ATOM 4870 O O . LEU A 1 642 ? 10.073 24.463 18.118 1.00 95.25 642 LEU A O 1
ATOM 4874 N N . ALA A 1 643 ? 9.386 24.796 20.230 1.00 96.31 643 ALA A N 1
ATOM 4875 C CA . ALA A 1 643 ? 10.648 25.323 20.740 1.00 96.31 643 ALA A CA 1
ATOM 4876 C C . ALA A 1 643 ? 11.695 24.197 20.952 1.00 96.31 643 ALA A C 1
ATOM 4878 O O . ALA A 1 643 ? 11.335 23.013 20.955 1.00 96.31 643 ALA A O 1
ATOM 4879 N N . PRO A 1 644 ? 12.992 24.529 21.130 1.00 97.62 644 PRO A N 1
ATOM 4880 C CA . PRO A 1 644 ? 14.017 23.563 21.533 1.00 97.62 644 PRO A CA 1
ATOM 4881 C C . PRO A 1 644 ? 13.599 22.761 22.771 1.00 97.62 644 PRO A C 1
ATOM 4883 O O . PRO A 1 644 ? 13.135 23.345 23.750 1.00 97.62 644 PRO A O 1
ATOM 4886 N N . HIS A 1 645 ? 13.775 21.438 22.730 1.00 97.12 645 HIS A N 1
ATOM 4887 C CA . HIS A 1 645 ? 13.396 20.496 23.802 1.00 97.12 645 HIS A CA 1
ATOM 4888 C C . HIS A 1 645 ? 11.917 20.524 24.242 1.00 97.12 645 HIS A C 1
ATOM 4890 O O . HIS A 1 645 ? 11.572 19.986 25.296 1.00 97.12 645 HIS A O 1
ATOM 4896 N N . GLU A 1 646 ? 11.018 21.138 23.464 1.00 97.62 646 GLU A N 1
ATOM 4897 C CA . GLU A 1 646 ? 9.595 21.200 23.805 1.00 97.62 646 GLU A CA 1
ATOM 4898 C C . GLU A 1 646 ? 8.890 19.853 23.583 1.00 97.62 646 GLU A C 1
ATOM 4900 O O . GLU A 1 646 ? 9.034 19.210 22.537 1.00 97.62 646 GLU A O 1
ATOM 4905 N N . LYS A 1 647 ? 8.040 19.481 24.550 1.00 97.38 647 LYS A N 1
ATOM 4906 C CA . LYS A 1 647 ? 7.013 18.446 24.396 1.00 97.38 647 LYS A CA 1
ATOM 4907 C C . LYS A 1 647 ? 5.636 19.105 24.356 1.00 97.38 647 LYS A C 1
ATOM 4909 O O . LYS A 1 647 ? 5.294 19.836 25.285 1.00 97.38 647 LYS A O 1
ATOM 4914 N N . ARG A 1 648 ? 4.840 18.843 23.315 1.00 96.56 648 ARG A N 1
ATOM 4915 C CA . ARG A 1 648 ? 3.512 19.452 23.119 1.00 96.56 648 ARG A CA 1
ATOM 4916 C C . ARG A 1 648 ? 2.446 18.402 22.838 1.00 96.56 648 ARG A C 1
ATOM 4918 O O . ARG A 1 648 ? 2.617 17.558 21.966 1.00 96.56 648 ARG A O 1
ATOM 4925 N N . THR A 1 649 ? 1.314 18.502 23.524 1.00 97.44 649 THR A N 1
ATOM 4926 C CA . THR A 1 649 ? 0.150 17.645 23.279 1.00 97.44 649 THR A CA 1
ATOM 4927 C C . THR A 1 649 ? -0.805 18.306 22.291 1.00 97.44 649 THR A C 1
ATOM 4929 O O . THR A 1 649 ? -1.348 19.372 22.573 1.00 97.44 649 THR A O 1
ATOM 4932 N N . ILE A 1 650 ? -1.057 17.642 21.165 1.00 97.50 650 ILE A N 1
ATOM 4933 C CA . ILE A 1 650 ? -2.130 17.969 20.224 1.00 97.50 650 ILE A CA 1
ATOM 4934 C C . ILE A 1 650 ? -3.350 17.104 20.557 1.00 97.50 650 ILE A C 1
ATOM 4936 O O . ILE A 1 650 ? -3.232 15.900 20.780 1.00 97.50 650 ILE A O 1
ATOM 4940 N N . THR A 1 651 ? -4.536 17.704 20.582 1.00 97.81 651 THR A N 1
ATOM 4941 C CA . THR A 1 651 ? -5.817 16.982 20.559 1.00 97.81 651 THR A CA 1
ATOM 4942 C C . THR A 1 651 ? -6.365 17.020 19.139 1.00 97.81 651 THR A C 1
ATOM 4944 O O . THR A 1 651 ? -6.411 18.092 18.535 1.00 97.81 651 THR A O 1
ATOM 4947 N N . VAL A 1 652 ? -6.803 15.866 18.631 1.00 97.94 652 VAL A N 1
ATOM 4948 C CA . VAL A 1 652 ? -7.472 15.746 17.330 1.00 97.94 652 VAL A CA 1
ATOM 4949 C C . VAL A 1 652 ? -8.822 15.068 17.543 1.00 97.94 652 VAL A C 1
ATOM 4951 O O . VAL A 1 652 ? -8.892 13.865 17.769 1.00 97.94 652 VAL A O 1
ATOM 4954 N N . GLU A 1 653 ? -9.895 15.847 17.533 1.00 97.38 653 GLU A N 1
ATOM 4955 C CA . GLU A 1 653 ? -11.279 15.363 17.627 1.00 97.38 653 GLU A CA 1
ATOM 4956 C C . GLU A 1 653 ? -11.840 15.153 16.215 1.00 97.38 653 GLU A C 1
ATOM 4958 O O . GLU A 1 653 ? -11.479 15.888 15.293 1.00 97.38 653 GLU A O 1
ATOM 4963 N N . VAL A 1 654 ? -12.729 14.178 16.031 1.00 95.00 654 VAL A N 1
ATOM 4964 C CA . VAL A 1 654 ? -13.398 13.929 14.745 1.00 95.00 654 VAL A CA 1
ATOM 4965 C C . VAL A 1 654 ? -14.912 13.932 14.910 1.00 95.00 654 VAL A C 1
ATOM 4967 O O . VAL A 1 654 ? -15.423 13.670 15.997 1.00 95.00 654 VAL A O 1
ATOM 4970 N N . GLY A 1 655 ? -15.643 14.155 13.821 1.00 91.06 655 GLY A N 1
ATOM 4971 C CA . GLY A 1 655 ? -17.086 13.969 13.838 1.00 91.06 655 GLY A CA 1
ATOM 4972 C C . GLY A 1 655 ? -17.769 14.272 12.515 1.00 91.06 655 GLY A C 1
ATOM 4973 O O . GLY A 1 655 ? -17.139 14.409 11.464 1.00 91.06 655 GLY A O 1
ATOM 4974 N N . LEU A 1 656 ? -19.095 14.357 12.588 1.00 87.88 656 LEU A N 1
ATOM 4975 C CA . LEU A 1 656 ? -19.965 14.629 11.452 1.00 87.88 656 LEU A CA 1
ATOM 4976 C C . LEU A 1 656 ? -20.596 16.009 11.580 1.00 87.88 656 LEU A C 1
ATOM 4978 O O . LEU A 1 656 ? -20.952 16.452 12.673 1.00 87.88 656 LEU A O 1
ATOM 4982 N N . SER A 1 657 ? -20.718 16.689 10.447 1.00 86.75 657 SER A N 1
ATOM 4983 C CA . SER A 1 657 ? -21.374 17.985 10.338 1.00 86.75 657 SER A CA 1
ATOM 4984 C C . SER A 1 657 ? -22.870 17.828 10.595 1.00 86.75 657 SER A C 1
ATOM 4986 O O . SER A 1 657 ? -23.525 16.966 10.001 1.00 86.75 657 SER A O 1
ATOM 4988 N N . SER A 1 658 ? -23.445 18.726 11.395 1.00 85.19 658 SER A N 1
ATOM 4989 C CA . SER A 1 658 ? -24.884 18.987 11.313 1.00 85.19 658 SER A CA 1
ATOM 4990 C C . SER A 1 658 ? -25.258 19.440 9.890 1.00 85.19 658 SER A C 1
ATOM 4992 O O . SER A 1 658 ? -24.407 19.938 9.144 1.00 85.19 658 SER A O 1
ATOM 4994 N N . LYS A 1 659 ? -26.532 19.305 9.492 1.00 81.94 659 LYS A N 1
ATOM 4995 C CA . LYS A 1 659 ? -26.997 19.766 8.169 1.00 81.94 659 LYS A CA 1
ATOM 4996 C C . LYS A 1 659 ? -26.617 21.234 7.925 1.00 81.94 659 LYS A C 1
ATOM 4998 O O . LYS A 1 659 ? -26.066 21.565 6.879 1.00 81.94 659 LYS A O 1
ATOM 5003 N N . GLU A 1 660 ? -26.854 22.081 8.921 1.00 86.00 660 GLU A N 1
ATOM 5004 C CA . GLU A 1 660 ? -26.566 23.518 8.878 1.00 86.00 660 GLU A CA 1
ATOM 5005 C C . GLU A 1 660 ? -25.064 23.830 8.776 1.00 86.00 660 GLU A C 1
ATOM 5007 O O . GLU A 1 660 ? -24.685 24.850 8.201 1.00 86.00 660 GLU A O 1
ATOM 5012 N N . GLU A 1 661 ? -24.187 22.977 9.312 1.00 87.69 661 GLU A N 1
ATOM 5013 C CA . GLU A 1 661 ? -22.735 23.122 9.151 1.00 87.69 661 GLU A CA 1
ATOM 5014 C C . GLU A 1 661 ? -22.235 22.619 7.802 1.00 87.69 661 GLU A C 1
ATOM 5016 O O . GLU A 1 661 ? -21.384 23.276 7.212 1.00 87.69 661 GLU A O 1
ATOM 5021 N N . ALA A 1 662 ? -22.781 21.518 7.279 1.00 85.56 662 ALA A N 1
ATOM 5022 C CA . ALA A 1 662 ? -22.471 21.057 5.927 1.00 85.56 662 ALA A CA 1
ATOM 5023 C C . ALA A 1 662 ? -22.890 22.105 4.877 1.00 85.56 662 ALA A C 1
ATOM 5025 O O . ALA A 1 662 ? -22.146 22.378 3.934 1.00 85.56 662 ALA A O 1
ATOM 5026 N N . GLU A 1 663 ? -24.043 22.752 5.077 1.00 87.06 663 GLU A N 1
ATOM 5027 C CA . GLU A 1 663 ? -24.518 23.874 4.259 1.00 87.06 663 GLU A CA 1
ATOM 5028 C C . GLU A 1 663 ? -23.610 25.112 4.385 1.00 87.06 663 GLU A C 1
ATOM 5030 O O . GLU A 1 663 ? -23.249 25.700 3.363 1.00 87.06 663 GLU A O 1
ATOM 5035 N N . LYS A 1 664 ? -23.151 25.475 5.594 1.00 89.25 664 LYS A N 1
ATOM 5036 C CA . LYS A 1 664 ? -22.201 26.593 5.800 1.00 89.25 664 LYS A CA 1
ATOM 5037 C C . LYS A 1 664 ? -20.804 26.314 5.236 1.00 89.25 664 LYS A C 1
ATOM 5039 O O . LYS A 1 664 ? -20.222 27.207 4.622 1.00 89.25 664 LYS A O 1
ATOM 5044 N N . ALA A 1 665 ? -20.284 25.096 5.383 1.00 88.38 665 ALA A N 1
ATOM 5045 C CA . ALA A 1 665 ? -19.003 24.679 4.809 1.00 88.38 665 ALA A CA 1
ATOM 5046 C C . ALA A 1 665 ? -19.044 24.754 3.276 1.00 88.38 665 ALA A C 1
ATOM 5048 O O . ALA A 1 665 ? -18.171 25.357 2.652 1.00 88.38 665 ALA A O 1
ATOM 5049 N N . ALA A 1 666 ? -20.106 24.216 2.673 1.00 86.38 666 ALA A N 1
ATOM 5050 C CA . ALA A 1 666 ? -20.301 24.237 1.230 1.00 86.38 666 ALA A CA 1
ATOM 5051 C C . ALA A 1 666 ? -20.499 25.654 0.673 1.00 86.38 666 ALA A C 1
ATOM 5053 O O . ALA A 1 666 ? -19.889 25.998 -0.340 1.00 86.38 666 ALA A O 1
ATOM 5054 N N . ALA A 1 667 ? -21.273 26.504 1.359 1.00 88.75 667 ALA A N 1
ATOM 5055 C CA . ALA A 1 667 ? -21.424 27.915 1.004 1.00 88.75 667 ALA A CA 1
ATOM 5056 C C . ALA A 1 667 ? -20.091 28.684 1.094 1.00 88.75 667 ALA A C 1
ATOM 5058 O O . ALA A 1 667 ? -19.770 29.446 0.185 1.00 88.75 667 ALA A O 1
ATOM 5059 N N . THR A 1 668 ? -19.288 28.435 2.137 1.00 89.12 668 THR A N 1
ATOM 5060 C CA . THR A 1 668 ? -17.933 29.006 2.300 1.00 89.12 668 THR A CA 1
ATOM 5061 C C . THR A 1 668 ? -17.019 28.619 1.134 1.00 89.12 668 THR A C 1
ATOM 5063 O O . THR A 1 668 ? -16.303 29.453 0.581 1.00 89.12 668 THR A O 1
ATOM 5066 N N . ALA A 1 669 ? -17.068 27.352 0.726 1.00 85.56 669 ALA A N 1
ATOM 5067 C CA . ALA A 1 669 ? -16.270 26.813 -0.368 1.00 85.56 669 ALA A CA 1
ATOM 5068 C C . ALA A 1 669 ? -16.761 27.226 -1.770 1.00 85.56 669 ALA A C 1
ATOM 5070 O O . ALA A 1 669 ? -15.958 27.313 -2.704 1.00 85.56 669 ALA A O 1
ATOM 5071 N N . GLY A 1 670 ? -18.062 27.477 -1.933 1.00 85.19 670 GLY A N 1
ATOM 5072 C CA . GLY A 1 670 ? -18.721 27.660 -3.228 1.00 85.19 670 GLY A CA 1
ATOM 5073 C C . GLY A 1 670 ? -19.087 26.343 -3.928 1.00 85.19 670 GLY A C 1
ATOM 5074 O O . GLY A 1 670 ? -19.038 26.273 -5.154 1.00 85.19 670 GLY A O 1
ATOM 5075 N N . VAL A 1 671 ? -19.424 25.295 -3.165 1.00 81.44 671 VAL A N 1
ATOM 5076 C CA . VAL A 1 671 ? -19.819 23.964 -3.674 1.00 81.44 671 VAL A CA 1
ATOM 5077 C C . VAL A 1 671 ? -21.236 23.579 -3.221 1.00 81.44 671 VAL A C 1
ATOM 5079 O O . VAL A 1 671 ? -21.902 24.330 -2.510 1.00 81.44 671 VAL A O 1
ATOM 5082 N N . LYS A 1 672 ? -21.717 22.392 -3.616 1.00 80.00 672 LYS A N 1
ATOM 5083 C CA . LYS A 1 672 ? -22.950 21.802 -3.063 1.00 80.00 672 LYS A CA 1
ATOM 5084 C C . LYS A 1 672 ? -22.665 21.100 -1.723 1.00 80.00 672 LYS A C 1
ATOM 5086 O O . LYS A 1 672 ? -21.626 20.451 -1.614 1.00 80.00 672 LYS A O 1
ATOM 5091 N N . PRO A 1 673 ? -23.570 21.166 -0.730 1.00 77.75 673 PRO A N 1
ATOM 5092 C CA . PRO A 1 673 ? -23.413 20.431 0.521 1.00 77.75 673 PRO A CA 1
ATOM 5093 C C . PRO A 1 673 ? -23.504 18.919 0.308 1.00 77.75 673 PRO A C 1
ATOM 5095 O O . PRO A 1 673 ? -24.373 18.429 -0.413 1.00 77.75 673 PRO A O 1
ATOM 5098 N N . VAL A 1 674 ? -22.625 18.190 0.993 1.00 71.19 674 VAL A N 1
ATOM 5099 C CA . VAL A 1 674 ? -22.681 16.732 1.142 1.00 71.19 674 VAL A CA 1
ATOM 5100 C C . VAL A 1 674 ? -23.134 16.449 2.569 1.00 71.19 674 VAL A C 1
ATOM 5102 O O . VAL A 1 674 ? -22.543 16.973 3.511 1.00 71.19 674 VAL A O 1
ATOM 5105 N N . LEU A 1 675 ? -24.189 15.652 2.733 1.00 70.38 675 LEU A N 1
ATOM 5106 C CA . LEU A 1 675 ? -24.785 15.350 4.038 1.00 70.38 675 LEU A CA 1
ATOM 5107 C C . LEU A 1 675 ? -24.336 13.967 4.558 1.00 70.38 675 LEU A C 1
ATOM 5109 O O . LEU A 1 675 ? -23.974 13.103 3.753 1.00 70.38 675 LEU A O 1
ATOM 5113 N N . PRO A 1 676 ? -24.352 13.729 5.884 1.00 65.31 676 PRO A N 1
ATOM 5114 C CA . PRO A 1 676 ? -24.116 12.402 6.454 1.00 65.31 676 PRO A CA 1
ATOM 5115 C C . PRO A 1 676 ? -25.117 11.366 5.920 1.00 65.31 676 PRO A C 1
ATOM 5117 O O . PRO A 1 676 ? -26.324 11.596 5.979 1.00 65.31 676 PRO A O 1
ATOM 5120 N N . SER A 1 677 ? -24.636 10.218 5.427 1.00 68.56 677 SER A N 1
ATOM 5121 C CA . SER A 1 677 ? -25.491 9.073 5.068 1.00 68.56 677 SER A CA 1
ATOM 5122 C C . SER A 1 677 ? -25.457 8.041 6.190 1.00 68.56 677 SER A C 1
ATOM 5124 O O . SER A 1 677 ? -24.428 7.850 6.839 1.00 68.56 677 SER A O 1
ATOM 5126 N N . ASP A 1 678 ? -26.592 7.423 6.510 1.00 78.25 678 ASP A N 1
ATOM 5127 C CA . ASP A 1 678 ? -26.676 6.489 7.646 1.00 78.25 678 ASP A CA 1
ATOM 5128 C C . ASP A 1 678 ? -25.994 5.146 7.384 1.00 78.25 678 ASP A C 1
ATOM 5130 O O . ASP A 1 678 ? -25.616 4.466 8.334 1.00 78.25 678 ASP A O 1
ATOM 5134 N N . LEU A 1 679 ? -25.785 4.823 6.109 1.00 85.94 679 LEU A N 1
ATOM 5135 C CA . LEU A 1 679 ? -24.978 3.726 5.591 1.00 85.94 679 LEU A CA 1
ATOM 5136 C C . LEU A 1 679 ? -23.915 4.320 4.658 1.00 85.94 679 LEU A C 1
ATOM 5138 O O . LEU A 1 679 ? -24.226 5.212 3.864 1.00 85.94 679 LEU A O 1
ATOM 5142 N N . ALA A 1 680 ? -22.676 3.846 4.751 1.00 82.88 680 ALA A N 1
ATOM 5143 C CA . ALA A 1 680 ? -21.571 4.263 3.895 1.00 82.88 680 ALA A CA 1
ATOM 5144 C C . ALA A 1 680 ? -20.659 3.076 3.554 1.00 82.88 680 ALA A C 1
ATOM 5146 O O . ALA A 1 680 ? -20.448 2.191 4.383 1.00 82.88 680 ALA A O 1
ATOM 5147 N N . VAL A 1 681 ? -20.107 3.081 2.340 1.00 84.12 681 VAL A N 1
ATOM 5148 C CA . VAL A 1 681 ? -19.158 2.083 1.826 1.00 84.12 681 VAL A CA 1
ATOM 5149 C C . VAL A 1 681 ? -17.835 2.800 1.550 1.00 84.12 681 VAL A C 1
ATOM 5151 O O . VAL A 1 681 ? -17.826 3.871 0.948 1.00 84.12 681 VAL A O 1
ATOM 5154 N N . PHE A 1 682 ? -16.730 2.243 2.044 1.00 75.38 682 PHE A N 1
ATOM 5155 C CA . PHE A 1 682 ? -15.370 2.801 1.952 1.00 75.38 682 PHE A CA 1
ATOM 5156 C C . PHE A 1 682 ? -14.437 1.933 1.095 1.00 75.38 682 PHE A C 1
ATOM 5158 O O . PHE A 1 682 ? -13.360 2.360 0.683 1.00 75.38 682 PHE A O 1
ATOM 5165 N N . THR A 1 683 ? -14.813 0.678 0.872 1.00 80.19 683 THR A N 1
ATOM 5166 C CA . THR A 1 683 ? -14.220 -0.229 -0.113 1.00 80.19 683 THR A CA 1
ATOM 5167 C C . THR A 1 683 ? -15.371 -1.106 -0.617 1.00 80.19 683 THR A C 1
ATOM 5169 O O . THR A 1 683 ? -16.168 -1.529 0.219 1.00 80.19 683 THR A O 1
ATOM 5172 N N . PRO A 1 684 ? -15.527 -1.367 -1.923 1.00 89.06 684 PRO A N 1
ATOM 5173 C CA . PRO A 1 684 ? -14.743 -0.839 -3.035 1.00 89.06 684 PRO A CA 1
ATOM 5174 C C . PRO A 1 684 ? -14.823 0.689 -3.154 1.00 89.06 684 PRO A C 1
ATOM 5176 O O . PRO A 1 684 ? -15.801 1.307 -2.741 1.00 89.06 684 PRO A O 1
ATOM 5179 N N . LEU A 1 685 ? -13.772 1.291 -3.706 1.00 85.31 685 LEU A N 1
ATOM 5180 C CA . LEU A 1 685 ? -13.816 2.646 -4.257 1.00 85.31 685 LEU A CA 1
ATOM 5181 C C . LEU A 1 685 ? -14.373 2.593 -5.690 1.00 85.31 685 LEU A C 1
ATOM 5183 O O . LEU A 1 685 ? -14.315 1.548 -6.339 1.00 85.31 685 LEU A O 1
ATOM 5187 N N . ASP A 1 686 ? -14.894 3.711 -6.196 1.00 90.00 686 ASP A N 1
ATOM 5188 C CA . ASP A 1 686 ? -15.340 3.785 -7.593 1.00 90.00 686 ASP A CA 1
ATOM 5189 C C . ASP A 1 686 ? -14.149 3.590 -8.552 1.00 90.00 686 ASP A C 1
ATOM 5191 O O . ASP A 1 686 ? -13.039 4.037 -8.271 1.00 90.00 686 ASP A O 1
ATOM 5195 N N . TYR A 1 687 ? -14.367 2.870 -9.651 1.00 96.44 687 TYR A N 1
ATOM 5196 C CA . TYR A 1 687 ? -13.353 2.349 -10.583 1.00 96.44 687 TYR A CA 1
ATOM 5197 C C . TYR A 1 687 ? -12.317 1.376 -9.983 1.00 96.44 687 TYR A C 1
ATOM 5199 O O . TYR A 1 687 ? -11.344 1.023 -10.662 1.00 96.44 687 TYR A O 1
ATOM 5207 N N . GLN A 1 688 ? -12.496 0.887 -8.750 1.00 96.62 688 GLN A N 1
ATOM 5208 C CA . GLN A 1 688 ? -11.576 -0.093 -8.168 1.00 96.62 688 GLN A CA 1
ATOM 5209 C C . GLN A 1 688 ? -11.694 -1.458 -8.855 1.00 96.62 688 GLN A C 1
ATOM 5211 O O . GLN A 1 688 ? -12.765 -2.069 -8.889 1.00 96.62 688 GLN A O 1
ATOM 5216 N N . VAL A 1 689 ? -10.560 -1.976 -9.335 1.00 97.81 689 VAL A N 1
ATOM 5217 C CA . VAL A 1 689 ? -10.447 -3.340 -9.867 1.00 97.81 689 VAL A CA 1
ATOM 5218 C C . VAL A 1 689 ? -9.853 -4.258 -8.805 1.00 97.81 689 VAL A C 1
ATOM 5220 O O . VAL A 1 689 ? -8.815 -3.963 -8.216 1.00 97.81 689 VAL A O 1
ATOM 5223 N N . PHE A 1 690 ? -10.503 -5.397 -8.579 1.00 95.19 690 PHE A N 1
ATOM 5224 C CA . PHE A 1 690 ? -10.008 -6.484 -7.743 1.00 95.19 690 PHE A CA 1
ATOM 5225 C C . PHE A 1 690 ? -9.386 -7.569 -8.613 1.00 95.19 690 PHE A C 1
ATOM 5227 O O . PHE A 1 690 ? -9.956 -7.988 -9.625 1.00 95.19 690 PHE A O 1
ATOM 5234 N N . GLN A 1 691 ? -8.228 -8.060 -8.181 1.00 96.50 691 GLN A N 1
ATOM 5235 C CA . GLN A 1 691 ? -7.508 -9.125 -8.859 1.00 96.50 691 GLN A CA 1
ATOM 5236 C C . GLN A 1 691 ? -8.309 -10.439 -8.839 1.00 96.50 691 GLN A C 1
ATOM 5238 O O . GLN A 1 691 ? -8.532 -11.045 -7.786 1.00 96.50 691 GLN A O 1
ATOM 5243 N N . ARG A 1 692 ? -8.728 -10.922 -10.016 1.00 93.81 692 ARG A N 1
ATOM 5244 C CA . ARG A 1 692 ? -9.409 -12.217 -10.149 1.00 93.81 692 ARG A CA 1
ATOM 5245 C C . ARG A 1 692 ? -8.440 -13.367 -9.875 1.00 93.81 692 ARG A C 1
ATOM 5247 O O . ARG A 1 692 ? -7.297 -13.365 -10.348 1.00 93.81 692 ARG A O 1
ATOM 5254 N N . LYS A 1 693 ? -8.914 -14.361 -9.119 1.00 85.81 693 LYS A N 1
ATOM 5255 C CA . LYS A 1 693 ? -8.131 -15.541 -8.713 1.00 85.81 693 LYS A CA 1
ATOM 5256 C C . LYS A 1 693 ? -8.147 -16.632 -9.781 1.00 85.81 693 LYS A C 1
ATOM 5258 O O . LYS A 1 693 ? -7.149 -17.310 -9.975 1.00 85.81 693 LYS A O 1
ATOM 5263 N N . THR A 1 694 ? -9.261 -16.751 -10.498 1.00 88.94 694 THR A N 1
ATOM 5264 C CA . THR A 1 694 ? -9.453 -17.656 -11.641 1.00 88.94 694 THR A CA 1
ATOM 5265 C C . THR A 1 694 ? -9.907 -16.850 -12.858 1.00 88.94 694 THR A C 1
ATOM 5267 O O . THR A 1 694 ? -10.277 -15.685 -12.717 1.00 88.94 694 THR A O 1
ATOM 5270 N N . ARG A 1 695 ? -9.958 -17.468 -14.046 1.00 90.12 695 ARG A N 1
ATOM 5271 C CA . ARG A 1 695 ? -10.498 -16.845 -15.274 1.00 90.12 695 ARG A CA 1
ATOM 5272 C C . ARG A 1 695 ? -11.866 -16.175 -15.064 1.00 90.12 695 ARG A C 1
ATOM 5274 O O . ARG A 1 695 ? -12.093 -15.098 -15.614 1.00 90.12 695 ARG A O 1
ATOM 5281 N N . LEU A 1 696 ? -12.746 -16.810 -14.283 1.00 91.75 696 LEU A N 1
ATOM 5282 C CA . LEU A 1 696 ? -14.157 -16.435 -14.137 1.00 91.75 696 LEU A CA 1
ATOM 5283 C C . LEU A 1 696 ? -14.537 -15.844 -12.775 1.00 91.75 696 LEU A C 1
ATOM 5285 O O . LEU A 1 696 ? -15.643 -15.335 -12.662 1.00 91.75 696 LEU A O 1
ATOM 5289 N N . ASN A 1 697 ? -13.685 -15.900 -11.745 1.00 90.12 697 ASN A N 1
ATOM 5290 C CA . ASN A 1 697 ? -14.048 -15.458 -10.390 1.00 90.12 697 ASN A CA 1
ATOM 5291 C C . ASN A 1 697 ? -12.887 -14.793 -9.638 1.00 90.12 697 ASN A C 1
ATOM 5293 O O . ASN A 1 697 ? -11.736 -15.247 -9.688 1.00 90.12 697 ASN A O 1
ATOM 5297 N N . GLY A 1 698 ? -13.224 -13.755 -8.874 1.00 88.62 698 GLY A N 1
ATOM 5298 C CA . GLY A 1 698 ? -12.360 -13.083 -7.906 1.00 88.62 698 GLY A CA 1
ATOM 5299 C C . GLY A 1 698 ? -13.076 -12.874 -6.574 1.00 88.62 698 GLY A C 1
ATOM 5300 O O . GLY A 1 698 ? -14.035 -13.577 -6.254 1.00 88.62 698 GLY A O 1
ATOM 5301 N N . SER A 1 699 ? -12.607 -11.903 -5.793 1.00 86.38 699 SER A N 1
ATOM 5302 C CA . SER A 1 699 ? -13.307 -11.465 -4.589 1.00 86.38 699 SER A CA 1
ATOM 5303 C C . SER A 1 699 ? -13.265 -9.947 -4.468 1.00 86.38 699 SER A C 1
ATOM 5305 O O . SER A 1 699 ? -12.200 -9.351 -4.610 1.00 86.38 699 SER A O 1
ATOM 5307 N N . VAL A 1 700 ? -14.426 -9.344 -4.214 1.00 88.38 700 VAL A N 1
ATOM 5308 C CA . VAL A 1 700 ? -14.563 -7.917 -3.902 1.00 88.38 700 VAL A CA 1
ATOM 5309 C C . VAL A 1 700 ? -14.549 -7.781 -2.385 1.00 88.38 700 VAL A C 1
ATOM 5311 O O . VAL A 1 700 ? -15.358 -8.408 -1.700 1.00 88.38 700 VAL A O 1
ATOM 5314 N N . LEU A 1 701 ? -13.645 -6.961 -1.854 1.00 83.88 701 LEU A N 1
ATOM 5315 C CA . LEU A 1 701 ? -13.701 -6.575 -0.446 1.00 83.88 701 LEU A CA 1
ATOM 5316 C C . LEU A 1 701 ? -14.725 -5.452 -0.297 1.00 83.88 701 LEU A C 1
ATOM 5318 O O . LEU A 1 701 ? -14.566 -4.390 -0.899 1.00 83.88 701 LEU A O 1
ATOM 5322 N N . VAL A 1 702 ? -15.755 -5.689 0.510 1.00 85.12 702 VAL A N 1
ATOM 5323 C CA . VAL A 1 702 ? -16.734 -4.681 0.909 1.00 85.12 702 VAL A CA 1
ATOM 5324 C C . VAL A 1 702 ? -16.466 -4.299 2.355 1.00 85.12 702 VAL A C 1
ATOM 5326 O O . VAL A 1 702 ? -16.558 -5.137 3.245 1.00 85.12 702 VAL A O 1
ATOM 5329 N N . HIS A 1 703 ? -16.129 -3.033 2.580 1.00 81.44 703 HIS A N 1
ATOM 5330 C CA . HIS A 1 703 ? -15.892 -2.441 3.892 1.00 81.44 703 HIS A CA 1
ATOM 5331 C C . HIS A 1 703 ? -16.686 -1.143 4.027 1.00 81.44 703 HIS A C 1
ATOM 5333 O O . HIS A 1 703 ? -16.705 -0.330 3.100 1.00 81.44 703 HIS A O 1
ATOM 5339 N N . GLY A 1 704 ? -17.325 -0.923 5.171 1.00 81.50 704 GLY A N 1
ATOM 5340 C CA . GLY A 1 704 ? -18.185 0.234 5.393 1.00 81.50 704 GLY A CA 1
ATOM 5341 C C . GLY A 1 704 ? -18.716 0.347 6.819 1.00 81.50 704 GLY A C 1
ATOM 5342 O O . GLY A 1 704 ? -18.262 -0.343 7.736 1.00 81.50 704 GLY A O 1
ATOM 5343 N N . ARG A 1 705 ? -19.665 1.268 7.022 1.00 80.38 705 ARG A N 1
ATOM 5344 C CA . ARG A 1 705 ? -20.285 1.549 8.328 1.00 80.38 705 ARG A CA 1
ATOM 5345 C C . ARG A 1 705 ? -21.765 1.850 8.230 1.00 80.38 705 ARG A C 1
ATOM 5347 O O . ARG A 1 705 ? -22.245 2.366 7.222 1.00 80.38 705 ARG A O 1
ATOM 5354 N N . ILE A 1 706 ? -22.463 1.576 9.327 1.00 83.56 706 ILE A N 1
ATOM 5355 C CA . ILE A 1 706 ? -23.867 1.915 9.514 1.00 83.56 706 ILE A CA 1
ATOM 5356 C C . ILE A 1 706 ? -24.113 2.514 10.903 1.00 83.56 706 ILE A C 1
ATOM 5358 O O . ILE A 1 706 ? -23.716 1.976 11.937 1.00 83.56 706 ILE A O 1
ATOM 5362 N N . ARG A 1 707 ? -24.769 3.677 10.922 1.00 76.62 707 ARG A N 1
ATOM 5363 C CA . ARG A 1 707 ? -25.004 4.474 12.135 1.00 76.62 707 ARG A CA 1
ATOM 5364 C C . ARG A 1 707 ? -26.344 4.135 12.792 1.00 76.62 707 ARG A C 1
ATOM 5366 O O . ARG A 1 707 ? -26.380 3.969 14.015 1.00 76.62 707 ARG A O 1
ATOM 5373 N N . SER A 1 708 ? -27.405 3.959 12.004 1.00 81.56 708 SER A N 1
ATOM 5374 C CA . SER A 1 708 ? -28.731 3.535 12.484 1.00 81.56 708 SER A CA 1
ATOM 5375 C C . SER A 1 708 ? -28.791 2.044 12.846 1.00 81.56 708 SER A C 1
ATOM 5377 O O . SER A 1 708 ? -28.001 1.240 12.365 1.00 81.56 708 SER A O 1
ATOM 5379 N N . ALA A 1 709 ? -29.711 1.659 13.734 1.00 83.62 709 ALA A N 1
ATOM 5380 C CA . ALA A 1 709 ? -29.922 0.252 14.089 1.00 83.62 709 ALA A CA 1
ATOM 5381 C C . ALA A 1 709 ? -30.719 -0.475 12.991 1.00 83.62 709 ALA A C 1
ATOM 5383 O O . ALA A 1 709 ? -31.697 0.074 12.488 1.00 83.62 709 ALA A O 1
ATOM 5384 N N . PHE A 1 710 ? -30.316 -1.703 12.666 1.00 89.06 710 PHE A N 1
ATOM 5385 C CA . PHE A 1 710 ? -30.833 -2.518 11.563 1.00 89.06 710 PHE A CA 1
ATOM 5386 C C . PHE A 1 710 ? -31.024 -3.975 12.006 1.00 89.06 710 PHE A C 1
ATOM 5388 O O . PHE A 1 710 ? -30.355 -4.430 12.937 1.00 89.06 710 PHE A O 1
ATOM 5395 N N . ASP A 1 711 ? -31.890 -4.697 11.296 1.00 89.06 711 ASP A N 1
ATOM 5396 C CA . ASP A 1 711 ? -32.155 -6.124 11.513 1.00 89.06 711 ASP A CA 1
ATOM 5397 C C . ASP A 1 711 ? -31.324 -6.999 10.559 1.00 89.06 711 ASP A C 1
ATOM 5399 O O . ASP A 1 711 ? -30.852 -8.063 10.953 1.00 89.06 711 ASP A O 1
ATOM 5403 N N . ASN A 1 712 ? -31.088 -6.539 9.322 1.00 89.19 712 ASN A N 1
ATOM 5404 C CA . ASN A 1 712 ? -30.091 -7.114 8.416 1.00 89.19 712 ASN A CA 1
ATOM 5405 C C . ASN A 1 712 ? -29.388 -6.038 7.556 1.00 89.19 712 ASN A C 1
ATOM 5407 O O . ASN A 1 712 ? -29.857 -4.903 7.417 1.00 89.19 712 ASN A O 1
ATOM 5411 N N . LEU A 1 713 ? -28.236 -6.415 7.003 1.00 92.25 713 LEU A N 1
ATOM 5412 C CA . LEU A 1 713 ? -27.579 -5.742 5.887 1.00 92.25 713 LEU A CA 1
ATOM 5413 C C . LEU A 1 713 ? -27.667 -6.667 4.670 1.00 92.25 713 LEU A C 1
ATOM 5415 O O . LEU A 1 713 ? -27.554 -7.889 4.793 1.00 92.25 713 LEU A O 1
ATOM 5419 N N . GLU A 1 714 ? -27.863 -6.084 3.495 1.00 93.62 714 GLU A N 1
ATOM 5420 C CA . GLU A 1 714 ? -27.987 -6.796 2.225 1.00 93.62 714 GLU A CA 1
ATOM 5421 C C . GLU A 1 714 ? -27.152 -6.091 1.152 1.00 93.62 714 GLU A C 1
ATOM 5423 O O . GLU A 1 714 ? -27.022 -4.865 1.161 1.00 93.62 714 GLU A O 1
ATOM 5428 N N . TYR A 1 715 ? -26.606 -6.854 0.208 1.00 94.38 715 TYR A N 1
ATOM 5429 C CA . TYR A 1 715 ? -25.859 -6.340 -0.937 1.00 94.38 715 TYR A CA 1
ATOM 5430 C C . TYR A 1 715 ? -26.395 -6.898 -2.261 1.00 94.38 715 TYR A C 1
ATOM 5432 O O . TYR A 1 715 ? -27.056 -7.937 -2.291 1.00 94.38 715 TYR A O 1
ATOM 5440 N N . ARG A 1 716 ? -26.083 -6.210 -3.360 1.00 93.94 716 ARG A N 1
ATOM 5441 C CA . ARG A 1 716 ? -26.372 -6.620 -4.738 1.00 93.94 716 ARG A CA 1
ATOM 5442 C C . ARG A 1 716 ? -25.231 -6.195 -5.666 1.00 93.94 716 ARG A C 1
ATOM 5444 O O . ARG A 1 716 ? -24.654 -5.127 -5.469 1.00 93.94 716 ARG A O 1
ATOM 5451 N N . LEU A 1 717 ? -24.916 -7.006 -6.679 1.00 93.00 717 LEU A N 1
ATOM 5452 C CA . LEU A 1 717 ? -23.880 -6.724 -7.684 1.00 93.00 717 LEU A CA 1
ATOM 5453 C C . LEU A 1 717 ? -24.490 -6.770 -9.093 1.00 93.00 717 LEU A C 1
ATOM 5455 O O . LEU A 1 717 ? -24.457 -7.790 -9.784 1.00 93.00 717 LEU A O 1
ATOM 5459 N N . THR A 1 718 ? -25.046 -5.635 -9.520 1.00 93.44 718 THR A N 1
ATOM 5460 C CA . THR A 1 718 ? -25.709 -5.489 -10.824 1.00 93.44 718 THR A CA 1
ATOM 5461 C C . THR A 1 718 ? -24.667 -5.184 -11.900 1.00 93.44 718 THR A C 1
ATOM 5463 O O . THR A 1 718 ? -24.034 -4.132 -11.873 1.00 93.44 718 THR A O 1
ATOM 5466 N N . GLY A 1 719 ? -24.475 -6.086 -12.860 1.00 91.50 719 GLY A N 1
ATOM 5467 C CA . GLY A 1 719 ? -23.480 -5.931 -13.925 1.00 91.50 719 GLY A CA 1
ATOM 5468 C C . GLY A 1 719 ? -23.349 -7.192 -14.773 1.00 91.50 719 GLY A C 1
ATOM 5469 O O . GLY A 1 719 ? -24.003 -8.199 -14.506 1.00 91.50 719 GLY A O 1
ATOM 5470 N N . LYS A 1 720 ? -22.518 -7.144 -15.819 1.00 89.38 720 LYS A N 1
ATOM 5471 C CA . LYS A 1 720 ? -22.419 -8.231 -16.804 1.00 89.38 720 LYS A CA 1
ATOM 5472 C C . LYS A 1 720 ? -21.201 -9.138 -16.543 1.00 89.38 720 LYS A C 1
ATOM 5474 O O . LYS A 1 720 ? -20.083 -8.696 -16.828 1.00 89.38 720 LYS A O 1
ATOM 5479 N N . PRO A 1 721 ? -21.386 -10.394 -16.087 1.00 93.12 721 PRO A N 1
ATOM 5480 C CA . PRO A 1 721 ? -20.302 -11.372 -15.999 1.00 93.12 721 PRO A CA 1
ATOM 5481 C C . PRO A 1 721 ? -19.824 -11.833 -17.382 1.00 93.12 721 PRO A C 1
ATOM 5483 O O . PRO A 1 721 ? -20.532 -11.691 -18.382 1.00 93.12 721 PRO A O 1
ATOM 5486 N N . LEU A 1 722 ? -18.625 -12.422 -17.431 1.00 91.00 722 LEU A N 1
ATOM 5487 C CA . LEU A 1 722 ? -18.109 -13.117 -18.617 1.00 91.00 722 LEU A CA 1
ATOM 5488 C C . LEU A 1 722 ? -18.997 -14.311 -18.998 1.00 91.00 722 LEU A C 1
ATOM 5490 O O . LEU A 1 722 ? -19.340 -14.493 -20.164 1.00 91.00 722 LEU A O 1
ATOM 5494 N N . GLU A 1 723 ? -19.343 -15.129 -18.004 1.00 88.19 723 GLU A N 1
ATOM 5495 C CA . GLU A 1 723 ? -20.082 -16.385 -18.134 1.00 88.19 723 GLU A CA 1
ATOM 5496 C C . GLU A 1 723 ? -20.985 -16.556 -16.893 1.00 88.19 723 GLU A C 1
ATOM 5498 O O . GLU A 1 723 ? -20.618 -16.133 -15.796 1.00 88.19 723 GLU A O 1
ATOM 5503 N N . GLY A 1 724 ? -22.155 -17.187 -17.045 1.00 78.94 724 GLY A N 1
ATOM 5504 C CA . GLY A 1 724 ? -23.116 -17.403 -15.952 1.00 78.94 724 GLY A CA 1
ATOM 5505 C C . GLY A 1 724 ? -24.165 -16.293 -15.781 1.00 78.94 724 GLY A C 1
ATOM 5506 O O . GLY A 1 724 ? -24.347 -15.447 -16.654 1.00 78.94 724 GLY A O 1
ATOM 5507 N N . ALA A 1 725 ? -24.901 -16.340 -14.666 1.00 71.69 725 ALA A N 1
ATOM 5508 C CA . ALA A 1 725 ? -25.929 -15.358 -14.314 1.00 71.69 725 ALA A CA 1
ATOM 5509 C C . ALA A 1 725 ? -25.341 -14.184 -13.508 1.00 71.69 725 ALA A C 1
ATOM 5511 O O . ALA A 1 725 ? -24.386 -14.359 -12.751 1.00 71.69 725 ALA A O 1
ATOM 5512 N N . ALA A 1 726 ? -25.928 -12.995 -13.657 1.00 70.31 726 ALA A N 1
ATOM 5513 C CA . ALA A 1 726 ? -25.569 -11.814 -12.876 1.00 70.31 726 ALA A CA 1
ATOM 5514 C C . ALA A 1 726 ? -26.121 -11.889 -11.437 1.00 70.31 726 ALA A C 1
ATOM 5516 O O . ALA A 1 726 ? -27.143 -12.528 -11.180 1.00 70.31 726 ALA A O 1
ATOM 5517 N N . LEU A 1 727 ? -25.457 -11.217 -10.493 1.00 75.62 727 LEU A N 1
ATOM 5518 C CA . LEU A 1 727 ? -25.813 -11.211 -9.067 1.00 75.62 727 LEU A CA 1
ATOM 5519 C C . LEU A 1 727 ? -26.830 -10.094 -8.747 1.00 75.62 727 LEU A C 1
ATOM 5521 O O . LEU A 1 727 ? -26.593 -9.231 -7.901 1.00 75.62 727 LEU A O 1
ATOM 5525 N N . GLU A 1 728 ? -27.957 -10.110 -9.464 1.00 83.50 728 GLU A N 1
ATOM 5526 C CA . GLU A 1 728 ? -29.010 -9.075 -9.438 1.00 83.50 728 GLU A CA 1
ATOM 5527 C C . GLU A 1 728 ? -30.036 -9.237 -8.296 1.00 83.50 728 GLU A C 1
ATOM 5529 O O . GLU A 1 728 ? -30.861 -8.348 -8.064 1.00 83.50 728 GLU A O 1
ATOM 5534 N N . GLU A 1 729 ? -29.987 -10.347 -7.560 1.00 90.62 729 GLU A N 1
ATOM 5535 C CA . GLU A 1 729 ? -30.780 -10.550 -6.344 1.00 90.62 729 GLU A CA 1
ATOM 5536 C C . GLU A 1 729 ? -30.053 -10.001 -5.108 1.00 90.62 729 GLU A C 1
ATOM 5538 O O . GLU A 1 729 ? -28.825 -10.039 -5.019 1.00 90.62 729 GLU A O 1
ATOM 5543 N N . TRP A 1 730 ? -30.821 -9.499 -4.136 1.00 94.25 730 TRP A N 1
ATOM 5544 C CA . TRP A 1 730 ? -30.283 -9.051 -2.851 1.00 94.25 730 TRP A CA 1
ATOM 5545 C C . TRP A 1 730 ? -29.848 -10.248 -2.003 1.00 94.25 730 TRP A C 1
ATOM 5547 O O . TRP A 1 730 ? -30.632 -11.165 -1.760 1.00 94.25 730 TRP A O 1
ATOM 5557 N N . GLN A 1 731 ? -28.605 -10.221 -1.527 1.00 92.19 731 GLN A N 1
ATOM 5558 C CA . GLN A 1 731 ? -28.008 -11.266 -0.698 1.00 92.19 731 GLN A CA 1
ATOM 5559 C C . GLN A 1 731 ? -27.609 -10.715 0.679 1.00 92.19 731 GLN A C 1
ATOM 5561 O O . GLN A 1 731 ? -27.225 -9.548 0.767 1.00 92.19 731 GLN A O 1
ATOM 5566 N N . PRO A 1 732 ? -27.635 -11.522 1.757 1.00 90.88 732 PRO A N 1
ATOM 5567 C CA . PRO A 1 732 ? -27.176 -11.082 3.073 1.00 90.88 732 PRO A CA 1
ATOM 5568 C C . PRO A 1 732 ? -25.708 -10.635 3.060 1.00 90.88 732 PRO A C 1
ATOM 5570 O O . PRO A 1 732 ? -24.834 -11.353 2.569 1.00 90.88 732 PRO A O 1
ATOM 5573 N N . LEU A 1 733 ? -25.434 -9.473 3.650 1.00 87.94 733 LEU A N 1
ATOM 5574 C CA . LEU A 1 733 ? -24.088 -8.957 3.888 1.00 87.94 733 LEU A CA 1
ATOM 5575 C C . LEU A 1 733 ? -23.766 -9.090 5.389 1.00 87.94 733 LEU A C 1
ATOM 5577 O O . LEU A 1 733 ? -24.505 -8.533 6.202 1.00 87.94 733 LEU A O 1
ATOM 5581 N N . PRO A 1 734 ? -22.689 -9.794 5.794 1.00 76.81 734 PRO A N 1
ATOM 5582 C CA . PRO A 1 734 ? -22.214 -9.772 7.180 1.00 76.81 734 PRO A CA 1
ATOM 5583 C C . PRO A 1 734 ? -21.954 -8.326 7.633 1.00 76.81 734 PRO A C 1
ATOM 5585 O O . PRO A 1 734 ? -21.382 -7.557 6.858 1.00 76.81 734 PRO A O 1
ATOM 5588 N N . PRO A 1 735 ? -22.342 -7.938 8.864 1.00 65.12 735 PRO A N 1
ATOM 5589 C CA . PRO A 1 735 ? -22.118 -8.697 10.094 1.00 65.12 735 PRO A CA 1
ATOM 5590 C C . PRO A 1 735 ? -23.426 -8.995 10.853 1.00 65.12 735 PRO A C 1
ATOM 5592 O O . PRO A 1 735 ? -24.524 -8.897 10.312 1.00 65.12 735 PRO A O 1
ATOM 5595 N N . ALA A 1 736 ? -23.308 -9.378 12.128 1.00 59.19 736 ALA A N 1
ATOM 5596 C CA . ALA A 1 736 ? -24.446 -9.542 13.026 1.00 59.19 736 ALA A CA 1
ATOM 5597 C C . ALA A 1 736 ? -25.251 -8.228 13.223 1.00 59.19 736 ALA A C 1
ATOM 5599 O O . ALA A 1 736 ? -24.672 -7.136 13.146 1.00 59.19 736 ALA A O 1
ATOM 5600 N N . PRO A 1 737 ? -26.563 -8.314 13.533 1.00 64.31 737 PRO A N 1
ATOM 5601 C CA . PRO A 1 737 ? -27.417 -7.146 13.752 1.00 64.31 737 PRO A CA 1
ATOM 5602 C C . PRO A 1 737 ? -26.859 -6.184 14.809 1.00 64.31 737 PRO A C 1
ATOM 5604 O O . PRO A 1 737 ? -26.411 -6.600 15.877 1.00 64.31 737 PRO A O 1
ATOM 5607 N N . GLY A 1 738 ? -26.899 -4.882 14.513 1.00 62.59 738 GLY A N 1
ATOM 5608 C CA . GLY A 1 738 ? -26.428 -3.818 15.409 1.00 62.59 738 GLY A CA 1
ATOM 5609 C C . GLY A 1 738 ? -24.933 -3.469 15.326 1.00 62.59 738 GLY A C 1
ATOM 5610 O O . GLY A 1 738 ? -24.518 -2.499 15.965 1.00 62.59 738 GLY A O 1
ATOM 5611 N N . ALA A 1 739 ? -24.128 -4.186 14.534 1.00 69.38 739 ALA A N 1
ATOM 5612 C CA . ALA A 1 739 ? -22.718 -3.854 14.302 1.00 69.38 739 ALA A CA 1
ATOM 5613 C C . ALA A 1 739 ? -22.542 -2.496 13.585 1.00 69.38 739 ALA A C 1
ATOM 5615 O O . ALA A 1 739 ? -23.182 -2.234 12.573 1.00 69.38 739 ALA A O 1
ATOM 5616 N N . LYS A 1 740 ? -21.656 -1.622 14.085 1.00 73.75 740 LYS A N 1
ATOM 5617 C CA . LYS A 1 740 ? -21.447 -0.265 13.529 1.00 73.75 740 LYS A CA 1
ATOM 5618 C C . LYS A 1 740 ? -20.560 -0.210 12.284 1.00 73.75 740 LYS A C 1
ATOM 5620 O O . LYS A 1 740 ? -20.692 0.711 11.478 1.00 73.75 740 LYS A O 1
ATOM 5625 N N . ALA A 1 741 ? -19.689 -1.197 12.111 1.00 74.38 741 ALA A N 1
ATOM 5626 C CA . ALA A 1 741 ? -18.831 -1.369 10.946 1.00 74.38 741 ALA A CA 1
ATOM 5627 C C . ALA A 1 741 ? -19.031 -2.761 10.343 1.00 74.38 741 ALA A C 1
ATOM 5629 O O . ALA A 1 741 ? -19.379 -3.701 11.059 1.00 74.38 741 ALA A O 1
ATOM 5630 N N . PHE A 1 742 ? -18.799 -2.885 9.038 1.00 77.69 742 PHE A N 1
ATOM 5631 C CA . PHE A 1 742 ? -18.893 -4.146 8.314 1.00 77.69 742 PHE A CA 1
ATOM 5632 C C . PHE A 1 742 ? -17.722 -4.339 7.362 1.00 77.69 742 PHE A C 1
ATOM 5634 O O . PHE A 1 742 ? -17.343 -3.411 6.658 1.00 77.69 742 PHE A O 1
ATOM 5641 N N . ASP A 1 743 ? -17.182 -5.555 7.342 1.00 75.62 743 ASP A N 1
ATOM 5642 C CA . ASP A 1 743 ? -16.127 -6.011 6.438 1.00 75.62 743 ASP A CA 1
ATOM 5643 C C . ASP A 1 743 ? -16.506 -7.420 5.956 1.00 75.62 743 ASP A C 1
ATOM 5645 O O . ASP A 1 743 ? -16.752 -8.318 6.768 1.00 75.62 743 ASP A O 1
ATOM 5649 N N . ALA A 1 744 ? -16.594 -7.603 4.639 1.00 77.31 744 ALA A N 1
ATOM 5650 C CA . ALA A 1 744 ? -16.915 -8.867 3.994 1.00 77.31 744 ALA A CA 1
ATOM 5651 C C . ALA A 1 744 ? -16.072 -9.071 2.726 1.00 77.31 744 ALA A C 1
ATOM 5653 O O . ALA A 1 744 ? -15.926 -8.172 1.896 1.00 77.31 744 ALA A O 1
ATOM 5654 N N . ALA A 1 745 ? -15.566 -10.289 2.533 1.00 81.38 745 ALA A N 1
ATOM 5655 C CA . ALA A 1 745 ? -14.961 -10.719 1.275 1.00 81.38 745 ALA A CA 1
ATOM 5656 C C . ALA A 1 745 ? -16.025 -11.421 0.418 1.00 81.38 745 ALA A C 1
ATOM 5658 O O . ALA A 1 745 ? -16.314 -12.603 0.609 1.00 81.38 745 ALA A O 1
ATOM 5659 N N . LEU A 1 746 ? -16.633 -10.683 -0.509 1.00 85.31 746 LEU A N 1
ATOM 5660 C CA . LEU A 1 746 ? -17.660 -11.209 -1.405 1.00 85.31 746 LEU A CA 1
ATOM 5661 C C . LEU A 1 746 ? -17.019 -12.043 -2.513 1.00 85.31 746 LEU A C 1
ATOM 5663 O O . LEU A 1 746 ? -15.999 -11.640 -3.075 1.00 85.31 746 LEU A O 1
ATOM 5667 N N . SER A 1 747 ? -17.622 -13.177 -2.868 1.00 85.88 747 SER A N 1
ATOM 5668 C CA . SER A 1 747 ? -17.274 -13.892 -4.101 1.00 85.88 747 SER A CA 1
ATOM 5669 C C . SER A 1 747 ? -17.986 -13.217 -5.267 1.00 85.88 747 SER A C 1
ATOM 5671 O O . SER A 1 747 ? -19.199 -13.026 -5.208 1.00 85.88 747 SER A O 1
ATOM 5673 N N . ALA A 1 748 ? -17.250 -12.851 -6.315 1.00 89.56 748 ALA A N 1
ATOM 5674 C CA . ALA A 1 748 ? -17.801 -12.096 -7.437 1.00 89.56 748 ALA A CA 1
ATOM 5675 C C . ALA A 1 748 ? -17.257 -12.620 -8.781 1.00 89.56 748 ALA A C 1
ATOM 5677 O O . ALA A 1 748 ? -16.043 -12.849 -8.897 1.00 89.56 748 ALA A O 1
ATOM 5678 N N . PRO A 1 749 ? -18.122 -12.806 -9.797 1.00 93.06 749 PRO A N 1
ATOM 5679 C CA . PRO A 1 749 ? -17.687 -13.243 -11.113 1.00 93.06 749 PRO A CA 1
ATOM 5680 C C . PRO A 1 749 ? -16.886 -12.150 -11.828 1.00 93.06 749 PRO A C 1
ATOM 5682 O O . PRO A 1 749 ? -17.183 -10.959 -11.741 1.00 93.06 749 PRO A O 1
ATOM 5685 N N . ALA A 1 750 ? -15.878 -12.562 -12.586 1.00 94.69 750 ALA A N 1
ATOM 5686 C CA . ALA A 1 750 ? -15.178 -11.697 -13.521 1.00 94.69 750 ALA A CA 1
ATOM 5687 C C . ALA A 1 750 ? -16.128 -11.295 -14.663 1.00 94.69 750 ALA A C 1
ATOM 5689 O O . ALA A 1 750 ? -16.945 -12.098 -15.120 1.00 94.69 750 ALA A O 1
ATOM 5690 N N . GLY A 1 751 ? -16.039 -10.046 -15.107 1.00 92.31 751 GLY A N 1
ATOM 5691 C CA . GLY A 1 751 ? -16.989 -9.431 -16.034 1.00 92.31 751 GLY A CA 1
ATOM 5692 C C . GLY A 1 751 ? -16.602 -7.990 -16.333 1.00 92.31 751 GLY A C 1
ATOM 5693 O O . GLY A 1 751 ? -15.458 -7.616 -16.099 1.00 92.31 751 GLY A O 1
ATOM 5694 N N . GLY A 1 752 ? -17.553 -7.187 -16.813 1.00 93.06 752 GLY A N 1
ATOM 5695 C CA . GLY A 1 752 ? -17.391 -5.732 -16.919 1.00 93.06 752 GLY A CA 1
ATOM 5696 C C . GLY A 1 752 ? -17.431 -5.027 -15.555 1.00 93.06 752 GLY A C 1
ATOM 5697 O O . GLY A 1 752 ? -17.248 -5.646 -14.508 1.00 93.06 752 GLY A O 1
ATOM 5698 N N . TRP A 1 753 ? -17.717 -3.723 -15.559 1.00 96.38 753 TRP A N 1
ATOM 5699 C CA . TRP A 1 753 ? -18.067 -3.006 -14.331 1.00 96.38 753 TRP A CA 1
ATOM 5700 C C . TRP A 1 753 ? -19.383 -3.533 -13.737 1.00 96.38 753 TRP A C 1
ATOM 5702 O O . TRP A 1 753 ? -20.363 -3.747 -14.458 1.00 96.38 753 TRP A O 1
ATOM 5712 N N . TYR A 1 754 ? -19.404 -3.699 -12.416 1.00 95.94 754 TYR A N 1
ATOM 5713 C CA . TYR A 1 754 ? -20.604 -3.928 -11.618 1.00 95.94 754 TYR A CA 1
ATOM 5714 C C . TYR A 1 754 ? -20.912 -2.693 -10.784 1.00 95.94 754 TYR A C 1
ATOM 5716 O O . TYR A 1 754 ? -20.017 -2.146 -10.139 1.00 95.94 754 TYR A O 1
ATOM 5724 N N . LYS A 1 755 ? -22.193 -2.342 -10.694 1.00 96.62 755 LYS A N 1
ATOM 5725 C CA . LYS A 1 755 ? -22.687 -1.495 -9.619 1.00 96.62 755 LYS A CA 1
ATOM 5726 C C . LYS A 1 755 ? -22.866 -2.352 -8.367 1.00 96.62 755 LYS A C 1
ATOM 5728 O O . LYS A 1 755 ? -23.695 -3.268 -8.356 1.00 96.62 755 LYS A O 1
ATOM 5733 N N . LEU A 1 756 ? -22.114 -2.040 -7.314 1.00 95.44 756 LEU A N 1
ATOM 5734 C CA . LEU A 1 756 ? -22.390 -2.539 -5.970 1.00 95.44 756 LEU A CA 1
ATOM 5735 C C . LEU A 1 756 ? -23.454 -1.649 -5.330 1.00 95.44 756 LEU A C 1
ATOM 5737 O O . LEU A 1 756 ? -23.293 -0.432 -5.251 1.00 95.44 756 LEU A O 1
ATOM 5741 N N . GLU A 1 757 ? -24.506 -2.264 -4.812 1.00 95.50 757 GLU A N 1
ATOM 5742 C CA . GLU A 1 757 ? -25.480 -1.614 -3.940 1.00 95.50 757 GLU A CA 1
ATOM 5743 C C . GLU A 1 757 ? -25.474 -2.336 -2.593 1.00 95.50 757 GLU A C 1
ATOM 5745 O O . GLU A 1 757 ? -25.428 -3.565 -2.539 1.00 95.50 757 GLU A O 1
ATOM 5750 N N . VAL A 1 758 ? -25.506 -1.575 -1.502 1.00 94.50 758 VAL A N 1
ATOM 5751 C CA . VAL A 1 758 ? -25.634 -2.083 -0.133 1.00 94.50 758 VAL A CA 1
ATOM 5752 C C . VAL A 1 758 ? -26.792 -1.351 0.524 1.00 94.50 758 VAL A C 1
ATOM 5754 O O . VAL A 1 758 ? -26.885 -0.124 0.440 1.00 94.50 758 VAL A O 1
ATOM 5757 N N . ARG A 1 759 ? -27.660 -2.090 1.209 1.00 93.88 759 ARG A N 1
ATOM 5758 C CA . ARG A 1 759 ? -28.781 -1.536 1.966 1.00 93.88 759 ARG A CA 1
ATOM 5759 C C . ARG A 1 759 ? -28.885 -2.150 3.350 1.00 93.88 759 ARG A C 1
ATOM 5761 O O . ARG A 1 759 ? -28.401 -3.252 3.595 1.00 93.88 759 ARG A O 1
ATOM 5768 N N . ALA A 1 760 ? -29.564 -1.440 4.237 1.00 92.75 760 ALA A N 1
ATOM 5769 C CA . ALA A 1 760 ? -29.917 -1.919 5.562 1.00 92.75 760 ALA A CA 1
ATOM 5770 C C . ALA A 1 760 ? -31.431 -1.943 5.727 1.00 92.75 760 ALA A C 1
ATOM 5772 O O . ALA A 1 760 ? -32.104 -0.956 5.402 1.00 92.75 760 ALA A O 1
ATOM 5773 N N . MET A 1 761 ? -31.949 -3.044 6.269 1.00 92.12 761 MET A N 1
ATOM 5774 C CA . MET A 1 761 ? -33.373 -3.200 6.537 1.00 92.12 761 MET A CA 1
ATOM 5775 C C . MET A 1 761 ? -33.648 -3.140 8.036 1.00 92.12 761 MET A C 1
ATOM 5777 O O . MET A 1 761 ? -32.868 -3.634 8.854 1.00 92.12 761 MET A O 1
ATOM 5781 N N . LYS A 1 762 ? -34.797 -2.571 8.394 1.00 91.88 762 LYS A N 1
ATOM 5782 C CA . LYS A 1 762 ? -35.375 -2.663 9.732 1.00 91.88 762 LYS A CA 1
ATOM 5783 C C . LYS A 1 762 ? -36.895 -2.743 9.654 1.00 91.88 762 LYS A C 1
ATOM 5785 O O . LYS A 1 762 ? -37.498 -2.051 8.834 1.00 91.88 762 LYS A O 1
ATOM 5790 N N . ASP A 1 763 ? -37.519 -3.588 10.471 1.00 91.69 763 ASP A N 1
ATOM 5791 C CA . ASP A 1 763 ? -38.972 -3.801 10.500 1.00 91.69 763 ASP A CA 1
ATOM 5792 C C . ASP A 1 763 ? -39.534 -4.138 9.092 1.00 91.69 763 ASP A C 1
ATOM 5794 O O . ASP A 1 763 ? -40.632 -3.724 8.707 1.00 91.69 763 ASP A O 1
ATOM 5798 N N . GLY A 1 764 ? -38.732 -4.848 8.282 1.00 88.88 764 GLY A N 1
ATOM 5799 C CA . GLY A 1 764 ? -39.026 -5.204 6.886 1.00 88.88 764 GLY A CA 1
ATOM 5800 C C . GLY A 1 764 ? -38.890 -4.070 5.855 1.00 88.88 764 GLY A C 1
ATOM 5801 O O . GLY A 1 764 ? -39.318 -4.242 4.715 1.00 88.88 764 GLY A O 1
ATOM 5802 N N . LYS A 1 765 ? -38.324 -2.911 6.220 1.00 92.31 765 LYS A N 1
ATOM 5803 C CA . LYS A 1 765 ? -38.199 -1.719 5.360 1.00 92.31 765 LYS A CA 1
ATOM 5804 C C . LYS A 1 765 ? -36.748 -1.295 5.178 1.00 92.31 765 LYS A C 1
ATOM 5806 O O . LYS A 1 765 ? -35.971 -1.347 6.123 1.00 92.31 765 LYS A O 1
ATOM 5811 N N . GLU A 1 766 ? -36.415 -0.802 3.991 1.00 93.38 766 GLU A N 1
ATOM 5812 C CA . GLU A 1 766 ? -35.124 -0.166 3.710 1.00 93.38 766 GLU A CA 1
ATOM 5813 C C . GLU A 1 766 ? -35.010 1.145 4.507 1.00 93.38 766 GLU A C 1
ATOM 5815 O O . GLU A 1 766 ? -35.866 2.023 4.382 1.00 93.38 766 GLU A O 1
ATOM 5820 N N . ILE A 1 767 ? -33.983 1.258 5.356 1.00 91.19 767 ILE A N 1
ATOM 5821 C CA . ILE A 1 767 ? -33.729 2.447 6.195 1.00 91.19 767 ILE A CA 1
ATOM 5822 C C . ILE A 1 767 ? -32.509 3.255 5.743 1.00 91.19 767 ILE A C 1
ATOM 5824 O O . ILE A 1 767 ? -32.423 4.447 6.033 1.00 91.19 767 ILE A O 1
ATOM 5828 N N . ALA A 1 768 ? -31.568 2.626 5.036 1.00 89.81 768 ALA A N 1
ATOM 5829 C CA . ALA A 1 768 ? -30.382 3.272 4.489 1.00 89.81 768 ALA A CA 1
ATOM 5830 C C . ALA A 1 768 ? -29.840 2.478 3.290 1.00 89.81 768 ALA A C 1
ATOM 5832 O O . ALA A 1 768 ? -29.962 1.254 3.250 1.00 89.81 768 ALA A O 1
ATOM 5833 N N . HIS A 1 769 ? -29.225 3.181 2.338 1.00 90.88 769 HIS A N 1
ATOM 5834 C CA . HIS A 1 769 ? -28.725 2.650 1.067 1.00 90.88 769 HIS A CA 1
ATOM 5835 C C . HIS A 1 769 ? -27.438 3.405 0.697 1.00 90.88 769 HIS A C 1
ATOM 5837 O O . HIS A 1 769 ? -27.393 4.632 0.805 1.00 90.88 769 HIS A O 1
ATOM 5843 N N . ALA A 1 770 ? -26.400 2.687 0.270 1.00 90.69 770 ALA A N 1
ATOM 5844 C CA . ALA A 1 770 ? -25.191 3.231 -0.349 1.00 90.69 770 ALA A CA 1
ATOM 5845 C C . ALA A 1 770 ? -24.834 2.430 -1.615 1.00 90.69 770 ALA A C 1
ATOM 5847 O O . ALA A 1 770 ? -25.143 1.243 -1.704 1.00 90.69 770 ALA A O 1
ATOM 5848 N N . ALA A 1 771 ? -24.187 3.066 -2.591 1.00 92.62 771 ALA A N 1
ATOM 5849 C CA . ALA A 1 771 ? -23.811 2.424 -3.848 1.00 92.62 771 ALA A CA 1
ATOM 5850 C C . ALA A 1 771 ? -22.429 2.878 -4.338 1.00 92.62 771 ALA A C 1
ATOM 5852 O O . ALA A 1 771 ? -21.974 3.969 -3.992 1.00 92.62 771 ALA A O 1
ATOM 5853 N N . VAL A 1 772 ? -21.796 2.033 -5.153 1.00 93.12 772 VAL A N 1
ATOM 5854 C CA . VAL A 1 772 ? -20.549 2.293 -5.886 1.00 93.12 772 VAL A CA 1
ATOM 5855 C C . VAL A 1 772 ? -20.782 1.834 -7.324 1.00 93.12 772 VAL A C 1
ATOM 5857 O O . VAL A 1 772 ? -21.116 0.668 -7.537 1.00 93.12 772 VAL A O 1
ATOM 5860 N N . ASP A 1 773 ? -20.675 2.740 -8.296 1.00 94.88 773 ASP A N 1
ATOM 5861 C CA . ASP A 1 773 ? -21.171 2.501 -9.659 1.00 94.88 773 ASP A CA 1
ATOM 5862 C C . ASP A 1 773 ? -20.225 1.644 -10.520 1.00 94.88 773 ASP A C 1
ATOM 5864 O O . ASP A 1 773 ? -20.703 0.870 -11.352 1.00 94.88 773 ASP A O 1
ATOM 5868 N N . HIS A 1 774 ? -18.908 1.710 -10.287 1.00 97.19 774 HIS A N 1
ATOM 5869 C CA . HIS A 1 774 ? -17.898 0.976 -11.054 1.00 97.19 774 HIS A CA 1
ATOM 5870 C C . HIS A 1 774 ? -17.005 0.117 -10.146 1.00 97.19 774 HIS A C 1
ATOM 5872 O O . HIS A 1 774 ? -15.970 0.558 -9.651 1.00 97.19 774 HIS A O 1
ATOM 5878 N N . VAL A 1 775 ? -17.378 -1.149 -9.961 1.00 96.81 775 VAL A N 1
ATOM 5879 C CA . VAL A 1 775 ? -16.582 -2.161 -9.248 1.00 96.81 775 VAL A CA 1
ATOM 5880 C C . VAL A 1 775 ? -16.132 -3.230 -10.240 1.00 96.81 775 VAL A C 1
ATOM 5882 O O . VAL A 1 775 ? -16.959 -3.833 -10.923 1.00 96.81 775 VAL A O 1
ATOM 5885 N N . GLY A 1 776 ? -14.824 -3.454 -10.363 1.00 96.06 776 GLY A N 1
ATOM 5886 C CA . GLY A 1 776 ? -14.246 -4.373 -11.348 1.00 96.06 776 GLY A CA 1
ATOM 5887 C C . GLY A 1 776 ? -13.714 -5.663 -10.727 1.00 96.06 776 GLY A C 1
ATOM 5888 O O . GLY A 1 776 ? -13.104 -5.642 -9.660 1.00 96.06 776 GLY A O 1
ATOM 5889 N N . VAL A 1 777 ? -13.869 -6.788 -11.429 1.00 96.56 777 VAL A N 1
ATOM 5890 C CA . VAL A 1 777 ? -13.200 -8.061 -11.103 1.00 96.56 777 VAL A CA 1
ATOM 5891 C C . VAL A 1 777 ? -12.437 -8.523 -12.340 1.00 96.56 777 VAL A C 1
ATOM 5893 O O . VAL A 1 777 ? -13.026 -9.025 -13.298 1.00 96.56 777 VAL A O 1
ATOM 5896 N N . GLY A 1 778 ? -11.121 -8.317 -12.330 1.00 97.38 778 GLY A N 1
ATOM 5897 C CA . GLY A 1 778 ? -10.288 -8.379 -13.530 1.00 97.38 778 GLY A CA 1
ATOM 5898 C C . GLY A 1 778 ? -8.808 -8.572 -13.215 1.00 97.38 778 GLY A C 1
ATOM 5899 O O . GLY A 1 778 ? -8.464 -9.372 -12.348 1.00 97.38 778 GLY A O 1
ATOM 5900 N N . GLU A 1 779 ? -7.923 -7.885 -13.930 1.00 98.31 779 GLU A N 1
ATOM 5901 C CA . GLU A 1 779 ? -6.470 -7.972 -13.714 1.00 98.31 779 GLU A CA 1
ATOM 5902 C C . GLU A 1 779 ? -5.926 -6.637 -13.198 1.00 98.31 779 GLU A C 1
ATOM 5904 O O . GLU A 1 779 ? -6.345 -5.583 -13.668 1.00 98.31 779 GLU A O 1
ATOM 5909 N N . VAL A 1 780 ? -4.983 -6.673 -12.255 1.00 98.62 780 VAL A N 1
ATOM 5910 C CA . VAL A 1 780 ? -4.325 -5.481 -11.701 1.00 98.62 780 VAL A CA 1
ATOM 5911 C C . VAL A 1 780 ? -2.812 -5.607 -11.872 1.00 98.62 780 VAL A C 1
ATOM 5913 O O . VAL A 1 780 ? -2.246 -6.661 -11.589 1.00 98.62 780 VAL A O 1
ATOM 5916 N N . PHE A 1 781 ? -2.133 -4.547 -12.306 1.00 98.75 781 PHE A N 1
ATOM 5917 C CA . PHE A 1 781 ? -0.683 -4.539 -12.540 1.00 98.75 781 PHE A CA 1
ATOM 5918 C C . PHE A 1 781 ? 0.006 -3.374 -11.825 1.00 98.75 781 PHE A C 1
ATOM 5920 O O . PHE A 1 781 ? -0.538 -2.274 -11.747 1.00 98.75 781 PHE A O 1
ATOM 5927 N N . VAL A 1 782 ? 1.227 -3.599 -11.336 1.00 98.75 782 VAL A N 1
ATOM 5928 C CA . VAL A 1 782 ? 2.108 -2.535 -10.823 1.00 98.75 782 VAL A CA 1
ATOM 5929 C C . VAL A 1 782 ? 3.101 -2.155 -11.920 1.00 98.75 782 VAL A C 1
ATOM 5931 O O . VAL A 1 782 ? 3.688 -3.036 -12.544 1.00 98.75 782 VAL A O 1
ATOM 5934 N N . GLY A 1 783 ? 3.289 -0.861 -12.169 1.00 98.06 783 GLY A N 1
ATOM 5935 C CA . GLY A 1 783 ? 4.165 -0.347 -13.221 1.00 98.06 783 GLY A CA 1
ATOM 5936 C C . GLY A 1 783 ? 5.352 0.422 -12.663 1.00 98.06 783 GLY A C 1
ATOM 5937 O O . GLY A 1 783 ? 5.143 1.429 -11.997 1.00 98.06 783 GLY A O 1
ATOM 5938 N N . ALA A 1 784 ? 6.578 -0.012 -12.948 1.00 97.56 784 ALA A N 1
ATOM 5939 C CA . ALA A 1 784 ? 7.794 0.587 -12.395 1.00 97.56 784 ALA A CA 1
ATOM 5940 C C . ALA A 1 784 ? 8.892 0.777 -13.457 1.00 97.56 784 ALA A C 1
ATOM 5942 O O . ALA A 1 784 ? 8.886 0.127 -14.505 1.00 97.56 784 ALA A O 1
ATOM 5943 N N . GLY A 1 785 ? 9.853 1.655 -13.163 1.00 96.69 785 GLY A N 1
ATOM 5944 C CA . GLY A 1 785 ? 10.962 1.985 -14.056 1.00 96.69 785 GLY A CA 1
ATOM 5945 C C . GLY A 1 785 ? 11.113 3.488 -14.295 1.00 96.69 785 GLY A C 1
ATOM 5946 O O . GLY A 1 785 ? 10.734 4.291 -13.441 1.00 96.69 785 GLY A O 1
ATOM 5947 N N . GLN A 1 786 ? 11.683 3.879 -15.439 1.00 95.12 786 GLN A N 1
ATOM 5948 C CA . GLN A 1 786 ? 12.008 5.282 -15.734 1.00 95.12 786 GLN A CA 1
ATOM 5949 C C . GLN A 1 786 ? 10.926 6.009 -16.554 1.00 95.12 786 GLN A C 1
ATOM 5951 O O . GLN A 1 786 ? 9.768 5.602 -16.564 1.00 95.12 786 GLN A O 1
ATOM 5956 N N . SER A 1 787 ? 11.293 7.099 -17.230 1.00 94.50 787 SER A N 1
ATOM 5957 C CA . SER A 1 787 ? 10.413 8.035 -17.955 1.00 94.50 787 SER A CA 1
ATOM 5958 C C . SER A 1 787 ? 9.425 7.387 -18.929 1.00 94.50 787 SER A C 1
ATOM 5960 O O . SER A 1 787 ? 8.296 7.845 -19.080 1.00 94.50 787 SER A O 1
ATOM 5962 N N . ASN A 1 788 ? 9.841 6.306 -19.591 1.00 96.44 788 ASN A N 1
ATOM 5963 C CA . ASN A 1 788 ? 9.014 5.559 -20.538 1.00 96.44 788 ASN A CA 1
ATOM 5964 C C . ASN A 1 788 ? 8.008 4.606 -19.849 1.00 96.44 788 ASN A C 1
ATOM 5966 O O . ASN A 1 788 ? 7.141 4.045 -20.521 1.00 96.44 788 ASN A O 1
ATOM 5970 N N . SER A 1 789 ? 8.080 4.470 -18.517 1.00 95.75 789 SER A N 1
ATOM 5971 C CA . SER A 1 789 ? 7.070 3.836 -17.655 1.00 95.75 789 SER A CA 1
ATOM 5972 C C . SER A 1 789 ? 6.091 4.830 -17.012 1.00 95.75 789 SER A C 1
ATOM 5974 O O . SER A 1 789 ? 5.065 4.406 -16.479 1.00 95.75 789 SER A O 1
ATOM 5976 N N . THR A 1 790 ? 6.381 6.134 -17.059 1.00 93.75 790 THR A N 1
ATOM 5977 C CA . THR A 1 790 ? 5.580 7.202 -16.439 1.00 93.75 790 THR A CA 1
ATOM 5978 C C . THR A 1 790 ? 4.978 8.129 -17.504 1.00 93.75 790 THR A C 1
ATOM 5980 O O . THR A 1 790 ? 4.786 7.725 -18.652 1.00 93.75 790 THR A O 1
ATOM 5983 N N . SER A 1 791 ? 4.598 9.352 -17.128 1.00 93.69 791 SER A N 1
ATOM 5984 C CA . SER A 1 791 ? 3.816 10.273 -17.966 1.00 93.69 791 SER A CA 1
ATOM 5985 C C . SER A 1 791 ? 4.687 11.253 -18.770 1.00 93.69 791 SER A C 1
ATOM 5987 O O . SER A 1 791 ? 4.331 12.422 -18.920 1.00 93.69 791 SER A O 1
ATOM 5989 N N . CYS A 1 792 ? 5.859 10.822 -19.249 1.00 93.31 792 CYS A N 1
ATOM 5990 C CA . CYS A 1 792 ? 6.817 11.678 -19.971 1.00 93.31 792 CYS A CA 1
ATOM 5991 C C . CYS A 1 792 ? 6.724 11.565 -21.514 1.00 93.31 792 CYS A C 1
ATOM 5993 O O . CYS A 1 792 ? 7.546 12.140 -22.226 1.00 93.31 792 CYS A O 1
ATOM 5995 N N . GLY A 1 793 ? 5.748 10.825 -22.056 1.00 93.88 793 GLY A N 1
ATOM 5996 C CA . GLY A 1 793 ? 5.482 10.743 -23.498 1.00 93.88 793 GLY A CA 1
ATOM 5997 C C . GLY A 1 793 ? 4.876 12.031 -24.074 1.00 93.88 793 GLY A C 1
ATOM 5998 O O . GLY A 1 793 ? 4.289 12.833 -23.350 1.00 93.88 793 GLY A O 1
ATOM 5999 N N . GLN A 1 794 ? 4.993 12.231 -25.390 1.00 93.56 794 GLN A N 1
ATOM 6000 C CA . GLN A 1 794 ? 4.754 13.530 -26.042 1.00 93.56 794 GLN A CA 1
ATOM 6001 C C . GLN A 1 794 ? 3.330 14.090 -25.870 1.00 93.56 794 GLN A C 1
ATOM 6003 O O . GLN A 1 794 ? 3.154 15.292 -25.685 1.00 93.56 794 GLN A O 1
ATOM 6008 N N . GLU A 1 795 ? 2.313 13.234 -25.964 1.00 93.38 795 GLU A N 1
ATOM 6009 C CA . GLU A 1 795 ? 0.900 13.622 -25.945 1.00 93.38 795 GLU A CA 1
ATOM 6010 C C . GLU A 1 795 ? 0.120 12.684 -25.028 1.00 93.38 795 GLU A C 1
ATOM 6012 O O . GLU A 1 795 ? 0.306 11.469 -25.080 1.00 93.38 795 GLU A O 1
ATOM 6017 N N . ARG A 1 796 ? -0.780 13.252 -24.220 1.00 96.38 796 ARG A N 1
ATOM 6018 C CA . ARG A 1 796 ? -1.690 12.500 -23.347 1.00 96.38 796 ARG A CA 1
ATOM 6019 C C . ARG A 1 796 ? -2.611 11.607 -24.168 1.00 96.38 796 ARG A C 1
ATOM 6021 O O . ARG A 1 796 ? -3.229 12.074 -25.126 1.00 96.38 796 ARG A O 1
ATOM 6028 N N . ILE A 1 797 ? -2.763 10.356 -23.748 1.00 97.12 797 ILE A N 1
ATOM 6029 C CA . ILE A 1 797 ? -3.824 9.473 -24.223 1.00 97.12 797 ILE A CA 1
ATOM 6030 C C . ILE A 1 797 ? -4.762 9.097 -23.065 1.00 97.12 797 ILE A C 1
ATOM 6032 O O . ILE A 1 797 ? -4.499 9.356 -21.893 1.00 97.12 797 ILE A O 1
ATOM 6036 N N . GLN A 1 798 ? -5.914 8.541 -23.420 1.00 97.12 798 GLN A N 1
ATOM 6037 C CA . GLN A 1 798 ? -6.973 8.123 -22.501 1.00 97.12 798 GLN A CA 1
ATOM 6038 C C . GLN A 1 798 ? -7.502 6.752 -22.949 1.00 97.12 798 GLN A C 1
ATOM 6040 O O . GLN A 1 798 ? -7.375 6.437 -24.143 1.00 97.12 798 GLN A O 1
ATOM 6045 N N . PRO A 1 799 ? -8.093 5.942 -22.053 1.00 97.12 799 PRO A N 1
ATOM 6046 C CA . PRO A 1 799 ? -8.670 4.653 -22.412 1.00 97.12 799 PRO A CA 1
ATOM 6047 C C . PRO A 1 799 ? -9.827 4.840 -23.393 1.00 97.12 799 PRO A C 1
ATOM 6049 O O . PRO A 1 799 ? -10.694 5.695 -23.208 1.00 97.12 799 PRO A O 1
ATOM 6052 N N . THR A 1 800 ? -9.867 4.024 -24.439 1.00 97.12 800 THR A N 1
ATOM 6053 C CA . THR A 1 800 ? -10.941 4.035 -25.441 1.00 97.12 800 THR A CA 1
ATOM 6054 C C . THR A 1 800 ? -12.077 3.075 -25.082 1.00 97.12 800 THR A C 1
ATOM 6056 O O . THR A 1 800 ? -13.201 3.254 -25.544 1.00 97.12 800 THR A O 1
ATOM 6059 N N . THR A 1 801 ? -11.811 2.091 -24.216 1.00 96.00 801 THR A N 1
ATOM 6060 C CA . THR A 1 801 ? -12.786 1.085 -23.754 1.00 96.00 801 THR A CA 1
ATOM 6061 C C . THR A 1 801 ? -13.631 1.522 -22.554 1.00 96.00 801 THR A C 1
ATOM 6063 O O . THR A 1 801 ? -14.662 0.910 -22.283 1.00 96.00 801 THR A O 1
ATOM 6066 N N . GLY A 1 802 ? -13.181 2.527 -21.790 1.00 96.38 802 GLY A N 1
ATOM 6067 C CA . GLY A 1 802 ? -13.743 2.860 -20.472 1.00 96.38 802 GLY A CA 1
ATOM 6068 C C . GLY A 1 802 ? -13.527 1.776 -19.402 1.00 96.38 802 GLY A C 1
ATOM 6069 O O . GLY A 1 802 ? -14.153 1.827 -18.348 1.00 96.38 802 GLY A O 1
ATOM 6070 N N . MET A 1 803 ? -12.668 0.782 -19.665 1.00 97.88 803 MET A N 1
ATOM 6071 C CA . MET A 1 803 ? -12.440 -0.400 -18.815 1.00 97.88 803 MET A CA 1
ATOM 6072 C C . MET A 1 803 ? -11.035 -0.433 -18.191 1.00 97.88 803 MET A C 1
ATOM 6074 O O . MET A 1 803 ? -10.628 -1.445 -17.627 1.00 97.88 803 MET A O 1
ATOM 6078 N N . VAL A 1 804 ? -10.287 0.669 -18.276 1.00 98.69 804 VAL A N 1
ATOM 6079 C CA . VAL A 1 804 ? -8.942 0.795 -17.699 1.00 98.69 804 VAL A CA 1
ATOM 6080 C C . VAL A 1 804 ? -8.974 1.829 -16.586 1.00 98.69 804 VAL A C 1
ATOM 6082 O O . VAL A 1 804 ? -9.339 2.982 -16.830 1.00 98.69 804 VAL A O 1
ATOM 6085 N N . SER A 1 805 ? -8.577 1.433 -15.380 1.00 98.38 805 SER A N 1
ATOM 6086 C CA . SER A 1 805 ? -8.493 2.328 -14.228 1.00 98.38 805 SER A CA 1
ATOM 6087 C C . SER A 1 805 ? -7.103 2.339 -13.606 1.00 98.38 805 SER A C 1
ATOM 6089 O O . SER A 1 805 ? -6.337 1.382 -13.701 1.00 98.38 805 SER A O 1
ATOM 6091 N N . THR A 1 806 ? -6.763 3.462 -12.986 1.00 97.25 806 THR A N 1
ATOM 6092 C CA . THR A 1 806 ? -5.447 3.748 -12.418 1.00 97.25 806 THR A CA 1
ATOM 6093 C C . THR A 1 806 ? -5.585 4.081 -10.935 1.00 97.25 806 THR A C 1
ATOM 6095 O O . THR A 1 806 ? -6.532 4.764 -10.534 1.00 97.25 806 THR A O 1
ATOM 6098 N N . PHE A 1 807 ? -4.671 3.567 -10.111 1.00 91.88 807 PHE A N 1
ATOM 6099 C CA . PHE A 1 807 ? -4.670 3.745 -8.661 1.00 91.88 807 PHE A CA 1
ATOM 6100 C C . PHE A 1 807 ? -3.557 4.694 -8.223 1.00 91.88 807 PHE A C 1
ATOM 6102 O O . PHE A 1 807 ? -2.373 4.361 -8.308 1.00 91.88 807 PHE A O 1
ATOM 6109 N N . SER A 1 808 ? -3.941 5.845 -7.670 1.00 78.75 808 SER A N 1
ATOM 6110 C CA . SER A 1 808 ? -3.006 6.876 -7.197 1.00 78.75 808 SER A CA 1
ATOM 6111 C C . SER A 1 808 ? -2.282 6.512 -5.893 1.00 78.75 808 SER A C 1
ATOM 6113 O O . SER A 1 808 ? -1.218 7.060 -5.601 1.00 78.75 808 SER A O 1
ATOM 6115 N N . GLY A 1 809 ? -2.854 5.598 -5.099 1.00 72.88 809 GLY A N 1
ATOM 6116 C CA . GLY A 1 809 ? -2.522 5.364 -3.686 1.00 72.88 809 GLY A CA 1
ATOM 6117 C C . GLY A 1 809 ? -3.631 5.802 -2.718 1.00 72.88 809 GLY A C 1
ATOM 6118 O O . GLY A 1 809 ? -3.704 5.291 -1.602 1.00 72.88 809 GLY A O 1
ATOM 6119 N N . THR A 1 810 ? -4.526 6.698 -3.150 1.00 65.38 810 THR A N 1
ATOM 6120 C CA . THR A 1 810 ? -5.722 7.138 -2.399 1.00 65.38 810 THR A CA 1
ATOM 6121 C C . THR A 1 810 ? -7.029 6.804 -3.095 1.00 65.38 810 THR A C 1
ATOM 6123 O O . THR A 1 810 ? -8.005 6.472 -2.431 1.00 65.38 810 THR A O 1
ATOM 6126 N N . ASP A 1 811 ? -7.046 6.903 -4.419 1.00 74.81 811 ASP A N 1
ATOM 6127 C CA . ASP A 1 811 ? -8.244 6.868 -5.246 1.00 74.81 811 ASP A CA 1
ATOM 6128 C C . ASP A 1 811 ? -8.002 6.051 -6.515 1.00 74.81 811 ASP A C 1
ATOM 6130 O O . ASP A 1 811 ? -6.879 5.976 -7.025 1.00 74.81 811 ASP A O 1
ATOM 6134 N N . TRP A 1 812 ? -9.081 5.442 -6.997 1.00 88.56 812 TRP A N 1
ATOM 6135 C CA . TRP A 1 812 ? -9.167 4.828 -8.312 1.00 88.56 812 TRP A CA 1
ATOM 6136 C C . TRP A 1 812 ? -9.965 5.756 -9.231 1.00 88.56 812 TRP A C 1
ATOM 6138 O O . TRP A 1 812 ? -10.885 6.447 -8.794 1.00 88.56 812 TRP A O 1
ATOM 6148 N N . ARG A 1 813 ? -9.579 5.798 -10.503 1.00 90.50 813 ARG A N 1
ATOM 6149 C CA . ARG A 1 813 ? -10.213 6.603 -11.558 1.00 90.50 813 ARG A CA 1
ATOM 6150 C C . ARG A 1 813 ? -9.929 5.971 -12.919 1.00 90.50 813 ARG A C 1
ATOM 6152 O O . ARG A 1 813 ? -9.038 5.128 -13.003 1.00 90.50 813 ARG A O 1
ATOM 6159 N N . LEU A 1 814 ? -10.617 6.385 -13.984 1.00 97.50 814 LEU A N 1
ATOM 6160 C CA . LEU A 1 814 ? -10.200 6.029 -15.349 1.00 97.50 814 LEU A CA 1
ATOM 6161 C C . LEU A 1 814 ? -8.736 6.425 -15.585 1.00 97.50 814 LEU A C 1
ATOM 6163 O O . LEU A 1 814 ? -8.278 7.456 -15.091 1.00 97.50 814 LEU A O 1
ATOM 6167 N N . ALA A 1 815 ? -7.999 5.587 -16.313 1.00 96.69 815 ALA A N 1
ATOM 6168 C CA . ALA A 1 815 ? -6.567 5.754 -16.547 1.00 96.69 815 ALA A CA 1
ATOM 6169 C C . ALA A 1 815 ? -6.244 6.856 -17.575 1.00 96.69 815 ALA A C 1
ATOM 6171 O O . ALA A 1 815 ? -5.496 6.620 -18.515 1.00 96.69 815 ALA A O 1
ATOM 6172 N N . ASP A 1 816 ? -6.799 8.054 -17.423 1.00 95.62 816 ASP A N 1
ATOM 6173 C CA . ASP A 1 816 ? -6.496 9.206 -18.277 1.00 95.62 816 ASP A CA 1
ATOM 6174 C C . ASP A 1 816 ? -5.107 9.774 -17.938 1.00 95.62 816 ASP A C 1
ATOM 6176 O O . ASP A 1 816 ? -4.767 9.930 -16.764 1.00 95.62 816 ASP A O 1
ATOM 6180 N N . ASP A 1 817 ? -4.294 10.107 -18.946 1.00 95.00 817 ASP A N 1
ATOM 6181 C CA . ASP A 1 817 ? -2.968 10.686 -18.707 1.00 95.00 817 ASP A CA 1
ATOM 6182 C C . ASP A 1 817 ? -3.036 12.147 -18.183 1.00 95.00 817 ASP A C 1
ATOM 6184 O O . ASP A 1 817 ? -3.838 12.954 -18.674 1.00 95.00 817 ASP A O 1
ATOM 6188 N N . PRO A 1 818 ? -2.145 12.559 -17.257 1.00 93.62 818 PRO A N 1
ATOM 6189 C CA . PRO A 1 818 ? -1.024 11.797 -16.707 1.00 93.62 818 PRO A CA 1
ATOM 6190 C C . PRO A 1 818 ? -1.460 10.813 -15.612 1.00 93.62 818 PRO A C 1
ATOM 6192 O O . PRO A 1 818 ? -2.331 11.110 -14.792 1.00 93.62 818 PRO A O 1
ATOM 6195 N N . GLN A 1 819 ? -0.801 9.654 -15.571 1.00 90.44 819 GLN A N 1
ATOM 6196 C CA . GLN A 1 819 ? -1.078 8.609 -14.586 1.00 90.44 819 GLN A CA 1
ATOM 6197 C C . GLN A 1 819 ? -0.666 9.056 -13.173 1.00 90.44 819 GLN A C 1
ATOM 6199 O O . GLN A 1 819 ? 0.501 9.409 -12.973 1.00 90.44 819 GLN A O 1
ATOM 6204 N N . PRO A 1 820 ? -1.579 9.013 -12.187 1.00 84.00 820 PRO A N 1
ATOM 6205 C CA . PRO A 1 820 ? -1.308 9.476 -10.836 1.00 84.00 820 PRO A CA 1
ATOM 6206 C C . PRO A 1 820 ? -0.511 8.457 -10.013 1.00 84.00 820 PRO A C 1
ATOM 6208 O O . PRO A 1 820 ? -0.623 7.246 -10.203 1.00 84.00 820 PRO A O 1
ATOM 6211 N N . G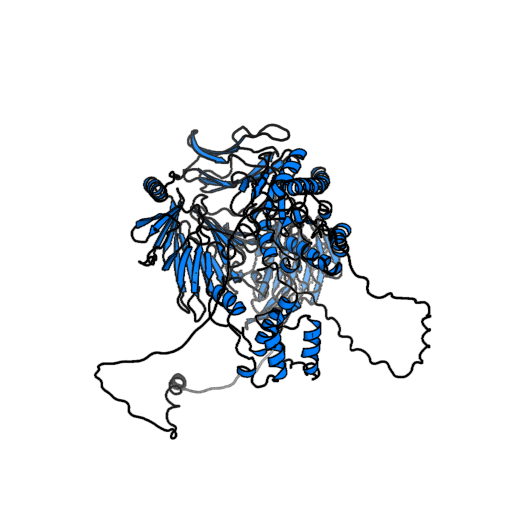LY A 1 821 ? 0.223 8.942 -9.012 1.00 78.56 821 GLY A N 1
ATOM 6212 C CA . GLY A 1 821 ? 0.909 8.092 -8.026 1.00 78.56 821 GLY A CA 1
ATOM 6213 C C . GLY A 1 821 ? 2.263 7.521 -8.466 1.00 78.56 821 GLY A C 1
ATOM 6214 O O . GLY A 1 821 ? 2.929 6.862 -7.660 1.00 78.56 821 GLY A O 1
ATOM 6215 N N . ALA A 1 822 ? 2.706 7.821 -9.691 1.00 87.19 822 ALA A N 1
ATOM 6216 C CA . ALA A 1 822 ? 4.117 7.736 -10.051 1.00 87.19 822 ALA A CA 1
ATOM 6217 C C . ALA A 1 822 ? 4.948 8.659 -9.135 1.00 87.19 822 ALA A C 1
ATOM 6219 O O . ALA A 1 822 ? 4.446 9.661 -8.627 1.00 87.19 822 ALA A O 1
ATOM 6220 N N . HIS A 1 823 ? 6.224 8.346 -8.912 1.00 84.75 823 HIS A N 1
ATOM 6221 C CA . HIS A 1 823 ? 7.085 9.169 -8.051 1.00 84.75 823 HIS A CA 1
ATOM 6222 C C . HIS A 1 823 ? 7.498 10.493 -8.731 1.00 84.75 823 HIS A C 1
ATOM 6224 O O . HIS A 1 823 ? 8.109 11.357 -8.110 1.00 84.75 823 HIS A O 1
ATOM 6230 N N . ASP A 1 824 ? 7.231 10.642 -10.031 1.00 79.31 824 ASP A N 1
ATOM 6231 C CA . ASP A 1 824 ? 7.373 11.878 -10.813 1.00 79.31 824 ASP A CA 1
ATOM 6232 C C . ASP A 1 824 ? 6.027 12.553 -11.161 1.00 79.31 824 ASP A C 1
ATOM 6234 O O . ASP A 1 824 ? 6.005 13.481 -11.972 1.00 79.31 824 ASP A O 1
ATOM 6238 N N . ASP A 1 825 ? 4.915 12.133 -10.541 1.00 74.69 825 ASP A N 1
ATOM 6239 C CA . ASP A 1 825 ? 3.585 12.724 -10.751 1.00 74.69 825 ASP A CA 1
ATOM 6240 C C . ASP A 1 825 ? 3.605 14.245 -10.496 1.00 74.69 825 ASP A C 1
ATOM 6242 O O . ASP A 1 825 ? 4.063 14.732 -9.461 1.00 74.69 825 ASP A O 1
ATOM 6246 N N . GLY A 1 826 ? 3.145 15.013 -11.486 1.00 64.88 826 GLY A N 1
ATOM 6247 C CA . GLY A 1 826 ? 3.155 16.476 -11.472 1.00 64.88 826 GLY A CA 1
ATOM 6248 C C . GLY A 1 826 ? 4.502 17.152 -11.775 1.00 64.88 826 GLY A C 1
ATOM 6249 O O . GLY A 1 826 ? 4.518 18.377 -11.924 1.00 64.88 826 GLY A O 1
ATOM 6250 N N . LEU A 1 827 ? 5.618 16.422 -11.913 1.00 70.25 827 LEU A N 1
ATOM 6251 C CA . LEU A 1 827 ? 6.920 17.045 -12.183 1.00 70.25 827 LEU A CA 1
ATOM 6252 C C . LEU A 1 827 ? 7.006 17.645 -13.606 1.00 70.25 827 LEU A C 1
ATOM 6254 O O . LEU A 1 827 ? 6.490 17.064 -14.570 1.00 70.25 827 LEU A O 1
ATOM 6258 N N . PRO A 1 828 ? 7.696 18.793 -13.789 1.00 71.62 828 PRO A N 1
ATOM 6259 C CA . PRO A 1 828 ? 7.921 19.379 -15.109 1.00 71.62 828 PRO A CA 1
ATOM 6260 C C . PRO A 1 828 ? 8.598 18.391 -16.069 1.00 71.62 828 PRO A C 1
ATOM 6262 O O . PRO A 1 828 ? 9.681 17.887 -15.789 1.00 71.62 828 PRO A O 1
ATOM 6265 N N . GLY A 1 829 ? 7.958 18.135 -17.213 1.00 74.50 829 GLY A N 1
ATOM 6266 C CA . GLY A 1 829 ? 8.401 17.157 -18.215 1.00 74.50 829 GLY A CA 1
ATOM 6267 C C . GLY A 1 829 ? 7.662 15.813 -18.173 1.00 74.50 829 GLY A C 1
ATOM 6268 O O . GLY A 1 829 ? 7.582 15.158 -19.206 1.00 74.50 829 GLY A O 1
ATOM 6269 N N . CYS A 1 830 ? 7.040 15.441 -17.049 1.00 82.44 830 CYS A N 1
ATOM 6270 C CA . CYS A 1 830 ? 6.322 14.167 -16.891 1.00 82.44 830 CYS A CA 1
ATOM 6271 C C . CYS A 1 830 ? 4.837 14.374 -16.555 1.00 82.44 830 CYS A C 1
ATOM 6273 O O . CYS A 1 830 ? 4.262 13.763 -15.661 1.00 82.44 830 CYS A O 1
ATOM 6275 N N . THR A 1 831 ? 4.208 15.266 -17.324 1.00 86.44 831 THR A N 1
ATOM 6276 C CA . THR A 1 831 ? 2.754 15.517 -17.328 1.00 86.44 831 THR A CA 1
ATOM 6277 C C . THR A 1 831 ? 2.143 15.370 -18.732 1.00 86.44 831 THR A C 1
ATOM 6279 O O . THR A 1 831 ? 1.059 15.896 -19.008 1.00 86.44 831 THR A O 1
ATOM 6282 N N . GLY A 1 832 ? 2.857 14.682 -19.625 1.00 92.88 832 GLY A N 1
ATOM 6283 C CA . GLY A 1 832 ? 2.413 14.238 -20.942 1.00 92.88 832 GLY A CA 1
ATOM 6284 C C . GLY A 1 832 ? 1.725 12.872 -20.868 1.00 92.88 832 GLY A C 1
ATOM 6285 O O . GLY A 1 832 ? 0.944 12.630 -19.948 1.00 92.88 832 GLY A O 1
ATOM 6286 N N . GLY A 1 833 ? 1.972 12.010 -21.855 1.00 95.50 833 GLY A N 1
ATOM 6287 C CA . GLY A 1 833 ? 1.310 10.710 -21.995 1.00 95.50 833 GLY A CA 1
ATOM 6288 C C . GLY A 1 833 ? 2.093 9.500 -21.492 1.00 95.50 833 GLY A C 1
ATOM 6289 O O . GLY A 1 833 ? 3.301 9.574 -21.265 1.00 95.50 833 GLY A O 1
ATOM 6290 N N . SER A 1 834 ? 1.401 8.367 -21.370 1.00 97.50 834 SER A N 1
ATOM 6291 C CA . SER A 1 834 ? 1.955 7.069 -20.972 1.00 97.50 834 SER A CA 1
ATOM 6292 C C . SER A 1 834 ? 1.379 5.916 -21.815 1.00 97.50 834 SER A C 1
ATOM 6294 O O . SER A 1 834 ? 0.437 6.093 -22.587 1.00 97.50 834 SER A O 1
ATOM 6296 N N . PHE A 1 835 ? 1.963 4.715 -21.725 1.00 98.19 835 PHE A N 1
ATOM 6297 C CA . PHE A 1 835 ? 1.482 3.552 -22.491 1.00 98.19 835 PHE A CA 1
ATOM 6298 C C . PHE A 1 835 ? 0.313 2.816 -21.812 1.00 98.19 835 PHE A C 1
ATOM 6300 O O . PHE A 1 835 ? -0.373 2.014 -22.452 1.00 98.19 835 PHE A O 1
ATOM 6307 N N . TRP A 1 836 ? 0.084 3.079 -20.522 1.00 98.44 836 TRP A N 1
ATOM 6308 C CA . TRP A 1 836 ? -0.878 2.375 -19.671 1.00 98.44 836 TRP A CA 1
ATOM 6309 C C . TRP A 1 836 ? -2.316 2.339 -20.205 1.00 98.44 836 TRP A C 1
ATOM 6311 O O . TRP A 1 836 ? -2.923 1.266 -20.127 1.00 98.44 836 TRP A O 1
ATOM 6321 N N . PRO A 1 837 ? -2.859 3.411 -20.818 1.00 98.56 837 PRO A N 1
ATOM 6322 C CA . PRO A 1 837 ? -4.228 3.390 -21.333 1.00 98.56 837 PRO A CA 1
ATOM 6323 C C . PRO A 1 837 ? -4.365 2.414 -22.508 1.00 98.56 837 PRO A C 1
ATOM 6325 O O . PRO A 1 837 ? -5.311 1.633 -22.570 1.00 98.56 837 PRO A O 1
ATOM 6328 N N . ALA A 1 838 ? -3.366 2.388 -23.397 1.00 98.62 838 ALA A N 1
ATOM 6329 C CA . ALA A 1 838 ? -3.333 1.489 -24.548 1.00 98.62 838 ALA A CA 1
ATOM 6330 C C . ALA A 1 838 ? -3.008 0.031 -24.174 1.00 98.62 838 ALA A C 1
ATOM 6332 O O . ALA A 1 838 ? -3.503 -0.887 -24.825 1.00 98.62 838 ALA A O 1
ATOM 6333 N N . PHE A 1 839 ? -2.204 -0.193 -23.128 1.00 98.75 839 PHE A N 1
ATOM 6334 C CA . PHE A 1 839 ? -1.993 -1.523 -22.547 1.00 98.75 839 PHE A CA 1
ATOM 6335 C C . PHE A 1 839 ? -3.289 -2.084 -21.959 1.00 98.75 839 PHE A C 1
ATOM 6337 O O . PHE A 1 839 ? -3.654 -3.222 -22.250 1.00 98.75 839 PHE A O 1
ATOM 6344 N N . GLY A 1 840 ? -4.007 -1.277 -21.174 1.00 98.56 840 GLY A N 1
ATOM 6345 C CA . GLY A 1 840 ? -5.282 -1.679 -20.597 1.00 98.56 840 GLY A CA 1
ATOM 6346 C C . GLY A 1 840 ? -6.348 -1.951 -21.658 1.00 98.56 840 GLY A C 1
ATOM 6347 O O . GLY A 1 840 ? -7.004 -2.988 -21.590 1.00 98.56 840 GLY A O 1
ATOM 6348 N N . ASP A 1 841 ? -6.471 -1.086 -22.672 1.00 98.75 841 ASP A N 1
ATOM 6349 C CA . ASP A 1 841 ? -7.397 -1.299 -23.791 1.00 98.75 841 ASP A CA 1
ATOM 6350 C C . ASP A 1 841 ? -7.084 -2.625 -24.514 1.00 98.75 841 ASP A C 1
ATOM 6352 O O . ASP A 1 841 ? -7.977 -3.454 -24.676 1.00 98.75 841 ASP A O 1
ATOM 6356 N N . ALA A 1 842 ? -5.817 -2.886 -24.865 1.00 98.62 842 ALA A N 1
ATOM 6357 C CA . ALA A 1 842 ? -5.407 -4.119 -25.552 1.00 98.62 842 ALA A CA 1
ATOM 6358 C C . ALA A 1 842 ? -5.575 -5.390 -24.688 1.00 98.62 842 ALA A C 1
ATOM 6360 O O . ALA A 1 842 ? -5.886 -6.469 -25.198 1.00 98.62 842 ALA A O 1
ATOM 6361 N N . MET A 1 843 ? -5.413 -5.283 -23.366 1.00 98.56 843 MET A N 1
ATOM 6362 C CA . MET A 1 843 ? -5.712 -6.377 -22.436 1.00 98.56 843 MET A CA 1
ATOM 6363 C C . MET A 1 843 ? -7.230 -6.610 -22.307 1.00 98.56 843 MET A C 1
ATOM 6365 O O . MET A 1 843 ? -7.669 -7.762 -22.270 1.00 98.56 843 MET A O 1
ATOM 6369 N N . TYR A 1 844 ? -8.052 -5.556 -22.307 1.00 98.00 844 TYR A N 1
ATOM 6370 C CA . TYR A 1 844 ? -9.516 -5.670 -22.316 1.00 98.00 844 TYR A CA 1
ATOM 6371 C C . TYR A 1 844 ? -10.054 -6.243 -23.641 1.00 98.00 844 TYR A C 1
ATOM 6373 O O . TYR A 1 844 ? -10.953 -7.090 -23.616 1.00 98.00 844 TYR A O 1
ATOM 6381 N N . GLU A 1 845 ? -9.478 -5.861 -24.788 1.00 97.06 845 GLU A N 1
ATOM 6382 C CA . GLU A 1 845 ? -9.782 -6.439 -26.109 1.00 97.06 845 GLU A CA 1
ATOM 6383 C C . GLU A 1 845 ? -9.644 -7.972 -26.113 1.00 97.06 845 GLU A C 1
ATOM 6385 O O . GLU A 1 845 ? -10.418 -8.650 -26.786 1.00 97.06 845 GLU A O 1
ATOM 6390 N N . LYS A 1 846 ? -8.707 -8.528 -25.329 1.00 95.38 846 LYS A N 1
ATOM 6391 C CA . LYS A 1 846 ? -8.471 -9.976 -25.229 1.00 95.38 846 LYS A CA 1
ATOM 6392 C C . LYS A 1 846 ? -9.249 -10.674 -24.104 1.00 95.38 846 LYS A C 1
ATOM 6394 O O . LYS A 1 846 ? -9.668 -11.817 -24.282 1.00 95.38 846 LYS A O 1
ATOM 6399 N N . TYR A 1 847 ? -9.395 -10.040 -22.937 1.00 96.19 847 TYR A N 1
ATOM 6400 C CA . TYR A 1 847 ? -9.908 -10.699 -21.722 1.00 96.19 847 TYR A CA 1
ATOM 6401 C C . TYR A 1 847 ? -11.290 -10.237 -21.255 1.00 96.19 847 TYR A C 1
ATOM 6403 O O . TYR A 1 847 ? -11.863 -10.897 -20.388 1.00 96.19 847 TYR A O 1
ATOM 6411 N N . HIS A 1 848 ? -11.807 -9.135 -21.805 1.00 96.44 848 HIS A N 1
ATOM 6412 C CA . HIS A 1 848 ? -13.133 -8.563 -21.532 1.00 96.44 848 HIS A CA 1
ATOM 6413 C C . HIS A 1 848 ? -13.438 -8.319 -20.039 1.00 96.44 848 HIS A C 1
ATOM 6415 O O . HIS A 1 848 ? -14.582 -8.435 -19.599 1.00 96.44 848 HIS A O 1
ATOM 6421 N N . VAL A 1 849 ? -12.406 -7.967 -19.265 1.00 97.62 849 VAL A N 1
ATOM 6422 C CA . VAL A 1 849 ? -12.492 -7.593 -17.843 1.00 97.62 849 VAL A CA 1
ATOM 6423 C C . VAL A 1 849 ? -11.746 -6.282 -17.590 1.00 97.62 849 VAL A C 1
ATOM 6425 O O . VAL A 1 849 ? -10.742 -6.048 -18.269 1.00 97.62 849 VAL A O 1
ATOM 6428 N N . PRO A 1 850 ? -12.175 -5.449 -16.623 1.00 98.38 850 PRO A N 1
ATOM 6429 C CA . PRO A 1 850 ? -11.452 -4.254 -16.223 1.00 98.38 850 PRO A CA 1
ATOM 6430 C C . PRO A 1 850 ? -9.977 -4.508 -15.908 1.00 98.38 850 PRO A C 1
ATOM 6432 O O . PRO A 1 850 ? -9.616 -5.525 -15.305 1.00 98.38 850 PRO A O 1
ATOM 6435 N N . ILE A 1 851 ? -9.136 -3.554 -16.301 1.00 98.75 851 ILE A N 1
ATOM 6436 C CA . ILE A 1 851 ? -7.689 -3.588 -16.095 1.00 98.75 851 ILE A CA 1
ATOM 6437 C C . ILE A 1 851 ? -7.302 -2.453 -15.151 1.00 98.75 851 ILE A C 1
ATOM 6439 O O . ILE A 1 851 ? -7.421 -1.279 -15.496 1.00 98.75 851 ILE A O 1
ATOM 6443 N N . GLY A 1 852 ? -6.837 -2.817 -13.960 1.00 98.62 852 GLY A N 1
ATOM 6444 C CA . GLY A 1 852 ? -6.274 -1.890 -12.989 1.00 98.62 852 GLY A CA 1
ATOM 6445 C C . GLY A 1 852 ? -4.770 -1.708 -13.192 1.00 98.62 852 GLY A C 1
ATOM 6446 O O . GLY A 1 852 ? -4.044 -2.682 -13.398 1.00 98.62 852 GLY A O 1
ATOM 6447 N N . VAL A 1 853 ? -4.275 -0.478 -13.081 1.00 98.38 853 VAL A N 1
ATOM 6448 C CA . VAL A 1 853 ? -2.837 -0.171 -13.093 1.00 98.38 853 VAL A CA 1
ATOM 6449 C C . VAL A 1 853 ? -2.445 0.668 -11.877 1.00 98.38 853 VAL A C 1
ATOM 6451 O O . VAL A 1 853 ? -3.216 1.492 -11.395 1.00 98.38 853 VAL A O 1
ATOM 6454 N N . ALA A 1 854 ? -1.238 0.461 -11.364 1.00 96.81 854 ALA A N 1
ATOM 6455 C CA . ALA A 1 854 ? -0.670 1.230 -10.263 1.00 96.81 854 ALA A CA 1
ATOM 6456 C C . ALA A 1 854 ? 0.768 1.622 -10.617 1.00 96.81 854 ALA A C 1
ATOM 6458 O O . ALA A 1 854 ? 1.696 0.828 -10.452 1.00 96.81 854 ALA A O 1
ATOM 6459 N N . VAL A 1 855 ? 0.938 2.831 -11.149 1.00 95.75 855 VAL A N 1
ATOM 6460 C CA . VAL A 1 855 ? 2.234 3.336 -11.623 1.00 95.75 855 VAL A CA 1
ATOM 6461 C C . VAL A 1 855 ? 3.051 3.868 -10.442 1.00 95.75 855 VAL A C 1
ATOM 6463 O O . VAL A 1 855 ? 2.515 4.543 -9.568 1.00 95.75 855 VAL A O 1
ATOM 6466 N N . THR A 1 856 ? 4.343 3.544 -10.401 1.00 94.94 856 THR A N 1
ATOM 6467 C CA . THR A 1 856 ? 5.288 3.895 -9.324 1.00 94.94 856 THR A CA 1
ATOM 6468 C C . THR A 1 856 ? 6.655 4.364 -9.843 1.00 94.94 856 THR A C 1
ATOM 6470 O O . THR A 1 856 ? 7.555 4.599 -9.038 1.00 94.94 856 THR A O 1
ATOM 6473 N N . GLY A 1 857 ? 6.823 4.487 -11.167 1.00 92.56 857 GLY A N 1
ATOM 6474 C CA . GLY A 1 857 ? 8.072 4.874 -11.837 1.00 92.56 857 GLY A CA 1
ATOM 6475 C C . GLY A 1 857 ? 8.598 6.276 -11.489 1.00 92.56 857 GLY A C 1
ATOM 6476 O O . GLY A 1 857 ? 7.921 7.061 -10.822 1.00 92.56 857 GLY A O 1
ATOM 6477 N N . HIS A 1 858 ? 9.810 6.591 -11.959 1.00 93.25 858 HIS A N 1
ATOM 6478 C CA . HIS A 1 858 ? 10.425 7.918 -11.836 1.00 93.25 858 HIS A CA 1
ATOM 6479 C C . HIS A 1 858 ? 11.400 8.215 -12.985 1.00 93.25 858 HIS A C 1
ATOM 6481 O O . HIS A 1 858 ? 12.368 7.480 -13.203 1.00 93.25 858 HIS A O 1
ATOM 6487 N N . SER A 1 859 ? 11.168 9.312 -13.700 1.00 90.94 859 SER A N 1
ATOM 6488 C CA . SER A 1 859 ? 11.973 9.783 -14.830 1.00 90.94 859 SER A CA 1
ATOM 6489 C C . SER A 1 859 ? 13.477 9.912 -14.544 1.00 90.94 859 SER A C 1
ATOM 6491 O O . SER A 1 859 ? 13.894 10.240 -13.436 1.00 90.94 859 SER A O 1
ATOM 6493 N N . GLY A 1 860 ? 14.302 9.659 -15.568 1.00 88.94 860 GLY A N 1
ATOM 6494 C CA . GLY A 1 860 ? 15.757 9.864 -15.519 1.00 88.94 860 GLY A CA 1
ATOM 6495 C C . GLY A 1 860 ? 16.532 8.971 -14.539 1.00 88.94 860 GLY A C 1
ATOM 6496 O O . GLY A 1 860 ? 17.586 9.384 -14.058 1.00 88.94 860 GLY A O 1
ATOM 6497 N N . THR A 1 861 ? 16.021 7.782 -14.200 1.00 94.56 861 THR A N 1
ATOM 6498 C CA . THR A 1 861 ? 16.622 6.914 -13.173 1.00 94.56 861 THR A CA 1
ATOM 6499 C C . THR A 1 861 ? 17.410 5.733 -13.732 1.00 94.56 861 THR A C 1
ATOM 6501 O O . THR A 1 861 ? 16.905 4.932 -14.517 1.00 94.56 861 THR A O 1
ATOM 6504 N N . SER A 1 862 ? 18.642 5.591 -13.243 1.00 96.19 862 SER A N 1
ATOM 6505 C CA . SER A 1 862 ? 19.449 4.369 -13.286 1.00 96.19 862 SER A CA 1
ATOM 6506 C C . SER A 1 862 ? 18.948 3.366 -12.239 1.00 96.19 862 SER A C 1
ATOM 6508 O O . SER A 1 862 ? 18.489 3.758 -11.160 1.00 96.19 862 SER A O 1
ATOM 6510 N N . ILE A 1 863 ? 19.133 2.064 -12.486 1.00 96.25 863 ILE A N 1
ATOM 6511 C CA . ILE A 1 863 ? 18.887 0.960 -11.538 1.00 96.25 863 ILE A CA 1
ATOM 6512 C C . ILE A 1 863 ? 19.552 1.179 -10.159 1.00 96.25 863 ILE A C 1
ATOM 6514 O O . ILE A 1 863 ? 19.106 0.627 -9.149 1.00 96.25 863 ILE A O 1
ATOM 6518 N N . ASN A 1 864 ? 20.588 2.025 -10.081 1.00 94.12 864 ASN A N 1
ATOM 6519 C CA . ASN A 1 864 ? 21.231 2.441 -8.831 1.00 94.12 864 ASN A CA 1
ATOM 6520 C C . ASN A 1 864 ? 20.277 3.165 -7.861 1.00 94.12 864 ASN A C 1
ATOM 6522 O O . ASN A 1 864 ? 20.363 2.946 -6.655 1.00 94.12 864 ASN A O 1
ATOM 6526 N N . GLN A 1 865 ? 19.342 3.980 -8.361 1.00 93.94 865 GLN A N 1
ATOM 6527 C CA . GLN A 1 865 ? 18.352 4.694 -7.532 1.00 93.94 865 GLN A CA 1
ATOM 6528 C C . GLN A 1 865 ? 17.218 3.773 -7.037 1.00 93.94 865 GLN A C 1
ATOM 6530 O O . GLN A 1 865 ? 16.482 4.121 -6.114 1.00 93.94 865 GLN A O 1
ATOM 6535 N N . TRP A 1 866 ? 17.113 2.573 -7.614 1.00 95.75 866 TRP A N 1
ATOM 6536 C CA . TRP A 1 866 ? 16.100 1.559 -7.313 1.00 95.75 866 TRP A CA 1
ATOM 6537 C C . TRP A 1 866 ? 16.580 0.460 -6.356 1.00 95.75 866 TRP A C 1
ATOM 6539 O O . TRP A 1 866 ? 15.870 -0.521 -6.133 1.00 95.75 866 TRP A O 1
ATOM 6549 N N . GLN A 1 867 ? 17.786 0.584 -5.794 1.00 96.69 867 GLN A N 1
ATOM 6550 C CA . GLN A 1 867 ? 18.347 -0.459 -4.934 1.00 96.69 867 GLN A CA 1
ATOM 6551 C C . GLN A 1 867 ? 17.581 -0.622 -3.607 1.00 96.69 867 GLN A C 1
ATOM 6553 O O . GLN A 1 867 ? 17.004 0.347 -3.103 1.00 96.69 867 GLN A O 1
ATOM 6558 N N . PRO A 1 868 ? 17.547 -1.839 -3.023 1.00 87.81 868 PRO A N 1
ATOM 6559 C CA . PRO A 1 868 ? 16.736 -2.113 -1.842 1.00 87.81 868 PRO A CA 1
ATOM 6560 C C . PRO A 1 868 ? 17.022 -1.195 -0.650 1.00 87.81 868 PRO A C 1
ATOM 6562 O O . PRO A 1 868 ? 18.169 -0.969 -0.277 1.00 87.81 868 PRO A O 1
ATOM 6565 N N . GLY A 1 869 ? 15.953 -0.676 -0.041 1.00 74.31 869 GLY A N 1
ATOM 6566 C CA . GLY A 1 869 ? 16.018 0.345 1.012 1.00 74.31 869 GLY A CA 1
ATOM 6567 C C . GLY A 1 869 ? 16.115 1.789 0.498 1.00 74.31 869 GLY A C 1
ATOM 6568 O O . GLY A 1 869 ? 15.890 2.713 1.276 1.00 74.31 869 GLY A O 1
ATOM 6569 N N . GLY A 1 870 ? 16.383 1.992 -0.797 1.00 71.88 870 GLY A N 1
ATOM 6570 C CA . GLY A 1 870 ? 16.264 3.287 -1.465 1.00 71.88 870 GLY A CA 1
ATOM 6571 C C . GLY A 1 870 ? 14.813 3.764 -1.586 1.00 71.88 870 GLY A C 1
ATOM 6572 O O . GLY A 1 870 ? 13.861 2.999 -1.425 1.00 71.88 870 GLY A O 1
ATOM 6573 N N . GLU A 1 871 ? 14.631 5.047 -1.887 1.00 80.38 871 GLU A N 1
ATOM 6574 C CA . GLU A 1 871 ? 13.314 5.694 -1.891 1.00 80.38 871 GLU A CA 1
ATOM 6575 C C . GLU A 1 871 ? 12.343 5.093 -2.917 1.00 80.38 871 GLU A C 1
ATOM 6577 O O . GLU A 1 871 ? 11.235 4.707 -2.552 1.00 80.38 871 GLU A O 1
ATOM 6582 N N . LEU A 1 872 ? 12.781 4.908 -4.165 1.00 84.62 872 LEU A N 1
ATOM 6583 C CA . LEU A 1 872 ? 11.954 4.362 -5.251 1.00 84.62 872 LEU A CA 1
ATOM 6584 C C . LEU A 1 872 ? 11.568 2.889 -5.014 1.00 84.62 872 LEU A C 1
ATOM 6586 O O . LEU A 1 872 ? 10.453 2.457 -5.334 1.00 84.62 872 LEU A O 1
ATOM 6590 N N . PHE A 1 873 ? 12.466 2.132 -4.371 1.00 89.25 873 PHE A N 1
ATOM 6591 C CA . PHE A 1 873 ? 12.188 0.785 -3.874 1.00 89.25 873 PHE A CA 1
ATOM 6592 C C . PHE A 1 873 ? 11.086 0.811 -2.808 1.00 89.25 873 PHE A C 1
ATOM 6594 O O . PHE A 1 873 ? 10.107 0.073 -2.915 1.00 89.25 873 PHE A O 1
ATOM 6601 N N . LEU A 1 874 ? 11.215 1.677 -1.795 1.00 77.06 874 LEU A N 1
ATOM 6602 C CA . LEU A 1 874 ? 10.240 1.796 -0.707 1.00 77.06 874 LEU A CA 1
ATOM 6603 C C . LEU A 1 874 ? 8.886 2.340 -1.189 1.00 77.06 874 LEU A C 1
ATOM 6605 O O . LEU A 1 874 ? 7.856 1.899 -0.686 1.00 77.06 874 LEU A O 1
ATOM 6609 N N . TRP A 1 875 ? 8.869 3.232 -2.183 1.00 81.12 875 TRP A N 1
ATOM 6610 C CA . TRP A 1 875 ? 7.652 3.717 -2.843 1.00 81.12 875 TRP A CA 1
ATOM 6611 C C . TRP A 1 875 ? 6.900 2.575 -3.537 1.00 81.12 875 TRP A C 1
ATOM 6613 O O . TRP A 1 875 ? 5.717 2.345 -3.279 1.00 81.12 875 TRP A O 1
ATOM 6623 N N . THR A 1 876 ? 7.610 1.789 -4.350 1.00 89.38 876 THR A N 1
ATOM 6624 C CA . THR A 1 876 ? 7.019 0.673 -5.104 1.00 89.38 876 THR A CA 1
ATOM 6625 C C . THR A 1 876 ? 6.571 -0.464 -4.187 1.00 89.38 876 THR A C 1
ATOM 6627 O O . THR A 1 876 ? 5.441 -0.932 -4.305 1.00 89.38 876 THR A O 1
ATOM 6630 N N . VAL A 1 877 ? 7.389 -0.852 -3.203 1.00 83.94 877 VAL A N 1
ATOM 6631 C CA . VAL A 1 877 ? 6.999 -1.829 -2.170 1.00 83.94 877 VAL A CA 1
ATOM 6632 C C . VAL A 1 877 ? 5.825 -1.315 -1.328 1.00 83.94 877 VAL A C 1
ATOM 6634 O O . VAL A 1 877 ? 4.927 -2.087 -1.000 1.00 83.94 877 VAL A O 1
ATOM 6637 N N . GLY A 1 878 ? 5.772 -0.012 -1.035 1.00 75.06 878 GLY A N 1
ATOM 6638 C CA . GLY A 1 878 ? 4.620 0.634 -0.405 1.00 75.06 878 GLY A CA 1
ATOM 6639 C C . GLY A 1 878 ? 3.335 0.427 -1.209 1.00 75.06 878 GLY A C 1
ATOM 6640 O O . GLY A 1 878 ? 2.337 -0.032 -0.655 1.00 75.06 878 GLY A O 1
ATOM 6641 N N . ARG A 1 879 ? 3.373 0.654 -2.529 1.00 86.81 879 ARG A N 1
ATOM 6642 C CA . ARG A 1 879 ? 2.232 0.407 -3.428 1.00 86.81 879 ARG A CA 1
ATOM 6643 C C . ARG A 1 879 ? 1.847 -1.072 -3.517 1.00 86.81 879 ARG A C 1
ATOM 6645 O O . ARG A 1 879 ? 0.661 -1.389 -3.462 1.00 86.81 879 ARG A O 1
ATOM 6652 N N . MET A 1 880 ? 2.823 -1.978 -3.590 1.00 87.50 880 MET A N 1
ATOM 6653 C CA . MET A 1 880 ? 2.585 -3.430 -3.564 1.00 87.50 880 MET A CA 1
ATOM 6654 C C . MET A 1 880 ? 1.884 -3.854 -2.261 1.00 87.50 880 MET A C 1
ATOM 6656 O O . MET A 1 880 ? 0.961 -4.665 -2.292 1.00 87.50 880 MET A O 1
ATOM 6660 N N . ASN A 1 881 ? 2.259 -3.257 -1.126 1.00 77.19 881 ASN A N 1
ATOM 6661 C CA . ASN A 1 881 ? 1.638 -3.513 0.175 1.00 77.19 881 ASN A CA 1
ATOM 6662 C C . ASN A 1 881 ? 0.247 -2.866 0.324 1.00 77.19 881 ASN A C 1
ATOM 6664 O O . ASN A 1 881 ? -0.614 -3.456 0.974 1.00 77.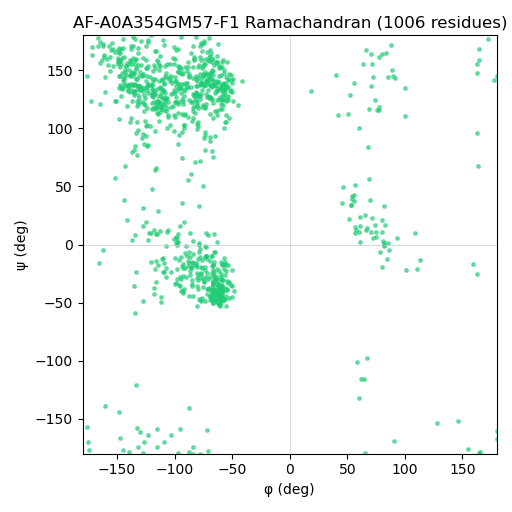19 881 ASN A O 1
ATOM 6668 N N . GLN A 1 882 ? 0.002 -1.706 -0.302 1.00 73.44 882 GLN A N 1
ATOM 6669 C CA . GLN A 1 882 ? -1.321 -1.063 -0.377 1.00 73.44 882 GLN A CA 1
ATOM 6670 C C . GLN A 1 882 ? -2.330 -1.893 -1.189 1.00 73.44 882 GLN A C 1
ATOM 6672 O O . GLN A 1 882 ? -3.488 -1.994 -0.794 1.00 73.44 882 GLN A O 1
ATOM 6677 N N . LEU A 1 883 ? -1.895 -2.504 -2.299 1.00 82.00 883 LEU A N 1
ATOM 6678 C CA . LEU A 1 883 ? -2.707 -3.453 -3.077 1.00 82.00 883 LEU A CA 1
ATOM 6679 C C . LEU A 1 883 ? -2.858 -4.807 -2.362 1.00 82.00 883 LEU A C 1
ATOM 6681 O O . LEU A 1 883 ? -3.866 -5.491 -2.528 1.00 82.00 883 LEU A O 1
ATOM 6685 N N . GLY A 1 884 ? -1.876 -5.172 -1.535 1.00 73.62 884 GLY A N 1
ATOM 6686 C CA . GLY A 1 884 ? -1.894 -6.360 -0.691 1.00 73.62 884 GLY A CA 1
ATOM 6687 C C . GLY A 1 884 ? -1.365 -7.622 -1.375 1.00 73.62 884 GLY A C 1
ATOM 6688 O O . GLY A 1 884 ? -1.088 -7.668 -2.578 1.00 73.62 884 GLY A O 1
ATOM 6689 N N . ARG A 1 885 ? -1.215 -8.684 -0.576 1.00 82.38 885 ARG A N 1
ATOM 6690 C CA . ARG A 1 885 ? -0.781 -10.003 -1.051 1.00 82.38 885 ARG A CA 1
ATOM 6691 C C . ARG A 1 885 ? -1.745 -10.517 -2.121 1.00 82.38 885 ARG A C 1
ATOM 6693 O O . ARG A 1 885 ? -2.939 -10.613 -1.863 1.00 82.38 885 ARG A O 1
ATOM 6700 N N . GLU A 1 886 ? -1.214 -10.875 -3.292 1.00 81.81 886 GLU A N 1
ATOM 6701 C CA . GLU A 1 886 ? -1.982 -11.400 -4.438 1.00 81.81 886 GLU A CA 1
ATOM 6702 C C . GLU A 1 886 ? -3.104 -10.450 -4.938 1.00 81.81 886 GLU A C 1
ATOM 6704 O O . GLU A 1 886 ? -3.927 -10.839 -5.765 1.00 81.81 886 GLU A O 1
ATOM 6709 N N . GLY A 1 887 ? -3.112 -9.182 -4.494 1.00 88.44 887 GLY A N 1
ATOM 6710 C CA . GLY A 1 887 ? -4.042 -8.130 -4.935 1.00 88.44 887 GLY A CA 1
ATOM 6711 C C . GLY A 1 887 ? -3.689 -7.503 -6.289 1.00 88.44 887 GLY A C 1
ATOM 6712 O O . GLY A 1 887 ? -4.387 -6.610 -6.761 1.00 88.44 887 GLY A O 1
ATOM 6713 N N . PHE A 1 888 ? -2.614 -7.979 -6.917 1.00 97.62 888 PHE A N 1
ATOM 6714 C CA . PHE A 1 888 ? -2.191 -7.658 -8.275 1.00 97.62 888 PHE A CA 1
ATOM 6715 C C . PHE A 1 888 ? -1.494 -8.870 -8.906 1.00 97.62 888 PHE A C 1
ATOM 6717 O O . PHE A 1 888 ? -1.043 -9.772 -8.201 1.00 97.62 888 PHE A O 1
ATOM 6724 N N . ARG A 1 889 ? -1.433 -8.916 -10.237 1.00 96.44 889 ARG A N 1
ATOM 6725 C CA . ARG A 1 889 ? -0.954 -10.059 -11.021 1.00 96.44 889 ARG A CA 1
ATOM 6726 C C . ARG A 1 889 ? 0.565 -10.088 -11.183 1.00 96.44 889 ARG A C 1
ATOM 6728 O O . ARG A 1 889 ? 1.154 -11.162 -11.091 1.00 96.44 889 ARG A O 1
ATOM 6735 N N . ALA A 1 890 ? 1.174 -8.941 -11.486 1.00 98.31 890 ALA A N 1
ATOM 6736 C CA . ALA A 1 890 ? 2.607 -8.808 -11.755 1.00 98.31 890 ALA A CA 1
ATOM 6737 C C . ALA A 1 890 ? 3.092 -7.353 -11.613 1.00 98.31 890 ALA A C 1
ATOM 6739 O O . ALA A 1 890 ? 2.294 -6.415 -11.704 1.00 98.31 890 ALA A O 1
ATOM 6740 N N . VAL A 1 891 ? 4.408 -7.179 -11.459 1.00 98.81 891 VAL A N 1
ATOM 6741 C CA . VAL A 1 891 ? 5.112 -5.915 -11.733 1.00 98.81 891 VAL A CA 1
ATOM 6742 C C . VAL A 1 891 ? 5.590 -5.921 -13.187 1.00 98.81 891 VAL A C 1
ATOM 6744 O O . VAL A 1 891 ? 6.168 -6.912 -13.637 1.00 98.81 891 VAL A O 1
ATOM 6747 N N . LEU A 1 892 ? 5.380 -4.825 -13.915 1.00 98.81 892 LEU A N 1
ATOM 6748 C CA . LEU A 1 892 ? 5.934 -4.593 -15.249 1.00 98.81 892 LEU A CA 1
ATOM 6749 C C . LEU A 1 892 ? 7.033 -3.526 -15.149 1.00 98.81 892 LEU A C 1
ATOM 6751 O O . LEU A 1 892 ? 6.772 -2.410 -14.696 1.00 98.81 892 LEU A O 1
ATOM 6755 N N . TRP A 1 893 ? 8.256 -3.884 -15.541 1.00 98.62 893 TRP A N 1
ATOM 6756 C CA . TRP A 1 893 ? 9.449 -3.042 -15.436 1.00 98.62 893 TRP A CA 1
ATOM 6757 C C . TRP A 1 893 ? 9.915 -2.535 -16.805 1.00 98.62 893 TRP A C 1
ATOM 6759 O O . TRP A 1 893 ? 10.222 -3.337 -17.694 1.00 98.62 893 TRP A O 1
ATOM 6769 N N . HIS A 1 894 ? 10.010 -1.210 -16.953 1.00 98.31 894 HIS A N 1
ATOM 6770 C CA . HIS A 1 894 ? 10.551 -0.529 -18.138 1.00 98.31 894 HIS A CA 1
ATOM 6771 C C . HIS A 1 894 ? 11.622 0.494 -17.723 1.00 98.31 894 HIS A C 1
ATOM 6773 O O . HIS A 1 894 ? 11.323 1.632 -17.354 1.00 98.31 894 HIS A O 1
ATOM 6779 N N . GLN A 1 895 ? 12.875 0.038 -17.693 1.00 96.75 895 GLN A N 1
ATOM 6780 C CA . GLN A 1 895 ? 14.051 0.838 -17.352 1.00 96.75 895 GLN A CA 1
ATOM 6781 C C . GLN A 1 895 ? 15.319 0.166 -17.884 1.00 96.75 895 GLN A C 1
ATOM 6783 O O . GLN A 1 895 ? 15.430 -1.064 -17.877 1.00 96.75 895 GLN A O 1
ATOM 6788 N N . GLY A 1 896 ? 16.273 0.981 -18.325 1.00 94.62 896 GLY A N 1
ATOM 6789 C CA . GLY A 1 896 ? 17.589 0.538 -18.788 1.00 94.62 896 GLY A CA 1
ATOM 6790 C C . GLY A 1 896 ? 18.281 1.552 -19.693 1.00 94.62 896 GLY A C 1
ATOM 6791 O O . GLY A 1 896 ? 19.498 1.485 -19.857 1.00 94.62 896 GLY A O 1
ATOM 6792 N N . GLU A 1 897 ? 17.540 2.524 -20.233 1.00 94.69 897 GLU A N 1
ATOM 6793 C CA . GLU A 1 897 ? 18.099 3.619 -21.024 1.00 94.69 897 GLU A CA 1
ATOM 6794 C C . GLU A 1 897 ? 19.123 4.405 -20.189 1.00 94.69 897 GLU A C 1
ATOM 6796 O O . GLU A 1 897 ? 20.257 4.584 -20.609 1.00 94.69 897 GLU A O 1
ATOM 6801 N N . SER A 1 898 ? 18.816 4.746 -18.933 1.00 94.19 898 SER A N 1
ATOM 6802 C CA . SER A 1 898 ? 19.772 5.444 -18.054 1.00 94.19 898 SER A CA 1
ATOM 6803 C C . SER A 1 898 ? 20.943 4.581 -17.534 1.00 94.19 898 SER A C 1
ATOM 6805 O O . SER A 1 898 ? 21.686 5.040 -16.670 1.00 94.19 898 SER A O 1
ATOM 6807 N N . ASP A 1 899 ? 21.131 3.359 -18.050 1.00 93.19 899 ASP A N 1
ATOM 6808 C CA . ASP A 1 899 ? 22.231 2.442 -17.709 1.00 93.19 899 ASP A CA 1
ATOM 6809 C C . ASP A 1 899 ? 23.009 1.923 -18.940 1.00 93.19 899 ASP A C 1
ATOM 6811 O O . ASP A 1 899 ? 23.767 0.952 -18.839 1.00 93.19 899 ASP A O 1
ATOM 6815 N N . THR A 1 900 ? 22.881 2.549 -20.117 1.00 85.56 900 THR A N 1
ATOM 6816 C CA . THR A 1 900 ? 23.720 2.201 -21.281 1.00 85.56 900 THR A CA 1
ATOM 6817 C C . THR A 1 900 ? 25.195 2.492 -21.003 1.00 85.56 900 THR A C 1
ATOM 6819 O O . THR A 1 900 ? 25.608 3.644 -20.882 1.00 85.56 900 THR A O 1
ATOM 6822 N N . GLY A 1 901 ? 25.993 1.428 -20.899 1.00 83.12 901 GLY A N 1
ATOM 6823 C CA . GLY A 1 901 ? 27.396 1.482 -20.475 1.00 83.12 901 GLY A CA 1
ATOM 6824 C C . GLY A 1 901 ? 27.664 0.802 -19.128 1.00 83.12 901 GLY A C 1
ATOM 6825 O O . GLY A 1 901 ? 28.821 0.511 -18.825 1.00 83.12 901 GLY A O 1
ATOM 6826 N N . MET A 1 902 ? 26.628 0.467 -18.346 1.00 89.75 902 MET A N 1
ATOM 6827 C CA . MET A 1 902 ? 26.786 -0.377 -17.159 1.00 89.75 902 MET A CA 1
ATOM 6828 C C . MET A 1 902 ? 27.217 -1.804 -17.562 1.00 89.75 902 MET A C 1
ATOM 6830 O O . MET A 1 902 ? 26.652 -2.376 -18.500 1.00 89.75 902 MET A O 1
ATOM 6834 N N . PRO A 1 903 ? 28.172 -2.437 -16.852 1.00 89.69 903 PRO A N 1
ATOM 6835 C CA . PRO A 1 903 ? 28.523 -3.833 -17.085 1.00 89.69 903 PRO A CA 1
ATOM 6836 C C . PRO A 1 903 ? 27.311 -4.766 -16.939 1.00 89.69 903 PRO A C 1
ATOM 6838 O O . PRO A 1 903 ? 26.595 -4.728 -15.940 1.00 89.69 903 PRO A O 1
ATOM 6841 N N . SER A 1 904 ? 27.117 -5.674 -17.901 1.00 85.50 904 SER A N 1
ATOM 6842 C CA . SER A 1 904 ? 25.958 -6.585 -17.940 1.00 85.50 904 SER A CA 1
ATOM 6843 C C . SER A 1 904 ? 25.771 -7.404 -16.648 1.00 85.50 904 SER A C 1
ATOM 6845 O O . SER A 1 904 ? 24.654 -7.569 -16.153 1.00 85.50 904 SER A O 1
ATOM 6847 N N . ALA A 1 905 ? 26.870 -7.858 -16.035 1.00 86.81 905 ALA A N 1
ATOM 6848 C CA . ALA A 1 905 ? 26.834 -8.562 -14.753 1.00 86.81 905 ALA A CA 1
ATOM 6849 C C . ALA A 1 905 ? 26.377 -7.672 -13.580 1.00 86.81 905 ALA A C 1
ATOM 6851 O O . ALA A 1 905 ? 25.709 -8.162 -12.671 1.00 86.81 905 ALA A O 1
ATOM 6852 N N . GLU A 1 906 ? 26.702 -6.378 -13.612 1.00 93.12 906 GLU A N 1
ATOM 6853 C CA . GLU A 1 906 ? 26.337 -5.414 -12.575 1.00 93.12 906 GLU A CA 1
ATOM 6854 C C . GLU A 1 906 ? 24.841 -5.065 -12.648 1.00 93.12 906 GLU A C 1
ATOM 6856 O O . GLU A 1 906 ? 24.149 -5.187 -11.635 1.00 93.12 906 GLU A O 1
ATOM 6861 N N . TYR A 1 907 ? 24.316 -4.740 -13.838 1.00 93.56 907 TYR A N 1
ATOM 6862 C CA . TYR A 1 907 ? 22.879 -4.486 -14.025 1.00 93.56 907 TYR A CA 1
ATOM 6863 C C . TYR A 1 907 ? 22.044 -5.718 -13.640 1.00 93.56 907 TYR A C 1
ATOM 6865 O O . TYR A 1 907 ? 21.109 -5.627 -12.845 1.00 93.56 907 TYR A O 1
ATOM 6873 N N . CYS A 1 908 ? 22.436 -6.902 -14.130 1.00 93.12 908 CYS A N 1
ATOM 6874 C CA . CYS A 1 908 ? 21.774 -8.167 -13.808 1.00 93.12 908 CYS A CA 1
ATOM 6875 C C . CYS A 1 908 ? 21.774 -8.452 -12.291 1.00 93.12 908 CYS A C 1
ATOM 6877 O O . CYS A 1 908 ? 20.763 -8.909 -11.756 1.00 93.12 908 CYS A O 1
ATOM 6879 N N . GLY A 1 909 ? 22.875 -8.168 -11.584 1.00 94.88 909 GLY A N 1
ATOM 6880 C CA . GLY A 1 909 ? 22.969 -8.331 -10.130 1.00 94.88 909 GLY A CA 1
ATOM 6881 C C . GLY A 1 909 ? 22.053 -7.371 -9.364 1.00 94.88 909 GLY A C 1
ATOM 6882 O O . GLY A 1 909 ? 21.251 -7.810 -8.539 1.00 94.88 909 GLY A O 1
ATOM 6883 N N . LYS A 1 910 ? 22.111 -6.073 -9.692 1.00 96.75 910 LYS A N 1
ATOM 6884 C CA . LYS A 1 910 ? 21.264 -5.023 -9.097 1.00 96.75 910 LYS A CA 1
ATOM 6885 C C . LYS A 1 910 ? 19.770 -5.268 -9.320 1.00 96.75 910 LYS A C 1
ATOM 6887 O O . LYS A 1 910 ? 18.977 -5.094 -8.395 1.00 96.75 910 LYS A O 1
ATOM 6892 N N . MET A 1 911 ? 19.385 -5.712 -10.518 1.00 97.31 911 MET A N 1
ATOM 6893 C CA . MET A 1 911 ? 17.993 -6.038 -10.837 1.00 97.31 911 MET A CA 1
ATOM 6894 C C . MET A 1 911 ? 17.522 -7.311 -10.118 1.00 97.31 911 MET A C 1
ATOM 6896 O O . MET A 1 911 ? 16.402 -7.361 -9.612 1.00 97.31 911 MET A O 1
ATOM 6900 N N . THR A 1 912 ? 18.393 -8.318 -9.981 1.00 97.12 912 THR A N 1
ATOM 6901 C CA . THR A 1 912 ? 18.097 -9.525 -9.187 1.00 97.12 912 THR A CA 1
ATOM 6902 C C . THR A 1 912 ? 17.857 -9.178 -7.715 1.00 97.12 912 THR A C 1
ATOM 6904 O O . THR A 1 912 ? 16.885 -9.656 -7.128 1.00 97.12 912 THR A O 1
ATOM 6907 N N . ALA A 1 913 ? 18.682 -8.302 -7.130 1.00 96.44 913 ALA A N 1
ATOM 6908 C CA . ALA A 1 913 ? 18.527 -7.843 -5.749 1.00 96.44 913 ALA A CA 1
ATOM 6909 C C . ALA A 1 913 ? 17.214 -7.064 -5.527 1.00 96.44 913 ALA A C 1
ATOM 6911 O O . ALA A 1 913 ? 16.503 -7.333 -4.556 1.00 96.44 913 ALA A O 1
ATOM 6912 N N . LEU A 1 914 ? 16.857 -6.155 -6.446 1.00 97.88 914 LEU A N 1
ATOM 6913 C CA . LEU A 1 914 ? 15.567 -5.448 -6.460 1.00 97.88 914 LEU A CA 1
ATOM 6914 C C . LEU A 1 914 ? 14.385 -6.434 -6.471 1.00 97.88 914 LEU A C 1
ATOM 6916 O O . LEU A 1 914 ? 13.519 -6.378 -5.593 1.00 97.88 914 LEU A O 1
ATOM 6920 N N . ILE A 1 915 ? 14.372 -7.381 -7.413 1.00 98.19 915 ILE A N 1
ATOM 6921 C CA . ILE A 1 915 ? 13.292 -8.370 -7.546 1.00 98.19 915 ILE A CA 1
ATOM 6922 C C . ILE A 1 915 ? 13.181 -9.226 -6.276 1.00 98.19 915 ILE A C 1
ATOM 6924 O O . ILE A 1 915 ? 12.113 -9.280 -5.666 1.00 98.19 915 ILE A O 1
ATOM 6928 N N . GLN A 1 916 ? 14.273 -9.845 -5.820 1.00 96.38 916 GLN A N 1
ATOM 6929 C CA . GLN A 1 916 ? 14.254 -10.743 -4.658 1.00 96.38 916 GLN A CA 1
ATOM 6930 C C . GLN A 1 916 ? 13.849 -10.025 -3.361 1.00 96.38 916 GLN A C 1
ATOM 6932 O O . GLN A 1 916 ? 13.021 -10.532 -2.599 1.00 96.38 916 GLN A O 1
ATOM 6937 N N . GLN A 1 917 ? 14.384 -8.826 -3.109 1.00 91.38 917 GLN A N 1
ATOM 6938 C CA . GLN A 1 917 ? 14.085 -8.091 -1.880 1.00 91.38 917 GLN A CA 1
ATOM 6939 C C . GLN A 1 917 ? 12.700 -7.417 -1.921 1.00 91.38 917 GLN A C 1
ATOM 6941 O O . GLN A 1 917 ? 12.094 -7.252 -0.861 1.00 91.38 917 GLN A O 1
ATOM 6946 N N . SER A 1 918 ? 12.144 -7.106 -3.102 1.00 93.31 918 SER A N 1
ATOM 6947 C CA . SER A 1 918 ? 10.740 -6.670 -3.227 1.00 93.31 918 SER A CA 1
ATOM 6948 C C . SER A 1 918 ? 9.758 -7.809 -2.925 1.00 93.31 918 SER A C 1
ATOM 6950 O O . SER A 1 918 ? 8.837 -7.618 -2.135 1.00 93.31 918 SER A O 1
ATOM 6952 N N . ARG A 1 919 ? 10.004 -9.024 -3.443 1.00 93.69 919 ARG A N 1
ATOM 6953 C CA . ARG A 1 919 ? 9.223 -10.239 -3.131 1.00 93.69 919 ARG A CA 1
ATOM 6954 C C . ARG A 1 919 ? 9.231 -10.546 -1.634 1.00 93.69 919 ARG A C 1
ATOM 6956 O O . ARG A 1 919 ? 8.178 -10.738 -1.030 1.00 93.69 919 ARG A O 1
ATOM 6963 N N . LYS A 1 920 ? 10.412 -10.493 -1.007 1.00 81.81 920 LYS A N 1
ATOM 6964 C CA . LYS A 1 920 ? 10.565 -10.650 0.449 1.00 81.81 920 LYS A CA 1
ATOM 6965 C C . LYS A 1 920 ? 9.813 -9.574 1.242 1.00 81.81 920 LYS A C 1
ATOM 6967 O O . LYS A 1 920 ? 9.249 -9.893 2.282 1.00 81.81 920 LYS A O 1
ATOM 6972 N N . ALA A 1 921 ? 9.787 -8.327 0.769 1.00 74.81 921 ALA A N 1
ATOM 6973 C CA . ALA A 1 921 ? 9.088 -7.232 1.446 1.00 74.81 921 ALA A CA 1
ATOM 6974 C C . ALA A 1 921 ? 7.558 -7.255 1.251 1.00 74.81 921 ALA A C 1
ATOM 6976 O O . ALA A 1 921 ? 6.837 -6.816 2.143 1.00 74.81 921 ALA A O 1
ATOM 6977 N N . ALA A 1 922 ? 7.072 -7.792 0.127 1.00 76.25 922 ALA A N 1
ATOM 6978 C CA . ALA A 1 922 ? 5.650 -8.043 -0.130 1.00 76.25 922 ALA A CA 1
ATOM 6979 C C . ALA A 1 922 ? 5.135 -9.348 0.517 1.00 76.25 922 ALA A C 1
ATOM 6981 O O . ALA A 1 922 ? 3.929 -9.545 0.651 1.00 76.25 922 ALA A O 1
ATOM 6982 N N . GLY A 1 923 ? 6.035 -10.262 0.900 1.00 76.69 923 GLY A N 1
ATOM 6983 C CA . GLY A 1 923 ? 5.710 -11.546 1.531 1.00 76.69 923 GLY A CA 1
ATOM 6984 C C . GLY A 1 923 ? 5.254 -12.653 0.569 1.00 76.69 923 GLY A C 1
ATOM 6985 O O . GLY A 1 923 ? 4.756 -13.686 1.023 1.00 76.69 923 GLY A O 1
ATOM 6986 N N . TRP A 1 924 ? 5.395 -12.470 -0.748 1.00 84.88 924 TRP A N 1
ATOM 6987 C CA . TRP A 1 924 ? 5.032 -13.474 -1.757 1.00 84.88 924 TRP A CA 1
ATOM 6988 C C . TRP A 1 924 ? 5.919 -13.402 -3.009 1.00 84.88 924 TRP A C 1
ATOM 6990 O O . TRP A 1 924 ? 6.583 -12.396 -3.258 1.00 84.88 924 TRP A O 1
ATOM 7000 N N . ASP A 1 925 ? 5.954 -14.487 -3.790 1.00 89.69 925 ASP A N 1
ATOM 7001 C CA . ASP A 1 925 ? 6.762 -14.595 -5.014 1.00 89.69 925 ASP A CA 1
ATOM 7002 C C . ASP A 1 925 ? 6.092 -13.856 -6.185 1.00 89.69 925 ASP A C 1
ATOM 7004 O O . ASP A 1 925 ? 5.510 -14.443 -7.094 1.00 89.69 925 ASP A O 1
ATOM 7008 N N . VAL A 1 926 ? 6.116 -12.524 -6.104 1.00 94.19 926 VAL A N 1
ATOM 7009 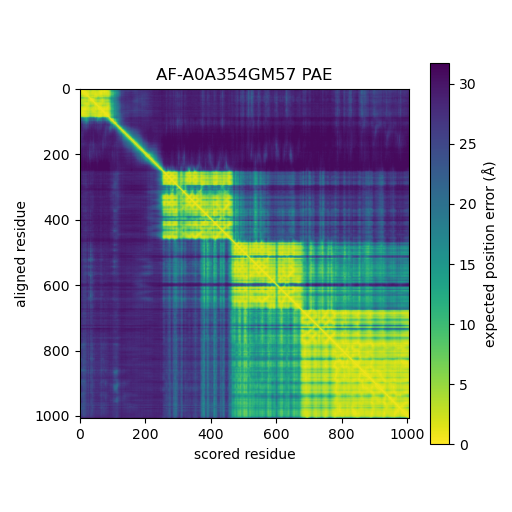C CA . VAL A 1 926 ? 5.548 -11.603 -7.094 1.00 94.19 926 VAL A CA 1
ATOM 7010 C C . VAL A 1 926 ? 6.169 -11.842 -8.481 1.00 94.19 926 VAL A C 1
ATOM 7012 O O . VAL A 1 926 ? 7.390 -11.698 -8.623 1.00 94.19 926 VAL A O 1
ATOM 7015 N N . PRO A 1 927 ? 5.371 -12.108 -9.532 1.00 97.69 927 PRO A N 1
ATOM 7016 C CA . PRO A 1 927 ? 5.861 -12.127 -10.906 1.00 97.69 927 PRO A CA 1
ATOM 7017 C C . PRO A 1 927 ? 6.363 -10.741 -11.333 1.00 97.69 927 PRO A C 1
ATOM 7019 O O . PRO A 1 927 ? 5.671 -9.740 -11.155 1.00 97.69 927 PRO A O 1
ATOM 7022 N N . TRP A 1 928 ? 7.555 -10.683 -11.922 1.00 98.50 928 TRP A N 1
ATOM 7023 C CA . TRP A 1 928 ? 8.137 -9.466 -12.499 1.00 98.50 928 TRP A CA 1
ATOM 7024 C C . TRP A 1 928 ? 8.389 -9.695 -13.984 1.00 98.50 928 TRP A C 1
ATOM 7026 O O . TRP A 1 928 ? 9.067 -10.660 -14.327 1.00 98.50 928 TRP A O 1
ATOM 7036 N N . PHE A 1 929 ? 7.900 -8.811 -14.849 1.00 98.75 929 PHE A N 1
ATOM 7037 C CA . PHE A 1 929 ? 8.308 -8.732 -16.252 1.00 98.75 929 PHE A CA 1
ATOM 7038 C C . PHE A 1 929 ? 9.373 -7.655 -16.421 1.00 98.75 929 PHE A C 1
ATOM 7040 O O . PHE A 1 929 ? 9.216 -6.567 -15.876 1.00 98.75 929 PHE A O 1
ATOM 7047 N N . VAL A 1 930 ? 10.407 -7.926 -17.216 1.00 98.56 930 VAL A N 1
ATOM 7048 C CA . VAL A 1 930 ? 11.471 -6.965 -17.548 1.00 98.56 930 VAL A CA 1
ATOM 7049 C C . VAL A 1 930 ? 11.493 -6.752 -19.055 1.00 98.56 930 VAL A C 1
ATOM 7051 O O . VAL A 1 930 ? 11.750 -7.699 -19.797 1.00 98.56 930 VAL A O 1
ATOM 7054 N N . ALA A 1 931 ? 11.209 -5.529 -19.505 1.00 98.06 931 ALA A N 1
ATOM 7055 C CA . ALA A 1 931 ? 11.337 -5.141 -20.908 1.00 98.06 931 ALA A CA 1
ATOM 7056 C C . ALA A 1 931 ? 12.807 -5.112 -21.369 1.00 98.06 931 ALA A C 1
ATOM 7058 O O . ALA A 1 931 ? 13.724 -4.953 -20.560 1.00 98.06 931 ALA A O 1
ATOM 7059 N N . GLN A 1 932 ? 13.020 -5.237 -22.681 1.00 96.00 932 GLN A N 1
ATOM 7060 C CA . GLN A 1 932 ? 14.307 -4.972 -23.322 1.00 96.00 932 GLN A CA 1
ATOM 7061 C C . GLN A 1 932 ? 14.320 -3.524 -23.819 1.00 96.00 932 GLN A C 1
ATOM 7063 O O . GLN A 1 932 ? 13.521 -3.150 -24.686 1.00 96.00 932 GLN A O 1
ATOM 7068 N N . VAL A 1 933 ? 15.163 -2.695 -23.198 1.00 95.06 933 VAL A N 1
ATOM 7069 C CA . VAL A 1 933 ? 15.161 -1.236 -23.382 1.00 95.06 933 VAL A CA 1
ATOM 7070 C C . VAL A 1 933 ? 16.585 -0.688 -23.268 1.00 95.06 933 VAL A C 1
ATOM 7072 O O . VAL A 1 933 ? 17.302 -0.981 -22.309 1.00 95.06 933 VAL A O 1
ATOM 7075 N N . SER A 1 934 ? 17.014 0.078 -24.267 1.00 94.88 934 SER A N 1
ATOM 7076 C CA . SER A 1 934 ? 18.323 0.747 -24.307 1.00 94.88 934 SER A CA 1
ATOM 7077 C C . SER A 1 934 ? 18.421 1.897 -25.325 1.00 94.88 934 SER A C 1
ATOM 7079 O O . SER A 1 934 ? 19.444 2.577 -25.374 1.00 94.88 934 SER A O 1
ATOM 7081 N N . TYR A 1 935 ? 17.381 2.121 -26.134 1.00 95.06 935 TYR A N 1
ATOM 7082 C CA . TYR A 1 935 ? 17.297 3.196 -27.123 1.00 95.06 935 TYR A CA 1
ATOM 7083 C C . TYR A 1 935 ? 17.494 4.586 -26.497 1.00 95.06 935 TYR A C 1
ATOM 7085 O O . TYR A 1 935 ? 16.816 4.939 -25.531 1.00 95.06 935 TYR A O 1
ATOM 7093 N N . HIS A 1 936 ? 18.317 5.416 -27.142 1.00 90.31 936 HIS A N 1
ATOM 7094 C CA . HIS A 1 936 ? 18.442 6.846 -26.850 1.00 90.31 936 HIS A CA 1
ATOM 7095 C C . HIS A 1 936 ? 17.923 7.741 -27.973 1.00 90.31 936 HIS A C 1
ATOM 7097 O O . HIS A 1 936 ? 17.198 8.700 -27.719 1.00 90.31 936 HIS A O 1
ATOM 7103 N N . ASN A 1 937 ? 18.347 7.493 -29.212 1.00 91.12 937 ASN A N 1
ATOM 7104 C CA . ASN A 1 937 ? 18.067 8.361 -30.358 1.00 91.12 937 ASN A CA 1
ATOM 7105 C C . ASN A 1 937 ? 18.287 7.595 -31.681 1.00 91.12 937 ASN A C 1
ATOM 7107 O O . ASN A 1 937 ? 18.843 6.501 -31.657 1.00 91.12 937 ASN A O 1
ATOM 7111 N N . PRO A 1 938 ? 17.948 8.150 -32.860 1.00 90.19 938 PRO A N 1
ATOM 7112 C CA . PRO A 1 938 ? 18.088 7.434 -34.135 1.00 90.19 938 PRO A CA 1
ATOM 7113 C C . PRO A 1 938 ? 19.505 6.975 -34.521 1.00 90.19 938 PRO A C 1
ATOM 7115 O O . PRO A 1 938 ? 19.631 6.147 -35.419 1.00 90.19 938 PRO A O 1
ATOM 7118 N N . ASN A 1 939 ? 20.560 7.491 -33.875 1.00 90.25 939 ASN A N 1
ATOM 7119 C CA . ASN A 1 939 ? 21.948 7.050 -34.075 1.00 90.25 939 ASN A CA 1
ATOM 7120 C C . ASN A 1 939 ? 22.445 6.083 -32.980 1.00 90.25 939 ASN A C 1
ATOM 7122 O O . ASN A 1 939 ? 23.504 5.486 -33.140 1.00 90.25 939 ASN A O 1
ATOM 7126 N N . ASP A 1 940 ? 21.696 5.941 -31.884 1.00 86.25 940 ASP A N 1
ATOM 7127 C CA . ASP A 1 940 ? 21.949 5.013 -30.779 1.00 86.25 940 ASP A CA 1
ATOM 7128 C C . ASP A 1 940 ? 20.617 4.369 -30.379 1.00 86.25 940 ASP A C 1
ATOM 7130 O O . ASP A 1 940 ? 19.905 4.810 -29.469 1.00 86.25 940 ASP A O 1
ATOM 7134 N N . THR A 1 941 ? 20.229 3.378 -31.180 1.00 86.69 941 THR A N 1
ATOM 7135 C CA . THR A 1 941 ? 18.932 2.706 -31.085 1.00 86.69 941 THR A CA 1
ATOM 7136 C C . THR A 1 941 ? 18.970 1.462 -30.204 1.00 86.69 941 THR A C 1
ATOM 7138 O O . THR A 1 941 ? 17.910 0.987 -29.811 1.00 86.69 941 THR A O 1
ATOM 7141 N N . MET A 1 942 ? 20.158 0.924 -29.899 1.00 88.62 942 MET A N 1
ATOM 7142 C CA . MET A 1 942 ? 20.330 -0.275 -29.076 1.00 88.62 942 MET A CA 1
ATOM 7143 C C . MET A 1 942 ? 21.749 -0.401 -28.495 1.00 88.62 942 MET A C 1
ATOM 7145 O O . MET A 1 942 ? 22.737 -0.395 -29.227 1.00 88.62 942 MET A O 1
ATOM 7149 N N . THR A 1 943 ? 21.854 -0.655 -27.188 1.00 87.25 943 THR A N 1
ATOM 7150 C CA . THR A 1 943 ? 23.108 -1.031 -26.512 1.00 87.25 943 THR A CA 1
ATOM 7151 C C . THR A 1 943 ? 23.091 -2.520 -26.164 1.00 87.25 943 THR A C 1
ATOM 7153 O O . THR A 1 943 ? 22.378 -2.962 -25.261 1.00 87.25 943 THR A O 1
ATOM 7156 N N . ALA A 1 944 ? 23.913 -3.313 -26.861 1.00 86.38 944 ALA A N 1
ATOM 7157 C CA . ALA A 1 944 ? 23.929 -4.775 -26.737 1.00 86.38 944 ALA A CA 1
ATOM 7158 C C . ALA A 1 944 ? 24.139 -5.273 -25.292 1.00 86.38 944 ALA A C 1
ATOM 7160 O O . ALA A 1 944 ? 23.396 -6.138 -24.839 1.00 86.38 944 ALA A O 1
ATOM 7161 N N . ALA A 1 945 ? 25.078 -4.690 -24.538 1.00 83.88 945 ALA A N 1
ATOM 7162 C CA . ALA A 1 945 ? 25.392 -5.129 -23.172 1.00 83.88 945 ALA A CA 1
ATOM 7163 C C . ALA A 1 945 ? 24.210 -4.978 -22.189 1.00 83.88 945 ALA A C 1
ATOM 7165 O O . ALA A 1 945 ? 23.975 -5.863 -21.362 1.00 83.88 945 ALA A O 1
ATOM 7166 N N . THR A 1 946 ? 23.441 -3.889 -22.302 1.00 86.88 946 THR A N 1
ATOM 7167 C CA . THR A 1 946 ? 22.221 -3.648 -21.512 1.00 86.88 946 THR A CA 1
ATOM 7168 C C . THR A 1 946 ? 21.125 -4.641 -21.902 1.00 86.88 946 THR A C 1
ATOM 7170 O O . THR A 1 946 ? 20.512 -5.276 -21.047 1.00 86.88 946 THR A O 1
ATOM 7173 N N . ARG A 1 947 ? 20.939 -4.869 -23.206 1.00 92.38 947 ARG A N 1
ATOM 7174 C CA . ARG A 1 947 ? 19.938 -5.810 -23.732 1.00 92.38 947 ARG A CA 1
ATOM 7175 C C . ARG A 1 947 ? 20.243 -7.266 -23.364 1.00 92.38 947 ARG A C 1
ATOM 7177 O O . ARG A 1 947 ? 19.326 -8.028 -23.055 1.00 92.38 947 ARG A O 1
ATOM 7184 N N . GLU A 1 948 ? 21.516 -7.656 -23.354 1.00 89.62 948 GLU A N 1
ATOM 7185 C CA . GLU A 1 948 ? 21.977 -8.966 -22.877 1.00 89.62 948 GLU A CA 1
ATOM 7186 C C . GLU A 1 948 ? 21.743 -9.148 -21.372 1.00 89.62 948 GLU A C 1
ATOM 7188 O O . GLU A 1 948 ? 21.340 -10.232 -20.948 1.00 89.62 948 GLU A O 1
ATOM 7193 N N . SER A 1 949 ? 21.953 -8.106 -20.556 1.00 88.75 949 SER A N 1
ATOM 7194 C CA . SER A 1 949 ? 21.728 -8.180 -19.105 1.00 88.75 949 SER A CA 1
ATOM 7195 C C . SER A 1 949 ? 20.243 -8.336 -18.764 1.00 88.75 949 SER A C 1
ATOM 7197 O O . SER A 1 949 ? 19.893 -9.179 -17.937 1.00 88.75 949 SER A O 1
ATOM 7199 N N . GLN A 1 950 ? 19.371 -7.605 -19.466 1.00 94.75 950 GLN A N 1
ATOM 7200 C CA . GLN A 1 950 ? 17.915 -7.739 -19.383 1.00 94.75 950 GLN A CA 1
ATOM 7201 C C . GLN A 1 950 ? 17.471 -9.150 -19.795 1.00 94.75 950 GLN A C 1
ATOM 7203 O O . GLN A 1 950 ? 16.773 -9.815 -19.030 1.00 94.75 950 GLN A O 1
ATOM 7208 N N . LYS A 1 951 ? 17.958 -9.660 -20.939 1.00 94.94 951 LYS A N 1
ATOM 7209 C CA . LYS A 1 951 ? 17.647 -11.023 -21.405 1.00 94.94 951 LYS A CA 1
ATOM 7210 C C . LYS A 1 951 ? 18.076 -12.100 -20.405 1.00 94.94 951 LYS A C 1
ATOM 7212 O O . LYS A 1 951 ? 17.335 -13.052 -20.158 1.00 94.94 951 LYS A O 1
ATOM 7217 N N . LYS A 1 952 ? 19.254 -11.942 -19.795 1.00 94.75 952 LYS A N 1
ATOM 7218 C CA . LYS A 1 952 ? 19.805 -12.897 -18.824 1.00 94.75 952 LYS A CA 1
ATOM 7219 C C . LYS A 1 952 ? 18.897 -13.098 -17.606 1.00 94.75 952 LYS A C 1
ATOM 7221 O O . LYS A 1 952 ? 18.882 -14.196 -17.052 1.00 94.75 952 LYS A O 1
ATOM 7226 N N . LEU A 1 953 ? 18.113 -12.094 -17.207 1.00 96.56 953 LEU A N 1
ATOM 7227 C CA . LEU A 1 953 ? 17.129 -12.220 -16.121 1.00 96.56 953 LEU A CA 1
ATOM 7228 C C . LEU A 1 953 ? 15.978 -13.172 -16.485 1.00 96.56 953 LEU A C 1
ATOM 7230 O O . LEU A 1 953 ? 15.458 -13.850 -15.599 1.00 96.56 953 LEU A O 1
ATOM 7234 N N . TRP A 1 954 ? 15.606 -13.263 -17.767 1.00 96.19 954 TRP A N 1
ATOM 7235 C CA . TRP A 1 954 ? 14.615 -14.227 -18.259 1.00 96.19 954 TRP A CA 1
ATOM 7236 C C . TRP A 1 954 ? 15.233 -15.620 -18.427 1.00 96.19 954 TRP A C 1
ATOM 7238 O O . TRP A 1 954 ? 14.680 -16.598 -17.930 1.00 96.19 954 TRP A O 1
ATOM 7248 N N . ASP A 1 955 ? 16.417 -15.707 -19.050 1.00 93.81 955 ASP A N 1
ATOM 7249 C CA . ASP A 1 955 ? 17.143 -16.973 -19.264 1.00 93.81 955 ASP A CA 1
ATOM 7250 C C . ASP A 1 955 ? 17.482 -17.693 -17.935 1.00 93.81 955 ASP A C 1
ATOM 7252 O O . ASP A 1 955 ? 17.642 -18.912 -17.908 1.00 93.81 955 ASP A O 1
ATOM 7256 N N . THR A 1 956 ? 17.586 -16.949 -16.825 1.00 92.81 956 THR A N 1
ATOM 7257 C CA . THR A 1 956 ? 17.829 -17.480 -15.467 1.00 92.81 956 THR A CA 1
ATOM 7258 C C . THR A 1 956 ? 16.562 -17.639 -14.617 1.00 92.81 956 THR A C 1
ATOM 7260 O O . THR A 1 956 ? 16.652 -18.087 -13.475 1.00 92.81 956 THR A O 1
ATOM 7263 N N . GLY A 1 957 ? 15.381 -17.286 -15.139 1.00 93.94 957 GLY A N 1
ATOM 7264 C CA . GLY A 1 957 ? 14.101 -17.391 -14.426 1.00 93.94 957 GLY A CA 1
ATOM 7265 C C . GLY A 1 957 ? 13.900 -16.388 -13.279 1.00 93.94 957 GLY A C 1
ATOM 7266 O O . GLY A 1 957 ? 12.946 -16.522 -12.515 1.00 93.94 957 GLY A O 1
ATOM 7267 N N . VAL A 1 958 ? 14.766 -15.376 -13.146 1.00 95.94 958 VAL A N 1
ATOM 7268 C CA . VAL A 1 958 ? 14.611 -14.294 -12.155 1.00 95.94 958 VAL A CA 1
ATOM 7269 C C . VAL A 1 958 ? 13.398 -13.421 -12.500 1.00 95.94 958 VAL A C 1
ATOM 7271 O O . VAL A 1 958 ? 12.631 -13.042 -11.610 1.00 95.94 958 VAL A O 1
ATOM 7274 N N . ALA A 1 959 ? 13.206 -13.144 -13.791 1.00 97.94 959 ALA A N 1
ATOM 7275 C CA . ALA A 1 959 ? 12.112 -12.351 -14.344 1.00 97.94 959 ALA A CA 1
ATOM 7276 C C . ALA A 1 959 ? 11.439 -13.052 -15.539 1.00 97.94 959 ALA A C 1
ATOM 7278 O O . ALA A 1 959 ? 11.940 -14.032 -16.085 1.00 97.94 959 ALA A O 1
ATOM 7279 N N . LEU A 1 960 ? 10.300 -12.511 -15.959 1.00 98.31 960 LEU A N 1
ATOM 7280 C CA . LEU A 1 960 ? 9.574 -12.856 -17.176 1.00 98.31 960 LEU A CA 1
ATOM 7281 C C . LEU A 1 960 ? 9.960 -11.901 -18.316 1.00 98.31 960 LEU A C 1
ATOM 7283 O O . LEU A 1 960 ? 10.318 -10.743 -18.086 1.00 98.31 960 LEU A O 1
ATOM 7287 N N . GLU A 1 961 ? 9.853 -12.390 -19.548 1.00 97.94 961 GLU A N 1
ATOM 7288 C CA . GLU A 1 961 ? 10.165 -11.648 -20.773 1.00 97.94 961 GLU A CA 1
ATOM 7289 C C . GLU A 1 961 ? 9.141 -10.528 -21.037 1.00 97.94 961 GLU A C 1
ATOM 7291 O O . GLU A 1 961 ? 7.976 -10.797 -21.336 1.00 97.94 961 GLU A O 1
ATOM 7296 N N . GLY A 1 962 ? 9.574 -9.268 -20.940 1.00 97.81 962 GLY A N 1
ATOM 7297 C CA . GLY A 1 962 ? 8.807 -8.100 -21.383 1.00 97.81 962 GLY A CA 1
ATOM 7298 C C . GLY A 1 962 ? 8.970 -7.804 -22.885 1.00 97.81 962 GLY A C 1
ATOM 7299 O O . GLY A 1 962 ? 9.574 -8.585 -23.624 1.00 97.81 962 GLY A O 1
ATOM 7300 N N . PRO A 1 963 ? 8.412 -6.688 -23.382 1.00 97.88 963 PRO A N 1
ATOM 7301 C CA . PRO A 1 963 ? 8.562 -6.280 -24.776 1.00 97.88 963 PRO A CA 1
ATOM 7302 C C . PRO A 1 963 ? 9.963 -5.745 -25.075 1.00 97.88 963 PRO A C 1
ATOM 7304 O O . PRO A 1 963 ? 10.633 -5.202 -24.200 1.00 97.88 963 PRO A O 1
ATOM 7307 N N . ASP A 1 964 ? 10.367 -5.835 -26.339 1.00 97.38 964 ASP A N 1
ATOM 7308 C CA . ASP A 1 964 ? 11.540 -5.142 -26.870 1.00 97.38 964 ASP A CA 1
ATOM 7309 C C . ASP A 1 964 ? 11.105 -3.790 -27.446 1.00 97.38 964 ASP A C 1
ATOM 7311 O O . ASP A 1 964 ? 10.548 -3.721 -28.545 1.00 97.38 964 ASP A O 1
ATOM 7315 N N . THR A 1 965 ? 11.310 -2.713 -26.687 1.00 97.00 965 THR A N 1
ATOM 7316 C CA . THR A 1 965 ? 10.798 -1.382 -27.065 1.00 97.00 965 THR A CA 1
ATOM 7317 C C . THR A 1 965 ? 11.775 -0.582 -27.925 1.00 97.00 965 THR A C 1
ATOM 7319 O O . THR A 1 965 ? 11.379 0.410 -28.534 1.00 97.00 965 THR A O 1
ATOM 7322 N N . ASP A 1 966 ? 13.018 -1.050 -28.065 1.00 96.06 966 ASP A N 1
ATOM 7323 C CA . ASP A 1 966 ? 14.008 -0.470 -28.984 1.00 96.06 966 ASP A CA 1
ATOM 7324 C C . ASP A 1 966 ? 13.600 -0.676 -30.458 1.00 96.06 966 ASP A C 1
ATOM 7326 O O . ASP A 1 966 ? 14.061 0.041 -31.342 1.00 96.06 966 ASP A O 1
ATOM 7330 N N . THR A 1 967 ? 12.670 -1.606 -30.722 1.00 96.19 967 THR A N 1
ATOM 7331 C CA . THR A 1 967 ? 12.016 -1.795 -32.030 1.00 96.19 967 THR A CA 1
ATOM 7332 C C . THR A 1 967 ? 11.112 -0.630 -32.448 1.00 96.19 967 THR A C 1
ATOM 7334 O O . THR A 1 967 ? 10.847 -0.458 -33.638 1.00 96.19 967 THR A O 1
ATOM 7337 N N . LEU A 1 968 ? 10.643 0.183 -31.494 1.00 96.81 968 LEU A N 1
ATOM 7338 C CA . LEU A 1 968 ? 9.791 1.343 -31.747 1.00 96.81 968 LEU A CA 1
ATOM 7339 C C . LEU A 1 968 ? 10.670 2.553 -32.093 1.00 96.81 968 LEU A C 1
ATOM 7341 O O . LEU A 1 968 ? 11.324 3.126 -31.218 1.00 96.81 968 LEU A O 1
ATOM 7345 N N . ILE A 1 969 ? 10.684 2.931 -33.372 1.00 96.25 969 ILE A N 1
ATOM 7346 C CA . ILE A 1 969 ? 11.584 3.938 -33.961 1.00 96.25 969 ILE A CA 1
ATOM 7347 C C . ILE A 1 969 ? 10.836 4.864 -34.935 1.00 96.25 969 ILE A C 1
ATOM 7349 O O . ILE A 1 969 ? 9.682 4.615 -35.285 1.00 96.25 969 ILE A O 1
ATOM 7353 N N . GLY A 1 970 ? 11.489 5.933 -35.404 1.00 95.75 970 GLY A N 1
ATOM 7354 C CA . GLY A 1 970 ? 10.864 6.892 -36.324 1.00 95.75 970 GLY A CA 1
ATOM 7355 C C . GLY A 1 970 ? 9.629 7.528 -35.686 1.00 95.75 970 GLY A C 1
ATOM 7356 O O . GLY A 1 970 ? 9.693 7.921 -34.529 1.00 95.75 970 GLY A O 1
ATOM 7357 N N . ASP A 1 971 ? 8.498 7.577 -36.392 1.00 96.56 971 ASP A N 1
ATOM 7358 C CA . ASP A 1 971 ? 7.249 8.214 -35.930 1.00 96.56 971 ASP A CA 1
ATOM 7359 C C . ASP A 1 971 ? 6.681 7.672 -34.598 1.00 96.56 971 ASP A C 1
ATOM 7361 O O . ASP A 1 971 ? 5.755 8.263 -34.040 1.00 96.56 971 ASP A O 1
ATOM 7365 N N . ASP A 1 972 ? 7.183 6.545 -34.081 1.00 97.56 972 ASP A N 1
ATOM 7366 C CA . ASP A 1 972 ? 6.850 6.058 -32.734 1.00 97.56 972 ASP A CA 1
ATOM 7367 C C . ASP A 1 972 ? 7.578 6.826 -31.615 1.00 97.56 972 ASP A C 1
ATOM 7369 O O . ASP A 1 972 ? 7.115 6.839 -30.475 1.00 97.56 972 ASP A O 1
ATOM 7373 N N . ARG A 1 973 ? 8.682 7.513 -31.918 1.00 97.19 973 ARG A N 1
ATOM 7374 C CA . ARG A 1 973 ? 9.436 8.338 -30.964 1.00 97.19 973 ARG A CA 1
ATOM 7375 C C . ARG A 1 973 ? 9.039 9.809 -31.058 1.00 97.19 973 ARG A C 1
ATOM 7377 O O . ARG A 1 973 ? 8.590 10.297 -32.098 1.00 97.19 973 ARG A O 1
ATOM 7384 N N . ASP A 1 974 ? 9.196 10.518 -29.949 1.00 94.50 974 ASP A N 1
ATOM 7385 C CA . ASP A 1 974 ? 8.855 11.932 -29.835 1.00 94.50 974 ASP A CA 1
ATOM 7386 C C . ASP A 1 974 ? 9.814 12.843 -30.632 1.00 94.50 974 ASP A C 1
ATOM 7388 O O . ASP A 1 974 ? 10.768 12.393 -31.279 1.00 94.50 974 ASP A O 1
ATOM 7392 N N . ASN A 1 975 ? 9.550 14.155 -30.620 1.00 93.56 975 ASN A N 1
ATOM 7393 C CA . ASN A 1 975 ? 10.366 15.158 -31.319 1.00 93.56 975 ASN A CA 1
ATOM 7394 C C . ASN A 1 975 ? 10.555 14.853 -32.828 1.00 93.56 975 ASN A C 1
ATOM 7396 O O . ASN A 1 975 ? 11.641 15.021 -33.389 1.00 93.56 975 ASN A O 1
ATOM 7400 N N . ASN A 1 976 ? 9.477 14.412 -33.492 1.00 92.88 976 ASN A N 1
ATOM 7401 C CA . ASN A 1 976 ? 9.462 13.939 -34.886 1.00 92.88 976 ASN A CA 1
ATOM 7402 C C . ASN A 1 976 ? 10.447 12.779 -35.125 1.00 92.88 976 ASN A C 1
ATOM 7404 O O . ASN A 1 976 ? 11.288 12.834 -36.025 1.00 92.88 976 ASN A O 1
ATOM 7408 N N . GLY A 1 977 ? 10.364 11.753 -34.273 1.00 92.00 977 GLY A N 1
ATOM 7409 C CA . GLY A 1 977 ? 11.171 10.542 -34.358 1.00 92.00 977 GLY A CA 1
ATOM 7410 C C . GLY A 1 977 ? 12.643 10.707 -33.998 1.00 92.00 977 GLY A C 1
ATOM 7411 O O . GLY A 1 977 ? 13.465 9.916 -34.453 1.00 92.00 977 GLY A O 1
ATOM 7412 N N . LYS A 1 978 ? 12.994 11.740 -33.221 1.00 93.75 978 LYS A N 1
ATOM 7413 C CA . LYS A 1 978 ? 14.381 12.052 -32.824 1.00 93.75 978 LYS A CA 1
ATOM 7414 C C . LYS A 1 978 ? 14.637 11.966 -31.326 1.00 93.75 978 LYS A C 1
ATOM 7416 O O . LYS A 1 978 ? 15.798 11.861 -30.938 1.00 93.75 978 LYS A O 1
ATOM 7421 N N . GLY A 1 979 ? 13.591 12.058 -30.511 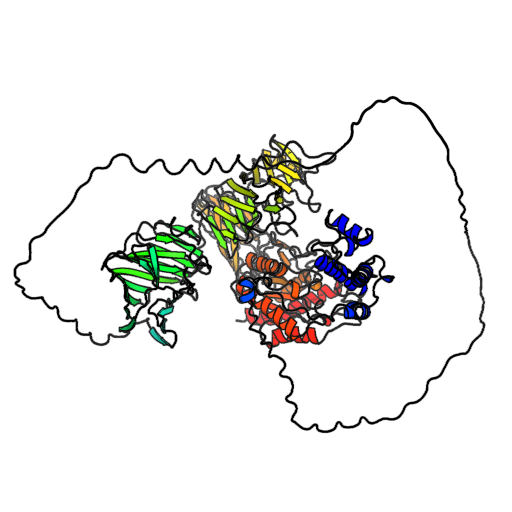1.00 92.94 979 GLY A N 1
ATOM 7422 C CA . GLY A 1 979 ? 13.695 11.978 -29.062 1.00 92.94 979 GLY A CA 1
ATOM 7423 C C . GLY A 1 979 ? 13.770 10.541 -28.543 1.00 92.94 979 GLY A C 1
ATOM 7424 O O . GLY A 1 979 ? 13.746 9.572 -29.310 1.00 92.94 979 GLY A O 1
ATOM 7425 N N . ILE A 1 980 ? 13.901 10.443 -27.221 1.00 94.56 980 ILE A N 1
ATOM 7426 C CA . ILE A 1 980 ? 14.059 9.211 -26.435 1.00 94.56 980 ILE A CA 1
ATOM 7427 C C . ILE A 1 980 ? 12.713 8.652 -25.939 1.00 94.56 980 ILE A C 1
ATOM 7429 O O . ILE A 1 980 ? 12.604 7.465 -25.615 1.00 94.56 980 ILE A O 1
ATOM 7433 N N . HIS A 1 981 ? 11.674 9.481 -25.884 1.00 96.31 981 HIS A N 1
ATOM 7434 C CA . HIS A 1 981 ? 10.345 9.116 -25.405 1.00 96.31 981 HIS A CA 1
ATOM 7435 C C . HIS A 1 981 ? 9.421 8.770 -26.580 1.00 96.31 981 HIS A C 1
ATOM 7437 O O . HIS A 1 981 ? 9.828 8.746 -27.743 1.00 96.31 981 HIS A O 1
ATOM 7443 N N . PHE A 1 982 ? 8.170 8.428 -26.282 1.00 97.75 982 PHE A N 1
ATOM 7444 C CA . PHE A 1 982 ? 7.210 7.974 -27.286 1.00 97.75 982 PHE A CA 1
ATOM 7445 C C . PHE A 1 982 ? 6.245 9.079 -27.728 1.00 97.75 982 PHE A C 1
ATOM 7447 O O . PHE A 1 982 ? 5.785 9.893 -26.923 1.00 97.75 982 PHE A O 1
ATOM 7454 N N . SER A 1 983 ? 5.896 9.064 -29.015 1.00 97.38 983 SER A N 1
ATOM 7455 C CA . SER A 1 983 ? 4.805 9.860 -29.586 1.00 97.38 983 SER A CA 1
ATOM 7456 C C . SER A 1 983 ? 3.433 9.258 -29.233 1.00 97.38 983 SER A C 1
ATOM 7458 O O . SER A 1 983 ? 3.345 8.124 -28.759 1.00 97.38 983 SER A O 1
ATOM 7460 N N . ALA A 1 984 ? 2.330 9.945 -29.554 1.00 95.56 984 ALA A N 1
ATOM 7461 C CA . ALA A 1 984 ? 0.975 9.387 -29.421 1.00 95.56 984 ALA A CA 1
ATOM 7462 C C . ALA A 1 984 ? 0.762 8.059 -30.185 1.00 95.56 984 ALA A C 1
ATOM 7464 O O . ALA A 1 984 ? -0.107 7.261 -29.821 1.00 95.56 984 ALA A O 1
ATOM 7465 N N . LYS A 1 985 ? 1.540 7.827 -31.253 1.00 97.44 985 LYS A N 1
ATOM 7466 C CA . LYS A 1 985 ? 1.577 6.573 -32.022 1.00 97.44 985 LYS A CA 1
ATOM 7467 C C . LYS A 1 985 ? 2.385 5.515 -31.263 1.00 97.44 985 LYS A C 1
ATOM 7469 O O . LYS A 1 985 ? 1.875 4.418 -31.024 1.00 97.44 985 LYS A O 1
ATOM 7474 N N . GLY A 1 986 ? 3.577 5.884 -30.793 1.00 98.19 986 GLY A N 1
ATOM 7475 C CA . GLY A 1 986 ? 4.463 5.003 -30.035 1.00 98.19 986 GLY A CA 1
ATOM 7476 C C . GLY A 1 986 ? 3.877 4.522 -28.716 1.00 98.19 986 GLY A C 1
ATOM 7477 O O . GLY A 1 986 ? 3.969 3.337 -28.430 1.00 98.19 986 GLY A O 1
ATOM 7478 N N . LEU A 1 987 ? 3.195 5.378 -27.948 1.00 98.31 987 LEU A N 1
ATOM 7479 C CA . LEU A 1 987 ? 2.534 4.983 -26.694 1.00 98.31 987 LEU A CA 1
ATOM 7480 C C . LEU A 1 987 ? 1.482 3.881 -26.923 1.00 98.31 987 LEU A C 1
ATOM 7482 O O . LEU A 1 987 ? 1.361 2.953 -26.122 1.00 98.31 987 LEU A O 1
ATOM 7486 N N . ARG A 1 988 ? 0.769 3.931 -28.057 1.00 98.31 988 ARG A N 1
ATOM 7487 C CA . ARG A 1 988 ? -0.218 2.909 -28.447 1.00 98.31 988 ARG A CA 1
ATOM 7488 C C . ARG A 1 988 ? 0.436 1.619 -28.940 1.00 98.31 988 ARG A C 1
ATOM 7490 O O . ARG A 1 988 ? -0.076 0.540 -28.653 1.00 98.31 988 ARG A O 1
ATOM 7497 N N . ALA A 1 989 ? 1.563 1.710 -29.647 1.00 98.44 989 ALA A N 1
ATOM 7498 C CA . ALA A 1 989 ? 2.359 0.542 -30.024 1.00 98.44 989 ALA A CA 1
ATOM 7499 C C . ALA A 1 989 ? 2.983 -0.137 -28.788 1.00 98.44 989 ALA A C 1
ATOM 7501 O O . ALA A 1 989 ? 2.847 -1.345 -28.615 1.00 98.44 989 ALA A O 1
ATOM 7502 N N . HIS A 1 990 ? 3.570 0.655 -27.888 1.00 98.31 990 HIS A N 1
ATOM 7503 C CA . HIS A 1 990 ? 4.190 0.237 -26.630 1.00 98.31 990 HIS A CA 1
ATOM 7504 C C . HIS A 1 990 ? 3.195 -0.497 -25.716 1.00 98.31 990 HIS A C 1
ATOM 7506 O O . HIS A 1 990 ? 3.500 -1.584 -25.224 1.00 98.31 990 HIS A O 1
ATOM 7512 N N . GLY A 1 991 ? 1.975 0.031 -25.558 1.00 98.31 991 GLY A N 1
ATOM 7513 C CA . GLY A 1 991 ? 0.926 -0.638 -24.784 1.00 98.31 991 GLY A CA 1
ATOM 7514 C C . GLY A 1 991 ? 0.520 -2.001 -25.356 1.00 98.31 991 GLY A C 1
ATOM 7515 O O . GLY A 1 991 ? 0.342 -2.958 -24.602 1.00 98.31 991 GLY A O 1
ATOM 7516 N N . ARG A 1 992 ? 0.453 -2.128 -26.688 1.00 98.44 992 ARG A N 1
ATOM 7517 C CA . ARG A 1 992 ? 0.124 -3.393 -27.368 1.00 98.44 992 ARG A CA 1
ATOM 7518 C C . ARG A 1 992 ? 1.212 -4.451 -27.206 1.00 98.44 992 ARG A C 1
ATOM 7520 O O . ARG A 1 992 ? 0.892 -5.561 -26.796 1.00 98.44 992 ARG A O 1
ATOM 7527 N N . ILE A 1 993 ? 2.485 -4.116 -27.429 1.00 98.44 993 ILE A N 1
ATOM 7528 C CA . ILE A 1 993 ? 3.580 -5.093 -27.267 1.00 98.44 993 ILE A CA 1
ATOM 7529 C C . ILE A 1 993 ? 3.759 -5.536 -25.802 1.00 98.44 993 ILE A C 1
ATOM 7531 O O . ILE A 1 993 ? 4.131 -6.683 -25.547 1.00 98.44 993 ILE A O 1
ATOM 7535 N N . TRP A 1 994 ? 3.408 -4.687 -24.825 1.00 98.56 994 TRP A N 1
ATOM 7536 C CA . TRP A 1 994 ? 3.245 -5.114 -23.428 1.00 98.56 994 TRP A CA 1
ATOM 7537 C C . TRP A 1 994 ? 2.097 -6.118 -23.254 1.00 98.56 994 TRP A C 1
ATOM 7539 O O . TRP A 1 994 ? 2.294 -7.166 -22.635 1.00 98.56 994 TRP A O 1
ATOM 7549 N N . ALA A 1 995 ? 0.916 -5.827 -23.807 1.00 98.50 995 ALA A N 1
ATOM 7550 C CA . ALA A 1 995 ? -0.261 -6.693 -23.714 1.00 98.50 995 ALA A CA 1
ATOM 7551 C C . ALA A 1 995 ? -0.053 -8.058 -24.401 1.00 98.50 995 ALA A C 1
ATOM 7553 O O . ALA A 1 995 ? -0.523 -9.077 -23.897 1.00 98.50 995 ALA A O 1
ATOM 7554 N N . GLU A 1 996 ? 0.713 -8.114 -25.493 1.00 98.12 996 GLU A N 1
ATOM 7555 C CA . GLU A 1 996 ? 1.122 -9.364 -26.148 1.00 98.12 996 GLU A CA 1
ATOM 7556 C C . GLU A 1 996 ? 1.962 -10.251 -25.215 1.00 98.12 996 GLU A C 1
ATOM 7558 O O . GLU A 1 996 ? 1.628 -11.420 -25.002 1.00 98.12 996 GLU A O 1
ATOM 7563 N N . LYS A 1 997 ? 3.025 -9.697 -24.613 1.00 97.81 997 LYS A N 1
ATOM 7564 C CA . LYS A 1 997 ? 3.943 -10.432 -23.720 1.00 97.81 997 LYS A CA 1
ATOM 7565 C C . LYS A 1 997 ? 3.255 -10.876 -22.429 1.00 97.81 997 LYS A C 1
ATOM 7567 O O . LYS A 1 997 ? 3.296 -12.058 -22.079 1.00 97.81 997 LYS A O 1
ATOM 7572 N N . VAL A 1 998 ? 2.569 -9.950 -21.755 1.00 98.38 998 VAL A N 1
ATOM 7573 C CA . VAL A 1 998 ? 1.810 -10.237 -20.528 1.00 98.38 998 VAL A CA 1
ATOM 7574 C C . VAL A 1 998 ? 0.674 -11.215 -20.821 1.00 98.38 998 VAL A C 1
ATOM 7576 O O . VAL A 1 998 ? 0.484 -12.172 -20.072 1.00 98.38 998 VAL A O 1
ATOM 7579 N N . GLY A 1 999 ? -0.032 -11.047 -21.940 1.00 97.44 999 GLY A N 1
ATOM 7580 C CA . GLY A 1 999 ? -1.131 -11.916 -22.347 1.00 97.44 999 GLY A CA 1
ATOM 7581 C C . GLY A 1 999 ? -0.693 -13.347 -22.679 1.00 97.44 999 GLY A C 1
ATOM 7582 O O . GLY A 1 999 ? -1.344 -14.300 -22.257 1.00 97.44 999 GLY A O 1
ATOM 7583 N N . ALA A 1 1000 ? 0.427 -13.533 -23.384 1.00 96.38 1000 ALA A N 1
ATOM 7584 C CA . ALA A 1 1000 ? 0.958 -14.862 -23.715 1.00 96.38 1000 ALA A CA 1
ATOM 7585 C C . ALA A 1 1000 ? 1.469 -15.648 -22.487 1.00 96.38 1000 ALA A C 1
ATOM 7587 O O . ALA A 1 1000 ? 1.626 -16.873 -22.540 1.00 96.38 1000 ALA A O 1
ATOM 7588 N N . TRP A 1 1001 ? 1.739 -14.959 -21.375 1.00 96.75 1001 TRP A N 1
ATOM 7589 C CA . TRP A 1 1001 ? 1.967 -15.569 -20.065 1.00 96.75 1001 TRP A CA 1
ATOM 7590 C C . TRP A 1 1001 ? 0.658 -15.777 -19.294 1.00 96.75 1001 TRP A C 1
ATOM 7592 O O . TRP A 1 1001 ? 0.445 -16.863 -18.758 1.00 96.75 1001 TRP A O 1
ATOM 7602 N N . LEU A 1 1002 ? -0.246 -14.793 -19.284 1.00 95.62 1002 LEU A N 1
ATOM 7603 C CA . LEU A 1 1002 ? -1.500 -14.847 -18.530 1.00 95.62 1002 LEU A CA 1
ATOM 7604 C C . LEU A 1 1002 ? -2.417 -15.985 -19.006 1.00 95.62 1002 LEU A C 1
ATOM 7606 O O . LEU A 1 1002 ? -3.030 -16.648 -18.173 1.00 95.62 1002 LEU A O 1
ATOM 7610 N N . ASP A 1 1003 ? -2.426 -16.314 -20.302 1.00 94.06 1003 ASP A N 1
ATOM 7611 C CA . ASP A 1 1003 ? -3.116 -17.508 -20.824 1.00 94.06 1003 ASP A CA 1
ATOM 7612 C C . ASP A 1 1003 ? -2.632 -18.806 -20.143 1.00 94.06 1003 ASP A C 1
ATOM 7614 O O . ASP A 1 1003 ? -3.426 -19.694 -19.840 1.00 94.06 1003 ASP A O 1
ATOM 7618 N N . LYS A 1 1004 ? -1.327 -18.905 -19.847 1.00 91.88 1004 LYS A N 1
ATOM 7619 C CA . LYS A 1 1004 ? -0.687 -20.061 -19.184 1.00 91.88 1004 LYS A CA 1
ATOM 7620 C C . LYS A 1 1004 ? -0.879 -20.062 -17.663 1.00 91.88 1004 LYS A C 1
ATOM 7622 O O . LYS A 1 1004 ? -0.557 -21.060 -17.017 1.00 91.88 1004 LYS A O 1
ATOM 7627 N N . VAL A 1 1005 ? -1.342 -18.947 -17.095 1.00 88.56 1005 VAL A N 1
ATOM 7628 C CA . VAL A 1 1005 ? -1.705 -18.798 -15.676 1.00 88.56 1005 VAL A CA 1
ATOM 7629 C C . VAL A 1 1005 ? -3.192 -19.086 -15.470 1.00 88.56 1005 VAL A C 1
ATOM 7631 O O . VAL A 1 1005 ? -3.541 -19.744 -14.502 1.00 88.56 1005 VAL A O 1
ATOM 7634 N N . LEU A 1 1006 ? -4.057 -18.634 -16.385 1.00 85.62 1006 LEU A N 1
ATOM 7635 C CA . LEU A 1 1006 ? -5.513 -18.830 -16.331 1.00 85.62 1006 LEU A CA 1
ATOM 7636 C C . LEU A 1 1006 ? -5.991 -20.151 -16.964 1.00 85.62 1006 LEU A C 1
ATOM 7638 O O . LEU A 1 1006 ? -7.167 -20.489 -16.838 1.00 85.62 1006 LEU A O 1
ATOM 7642 N N . GLY A 1 1007 ? -5.107 -20.865 -17.667 1.00 72.00 1007 GLY A N 1
ATOM 7643 C CA . GLY A 1 1007 ? -5.311 -22.227 -18.177 1.00 72.00 1007 GLY A CA 1
ATOM 7644 C C . GLY A 1 1007 ? -4.759 -23.332 -17.265 1.00 72.00 1007 GLY A C 1
ATOM 7645 O O . GLY A 1 1007 ? -4.554 -24.449 -17.739 1.00 72.00 1007 GLY A O 1
ATOM 7646 N N . LYS A 1 1008 ? -4.471 -23.008 -15.999 1.00 51.66 1008 LYS A N 1
ATOM 7647 C CA . LYS A 1 1008 ? -4.098 -23.928 -14.915 1.00 51.66 1008 LYS A CA 1
ATOM 7648 C C . LYS A 1 1008 ? -5.148 -23.876 -13.807 1.00 51.66 1008 LYS A C 1
ATOM 7650 O O . LYS A 1 1008 ? -5.263 -24.906 -13.114 1.00 51.66 1008 LYS A O 1
#

Solvent-accessible surface area (backbone atoms only — not comparable to full-atom values): 55906 Å² total; per-residue (Å²): 124,77,92,79,68,56,75,43,53,57,46,24,54,52,24,52,51,50,46,22,74,71,66,79,41,62,78,70,77,70,78,54,74,70,54,43,59,48,32,70,63,75,50,81,63,74,63,55,47,85,77,38,75,82,53,56,69,71,56,41,51,52,43,54,29,26,54,38,72,53,59,90,63,26,50,81,46,73,63,62,45,48,64,71,46,50,79,76,67,71,67,86,74,76,78,74,50,88,88,69,49,79,82,73,55,72,69,67,70,69,68,67,78,67,82,78,73,79,72,71,82,76,76,79,74,100,80,76,90,83,82,84,83,82,80,85,84,86,80,84,89,86,82,84,85,86,84,90,88,80,89,82,91,86,86,87,86,83,87,87,90,86,81,88,88,86,83,89,82,90,88,86,84,87,88,84,83,89,80,89,86,89,82,85,87,85,90,90,87,86,85,85,87,85,94,80,89,80,96,82,76,95,66,82,72,77,64,76,81,68,75,83,69,92,87,87,77,88,83,80,88,87,87,88,83,88,85,90,81,86,86,90,81,87,87,84,86,83,84,82,86,81,79,74,81,82,74,86,71,76,89,66,78,73,53,82,57,54,45,67,47,80,57,100,75,24,40,40,34,47,38,91,42,37,39,33,29,34,32,85,56,48,26,50,39,38,44,28,15,85,89,44,59,46,39,25,78,50,52,61,43,91,93,73,49,70,43,58,17,31,35,50,42,34,44,50,100,88,66,54,78,42,72,63,60,34,78,46,71,42,75,80,47,72,48,28,37,39,20,35,40,87,48,39,36,39,37,40,41,57,47,53,65,31,38,39,36,40,42,27,29,65,40,94,52,66,33,46,43,46,42,40,31,25,56,85,53,34,51,32,36,34,39,75,86,73,52,72,40,51,58,59,78,26,75,24,85,90,55,50,41,69,63,81,66,63,41,37,37,37,30,36,78,40,20,37,38,36,41,36,60,44,73,57,46,85,43,34,36,24,13,57,42,67,94,78,44,20,38,33,44,36,34,31,18,45,52,64,31,56,21,38,38,39,42,33,44,34,65,51,96,60,65,81,73,88,76,58,57,86,84,30,55,32,61,47,74,60,92,68,29,36,38,42,40,34,83,50,35,36,36,31,32,42,52,41,42,28,42,30,42,40,26,34,87,68,46,61,46,33,33,52,81,46,102,82,45,38,13,29,44,42,36,72,92,58,69,59,63,13,61,56,62,46,47,88,46,75,47,32,42,34,18,31,37,87,59,36,37,38,36,43,35,55,50,38,54,36,35,40,36,41,38,33,37,64,35,94,50,64,34,39,34,40,37,32,33,24,74,64,43,29,18,33,26,41,76,82,71,53,76,43,39,48,50,51,66,59,75,98,50,81,75,71,74,71,36,32,28,37,39,38,30,42,44,23,24,36,43,33,42,35,58,39,39,36,64,47,37,48,46,95,81,55,25,34,35,40,32,32,73,37,53,50,61,33,72,49,67,33,40,39,40,53,50,68,40,54,71,72,48,8,44,49,37,15,60,58,50,72,55,79,59,39,72,73,64,54,28,45,68,61,28,60,45,46,43,32,46,28,29,37,78,45,78,57,35,22,50,46,57,40,29,34,39,35,76,66,81,37,67,46,37,33,32,32,40,44,44,52,48,73,72,83,82,59,48,70,60,80,40,85,35,62,62,67,67,67,55,46,60,32,70,40,80,40,81,39,61,16,8,42,56,18,29,40,40,38,37,29,29,38,98,93,36,83,77,33,65,34,74,35,71,29,37,25,22,20,50,19,35,37,30,31,35,12,33,82,42,32,17,37,17,68,42,59,47,55,41,86,72,79,43,24,18,31,36,40,86,86,51,43,34,70,32,44,45,44,60,50,44,24,75,36,52,81,38,93,74,26,64,22,3,42,28,62,23,37,21,25,37,47,40,27,77,74,67,57,25,23,26,24,37,32,36,36,10,34,59,88,41,36,73,78,60,38,32,78,88,29,68,53,30,50,53,40,48,48,52,48,53,72,55,34,80,75,35,43,69,34,38,42,35,38,57,35,46,65,38,64,84,48,55,34,70,54,54,39,48,53,53,49,49,30,54,55,54,46,23,64,72,54,72,46,92,66,47,38,29,42,28,33,39,33,36,50,28,84,91,43,45,68,39,66,52,41,39,51,19,45,48,47,34,36,81,68,65,77,31,40,67,38,34,66,54,44,77,59,54,48,73,21,14,16,81,88,23,50,40,65,40,26,15,68,56,19,24,45,51,52,8,36,46,41,29,51,38,53,43,68,49,46,56,69,61,58,73,109

Secondary structure (DSSP, 8-state):
--TT--THHHHHHHHHHHHHHHHSS-S--SS-HHHHHHHHHHSPPPPGGGT-TTS-HHHHHHHHHHT-SSGGGS-SSHHHHHHHHGGGG-S--PPPPTTTS----HHHHHT-----------PPPS--PPPPPPPPP----------------------------------------------------------------TTSSTTTTSSSSSSSS-S-----------------------PPPPP----PPPPTTEEEEEETTEEEEEESSEEEEE-TTS-EEEEEETTEE-B----BPTTSPBP-TT--EEE-TT--EEE--EEEEEEEETTEEEEEESSEEEEEEEETTEEEEEEEE-SSS-EEEEEEE-TTT--EEEETTS-EEESS--SSSSS-B---SSEEEEEETTEEEEEEEES-EEEEEEEEETTTTEEEEEEEE-TT-EEEEEEEEEE-SS--PPPPPTTSEEEEEETTEEEEEESSEEEEE-TTS-EEEEEETTEE-B---BTTB-SEEEESSSBPP--EEEEEETTEEEEE-SSEEEEEEE-SSEEEEEEEE-SSS-EEEEEEEPTT--EEEETT--EEESS---TTS---S--SEEEEEETTEEEEEES--EEEEEETTTEEEEEEEEPTT-EEEEEEEEEE--HHHHHHHHHHHTS---PPPSEEEEESPTTEEEE-SSSSEEEEEEEEEE-S--SEEEEEEEEEESSS--EEEEEE-SS-TT-SEEEEEEEEE-EEEEEEEEEEEETTEEEEEEEEEEEEEEEEEEEEESGGGTT-BSS----SSS-EEEE-SS-EEE-PSSPTTSTTTT-TT-SSB-SHHHHHHHHHHHH-S-EEEEE---TT--GGGGSTTSHHHHHHHHHHHHH-TTSSSEEEEE--GGGTTS-HHHHHHHHHHHHHHHHHHHTS---EEEEE----BTTB---HHHHHHHHHHHHTTSSEEEEEGGG--GGGBHHHHTSSSB-HHHHHHHHHHHHHHHHHHHHHHHT-